Protein AF-0000000067420040 (afdb_homodimer)

Organism: Laccaria bicolor (strain S238N-H82 / ATCC MYA-4686) (NCBI:txid486041)

Structure (mmCIF, N/CA/C/O backbone):
data_AF-0000000067420040-model_v1
#
loop_
_entity.id
_entity.type
_entity.pdbx_description
1 polymer 'Acyl-CoA desaturase'
#
loop_
_atom_site.group_PDB
_atom_site.id
_atom_site.type_symbol
_atom_site.label_atom_id
_atom_site.label_alt_id
_atom_site.label_comp_id
_atom_site.label_asym_id
_atom_site.label_entity_id
_atom_site.label_seq_id
_atom_site.pdbx_PDB_ins_code
_atom_site.Cartn_x
_atom_site.Cartn_y
_atom_site.Cartn_z
_atom_site.occupancy
_atom_site.B_iso_or_equiv
_atom_site.auth_seq_id
_atom_site.auth_comp_id
_atom_site.auth_asym_id
_atom_site.auth_atom_id
_atom_site.pdbx_PDB_model_num
ATOM 1 N N . MET A 1 1 ? -3.547 19.062 -28.75 1 28.44 1 MET A N 1
ATOM 2 C CA . MET A 1 1 ? -3.941 19.469 -27.406 1 28.44 1 MET A CA 1
ATOM 3 C C . MET A 1 1 ? -3.02 20.562 -26.875 1 28.44 1 MET A C 1
ATOM 5 O O . MET A 1 1 ? -1.866 20.297 -26.531 1 28.44 1 MET A O 1
ATOM 9 N N . PHE A 1 2 ? -3.064 21.875 -27.391 1 34.72 2 PHE A N 1
ATOM 10 C CA . PHE A 1 2 ? -2.135 23 -27.453 1 34.72 2 PHE A CA 1
ATOM 11 C C . PHE A 1 2 ? -1.602 23.344 -26.062 1 34.72 2 PHE A C 1
ATOM 13 O O . PHE A 1 2 ? -2.24 23.047 -25.062 1 34.72 2 PHE A O 1
ATOM 20 N N . LYS A 1 3 ? -0.269 23.812 -25.891 1 39.66 3 LYS A N 1
ATOM 21 C CA . LYS A 1 3 ? 0.611 24.219 -24.797 1 39.66 3 LYS A CA 1
ATOM 22 C C . LYS A 1 3 ? -0.073 25.219 -23.875 1 39.66 3 LYS A C 1
ATOM 24 O O . LYS A 1 3 ? -0.229 26.391 -24.234 1 39.66 3 LYS A O 1
ATOM 29 N N . LYS A 1 4 ? -1.228 24.984 -23.297 1 52.34 4 LYS A N 1
ATOM 30 C CA . LYS A 1 4 ? -1.893 25.906 -22.391 1 52.34 4 LYS A CA 1
ATOM 31 C C . LYS A 1 4 ? -0.878 26.656 -21.531 1 52.34 4 LYS A C 1
ATOM 33 O O . LYS A 1 4 ? 0.029 26.047 -20.969 1 52.34 4 LYS A O 1
ATOM 38 N N . GLY A 1 5 ? -0.633 27.938 -21.812 1 62.19 5 GLY A N 1
ATOM 39 C CA . GLY A 1 5 ? 0.411 28.797 -21.281 1 62.19 5 GLY A CA 1
ATOM 40 C C . GLY A 1 5 ? 0.529 28.734 -19.766 1 62.19 5 GLY A C 1
ATOM 41 O O . GLY A 1 5 ? -0.437 28.391 -19.078 1 62.19 5 GLY A O 1
ATOM 42 N N . LEU A 1 6 ? 1.739 28.734 -19.141 1 72.5 6 LEU A N 1
ATOM 43 C CA . LEU A 1 6 ? 2.146 28.719 -17.734 1 72.5 6 LEU A CA 1
ATOM 44 C C . LEU A 1 6 ? 1.413 29.797 -16.938 1 72.5 6 LEU A C 1
ATOM 46 O O . LEU A 1 6 ? 1.217 29.656 -15.727 1 72.5 6 LEU A O 1
ATOM 50 N N . THR A 1 7 ? 0.78 30.844 -17.578 1 76.75 7 THR A N 1
ATOM 51 C CA . THR A 1 7 ? 0.178 31.953 -16.859 1 76.75 7 THR A CA 1
ATOM 52 C C . THR A 1 7 ? -1.314 32.062 -17.156 1 76.75 7 THR A C 1
ATOM 54 O O . THR A 1 7 ? -1.956 33.062 -16.828 1 76.75 7 THR A O 1
ATOM 57 N N . GLN A 1 8 ? -1.843 31.094 -17.844 1 77.38 8 GLN A N 1
ATOM 58 C CA . GLN A 1 8 ? -3.227 31.141 -18.312 1 77.38 8 GLN A CA 1
ATOM 59 C C . GLN A 1 8 ? -4.195 31.266 -17.141 1 77.38 8 GLN A C 1
ATOM 61 O O . GLN A 1 8 ? -5.23 31.938 -17.25 1 77.38 8 GLN A O 1
ATOM 66 N N . LYS A 1 9 ? -3.879 30.859 -15.977 1 85.31 9 LYS A N 1
ATOM 67 C CA . LYS A 1 9 ? -4.82 30.812 -14.867 1 85.31 9 LYS A CA 1
ATOM 68 C C . LYS A 1 9 ? -4.527 31.922 -13.859 1 85.31 9 LYS A C 1
ATOM 70 O O . LYS A 1 9 ? -5.102 31.953 -12.766 1 85.31 9 LYS A O 1
ATOM 75 N N . PHE A 1 10 ? -3.705 32.906 -14.227 1 89.19 10 PHE A N 1
ATOM 76 C CA . PHE A 1 10 ? -3.402 34.031 -13.352 1 89.19 10 PHE A CA 1
ATOM 77 C C . PHE A 1 10 ? -4.609 34.938 -13.219 1 89.19 10 PHE A C 1
ATOM 79 O O . PHE A 1 10 ? -5.363 35.125 -14.18 1 89.19 10 PHE A O 1
ATOM 86 N N . PRO A 1 11 ? -4.719 35.531 -12.047 1 89.25 11 PRO A N 1
ATOM 87 C CA . PRO A 1 11 ? -5.738 36.562 -11.945 1 89.25 11 PRO A CA 1
ATOM 88 C C . PRO A 1 11 ? -5.328 37.875 -12.648 1 89.25 11 PRO A C 1
ATOM 90 O O . PRO A 1 11 ? -4.203 37.969 -13.148 1 89.25 11 PRO A O 1
ATOM 93 N N . GLU A 1 12 ? -6.281 38.75 -12.703 1 89.06 12 GLU A N 1
ATOM 94 C CA . GLU A 1 12 ? -5.949 40.062 -13.25 1 89.06 12 GLU A CA 1
ATOM 95 C C . GLU A 1 12 ? -4.895 40.781 -12.398 1 89.06 12 GLU A C 1
ATOM 97 O O . GLU A 1 12 ? -5.023 40.844 -11.18 1 89.06 12 GLU A O 1
ATOM 102 N N . THR A 1 13 ? -3.77 41.219 -13.047 1 89.88 13 THR A N 1
ATOM 103 C CA . THR A 1 13 ? -2.664 41.844 -12.336 1 89.88 13 THR A CA 1
ATOM 104 C C . THR A 1 13 ? -2.652 43.375 -12.586 1 89.88 13 THR A C 1
ATOM 106 O O . THR A 1 13 ? -2.926 43.812 -13.695 1 89.88 13 THR A O 1
ATOM 109 N N . ASN A 1 14 ? -2.459 44.094 -11.547 1 91.62 14 ASN A N 1
ATOM 110 C CA . ASN A 1 14 ? -2.523 45.562 -11.633 1 91.62 14 ASN A CA 1
ATOM 111 C C . ASN A 1 14 ? -1.157 46.188 -11.398 1 91.62 14 ASN A C 1
ATOM 113 O O . ASN A 1 14 ? -1.059 47.406 -11.211 1 91.62 14 ASN A O 1
ATOM 117 N N . GLY A 1 15 ? -0.144 45.375 -11.305 1 93.06 15 GLY A N 1
ATOM 118 C CA . GLY A 1 15 ? 1.18 45.938 -11.078 1 93.06 15 GLY A CA 1
ATOM 119 C C . GLY A 1 15 ? 2.172 44.938 -10.531 1 93.06 15 GLY A C 1
ATOM 120 O O . GLY A 1 15 ? 1.879 43.75 -10.477 1 93.06 15 GLY A O 1
ATOM 121 N N . ILE A 1 16 ? 3.404 45.469 -10.258 1 94 16 ILE A N 1
ATOM 122 C CA . ILE A 1 16 ? 4.492 44.656 -9.781 1 94 16 ILE A CA 1
ATOM 123 C C . ILE A 1 16 ? 4.98 45.156 -8.43 1 94 16 ILE A C 1
ATOM 125 O O . ILE A 1 16 ? 5.129 46.344 -8.227 1 94 16 ILE A O 1
ATOM 129 N N . ARG A 1 17 ? 5.121 44.219 -7.484 1 92.94 17 ARG A N 1
ATOM 130 C CA . ARG A 1 17 ? 5.707 44.562 -6.191 1 92.94 17 ARG A CA 1
ATOM 131 C C . ARG A 1 17 ? 7.23 44.531 -6.266 1 92.94 17 ARG A C 1
ATOM 133 O O . ARG A 1 17 ? 7.867 43.562 -5.902 1 92.94 17 ARG A O 1
ATOM 140 N N . TRP A 1 18 ? 7.789 45.625 -6.48 1 91.75 18 TRP A N 1
ATOM 141 C CA . TRP A 1 18 ? 9.203 45.719 -6.836 1 91.75 18 TRP A CA 1
ATOM 142 C C . TRP A 1 18 ? 10.086 45.375 -5.648 1 91.75 18 TRP A C 1
ATOM 144 O O . TRP A 1 18 ? 11.188 44.844 -5.82 1 91.75 18 TRP A O 1
ATOM 154 N N . PHE A 1 19 ? 9.656 45.719 -4.477 1 86.62 19 PHE A N 1
ATOM 155 C CA . PHE A 1 19 ? 10.422 45.312 -3.295 1 86.62 19 PHE A CA 1
ATOM 156 C C . PHE A 1 19 ? 10.617 43.812 -3.234 1 86.62 19 PHE A C 1
ATOM 158 O O . PHE A 1 19 ? 11.727 43.344 -3.027 1 86.62 19 PHE A O 1
ATOM 165 N N . ASN A 1 20 ? 9.516 43.125 -3.443 1 90.81 20 ASN A N 1
ATOM 166 C CA . ASN A 1 20 ? 9.578 41.656 -3.428 1 90.81 20 ASN A CA 1
ATOM 167 C C . ASN A 1 20 ? 10.453 41.125 -4.555 1 90.81 20 ASN A C 1
ATOM 169 O O . ASN A 1 20 ? 11.219 40.188 -4.352 1 90.81 20 ASN A O 1
ATOM 173 N N . VAL A 1 21 ? 10.398 41.75 -5.613 1 93 21 VAL A N 1
ATOM 174 C CA . VAL A 1 21 ? 11.203 41.344 -6.754 1 93 21 VAL A CA 1
ATOM 175 C C . VAL A 1 21 ? 12.688 41.5 -6.43 1 93 21 VAL A C 1
ATOM 177 O O . VAL A 1 21 ? 13.492 40.594 -6.734 1 93 21 VAL A O 1
ATOM 180 N N . ALA A 1 22 ? 12.953 42.562 -5.84 1 90.88 22 ALA A N 1
ATOM 181 C CA . ALA A 1 22 ? 14.344 42.812 -5.5 1 90.88 22 ALA A CA 1
ATOM 182 C C . ALA A 1 22 ? 14.883 41.75 -4.543 1 90.88 22 ALA A C 1
ATOM 184 O O . ALA A 1 22 ? 15.961 41.188 -4.754 1 90.88 22 ALA A O 1
ATOM 185 N N . VAL A 1 23 ? 14.156 41.469 -3.557 1 86.44 23 VAL A N 1
ATOM 186 C CA . VAL A 1 23 ? 14.578 40.5 -2.566 1 86.44 23 VAL A CA 1
ATOM 187 C C . VAL A 1 23 ? 14.727 39.125 -3.227 1 86.44 23 VAL A C 1
ATOM 189 O O . VAL A 1 23 ? 15.719 38.406 -3.004 1 86.44 23 VAL A O 1
ATOM 192 N N . LEU A 1 24 ? 13.812 38.812 -4.125 1 92.5 24 LEU A N 1
ATOM 193 C CA . LEU A 1 24 ? 13.727 37.469 -4.715 1 92.5 24 LEU A CA 1
ATOM 194 C C . LEU A 1 24 ? 14.758 37.312 -5.828 1 92.5 24 LEU A C 1
ATOM 196 O O . LEU A 1 24 ? 15.039 36.188 -6.262 1 92.5 24 LEU A O 1
ATOM 200 N N . THR A 1 25 ? 15.391 38.438 -6.23 1 93.69 25 THR A N 1
ATOM 201 C CA . THR A 1 25 ? 16.359 38.312 -7.312 1 93.69 25 THR A CA 1
ATOM 202 C C . THR A 1 25 ? 17.766 38.625 -6.805 1 93.69 25 THR A C 1
ATOM 204 O O . THR A 1 25 ? 18.734 37.969 -7.223 1 93.69 25 THR A O 1
ATOM 207 N N . LEU A 1 26 ? 17.844 39.531 -5.926 1 94.88 26 LEU A N 1
ATOM 208 C CA . LEU A 1 26 ? 19.156 39.938 -5.465 1 94.88 26 LEU A CA 1
ATOM 209 C C . LEU A 1 26 ? 19.812 38.875 -4.594 1 94.88 26 LEU A C 1
ATOM 211 O O . LEU A 1 26 ? 21 38.625 -4.715 1 94.88 26 LEU A O 1
ATOM 215 N N . THR A 1 27 ? 19.047 38.312 -3.734 1 95.62 27 THR A N 1
ATOM 216 C CA . THR A 1 27 ? 19.609 37.312 -2.826 1 95.62 27 THR A CA 1
ATOM 217 C C . THR A 1 27 ? 20.141 36.094 -3.602 1 95.62 27 THR A C 1
ATOM 219 O O . THR A 1 27 ? 21.281 35.688 -3.393 1 95.62 27 THR A O 1
ATOM 222 N N . PRO A 1 28 ? 19.375 35.562 -4.562 1 96.75 28 PRO A N 1
ATOM 223 C CA . PRO A 1 28 ? 19.922 34.469 -5.363 1 96.75 28 PRO A CA 1
ATOM 224 C C . PRO A 1 28 ? 21.125 34.906 -6.215 1 96.75 28 PRO A C 1
ATOM 226 O O . PRO A 1 28 ? 22.031 34.094 -6.461 1 96.75 28 PRO A O 1
ATOM 229 N N . ALA A 1 29 ? 21.141 36.156 -6.629 1 97.38 29 ALA A N 1
ATOM 230 C CA . ALA A 1 29 ? 22.266 36.625 -7.43 1 97.38 29 ALA A CA 1
ATOM 231 C C . ALA A 1 29 ? 23.547 36.656 -6.613 1 97.38 29 ALA A C 1
ATOM 233 O O . ALA A 1 29 ? 24.609 36.219 -7.09 1 97.38 29 ALA A O 1
ATOM 234 N N . VAL A 1 30 ? 23.406 37.156 -5.453 1 96.94 30 VAL A N 1
ATOM 235 C CA . VAL A 1 30 ? 24.562 37.188 -4.559 1 96.94 30 VAL A CA 1
ATOM 236 C C . VAL A 1 30 ? 25.016 35.781 -4.219 1 96.94 30 VAL A C 1
ATOM 238 O O . VAL A 1 30 ? 26.219 35.5 -4.164 1 96.94 30 VAL A O 1
ATOM 241 N N . ALA A 1 31 ? 24.094 34.906 -3.998 1 97 31 ALA A N 1
ATOM 242 C CA . ALA A 1 31 ? 24.391 33.5 -3.725 1 97 31 ALA A CA 1
ATOM 243 C C . ALA A 1 31 ? 25.141 32.875 -4.891 1 97 31 ALA A C 1
ATOM 245 O O . ALA A 1 31 ? 26.125 32.156 -4.691 1 97 31 ALA A O 1
ATOM 246 N N . CYS A 1 32 ? 24.719 33.156 -6.109 1 96.69 32 CYS A N 1
ATOM 247 C CA . CYS A 1 32 ? 25.359 32.594 -7.301 1 96.69 32 CYS A CA 1
ATOM 248 C C . CYS A 1 32 ? 26.781 33.125 -7.449 1 96.69 32 CYS A C 1
ATOM 250 O O . CYS A 1 32 ? 27.688 32.375 -7.816 1 96.69 32 CYS A O 1
ATOM 252 N N . TYR A 1 33 ? 26.922 34.375 -7.18 1 96.31 33 TYR A N 1
ATOM 253 C CA . TYR A 1 33 ? 28.25 34.969 -7.203 1 96.31 33 TYR A CA 1
ATOM 254 C C . TYR A 1 33 ? 29.188 34.219 -6.242 1 96.31 33 TYR A C 1
ATOM 256 O O . TYR A 1 33 ? 30.328 33.938 -6.578 1 96.31 33 TYR A O 1
ATOM 264 N N . GLY A 1 34 ? 28.719 33.938 -5.09 1 94.81 34 GLY A N 1
ATOM 265 C CA . GLY A 1 34 ? 29.516 33.188 -4.113 1 94.81 34 GLY A CA 1
ATOM 266 C C . GLY A 1 34 ? 29.844 31.781 -4.559 1 94.81 34 GLY A C 1
ATOM 267 O O . GLY A 1 34 ? 30.984 31.328 -4.406 1 94.81 34 GLY A O 1
ATOM 268 N N . LEU A 1 35 ? 28.938 31.094 -5.117 1 94.69 35 LEU A N 1
ATOM 269 C CA . LEU A 1 35 ? 29.125 29.719 -5.559 1 94.69 35 LE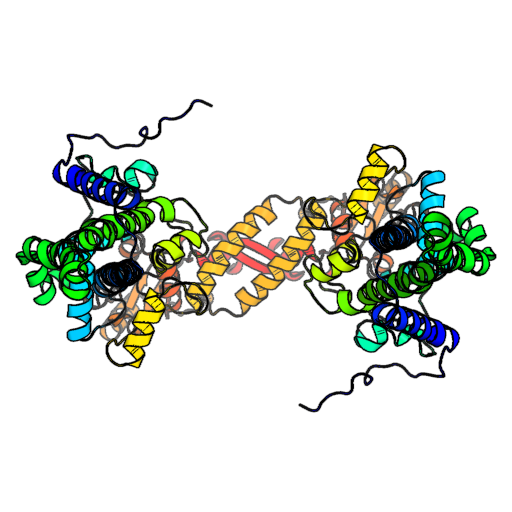U A CA 1
ATOM 270 C C . LEU A 1 35 ? 30.188 29.641 -6.66 1 94.69 35 LEU A C 1
ATOM 272 O O . LEU A 1 35 ? 30.891 28.641 -6.789 1 94.69 35 LEU A O 1
ATOM 276 N N . LEU A 1 36 ? 30.344 30.797 -7.359 1 94.19 36 LEU A N 1
ATOM 277 C CA . LEU A 1 36 ? 31.281 30.828 -8.484 1 94.19 36 LEU A CA 1
ATOM 278 C C . LEU A 1 36 ? 32.656 31.359 -8.047 1 94.19 36 LEU A C 1
ATOM 280 O O . LEU A 1 36 ? 33.656 30.969 -8.602 1 94.19 36 LEU A O 1
ATOM 284 N N . ARG A 1 37 ? 32.656 32.188 -7.008 1 93.12 37 ARG A N 1
ATOM 285 C CA . ARG A 1 37 ? 33.906 32.938 -6.797 1 93.12 37 ARG A CA 1
ATOM 286 C C . ARG A 1 37 ? 34.406 32.781 -5.363 1 93.12 37 ARG A C 1
ATOM 288 O O . ARG A 1 37 ? 35.594 32.969 -5.09 1 93.12 37 ARG A O 1
ATOM 295 N N . ALA A 1 38 ? 33.562 32.5 -4.457 1 91.62 38 ALA A N 1
ATOM 296 C CA . ALA A 1 38 ? 33.938 32.5 -3.049 1 91.62 38 ALA A CA 1
ATOM 297 C C . ALA A 1 38 ? 34.5 31.125 -2.643 1 91.62 38 ALA A C 1
ATOM 299 O O . ALA A 1 38 ? 34.031 30.094 -3.109 1 91.62 38 ALA A O 1
ATOM 300 N N . PRO A 1 39 ? 35.531 31.172 -1.836 1 92.5 39 PRO A N 1
ATOM 301 C CA . PRO A 1 39 ? 36 29.891 -1.284 1 92.5 39 PRO A CA 1
ATOM 302 C C . PRO A 1 39 ? 35 29.25 -0.344 1 92.5 39 PRO A C 1
ATOM 304 O O . PRO A 1 39 ? 34.25 29.953 0.336 1 92.5 39 PRO A O 1
ATOM 307 N N . CYS A 1 40 ? 34.938 27.984 -0.384 1 90.19 40 CYS A N 1
ATOM 308 C CA . CYS A 1 40 ? 34 27.25 0.448 1 90.19 40 CYS A CA 1
ATOM 309 C C . CYS A 1 40 ? 34.688 26.688 1.688 1 90.19 40 CYS A C 1
ATOM 311 O O . CYS A 1 40 ? 35.344 25.656 1.616 1 90.19 40 CYS A O 1
ATOM 313 N N . TYR A 1 41 ? 34.531 27.375 2.809 1 95.88 41 TYR A N 1
ATOM 314 C CA . TYR A 1 41 ? 35.094 26.906 4.082 1 95.88 41 TYR A CA 1
ATOM 315 C C . TYR A 1 41 ? 34.094 26 4.797 1 95.88 41 TYR A C 1
ATOM 317 O O . TYR A 1 41 ? 32.875 26.281 4.809 1 95.88 41 TYR A O 1
ATOM 325 N N . ARG A 1 42 ? 34.625 24.938 5.332 1 96.38 42 ARG A N 1
ATOM 326 C CA . ARG A 1 42 ? 33.781 23.984 6.055 1 96.38 42 ARG A CA 1
ATOM 327 C C . ARG A 1 42 ? 33.062 24.672 7.211 1 96.38 42 ARG A C 1
ATOM 329 O O . ARG A 1 42 ? 31.891 24.359 7.488 1 96.38 42 ARG A O 1
ATOM 336 N N . GLU A 1 43 ? 33.719 25.578 7.883 1 97.31 43 GLU A N 1
ATOM 337 C CA . GLU A 1 43 ? 33.125 26.281 9.016 1 97.31 43 GLU A CA 1
ATOM 338 C C . GLU A 1 43 ? 31.938 27.141 8.57 1 97.31 43 GLU A C 1
ATOM 340 O O . GLU A 1 43 ? 30.906 27.188 9.234 1 97.31 43 GLU A O 1
ATOM 345 N N . THR A 1 44 ? 32.125 27.75 7.41 1 97.56 44 THR A N 1
ATOM 346 C CA . THR A 1 44 ? 31.062 28.625 6.898 1 97.56 44 THR A CA 1
ATOM 347 C C . THR A 1 44 ? 29.859 27.812 6.422 1 97.56 44 THR A C 1
ATOM 349 O O . THR A 1 44 ? 28.719 28.188 6.645 1 97.56 44 THR A O 1
ATOM 352 N N . VAL A 1 45 ? 30.141 26.703 5.824 1 96.88 45 VAL A N 1
ATOM 353 C CA . VAL A 1 45 ? 29.078 25.812 5.371 1 96.88 45 VAL A CA 1
ATOM 354 C C . VAL A 1 45 ? 28.281 25.297 6.578 1 96.88 45 VAL A C 1
ATOM 356 O O . VAL A 1 45 ? 27.062 25.328 6.586 1 96.88 45 VAL A O 1
ATOM 359 N N . THR A 1 46 ? 28.984 24.844 7.551 1 97.88 46 THR A N 1
ATOM 360 C CA . THR A 1 46 ? 28.344 24.328 8.75 1 97.88 46 THR A CA 1
ATOM 361 C C . THR A 1 46 ? 27.516 25.406 9.43 1 97.88 46 THR A C 1
ATOM 363 O O . THR A 1 46 ? 26.375 25.141 9.852 1 97.88 46 THR A O 1
ATOM 366 N N . PHE A 1 47 ? 28.047 26.562 9.508 1 98.25 47 PHE A N 1
ATOM 367 C CA . PHE A 1 47 ? 27.328 27.688 10.094 1 98.25 47 PHE A CA 1
ATOM 368 C C . PHE A 1 47 ? 26.078 28.031 9.273 1 98.25 47 PHE A C 1
ATOM 370 O O . PHE A 1 47 ? 25.016 28.266 9.828 1 98.25 47 PHE A O 1
ATOM 377 N N . SER A 1 48 ? 26.219 28 7.992 1 98.06 48 SER A N 1
ATOM 378 C CA . SER A 1 48 ? 25.109 28.312 7.105 1 98.06 48 SER A CA 1
ATOM 379 C C . SER A 1 48 ? 23.984 27.297 7.246 1 98.06 48 SER A C 1
ATOM 381 O O . SER A 1 48 ? 22.797 27.656 7.281 1 98.06 48 SER A O 1
ATOM 383 N N . VAL A 1 49 ? 24.359 26.078 7.355 1 97.31 49 VAL A N 1
ATOM 384 C CA . VAL A 1 49 ? 23.375 25.016 7.523 1 97.31 49 VAL A CA 1
ATOM 385 C C . VAL A 1 49 ? 22.672 25.172 8.875 1 97.31 49 VAL A C 1
ATOM 387 O O . VAL A 1 49 ? 21.453 25.062 8.953 1 97.31 49 VAL A O 1
ATOM 390 N N . GLY A 1 50 ? 23.469 25.391 9.875 1 97.94 50 GLY A N 1
ATOM 391 C CA . GLY A 1 50 ? 22.891 25.625 11.18 1 97.94 50 GLY A CA 1
ATOM 392 C C . GLY A 1 50 ? 21.922 26.812 11.203 1 97.94 50 GLY A C 1
ATOM 393 O O . GLY A 1 50 ? 20.859 26.734 11.805 1 97.94 50 GLY A O 1
ATOM 394 N N . TYR A 1 51 ? 22.328 27.875 10.57 1 98.31 51 TYR A N 1
ATOM 395 C CA . TYR A 1 51 ? 21.484 29.062 10.531 1 98.31 51 TYR A CA 1
ATOM 396 C C . TYR A 1 51 ? 20.234 28.828 9.688 1 98.31 51 TYR A C 1
ATOM 398 O O . TYR A 1 51 ? 19.188 29.406 9.961 1 98.31 51 TYR A O 1
ATOM 406 N N . TYR A 1 52 ? 20.391 28.016 8.688 1 97.62 52 TYR A N 1
ATOM 407 C CA . TYR A 1 52 ? 19.219 27.594 7.918 1 97.62 52 TYR A CA 1
ATOM 408 C C . TYR A 1 52 ? 18.219 26.859 8.805 1 97.62 52 TYR A C 1
ATOM 410 O O . TYR A 1 52 ? 17.031 27.172 8.781 1 97.62 52 TYR A O 1
ATOM 418 N N . VAL A 1 53 ? 18.719 25.922 9.578 1 97.62 53 VAL A N 1
ATOM 419 C CA . VAL A 1 53 ? 17.875 25.141 10.477 1 97.62 53 VAL A CA 1
ATOM 420 C C . VAL A 1 53 ? 17.203 26.078 11.484 1 97.62 53 VAL A C 1
ATOM 422 O O . VAL A 1 53 ? 16 25.953 11.758 1 97.62 53 VAL A O 1
ATOM 425 N N . PHE A 1 54 ? 17.953 27 11.945 1 98.19 54 PHE A N 1
ATOM 426 C CA . PHE A 1 54 ? 17.453 28 12.875 1 98.19 54 PHE A CA 1
ATOM 427 C C . PHE A 1 54 ? 16.312 28.797 12.25 1 98.19 54 PHE A C 1
ATOM 429 O O . PHE A 1 54 ? 15.25 28.953 12.859 1 98.19 54 PHE A O 1
ATOM 436 N N . SER A 1 55 ? 16.469 29.188 11.055 1 97.94 55 SER A N 1
ATOM 437 C CA . SER A 1 55 ? 15.461 29.953 10.336 1 97.94 55 SER A CA 1
ATOM 438 C C . SER A 1 55 ? 14.211 29.125 10.07 1 97.94 55 SER A C 1
ATOM 440 O O . SER A 1 55 ? 13.094 29.578 10.32 1 97.94 55 SER A O 1
ATOM 442 N N . MET A 1 56 ? 14.453 27.938 9.672 1 97.44 56 MET A N 1
ATOM 443 C CA . MET A 1 56 ? 13.336 27.062 9.297 1 97.44 56 MET A CA 1
ATOM 444 C C . MET A 1 56 ? 12.531 26.656 10.523 1 97.44 56 MET A C 1
ATOM 446 O O . MET A 1 56 ? 11.297 26.594 10.477 1 97.44 56 MET A O 1
ATOM 450 N N . LEU A 1 57 ? 13.203 26.422 11.586 1 98 57 LEU A N 1
ATOM 451 C CA . LEU A 1 57 ? 12.484 26.109 12.82 1 98 57 LEU A CA 1
ATOM 452 C C . LEU A 1 57 ? 11.656 27.297 13.289 1 98 57 LEU A C 1
ATOM 454 O O . LEU A 1 57 ? 10.555 27.109 13.82 1 98 57 LEU A O 1
ATOM 458 N N . GLY A 1 58 ? 12.219 28.438 13.117 1 98.38 58 GLY A N 1
ATOM 459 C CA . GLY A 1 58 ? 11.453 29.625 13.445 1 98.38 58 GLY A CA 1
ATOM 460 C C . GLY A 1 58 ? 10.133 29.719 12.703 1 98.38 58 GLY A C 1
ATOM 461 O O . GLY A 1 58 ? 9.109 30.094 13.281 1 98.38 58 GLY A O 1
ATOM 462 N N . ILE A 1 59 ? 10.172 29.281 11.492 1 98 59 ILE A N 1
ATOM 463 C CA . ILE A 1 59 ? 8.969 29.328 10.672 1 98 59 ILE A CA 1
ATOM 464 C C . ILE A 1 59 ? 8.062 28.141 11.008 1 98 59 ILE A C 1
ATOM 466 O O . ILE A 1 59 ? 6.883 28.328 11.312 1 98 59 ILE A O 1
ATOM 470 N N . THR A 1 60 ? 8.617 26.938 11.008 1 97.81 60 THR A N 1
ATOM 471 C CA . THR A 1 60 ? 7.82 25.719 11.102 1 97.81 60 THR A CA 1
ATOM 472 C C . THR A 1 60 ? 7.34 25.5 12.539 1 97.81 60 THR A C 1
ATOM 474 O O . THR A 1 60 ? 6.137 25.453 12.789 1 97.81 60 THR A O 1
ATOM 477 N N . ALA A 1 61 ? 8.25 25.547 13.492 1 98.5 61 ALA A N 1
ATOM 478 C CA . ALA A 1 61 ? 7.883 25.328 14.891 1 98.5 61 ALA A CA 1
ATOM 479 C C . ALA A 1 61 ? 7.285 26.594 15.5 1 98.5 61 ALA A C 1
ATOM 481 O O . ALA A 1 61 ? 6.426 26.531 16.375 1 98.5 61 ALA A O 1
ATOM 482 N N . GLY A 1 62 ? 7.676 27.75 15.055 1 98.62 62 GLY A N 1
ATOM 483 C CA . GLY A 1 62 ? 7.23 29.016 15.617 1 98.62 62 GLY A CA 1
ATOM 484 C C . GLY A 1 62 ? 6.004 29.578 14.93 1 98.62 62 GLY A C 1
ATOM 485 O O . GLY A 1 62 ? 4.875 29.328 15.359 1 98.62 62 GLY A O 1
ATOM 486 N N . TYR A 1 63 ? 6.199 30.312 13.797 1 98.31 63 TYR A N 1
ATOM 487 C CA . TYR A 1 63 ? 5.125 31 13.094 1 98.31 63 TYR A CA 1
ATOM 488 C C . TYR A 1 63 ? 3.975 30.047 12.789 1 98.31 63 TYR A C 1
ATOM 490 O O . TYR A 1 63 ? 2.807 30.391 12.992 1 98.31 63 TYR A O 1
ATOM 498 N N . HIS A 1 64 ? 4.273 28.844 12.391 1 97.81 64 HIS A N 1
ATOM 499 C CA . HIS A 1 64 ? 3.307 27.891 11.867 1 97.81 64 HIS A CA 1
ATOM 500 C C . HIS A 1 64 ? 2.627 27.125 12.992 1 97.81 64 HIS A C 1
ATOM 502 O O . HIS A 1 64 ? 1.471 27.391 13.328 1 97.81 64 HIS A O 1
ATOM 508 N N . ARG A 1 65 ? 3.432 26.297 13.781 1 97.38 65 ARG A N 1
ATOM 509 C CA . ARG A 1 65 ? 2.834 25.359 14.727 1 97.38 65 ARG A CA 1
ATOM 510 C C . ARG A 1 65 ? 2.467 26.062 16.031 1 97.38 65 ARG A C 1
ATOM 512 O O . ARG A 1 65 ? 1.433 25.766 16.625 1 97.38 65 ARG A O 1
ATOM 519 N N . LEU A 1 66 ? 3.287 26.953 16.5 1 97.75 66 LEU A N 1
ATOM 520 C CA . LEU A 1 66 ? 3.07 27.594 17.797 1 97.75 66 LEU A CA 1
ATOM 521 C C . LEU A 1 66 ? 2.035 28.719 17.688 1 97.75 66 LEU A C 1
ATOM 523 O O . LEU A 1 66 ? 1.022 28.703 18.391 1 97.75 66 LEU A O 1
ATOM 527 N N . TRP A 1 67 ? 2.225 29.609 16.781 1 97.44 67 TRP A N 1
ATOM 528 C CA . TRP A 1 67 ? 1.412 30.828 16.828 1 97.44 67 TRP A CA 1
ATOM 529 C C . TRP A 1 67 ? 0.219 30.719 15.883 1 97.44 67 TRP A C 1
ATOM 531 O O . TRP A 1 67 ? -0.873 31.203 16.188 1 97.44 67 TRP A O 1
ATOM 541 N N . SER A 1 68 ? 0.329 30.109 14.711 1 96.06 68 SER A N 1
ATOM 542 C CA . SER A 1 68 ? -0.797 29.984 13.797 1 96.06 68 SER A CA 1
ATOM 543 C C . SER A 1 68 ? -1.779 28.922 14.266 1 96.06 68 SER A C 1
ATOM 545 O O . SER A 1 68 ? -2.986 29.156 14.328 1 96.06 68 SER A O 1
ATOM 547 N N . HIS A 1 69 ? -1.271 27.766 14.641 1 94.62 69 HIS A N 1
ATOM 548 C CA . HIS A 1 69 ? -2.162 26.641 14.922 1 94.62 69 HIS A CA 1
ATOM 549 C C . HIS A 1 69 ? -2.279 26.391 16.422 1 94.62 69 HIS A C 1
ATOM 551 O O . HIS A 1 69 ? -3.123 25.609 16.859 1 94.62 69 HIS A O 1
ATOM 557 N N . ARG A 1 70 ? -1.461 27.031 17.188 1 93.56 70 ARG A N 1
ATOM 558 C CA . ARG A 1 70 ? -1.504 26.875 18.641 1 93.56 70 ARG A CA 1
ATOM 559 C C . ARG A 1 70 ? -1.45 25.406 19.047 1 93.56 70 ARG A C 1
ATOM 561 O O . ARG A 1 70 ? -2.221 24.969 19.906 1 93.56 70 ARG A O 1
ATOM 568 N N . SER A 1 71 ? -0.581 24.734 18.438 1 95.06 71 SER A N 1
ATOM 569 C CA . SER A 1 71 ? -0.484 23.297 18.625 1 95.06 71 SER A CA 1
ATOM 570 C C . SER A 1 71 ? 0.24 22.938 19.906 1 95.06 71 SER A C 1
ATOM 572 O O . SER A 1 71 ? 0.191 21.797 20.375 1 95.06 71 SER A O 1
ATOM 574 N N . TYR A 1 72 ? 0.897 23.844 20.531 1 96.88 72 TYR A N 1
ATOM 575 C CA . TYR A 1 72 ? 1.552 23.688 21.812 1 96.88 72 TYR A CA 1
ATOM 576 C C . TYR A 1 72 ? 1.815 25.031 22.469 1 96.88 72 TYR A C 1
ATOM 578 O O . TYR A 1 72 ? 1.562 26.078 21.875 1 96.88 72 TYR A O 1
ATOM 586 N N . ASN A 1 73 ? 2.195 24.953 23.656 1 96.94 73 ASN A N 1
ATOM 587 C CA . ASN A 1 73 ? 2.646 26.125 24.391 1 96.94 73 ASN A CA 1
ATOM 588 C C . ASN A 1 73 ? 4.168 26.172 24.5 1 96.94 73 ASN A C 1
ATOM 590 O O . ASN A 1 73 ? 4.82 25.125 24.547 1 96.94 73 ASN A O 1
ATOM 594 N N . ALA A 1 74 ? 4.637 27.391 24.516 1 98.5 74 ALA A N 1
ATOM 595 C CA . ALA A 1 74 ? 6.09 27.531 24.578 1 98.5 74 ALA A CA 1
ATOM 596 C C . ALA A 1 74 ? 6.496 28.438 25.734 1 98.5 74 ALA A C 1
ATOM 598 O O . ALA A 1 74 ? 5.809 29.422 26.031 1 98.5 74 ALA A O 1
ATOM 599 N N . SER A 1 75 ? 7.629 28.094 26.344 1 98.5 75 SER A N 1
ATOM 600 C CA . SER A 1 75 ? 8.227 28.969 27.344 1 98.5 75 SER A CA 1
ATOM 601 C C . SER A 1 75 ? 8.711 30.281 26.719 1 98.5 75 SER A C 1
ATOM 603 O O . SER A 1 75 ? 8.867 30.359 25.5 1 98.5 75 SER A O 1
ATOM 605 N N . PHE A 1 76 ? 8.922 31.219 27.578 1 98.12 76 PHE A N 1
ATOM 606 C CA . PHE A 1 76 ? 9.305 32.531 27.078 1 98.12 76 PHE A CA 1
ATOM 607 C C . PHE A 1 76 ? 10.625 32.469 26.312 1 98.12 76 PHE A C 1
ATOM 609 O O . PHE A 1 76 ? 10.742 32.969 25.203 1 98.12 76 PHE A O 1
ATOM 616 N N . PRO A 1 77 ? 11.633 31.766 26.844 1 98.31 77 PRO A N 1
ATOM 617 C CA . PRO A 1 77 ? 12.883 31.672 26.094 1 98.31 77 PRO A CA 1
ATOM 618 C C . PRO A 1 77 ? 12.695 30.984 24.734 1 98.31 77 PRO A C 1
ATOM 620 O O . PRO A 1 77 ? 13.305 31.406 23.75 1 98.31 77 PRO A O 1
ATOM 623 N N . LEU A 1 78 ? 11.867 29.969 24.734 1 98.75 78 LEU A N 1
ATOM 624 C CA . LEU A 1 78 ? 11.617 29.281 23.469 1 98.75 78 LEU A CA 1
ATOM 625 C C . LEU A 1 78 ? 10.891 30.188 22.484 1 98.75 78 LEU A C 1
ATOM 627 O O . LEU A 1 78 ? 11.188 30.172 21.297 1 98.75 78 LEU A O 1
ATOM 631 N N . GLN A 1 79 ? 9.969 30.969 22.969 1 98.81 79 GLN A N 1
ATOM 632 C CA . GLN A 1 79 ? 9.258 31.922 22.109 1 98.81 79 GLN A CA 1
ATOM 633 C C . GLN A 1 79 ? 10.227 32.906 21.484 1 98.81 79 GLN A C 1
ATOM 635 O O . GLN A 1 79 ? 10.133 33.188 20.281 1 98.81 79 GLN A O 1
ATOM 640 N N . CYS A 1 80 ? 11.125 33.406 22.266 1 98.62 80 CYS A N 1
ATOM 641 C CA . CYS A 1 80 ? 12.102 34.375 21.766 1 98.62 80 CYS A CA 1
ATOM 642 C C . CYS A 1 80 ? 13 33.75 20.719 1 98.62 80 CYS A C 1
ATOM 644 O O . CYS A 1 80 ? 13.289 34.344 19.688 1 98.62 80 CYS A O 1
ATOM 646 N N . PHE A 1 81 ? 13.406 32.562 21.047 1 98.69 81 PHE A N 1
ATOM 647 C CA . PHE A 1 81 ? 14.258 31.828 20.125 1 98.69 81 PHE A CA 1
ATOM 648 C C . PHE A 1 81 ? 13.562 31.625 18.781 1 98.69 81 PHE A C 1
ATOM 650 O O . PHE A 1 81 ? 14.148 31.891 17.734 1 98.69 81 PHE A O 1
ATOM 657 N N . LEU A 1 82 ? 12.352 31.188 18.812 1 98.81 82 LEU A N 1
ATOM 658 C CA . LEU A 1 82 ? 11.594 30.891 17.594 1 98.81 82 LEU A CA 1
ATOM 659 C C . LEU A 1 82 ? 11.234 32.188 16.859 1 98.81 82 LEU A C 1
ATOM 661 O O . LEU A 1 82 ? 11.211 32.188 15.625 1 98.81 82 LEU A O 1
ATOM 665 N N . LEU A 1 83 ? 10.961 33.188 17.578 1 98.75 83 LEU A N 1
ATOM 666 C CA . LEU A 1 83 ? 10.648 34.469 16.953 1 98.75 83 LEU A CA 1
ATOM 667 C C . LEU A 1 83 ? 11.852 35 16.219 1 98.75 83 LEU A C 1
ATOM 669 O O . LEU A 1 83 ? 11.719 35.531 15.109 1 98.75 83 LEU A O 1
ATOM 673 N N . ALA A 1 84 ? 13 34.906 16.859 1 98.69 84 ALA A N 1
ATOM 674 C CA . ALA A 1 84 ? 14.234 35.344 16.219 1 98.69 84 ALA A CA 1
ATOM 675 C C . ALA A 1 84 ? 14.516 34.5 14.961 1 98.69 84 ALA A C 1
ATOM 677 O O . ALA A 1 84 ? 14.875 35.062 13.914 1 98.69 84 ALA A O 1
ATOM 678 N N . GLY A 1 85 ? 14.375 33.25 15.109 1 98.56 85 GLY A N 1
ATOM 679 C CA . GLY A 1 85 ? 14.562 32.375 13.953 1 98.56 85 GLY A CA 1
ATOM 680 C C . GLY A 1 85 ? 13.602 32.688 12.82 1 98.56 85 GLY A C 1
ATOM 681 O O . GLY A 1 85 ? 14.016 32.781 11.664 1 98.56 85 GLY A O 1
ATOM 682 N N . GLY A 1 86 ? 12.312 32.844 13.133 1 98.31 86 GLY A N 1
ATOM 683 C CA . GLY A 1 86 ? 11.32 33.219 12.133 1 98.31 86 GLY A CA 1
ATOM 684 C C . GLY A 1 86 ? 11.609 34.531 11.445 1 98.31 86 GLY A C 1
ATOM 685 O O . GLY A 1 86 ? 11.406 34.688 10.242 1 98.31 86 GLY A O 1
ATOM 686 N N . THR A 1 87 ? 12.094 35.469 12.211 1 98.5 87 THR A N 1
ATOM 687 C CA . THR A 1 87 ? 12.461 36.75 11.664 1 98.5 87 THR A CA 1
ATOM 688 C C . THR A 1 87 ? 13.609 36.625 10.672 1 98.5 87 THR A C 1
ATOM 690 O O . THR A 1 87 ? 13.641 37.312 9.656 1 98.5 87 THR A O 1
ATOM 693 N N . SER A 1 88 ? 14.469 35.75 10.961 1 98.12 88 SER A N 1
ATOM 694 C CA . SER A 1 88 ? 15.648 35.562 10.133 1 98.12 88 SER A CA 1
ATOM 695 C C . SER A 1 88 ? 15.281 34.969 8.766 1 98.12 88 SER A C 1
ATOM 697 O O . SER A 1 88 ? 16.094 35 7.836 1 98.12 88 SER A O 1
ATOM 699 N N . ALA A 1 89 ? 14.086 34.438 8.656 1 96.69 89 ALA A N 1
ATOM 700 C CA . ALA A 1 89 ? 13.641 33.875 7.395 1 96.69 89 ALA A CA 1
ATOM 701 C C . ALA A 1 89 ? 13.133 34.938 6.438 1 96.69 89 ALA A C 1
ATOM 703 O O . ALA A 1 89 ? 12.906 34.656 5.258 1 96.69 89 ALA A O 1
ATOM 704 N N . VAL A 1 90 ? 12.875 36.125 6.883 1 95.44 90 VAL A N 1
ATOM 705 C CA . VAL A 1 90 ? 12.508 37.281 6.074 1 95.44 90 VAL A CA 1
ATOM 706 C C . VAL A 1 90 ? 11.25 36.969 5.266 1 95.44 90 VAL A C 1
ATOM 708 O O . VAL A 1 90 ? 11.227 37.156 4.047 1 95.44 90 VAL A O 1
ATOM 711 N N . GLN A 1 91 ? 10.227 36.5 5.945 1 94.44 91 GLN A N 1
ATOM 712 C CA . GLN A 1 91 ? 8.961 36.156 5.305 1 94.44 91 GLN A CA 1
ATOM 713 C C . GLN A 1 91 ? 7.816 37 5.891 1 94.44 91 GLN A C 1
ATOM 715 O O . GLN A 1 91 ? 6.656 36.562 5.859 1 94.44 91 GLN A O 1
ATOM 720 N N . GLY A 1 92 ? 8.156 38.094 6.48 1 94.81 92 GLY A N 1
ATOM 721 C CA . GLY A 1 92 ? 7.156 38.906 7.133 1 94.81 92 GLY A CA 1
ATOM 722 C C . GLY A 1 92 ? 7.098 38.719 8.633 1 94.81 92 GLY A C 1
ATOM 723 O O . GLY A 1 92 ? 7.695 37.781 9.164 1 94.81 92 GLY A O 1
ATOM 724 N N . SER A 1 93 ? 6.391 39.656 9.266 1 98 93 SER A N 1
ATOM 725 C CA . SER A 1 93 ? 6.242 39.562 10.719 1 98 93 SER A CA 1
ATOM 726 C C . SER A 1 93 ? 5.387 38.344 11.086 1 98 93 SER A C 1
ATOM 728 O O . SER A 1 93 ? 4.605 37.844 10.266 1 98 93 SER A O 1
ATOM 730 N N . CYS A 1 94 ? 5.598 37.844 12.32 1 98.56 94 CYS A N 1
ATOM 731 C CA . CYS A 1 94 ? 4.82 36.719 12.797 1 98.56 94 CYS A CA 1
ATOM 732 C C . CYS A 1 94 ? 3.328 37.031 12.766 1 98.56 94 CYS A C 1
ATOM 734 O O . CYS A 1 94 ? 2.521 36.156 12.391 1 98.56 94 CYS A O 1
ATOM 736 N N . TYR A 1 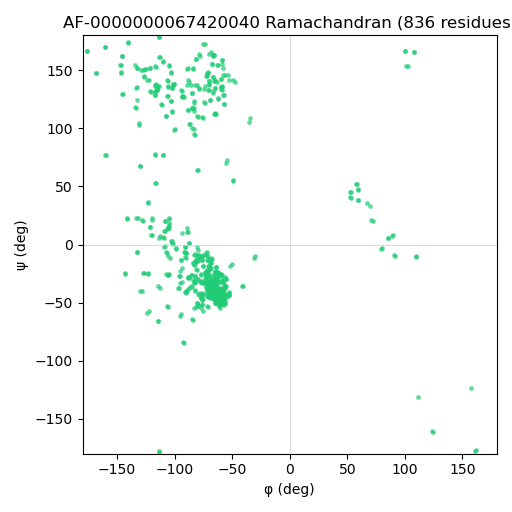95 ? 2.979 38.25 13.141 1 98.06 95 TYR A N 1
ATOM 737 C CA . TYR A 1 95 ? 1.594 38.719 13.141 1 98.06 95 TYR A CA 1
ATOM 738 C C . TYR A 1 95 ? 0.983 38.594 11.75 1 98.06 95 TYR A C 1
ATOM 740 O O . TYR A 1 95 ? -0.079 38 11.578 1 98.06 95 TYR A O 1
ATOM 748 N N . TRP A 1 96 ? 1.658 39.125 10.828 1 96.12 96 TRP A N 1
ATOM 749 C CA . TRP A 1 96 ? 1.197 39.125 9.445 1 96.12 96 TRP A CA 1
ATOM 750 C C . TRP A 1 96 ? 1.178 37.719 8.883 1 96.12 96 TRP A C 1
ATOM 752 O O . TRP A 1 96 ? 0.199 37.312 8.258 1 96.12 96 TRP A O 1
ATOM 762 N N . TRP A 1 97 ? 2.197 37 9.109 1 96.81 97 TRP A N 1
ATOM 763 C CA . TRP A 1 97 ? 2.361 35.656 8.586 1 96.81 97 TRP A CA 1
ATOM 764 C C . TRP A 1 97 ? 1.289 34.719 9.141 1 96.81 97 TRP A C 1
ATOM 766 O O . TRP A 1 97 ? 0.637 34 8.383 1 96.81 97 TRP A O 1
ATOM 776 N N . ALA A 1 98 ? 1.121 34.719 10.391 1 97.12 98 ALA A N 1
ATOM 777 C CA . ALA A 1 98 ? 0.157 33.844 11.047 1 97.12 98 ALA A CA 1
ATOM 778 C C . ALA A 1 98 ? -1.269 34.188 10.609 1 97.12 98 ALA A C 1
ATOM 780 O O . ALA A 1 98 ? -2.09 33.281 10.422 1 97.12 98 ALA A O 1
ATOM 781 N N . ARG A 1 99 ? -1.551 35.438 10.484 1 94.56 99 ARG A N 1
ATOM 782 C CA . ARG A 1 99 ? -2.865 35.812 9.992 1 94.56 99 ARG A CA 1
ATOM 783 C C . ARG A 1 99 ? -3.117 35.25 8.602 1 94.56 99 ARG A C 1
ATOM 785 O O . ARG A 1 99 ? -4.172 34.656 8.344 1 94.56 99 ARG A O 1
ATOM 792 N N . ALA A 1 100 ? -2.189 35.469 7.746 1 93.94 100 ALA A N 1
ATOM 793 C CA . ALA A 1 100 ? -2.309 34.969 6.379 1 93.94 100 ALA A CA 1
ATOM 794 C C . ALA A 1 100 ? -2.445 33.469 6.355 1 93.94 100 ALA A C 1
ATOM 796 O O . ALA A 1 100 ? -3.23 32.906 5.574 1 93.94 100 ALA A O 1
ATOM 797 N N . HIS A 1 101 ? -1.707 32.812 7.184 1 94.94 101 HIS A N 1
ATOM 798 C CA . HIS A 1 101 ? -1.732 31.344 7.227 1 94.94 101 HIS A CA 1
ATOM 799 C C . HIS A 1 101 ? -3.078 30.828 7.727 1 94.94 101 HIS A C 1
ATOM 801 O O . HIS A 1 101 ? -3.639 29.891 7.16 1 94.94 101 HIS A O 1
ATOM 807 N N . ARG A 1 102 ? -3.578 31.438 8.789 1 92 102 ARG A N 1
ATOM 808 C CA . ARG A 1 102 ? -4.898 31.062 9.289 1 92 102 ARG A CA 1
ATOM 809 C C . ARG A 1 102 ? -5.969 31.281 8.227 1 92 102 ARG A C 1
ATOM 811 O O . ARG A 1 102 ? -6.867 30.438 8.07 1 92 102 ARG A O 1
ATOM 818 N N . SER A 1 103 ? -5.859 32.375 7.531 1 91.5 103 SER A N 1
ATOM 819 C CA . SER A 1 103 ? -6.781 32.656 6.434 1 91.5 103 SER A CA 1
ATOM 820 C C . SER A 1 103 ? -6.68 31.578 5.352 1 91.5 103 SER A C 1
ATOM 822 O O . SER A 1 103 ? -7.699 31.094 4.844 1 91.5 103 SER A O 1
ATOM 824 N N . HIS A 1 104 ? -5.5 31.219 5.012 1 91.69 104 HIS A N 1
ATOM 825 C CA . HIS A 1 104 ? -5.266 30.172 4.02 1 91.69 104 HIS A CA 1
ATOM 826 C C . HIS A 1 104 ? -5.949 28.859 4.422 1 91.69 104 HIS A C 1
ATOM 828 O O . HIS A 1 104 ? -6.602 28.219 3.594 1 91.69 104 HIS A O 1
ATOM 834 N N . HIS A 1 105 ? -5.828 28.453 5.613 1 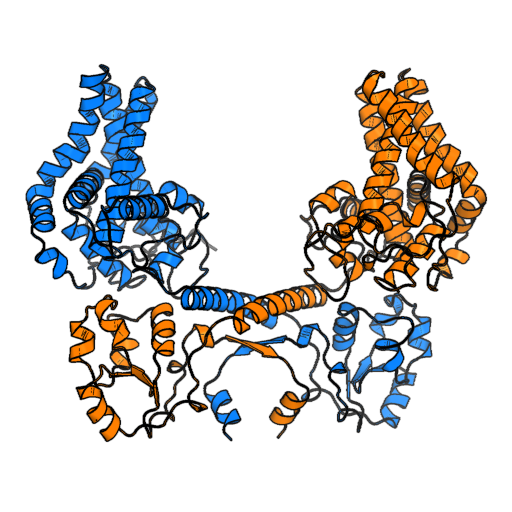90.56 105 HIS A N 1
ATOM 835 C CA . HIS A 1 105 ? -6.438 27.219 6.086 1 90.56 105 HIS A CA 1
ATOM 836 C C . HIS A 1 105 ? -7.957 27.297 6.023 1 90.56 105 HIS A C 1
ATOM 838 O O . HIS A 1 105 ? -8.617 26.297 5.73 1 90.56 105 HIS A O 1
ATOM 844 N N . ARG A 1 106 ? -8.422 28.453 6.273 1 85.94 106 ARG A N 1
ATOM 845 C CA . ARG A 1 106 ? -9.875 28.641 6.301 1 85.94 106 ARG A CA 1
ATOM 846 C C . ARG A 1 106 ? -10.445 28.688 4.887 1 85.94 106 ARG A C 1
ATOM 848 O O . ARG A 1 106 ? -11.562 28.219 4.645 1 85.94 106 ARG A O 1
ATOM 855 N N . HIS A 1 107 ? -9.664 29.219 3.988 1 89.06 107 HIS A N 1
ATOM 856 C CA . HIS A 1 107 ? -10.203 29.484 2.66 1 89.06 107 HIS A CA 1
ATOM 857 C C . HIS A 1 107 ? -9.391 28.781 1.582 1 89.06 107 HIS A C 1
ATOM 859 O O . HIS A 1 107 ? -9.219 29.297 0.481 1 89.06 107 HIS A O 1
ATOM 865 N N . THR A 1 108 ? -8.945 27.594 1.947 1 88.94 108 THR A N 1
ATOM 866 C CA . THR A 1 108 ? -8.094 26.828 1.037 1 88.94 108 THR A CA 1
ATOM 867 C C . THR A 1 108 ? -8.805 26.594 -0.293 1 88.94 108 THR A C 1
ATOM 869 O O . THR A 1 108 ? -9.977 26.203 -0.319 1 88.94 108 THR A O 1
ATOM 872 N N . ASP A 1 109 ? -8.195 26.891 -1.435 1 88.94 109 ASP A N 1
ATOM 873 C CA . ASP A 1 109 ? -8.617 26.594 -2.801 1 88.94 109 ASP A CA 1
ATOM 874 C C . ASP A 1 109 ? -9.805 27.469 -3.207 1 88.94 109 ASP A C 1
ATOM 876 O O . ASP A 1 109 ? -10.625 27.062 -4.031 1 88.94 109 ASP A O 1
ATOM 880 N N . THR A 1 110 ? -10.016 28.578 -2.523 1 88.12 110 THR A N 1
ATOM 881 C CA . THR A 1 110 ? -11.031 29.562 -2.908 1 88.12 110 THR A CA 1
ATOM 882 C C . THR A 1 110 ? -10.383 30.875 -3.33 1 88.12 110 THR A C 1
ATOM 884 O O . THR A 1 110 ? -9.172 31.047 -3.209 1 88.12 110 THR A O 1
ATOM 887 N N . ASP A 1 111 ? -11.164 31.797 -3.715 1 88.38 111 ASP A N 1
ATOM 888 C CA . ASP A 1 111 ? -10.656 33.062 -4.184 1 88.38 111 ASP A CA 1
ATOM 889 C C . ASP A 1 111 ? -10.227 33.969 -3.012 1 88.38 111 ASP A C 1
ATOM 891 O O . ASP A 1 111 ? -9.547 34.969 -3.205 1 88.38 111 ASP A O 1
ATOM 895 N N . LEU A 1 112 ? -10.57 33.562 -1.863 1 90.06 112 LEU A N 1
ATOM 896 C CA . LEU A 1 112 ? -10.172 34.312 -0.681 1 90.06 112 LEU A CA 1
ATOM 897 C C . LEU A 1 112 ? -8.797 33.875 -0.19 1 90.06 112 LEU A C 1
ATOM 899 O O . LEU A 1 112 ? -8.32 34.344 0.841 1 90.06 112 LEU A O 1
ATOM 903 N N . ASP A 1 113 ? -8.234 32.938 -0.94 1 89.38 113 ASP A N 1
ATOM 904 C CA . ASP A 1 113 ? -6.852 32.531 -0.742 1 89.38 113 ASP A CA 1
ATOM 905 C C . ASP A 1 113 ? -5.949 33.031 -1.855 1 89.38 113 ASP A C 1
ATOM 907 O O . ASP A 1 113 ? -6.027 32.594 -2.996 1 89.38 113 ASP A O 1
ATOM 911 N N . PRO A 1 114 ? -5.129 33.938 -1.529 1 88.06 114 PRO A N 1
ATOM 912 C CA . PRO A 1 114 ? -4.305 34.562 -2.566 1 88.06 114 PRO A CA 1
ATOM 913 C C . PRO A 1 114 ? -3.438 33.562 -3.316 1 88.06 114 PRO A C 1
ATOM 915 O O . PRO A 1 114 ? -3.018 33.812 -4.445 1 88.06 114 PRO A O 1
ATOM 918 N N . TYR A 1 115 ? -3.102 32.5 -2.742 1 87.75 115 TYR A N 1
ATOM 919 C CA . TYR A 1 115 ? -2.33 31.5 -3.449 1 87.75 115 TYR A CA 1
ATOM 920 C C . TYR A 1 115 ? -3.125 30.203 -3.58 1 87.75 115 TYR A C 1
ATOM 922 O O . TYR A 1 115 ? -2.623 29.125 -3.262 1 87.75 115 TYR A O 1
ATOM 930 N N . ASN A 1 116 ? -4.242 30.391 -4.074 1 88.5 116 ASN A N 1
ATOM 931 C CA . ASN A 1 116 ? -5.125 29.312 -4.516 1 88.5 116 ASN A CA 1
ATOM 932 C C . ASN A 1 116 ? -4.449 28.422 -5.562 1 88.5 116 ASN A C 1
ATOM 934 O O . ASN A 1 116 ? -4.105 28.891 -6.648 1 88.5 116 ASN A O 1
ATOM 938 N N . SER A 1 117 ? -4.352 27.172 -5.242 1 88.81 117 SER A N 1
ATOM 939 C CA . SER A 1 117 ? -3.59 26.25 -6.078 1 88.81 117 SER A CA 1
ATOM 940 C C . SER A 1 117 ? -4.219 26.109 -7.461 1 88.81 117 SER A C 1
ATOM 942 O O . SER A 1 117 ? -3.547 25.719 -8.422 1 88.81 117 SER A O 1
ATOM 944 N N . ASN A 1 118 ? -5.445 26.453 -7.574 1 89.5 118 ASN A N 1
ATOM 945 C CA . ASN A 1 118 ? -6.133 26.359 -8.859 1 89.5 118 ASN A CA 1
ATOM 946 C C . ASN A 1 118 ? -5.582 27.359 -9.867 1 89.5 118 ASN A C 1
ATOM 948 O O . ASN A 1 118 ? -5.852 27.266 -11.062 1 89.5 118 ASN A O 1
ATOM 952 N N . ARG A 1 119 ? -4.816 28.25 -9.383 1 91 119 ARG A N 1
ATOM 953 C CA . ARG A 1 119 ? -4.281 29.297 -10.258 1 91 119 ARG A CA 1
ATOM 954 C C . ARG A 1 119 ? -2.941 28.875 -10.852 1 91 119 ARG A C 1
ATOM 956 O O . ARG A 1 119 ? -2.312 29.641 -11.586 1 91 119 ARG A O 1
ATOM 963 N N . GLY A 1 120 ? -2.51 27.75 -10.469 1 89.56 120 GLY A N 1
ATOM 964 C CA . GLY A 1 120 ? -1.34 27.188 -11.125 1 89.56 120 GLY A CA 1
ATOM 965 C C . GLY A 1 120 ? -0.098 27.219 -10.258 1 89.56 120 GLY A C 1
ATOM 966 O O . GLY A 1 120 ? -0.009 28 -9.32 1 89.56 120 GLY A O 1
ATOM 967 N N . LEU A 1 121 ? 0.9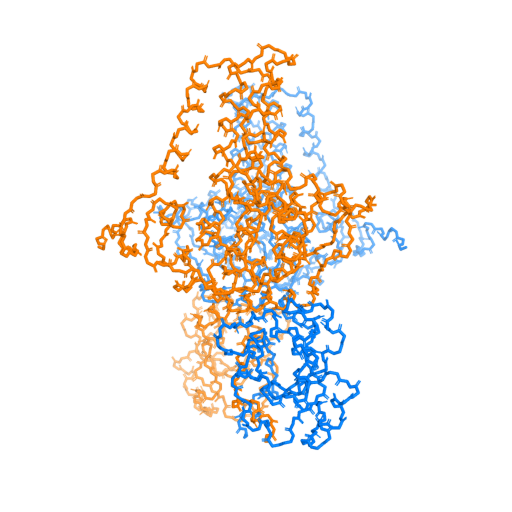01 26.469 -10.688 1 90.62 121 LEU A N 1
ATOM 968 C CA . LEU A 1 121 ? 2.121 26.25 -9.914 1 90.62 121 LEU A CA 1
ATOM 969 C C . LEU A 1 121 ? 2.963 27.516 -9.859 1 90.62 121 LEU A C 1
ATOM 971 O O . LEU A 1 121 ? 3.48 27.875 -8.797 1 90.62 121 LEU A O 1
ATOM 975 N N . LEU A 1 122 ? 3.074 28.203 -10.898 1 91.94 122 LEU A N 1
ATOM 976 C CA . LEU A 1 122 ? 3.92 29.391 -10.945 1 91.94 122 LEU A CA 1
ATOM 977 C C . LEU A 1 122 ? 3.32 30.516 -10.117 1 91.94 122 LEU A C 1
ATOM 979 O O . LEU A 1 122 ? 4.043 31.234 -9.422 1 91.94 122 LEU A O 1
ATOM 983 N N . TRP A 1 123 ? 2.062 30.688 -10.203 1 92.62 123 TRP A N 1
ATOM 984 C CA . TRP A 1 123 ? 1.402 31.719 -9.406 1 92.62 123 TRP A CA 1
ATOM 985 C C . TRP A 1 123 ? 1.608 31.469 -7.914 1 92.62 123 TRP A C 1
ATOM 987 O O . TRP A 1 123 ? 2.02 32.375 -7.18 1 92.62 123 TRP A O 1
ATOM 997 N N . THR A 1 124 ? 1.359 30.219 -7.543 1 93.25 124 THR A N 1
ATOM 998 C CA . THR A 1 124 ? 1.408 29.906 -6.117 1 93.25 124 THR A CA 1
ATOM 999 C C . THR A 1 124 ? 2.85 29.906 -5.617 1 93.25 124 THR A C 1
ATOM 1001 O O . THR A 1 124 ? 3.105 30.172 -4.441 1 93.25 124 THR A O 1
ATOM 1004 N N . HIS A 1 125 ? 3.725 29.625 -6.496 1 92.88 125 HIS A N 1
ATOM 1005 C CA . HIS A 1 125 ? 5.121 29.578 -6.078 1 92.88 125 HIS A CA 1
ATOM 1006 C C . HIS A 1 125 ? 5.688 30.984 -5.918 1 92.88 125 HIS A C 1
ATOM 1008 O O . HIS A 1 125 ? 6.348 31.281 -4.918 1 92.88 125 HIS A O 1
ATOM 1014 N N . ILE A 1 126 ? 5.422 31.875 -6.914 1 91.94 126 ILE A N 1
ATOM 1015 C CA . ILE A 1 126 ? 6.094 33.156 -6.848 1 91.94 126 ILE A CA 1
ATOM 1016 C C . ILE A 1 126 ? 5.148 34.281 -7.332 1 91.94 126 ILE A C 1
ATOM 1018 O O . ILE A 1 126 ? 5.277 35.438 -6.93 1 91.94 126 ILE A O 1
ATOM 1022 N N . GLY A 1 127 ? 4.184 34 -8.141 1 91.5 127 GLY A N 1
ATOM 1023 C CA . GLY A 1 127 ? 3.344 34.969 -8.797 1 91.5 127 GLY A CA 1
ATOM 1024 C C . GLY A 1 127 ? 2.57 35.844 -7.824 1 91.5 127 GLY A C 1
ATOM 1025 O O . GLY A 1 127 ? 2.488 37.062 -8 1 91.5 127 GLY A O 1
ATOM 1026 N N . TRP A 1 128 ? 2.004 35.219 -6.805 1 91.69 128 TRP A N 1
ATOM 1027 C CA . TRP A 1 128 ? 1.181 35.938 -5.852 1 91.69 128 TRP A CA 1
ATOM 1028 C C . TRP A 1 128 ? 2.016 36.969 -5.082 1 91.69 128 TRP A C 1
ATOM 1030 O O . TRP A 1 128 ? 1.486 37.969 -4.57 1 91.69 128 TRP A O 1
ATOM 1040 N N . MET A 1 129 ? 3.312 36.75 -5.004 1 91.19 129 MET A N 1
ATOM 1041 C CA . MET A 1 129 ? 4.195 37.656 -4.266 1 91.19 129 MET A CA 1
ATOM 1042 C C . MET A 1 129 ? 4.699 38.781 -5.164 1 91.19 129 MET A C 1
ATOM 1044 O O . MET A 1 129 ? 4.969 39.875 -4.688 1 91.19 129 MET A O 1
ATOM 1048 N N . VAL A 1 130 ? 4.805 38.562 -6.402 1 92.75 130 VAL A N 1
ATOM 1049 C CA . VAL A 1 130 ? 5.441 39.469 -7.336 1 92.75 130 VAL A CA 1
ATOM 1050 C C . VAL A 1 130 ? 4.398 40.438 -7.918 1 92.75 130 VAL A C 1
ATOM 1052 O O . VAL A 1 130 ? 4.641 41.625 -8.023 1 92.75 130 VAL A O 1
ATOM 1055 N N . PHE A 1 131 ? 3.229 39.906 -8.219 1 92.81 131 PHE A N 1
ATOM 1056 C CA . PHE A 1 131 ? 2.229 40.719 -8.938 1 92.81 131 PHE A CA 1
ATOM 1057 C C . PHE A 1 131 ? 1.177 41.25 -7.977 1 92.81 131 PHE A C 1
ATOM 1059 O O . PHE A 1 131 ? 0.748 40.531 -7.059 1 92.81 131 PHE A O 1
ATOM 1066 N N . LYS A 1 132 ? 0.865 42.469 -8.219 1 92.56 132 LYS A N 1
ATOM 1067 C CA . LYS A 1 132 ? -0.277 43.031 -7.516 1 92.56 132 LYS A CA 1
ATOM 1068 C C . LYS A 1 132 ? -1.593 42.594 -8.148 1 92.56 132 LYS A C 1
ATOM 1070 O O . LYS A 1 132 ? -1.704 42.531 -9.375 1 92.56 132 LYS A O 1
ATOM 1075 N N . SER A 1 133 ? -2.473 42.219 -7.312 1 89.88 133 SER A N 1
ATOM 1076 C CA . SER A 1 133 ? -3.791 41.812 -7.789 1 89.88 133 SER A CA 1
ATOM 1077 C C . SER A 1 133 ? -4.891 42.312 -6.855 1 89.88 133 SER A C 1
ATOM 1079 O O . SER A 1 133 ? -4.609 42.906 -5.812 1 89.88 133 SER A O 1
ATOM 1081 N N . ASN A 1 134 ? -6.129 42.094 -7.289 1 88.62 134 ASN A N 1
ATOM 1082 C CA . ASN A 1 134 ? -7.27 42.5 -6.473 1 88.62 134 ASN A CA 1
ATOM 1083 C C . ASN A 1 134 ? -7.688 41.406 -5.508 1 88.62 134 ASN A C 1
ATOM 1085 O O . ASN A 1 134 ? -8.719 41.5 -4.844 1 88.62 134 ASN A O 1
ATOM 1089 N N . LEU A 1 135 ? -6.82 40.438 -5.449 1 88.56 135 LEU A N 1
ATOM 1090 C CA . LEU A 1 135 ? -7.133 39.344 -4.539 1 88.56 135 LEU A CA 1
ATOM 1091 C C . LEU A 1 135 ? -6.93 39.781 -3.088 1 88.56 135 LEU A C 1
ATOM 1093 O O . LEU A 1 135 ? -5.977 40.469 -2.771 1 88.56 135 LEU A O 1
ATOM 1097 N N . ARG A 1 136 ? -7.934 39.375 -2.303 1 87.69 136 ARG A N 1
ATOM 1098 C CA . ARG A 1 136 ? -7.84 39.656 -0.876 1 87.69 136 ARG A CA 1
ATOM 1099 C C . ARG A 1 136 ? -7.961 38.375 -0.043 1 87.69 136 ARG A C 1
ATOM 1101 O O . ARG A 1 136 ? -8.734 37.5 -0.381 1 87.69 136 ARG A O 1
ATOM 1108 N N . SER A 1 137 ? -7.148 38.406 0.996 1 89.75 137 SER A N 1
ATOM 1109 C CA . SER A 1 137 ? -7.23 37.312 1.934 1 89.75 137 SER A CA 1
ATOM 1110 C C . SER A 1 137 ? -8.523 37.344 2.74 1 89.75 137 SER A C 1
ATOM 1112 O O . SER A 1 137 ? -8.969 38.438 3.139 1 89.75 137 SER A O 1
ATOM 1114 N N . GLY A 1 138 ? -9.078 36.25 2.961 1 88.75 138 GLY A N 1
ATOM 1115 C CA . GLY A 1 138 ? -10.281 36.156 3.768 1 88.75 138 GLY A CA 1
ATOM 1116 C C . GLY A 1 138 ? -10.039 36.438 5.234 1 88.75 138 GLY A C 1
ATOM 1117 O O . GLY A 1 138 ? -8.891 36.531 5.68 1 88.75 138 GLY A O 1
ATOM 1118 N N . PRO A 1 139 ? -11.109 36.688 5.902 1 86.81 139 PRO A N 1
ATOM 1119 C CA . PRO A 1 139 ? -10.969 37 7.328 1 86.81 139 PRO A CA 1
ATOM 1120 C C . PRO A 1 139 ? -10.57 35.75 8.148 1 86.81 139 PRO A C 1
ATOM 1122 O O . PRO A 1 139 ? -10.875 34.625 7.777 1 86.81 139 PRO A O 1
ATOM 1125 N N . ALA A 1 140 ? -9.828 36 9.18 1 85.25 140 ALA A N 1
ATOM 1126 C CA . ALA A 1 140 ? -9.438 35 10.164 1 85.25 140 ALA A CA 1
ATOM 1127 C C . ALA A 1 140 ? -9.328 35.594 11.555 1 85.25 140 ALA A C 1
ATOM 1129 O O . ALA A 1 140 ? -8.984 36.781 11.695 1 85.25 140 ALA A O 1
ATOM 1130 N N . ASP A 1 141 ? -9.633 34.781 12.516 1 84 141 ASP A N 1
ATOM 1131 C CA . ASP A 1 141 ? -9.516 35.281 13.883 1 84 141 ASP A CA 1
ATOM 1132 C C . ASP A 1 141 ? -8.055 35.375 14.312 1 84 141 ASP A C 1
ATOM 1134 O O . ASP A 1 141 ? -7.328 34.375 14.305 1 84 141 ASP A O 1
ATOM 1138 N N . ILE A 1 142 ? -7.648 36.594 14.711 1 90.06 142 ILE A N 1
ATOM 1139 C CA . ILE A 1 142 ? -6.266 36.812 15.117 1 90.06 142 ILE A CA 1
ATOM 1140 C C . ILE A 1 142 ? -6.227 37.562 16.422 1 90.06 142 ILE A C 1
ATOM 1142 O O . ILE A 1 142 ? -5.289 38.344 16.688 1 90.06 142 ILE A O 1
ATOM 1146 N N . SER A 1 143 ? -7.273 37.5 17.172 1 89 143 SER A N 1
ATOM 1147 C CA . SER A 1 143 ? -7.383 38.25 18.422 1 89 143 SER A CA 1
ATOM 1148 C C . SER A 1 143 ? -6.262 37.906 19.391 1 89 143 SER A C 1
ATOM 1150 O O . SER A 1 143 ? -5.715 38.781 20.062 1 89 143 SER A O 1
ATOM 1152 N N . ASP A 1 144 ? -5.949 36.688 19.438 1 90.38 144 ASP A N 1
ATOM 1153 C CA . ASP A 1 144 ? -4.883 36.25 20.344 1 90.38 144 ASP A CA 1
ATOM 1154 C C . ASP A 1 144 ? -3.547 36.875 19.953 1 90.38 144 ASP A C 1
ATOM 1156 O O . ASP A 1 144 ? -2.77 37.281 20.812 1 90.38 144 ASP A O 1
ATOM 1160 N N . LEU A 1 145 ? -3.258 37 18.688 1 95.62 145 LEU A N 1
ATOM 1161 C CA . LEU A 1 145 ? -2.014 37.594 18.188 1 95.62 145 LEU A CA 1
ATOM 1162 C C . LEU A 1 145 ? -1.978 39.094 18.438 1 95.62 145 LEU A C 1
ATOM 1164 O O . LEU A 1 145 ? -0.927 39.625 18.781 1 95.62 145 LEU A O 1
ATOM 1168 N N . ARG A 1 146 ? -3.129 39.656 18.281 1 94.81 146 ARG A N 1
ATOM 1169 C CA . ARG A 1 146 ? -3.248 41.125 18.484 1 94.81 146 ARG A CA 1
ATOM 1170 C C . ARG A 1 146 ? -2.969 41.5 19.938 1 94.81 146 ARG A C 1
ATOM 1172 O O . ARG A 1 146 ? -2.422 42.562 20.219 1 94.81 146 ARG A O 1
ATOM 1179 N N . HIS A 1 147 ? -3.271 40.594 20.812 1 95.06 147 HIS A N 1
ATOM 1180 C CA . HIS A 1 147 ? -3.156 40.906 22.234 1 95.06 147 HIS A CA 1
ATOM 1181 C C . HIS A 1 147 ? -1.844 40.375 22.797 1 95.06 147 HIS A C 1
ATOM 1183 O O . HIS A 1 147 ? -1.549 40.594 23.984 1 95.06 147 HIS A O 1
ATOM 1189 N N . ASP A 1 148 ? -1.073 39.719 22.125 1 96.62 148 ASP A N 1
ATOM 1190 C CA . ASP A 1 148 ? 0.215 39.188 22.578 1 96.62 148 ASP A CA 1
ATOM 1191 C C . ASP A 1 148 ? 1.303 40.25 22.469 1 96.62 148 ASP A C 1
ATOM 1193 O O . ASP A 1 148 ? 1.68 40.656 21.375 1 96.62 148 ASP A O 1
ATOM 1197 N N . PRO A 1 149 ? 1.829 40.656 23.531 1 97.69 149 PRO A N 1
ATOM 1198 C CA . PRO A 1 149 ? 2.777 41.781 23.5 1 97.69 149 PRO A CA 1
ATOM 1199 C C . PRO A 1 149 ? 4.074 41.438 22.766 1 97.69 149 PRO A C 1
ATOM 1201 O O . PRO A 1 149 ? 4.668 42.281 22.125 1 97.69 149 PRO A O 1
ATOM 1204 N N . LEU A 1 150 ? 4.52 40.219 22.922 1 98.12 150 LEU A N 1
ATOM 1205 C CA . LEU A 1 150 ? 5.754 39.844 22.25 1 98.12 150 LEU A CA 1
ATOM 1206 C C . LEU A 1 150 ? 5.582 39.875 20.734 1 98.12 150 LEU A C 1
ATOM 1208 O O . LEU A 1 150 ? 6.457 40.375 20.016 1 98.12 150 LEU A O 1
ATOM 1212 N N . ILE A 1 151 ? 4.516 39.344 20.234 1 98.38 151 ILE A N 1
ATOM 1213 C CA . ILE A 1 151 ? 4.219 39.312 18.812 1 98.38 151 ILE A CA 1
ATOM 1214 C C . ILE A 1 151 ? 4.059 40.75 18.281 1 98.38 151 ILE A C 1
ATOM 1216 O O . ILE A 1 151 ? 4.562 41.062 17.203 1 98.38 151 ILE A O 1
ATOM 1220 N N . GLN A 1 152 ? 3.406 41.562 19.062 1 98.31 152 GLN A N 1
ATOM 1221 C CA . GLN A 1 152 ? 3.211 42.938 18.641 1 98.31 152 GLN A CA 1
ATOM 1222 C C . GLN A 1 152 ? 4.531 43.719 18.625 1 98.31 152 GLN A C 1
ATOM 1224 O O . GLN A 1 152 ? 4.754 44.562 17.75 1 98.31 152 GLN A O 1
ATOM 1229 N N . TRP A 1 153 ? 5.301 43.438 19.578 1 98.62 153 TRP A N 1
ATOM 1230 C CA . TRP A 1 153 ? 6.625 44.031 19.609 1 98.62 153 TRP A CA 1
ATOM 1231 C C . TRP A 1 153 ? 7.418 43.688 18.359 1 98.62 153 TRP A C 1
ATOM 1233 O O . TRP A 1 153 ? 8 44.531 17.703 1 98.62 153 TRP A O 1
ATOM 1243 N N . GLN A 1 154 ? 7.48 42.438 18.047 1 98.56 154 GLN A N 1
ATOM 1244 C CA . GLN A 1 154 ? 8.203 42 16.859 1 98.56 154 GLN A CA 1
ATOM 1245 C C . GLN A 1 154 ? 7.613 42.594 15.594 1 98.56 154 GLN A C 1
ATOM 1247 O O . GLN A 1 154 ? 8.352 43 14.688 1 98.56 154 GLN A O 1
ATOM 1252 N N . HIS A 1 155 ? 6.324 42.719 15.5 1 98.5 155 HIS A N 1
ATOM 1253 C CA . HIS A 1 155 ? 5.645 43.281 14.352 1 98.5 155 HIS A CA 1
ATOM 1254 C C . HIS A 1 155 ? 6.035 44.75 14.164 1 98.5 155 HIS A C 1
ATOM 1256 O O . HIS A 1 155 ? 6.336 45.188 13.047 1 98.5 155 HIS A O 1
ATOM 1262 N N . ARG A 1 156 ? 6.086 45.469 15.234 1 98.25 156 ARG A N 1
ATOM 1263 C CA . ARG A 1 156 ? 6.406 46.875 15.188 1 98.25 156 ARG A CA 1
ATOM 1264 C C . ARG A 1 156 ? 7.855 47.094 14.766 1 98.25 156 ARG A C 1
ATOM 1266 O O . ARG A 1 156 ? 8.164 48.094 14.086 1 98.25 156 ARG A O 1
ATOM 1273 N N . HIS A 1 157 ? 8.688 46.219 15.172 1 98.5 157 HIS A N 1
ATOM 1274 C CA . HIS A 1 157 ? 10.109 46.406 14.93 1 98.5 157 HIS A CA 1
ATOM 1275 C C . HIS A 1 157 ? 10.617 45.438 13.875 1 98.5 157 HIS A C 1
ATOM 1277 O O . HIS A 1 157 ? 11.812 45.094 13.844 1 98.5 157 HIS A O 1
ATOM 1283 N N . TYR A 1 158 ? 9.742 44.938 13.117 1 97.88 158 TYR A N 1
ATOM 1284 C CA . TYR A 1 158 ? 10.07 43.844 12.219 1 97.88 158 TYR A CA 1
ATOM 1285 C C . TYR A 1 158 ? 11.234 44.188 11.305 1 97.88 158 TYR A C 1
ATOM 1287 O O . TYR A 1 158 ? 12.18 43.406 11.156 1 97.88 158 TYR A O 1
ATOM 1295 N N . PHE A 1 159 ? 11.305 45.375 10.688 1 96.56 159 PHE A N 1
ATOM 1296 C CA . PHE A 1 159 ? 12.297 45.688 9.68 1 96.56 159 PHE A CA 1
ATOM 1297 C C . PHE A 1 159 ? 13.68 45.844 10.297 1 96.56 159 PHE A C 1
ATOM 1299 O O . PHE A 1 159 ? 14.688 45.469 9.688 1 96.56 159 PHE A O 1
ATOM 1306 N N . VAL A 1 160 ? 13.703 46.312 11.508 1 98.06 160 VAL A N 1
ATOM 1307 C CA . VAL A 1 160 ? 14.984 46.406 12.219 1 98.06 160 VAL A CA 1
ATOM 1308 C C . VAL A 1 160 ? 15.461 45 12.578 1 98.06 160 VAL A C 1
ATOM 1310 O O . VAL A 1 160 ? 16.625 44.656 12.383 1 98.06 160 VAL A O 1
ATOM 1313 N N . LEU A 1 161 ? 14.57 44.219 13.078 1 98.31 161 LEU A N 1
ATOM 1314 C CA . LEU A 1 161 ? 14.906 42.875 13.508 1 98.31 161 LEU A CA 1
ATOM 1315 C C . LEU A 1 161 ? 15.312 42.031 12.32 1 98.31 161 LEU A C 1
ATOM 1317 O O . LEU A 1 161 ? 16.219 41.188 12.422 1 98.31 161 LEU A O 1
ATOM 1321 N N . LEU A 1 162 ? 14.586 42.188 11.172 1 97.06 162 LEU A N 1
ATOM 1322 C CA . LEU A 1 162 ? 14.938 41.406 9.984 1 97.06 162 LEU A CA 1
ATOM 1323 C C . LEU A 1 162 ? 16.344 41.75 9.5 1 97.06 162 LEU A C 1
ATOM 1325 O O . LEU A 1 162 ? 17.062 40.875 9.016 1 97.06 162 LEU A O 1
ATOM 1329 N N . ALA A 1 163 ? 16.703 43.031 9.602 1 97.19 163 ALA A N 1
ATOM 1330 C CA . ALA A 1 163 ? 18.047 43.469 9.227 1 97.19 163 ALA A CA 1
ATOM 1331 C C . ALA A 1 163 ? 19.094 42.781 10.109 1 97.19 163 ALA A C 1
ATOM 1333 O O . ALA A 1 163 ? 20.125 42.312 9.625 1 97.19 163 ALA A O 1
ATOM 1334 N N . ILE A 1 164 ? 18.812 42.656 11.336 1 98.25 164 ILE A N 1
ATOM 1335 C CA . ILE A 1 164 ? 19.75 42.094 12.297 1 98.25 164 ILE A CA 1
ATOM 1336 C C . ILE A 1 164 ? 19.828 40.594 12.125 1 98.25 164 ILE A C 1
ATOM 1338 O O . ILE A 1 164 ? 20.906 40.031 11.82 1 98.25 164 ILE A O 1
ATOM 1342 N N . PHE A 1 165 ? 18.734 39.906 12.219 1 98.56 165 PHE A N 1
ATOM 1343 C CA . PHE A 1 165 ? 18.719 38.438 12.266 1 98.56 165 PHE A CA 1
ATOM 1344 C C . PHE A 1 165 ? 18.812 37.844 10.859 1 98.56 165 PHE A C 1
ATOM 1346 O O . PHE A 1 165 ? 19.344 36.781 10.664 1 98.56 165 PHE A O 1
ATOM 1353 N N . GLY A 1 166 ? 18.234 38.562 9.859 1 97.69 166 GLY A N 1
ATOM 1354 C CA . GLY A 1 166 ? 18.156 38.031 8.508 1 97.69 166 GLY A CA 1
ATOM 1355 C C . GLY A 1 166 ? 19.391 38.344 7.672 1 97.69 166 GLY A C 1
ATOM 1356 O O . GLY A 1 166 ? 19.75 37.562 6.789 1 97.69 166 GLY A O 1
ATOM 1357 N N . ILE A 1 167 ? 20.047 39.469 7.977 1 96.94 167 ILE A N 1
ATOM 1358 C CA . ILE A 1 167 ? 21.109 39.906 7.074 1 96.94 167 ILE A CA 1
ATOM 1359 C C . ILE A 1 167 ? 22.406 40.031 7.844 1 96.94 167 ILE A C 1
ATOM 1361 O O . ILE A 1 167 ? 23.359 39.281 7.617 1 96.94 167 ILE A O 1
ATOM 1365 N N . VAL A 1 168 ? 22.469 40.812 8.883 1 98.19 168 VAL A N 1
ATOM 1366 C CA . VAL A 1 168 ? 23.719 41.25 9.508 1 98.19 168 VAL A CA 1
ATOM 1367 C C . VAL A 1 168 ? 24.359 40.094 10.242 1 98.19 168 VAL A C 1
ATOM 1369 O O . VAL A 1 168 ? 25.516 39.75 9.992 1 98.19 168 VAL A O 1
ATOM 1372 N N . LEU A 1 169 ? 23.703 39.438 11.07 1 98.38 169 LEU A N 1
ATOM 1373 C CA . LEU A 1 169 ? 24.297 38.375 11.891 1 98.38 169 LEU A CA 1
ATOM 1374 C C . LEU A 1 169 ? 24.844 37.281 11.016 1 98.38 169 LEU A C 1
ATOM 1376 O O . LEU A 1 169 ? 26.016 36.906 11.141 1 98.38 169 LEU A O 1
ATOM 1380 N N . PRO A 1 170 ? 24.031 36.719 10.125 1 98.25 170 PRO A N 1
ATOM 1381 C CA . PRO A 1 170 ? 24.594 35.656 9.312 1 98.25 170 PRO A CA 1
ATOM 1382 C C . PRO A 1 170 ? 25.734 36.125 8.414 1 98.25 170 PRO A C 1
ATOM 1384 O O . PRO A 1 170 ? 26.656 35.375 8.109 1 98.25 170 PRO A O 1
ATOM 1387 N N . ALA A 1 171 ? 25.75 37.375 8.031 1 97.56 171 ALA A N 1
ATOM 1388 C CA . ALA A 1 171 ? 26.781 37.906 7.137 1 97.56 171 ALA A CA 1
ATOM 1389 C C . ALA A 1 171 ? 28.094 38.156 7.883 1 97.56 171 ALA A C 1
ATOM 1391 O O . ALA A 1 171 ? 29.172 37.938 7.324 1 97.56 171 ALA A O 1
ATOM 1392 N N . VAL A 1 172 ? 28.078 38.5 9.148 1 98 172 VAL A N 1
ATOM 1393 C CA . VAL A 1 172 ? 29.281 39.031 9.781 1 98 172 VAL A CA 1
ATOM 1394 C C . VAL A 1 172 ? 29.891 37.969 10.688 1 98 172 VAL A C 1
ATOM 1396 O O . VAL A 1 172 ? 31.094 38 10.953 1 98 172 VAL A O 1
ATOM 1399 N N . ILE A 1 173 ? 29.172 37.094 11.18 1 98.19 173 ILE A N 1
ATOM 1400 C CA . ILE A 1 173 ? 29.688 36.156 12.164 1 98.19 173 ILE A CA 1
ATOM 1401 C C . ILE A 1 173 ? 30.812 35.312 11.555 1 98.19 173 ILE A C 1
ATOM 1403 O O . ILE A 1 173 ? 31.891 35.188 12.156 1 98.19 173 ILE A O 1
ATOM 1407 N N . PRO A 1 174 ? 30.625 34.688 10.367 1 97.88 174 PRO A N 1
ATOM 1408 C CA . PRO A 1 174 ? 31.766 34 9.789 1 97.88 174 PRO A CA 1
ATOM 1409 C C . PRO A 1 174 ? 33 34.875 9.609 1 97.88 174 PRO A C 1
ATOM 1411 O O . PRO A 1 174 ? 34.125 34.438 9.781 1 97.88 174 PRO A O 1
ATOM 1414 N N . GLY A 1 175 ? 32.844 36.156 9.281 1 96.75 175 GLY A N 1
ATOM 1415 C CA . GLY A 1 175 ? 33.938 37.094 9.156 1 96.75 175 GLY A CA 1
ATOM 1416 C C . GLY A 1 175 ? 34.656 37.344 10.469 1 96.75 175 GLY A C 1
ATOM 1417 O O . GLY A 1 175 ? 35.906 37.281 10.531 1 96.75 175 GLY A O 1
ATOM 1418 N N . PHE A 1 176 ? 33.938 37.531 11.516 1 97.69 176 PHE A N 1
ATOM 1419 C CA . PHE A 1 176 ? 34.5 37.844 12.828 1 97.69 176 PHE A CA 1
ATOM 1420 C C . PHE A 1 176 ? 35.125 36.594 13.453 1 97.69 176 PHE A C 1
ATOM 1422 O O . PHE A 1 176 ? 36.156 36.688 14.141 1 97.69 176 PHE A O 1
ATOM 1429 N N . MET A 1 177 ? 34.562 35.438 13.18 1 97.44 177 MET A N 1
ATOM 1430 C CA . MET A 1 177 ? 35 34.25 13.898 1 97.44 177 MET A CA 1
ATOM 1431 C C . MET A 1 177 ? 36.156 33.562 13.18 1 97.44 177 MET A C 1
ATOM 1433 O O . MET A 1 177 ? 37.094 33.094 13.82 1 97.44 177 MET A O 1
ATOM 1437 N N . TRP A 1 178 ? 36.219 33.438 11.781 1 96.38 178 TRP A N 1
ATOM 1438 C CA . TRP A 1 178 ? 37.312 32.75 11.109 1 96.38 178 TRP A CA 1
ATOM 1439 C C . TRP A 1 178 ? 37.719 33.469 9.82 1 96.38 178 TRP A C 1
ATOM 1441 O O . TRP A 1 178 ? 38.188 32.844 8.875 1 96.38 178 TRP A O 1
ATOM 1451 N N . ASP A 1 179 ? 37.406 34.812 9.68 1 96.44 179 ASP A N 1
ATOM 1452 C CA . ASP A 1 179 ? 37.906 35.75 8.672 1 96.44 179 ASP A CA 1
ATOM 1453 C C . ASP A 1 179 ? 37.344 35.406 7.293 1 96.44 179 ASP A C 1
ATOM 1455 O O . ASP A 1 179 ? 38.062 35.5 6.289 1 96.44 179 ASP A O 1
ATOM 1459 N N . ASP A 1 180 ? 36.125 34.906 7.215 1 97.19 180 ASP A N 1
ATOM 1460 C CA . ASP A 1 180 ? 35.469 34.625 5.945 1 97.19 180 ASP A CA 1
ATOM 1461 C C . ASP A 1 180 ? 34.312 35.594 5.699 1 97.19 180 ASP A C 1
ATOM 1463 O O . ASP A 1 180 ? 33.156 35.219 5.797 1 97.19 180 ASP A O 1
ATOM 1467 N N . TRP A 1 181 ? 34.625 36.812 5.305 1 96.5 181 TRP A N 1
ATOM 1468 C CA . TRP A 1 181 ? 33.656 37.844 5.078 1 96.5 181 TRP A CA 1
ATOM 1469 C C . TRP A 1 181 ? 32.844 37.562 3.824 1 96.5 181 TRP A C 1
ATOM 1471 O O . TRP A 1 181 ? 31.609 37.75 3.822 1 96.5 181 TRP A O 1
ATOM 1481 N N . LEU A 1 182 ? 33.5 37.062 2.836 1 96.81 182 LEU A N 1
ATOM 1482 C CA . LEU A 1 182 ? 32.812 36.781 1.581 1 96.81 182 LEU A CA 1
ATOM 1483 C C . LEU A 1 182 ? 31.844 35.625 1.739 1 96.81 182 LEU A C 1
ATOM 1485 O O . LEU A 1 182 ? 30.719 35.656 1.227 1 96.81 182 LEU A O 1
ATOM 1489 N N . GLY A 1 183 ? 32.312 34.594 2.412 1 96.62 183 GLY A N 1
ATOM 1490 C CA . GLY A 1 183 ? 31.453 33.438 2.666 1 96.62 183 GLY A CA 1
ATOM 1491 C C . GLY A 1 183 ? 30.25 33.781 3.523 1 96.62 183 GLY A C 1
ATOM 1492 O O . GLY A 1 183 ? 29.172 33.219 3.314 1 96.62 183 GLY A O 1
ATOM 1493 N N . GLY A 1 184 ? 30.438 34.656 4.477 1 97.75 184 GLY A N 1
ATOM 1494 C CA . GLY A 1 184 ? 29.328 35.094 5.289 1 97.75 184 GLY A CA 1
ATOM 1495 C C . GLY A 1 184 ? 28.234 35.781 4.48 1 97.75 184 GLY A C 1
ATOM 1496 O O . GLY A 1 184 ? 27.047 35.469 4.656 1 97.75 184 GLY A O 1
ATOM 1497 N N . ILE A 1 185 ? 28.609 36.562 3.559 1 97.75 185 ILE A N 1
ATOM 1498 C CA . ILE A 1 185 ? 27.656 37.312 2.75 1 97.75 185 ILE A CA 1
ATOM 1499 C C . ILE A 1 185 ? 27.031 36.406 1.699 1 97.75 185 ILE A C 1
ATOM 1501 O O . ILE A 1 185 ? 25.812 36.344 1.555 1 97.75 185 ILE A O 1
ATOM 1505 N N . CYS A 1 186 ? 27.812 35.562 1.082 1 97.81 186 CYS A N 1
ATOM 1506 C CA . CYS A 1 186 ? 27.344 34.781 -0.072 1 97.81 186 CYS A CA 1
ATOM 1507 C C . CYS A 1 186 ? 26.641 33.531 0.364 1 97.81 186 CYS A C 1
ATOM 1509 O O . CYS A 1 186 ? 25.656 33.094 -0.269 1 97.81 186 CYS A O 1
ATOM 1511 N N . PHE A 1 187 ? 27.094 32.906 1.424 1 97.75 187 PHE A N 1
ATOM 1512 C CA . PHE A 1 187 ? 26.547 31.609 1.786 1 97.75 187 PHE A CA 1
ATOM 1513 C C . PHE A 1 187 ? 25.625 31.719 2.998 1 97.75 187 PHE A C 1
ATOM 1515 O O . PHE A 1 187 ? 24.438 31.406 2.912 1 97.75 187 PHE A O 1
ATOM 1522 N N . ALA A 1 188 ? 26.062 32.281 4.105 1 98.19 188 ALA A N 1
ATOM 1523 C CA . ALA A 1 188 ? 25.297 32.312 5.352 1 98.19 188 ALA A CA 1
ATOM 1524 C C . ALA A 1 188 ? 24.125 33.281 5.262 1 98.19 188 ALA A C 1
ATOM 1526 O O . ALA A 1 188 ? 23.078 33.062 5.863 1 98.19 188 ALA A O 1
ATOM 1527 N N . PHE A 1 189 ? 24.297 34.312 4.504 1 98 189 PHE A N 1
ATOM 1528 C CA . PHE A 1 189 ? 23.203 35.25 4.293 1 98 189 PHE A CA 1
ATOM 1529 C C . PHE A 1 189 ? 22.422 34.906 3.025 1 98 189 PHE A C 1
ATOM 1531 O O . PHE A 1 189 ? 21.281 34.438 3.098 1 98 189 PHE A O 1
ATOM 1538 N N . ALA A 1 190 ? 23.047 34.906 1.92 1 97.62 190 ALA A N 1
ATOM 1539 C CA . ALA A 1 190 ? 22.328 34.938 0.649 1 97.62 190 ALA A CA 1
ATOM 1540 C C . ALA A 1 190 ? 21.875 33.531 0.251 1 97.62 190 ALA A C 1
ATOM 1542 O O . ALA A 1 190 ? 20.688 33.312 -0.003 1 97.62 190 ALA A O 1
ATOM 1543 N N . LEU A 1 191 ? 22.75 32.625 0.197 1 97.62 191 LEU A N 1
ATOM 1544 C CA . LEU A 1 191 ? 22.391 31.281 -0.241 1 97.62 191 LEU A CA 1
ATOM 1545 C C . LEU A 1 191 ? 21.406 30.641 0.726 1 97.62 191 LEU A C 1
ATOM 1547 O O . LEU A 1 191 ? 20.406 30.062 0.301 1 97.62 191 LEU A O 1
ATOM 1551 N N . ARG A 1 192 ? 21.75 30.703 1.998 1 97.25 192 ARG A N 1
ATOM 1552 C CA . ARG A 1 192 ? 20.859 30.156 3.012 1 97.25 192 ARG A CA 1
ATOM 1553 C C . ARG A 1 192 ? 19.469 30.75 2.893 1 97.25 192 ARG A C 1
ATOM 1555 O O . ARG A 1 192 ? 18.469 30.031 2.953 1 97.25 192 ARG A O 1
ATOM 1562 N N . LEU A 1 193 ? 19.359 32 2.697 1 97.06 193 LEU A N 1
ATOM 1563 C CA . LEU A 1 193 ? 18.062 32.688 2.596 1 97.06 193 LEU A CA 1
ATOM 1564 C C . LEU A 1 193 ? 17.328 32.281 1.32 1 97.06 193 LEU A C 1
ATOM 1566 O O . LEU A 1 193 ? 16.125 32.062 1.336 1 97.06 193 LEU A O 1
ATOM 1570 N N . THR A 1 194 ? 18.078 32.156 0.283 1 97.12 194 THR A N 1
ATOM 1571 C CA . THR A 1 194 ? 17.5 31.719 -0.983 1 97.12 194 THR A CA 1
ATOM 1572 C C . THR A 1 194 ? 16.891 30.328 -0.85 1 97.12 194 THR A C 1
ATOM 1574 O O . THR A 1 194 ? 15.75 30.094 -1.254 1 97.12 194 THR A O 1
ATOM 1577 N N . ILE A 1 195 ? 17.609 29.469 -0.243 1 96.06 195 ILE A N 1
ATOM 1578 C CA . ILE A 1 195 ? 17.125 28.109 -0.071 1 96.06 195 ILE A CA 1
ATOM 1579 C C . ILE A 1 195 ? 15.922 28.094 0.868 1 96.06 195 ILE A C 1
ATOM 1581 O O . ILE A 1 195 ? 14.945 27.375 0.621 1 96.06 195 ILE A O 1
ATOM 1585 N N . ALA A 1 196 ? 16.016 28.859 1.884 1 95.31 196 ALA A N 1
ATOM 1586 C CA . ALA A 1 196 ? 14.906 28.938 2.828 1 95.31 196 ALA A CA 1
ATOM 1587 C C . ALA A 1 196 ? 13.641 29.438 2.146 1 95.31 196 ALA A C 1
ATOM 1589 O O . ALA A 1 196 ? 12.555 28.891 2.344 1 95.31 196 ALA A O 1
ATOM 1590 N N . HIS A 1 197 ? 13.773 30.453 1.346 1 95.81 197 HIS A N 1
ATOM 1591 C CA . HIS A 1 197 ? 12.633 31.016 0.636 1 95.81 197 HIS A CA 1
ATOM 1592 C C . HIS A 1 197 ? 12 30 -0.295 1 95.81 197 HIS A C 1
ATOM 1594 O O . HIS A 1 197 ? 10.805 29.719 -0.197 1 95.81 197 HIS A O 1
ATOM 1600 N N . HIS A 1 198 ? 12.734 29.422 -1.075 1 93.94 198 HIS A N 1
ATOM 1601 C CA . HIS A 1 198 ? 12.172 28.531 -2.084 1 93.94 198 HIS A CA 1
ATOM 1602 C C . HIS A 1 198 ? 11.68 27.234 -1.454 1 93.94 198 HIS A C 1
ATOM 1604 O O . HIS A 1 198 ? 10.734 26.609 -1.954 1 93.94 198 HIS A O 1
ATOM 1610 N N . SER A 1 199 ? 12.266 26.812 -0.375 1 93.5 199 SER A N 1
ATOM 1611 C CA . SER A 1 199 ? 11.727 25.672 0.362 1 93.5 199 SER A CA 1
ATOM 1612 C C . SER A 1 199 ? 10.336 25.984 0.905 1 93.5 199 SER A C 1
ATOM 1614 O O . SER A 1 199 ? 9.406 25.188 0.731 1 93.5 199 SER A O 1
ATOM 1616 N N . THR A 1 200 ? 10.211 27.109 1.466 1 92 200 THR A N 1
ATOM 1617 C CA . THR A 1 200 ? 8.93 27.484 2.045 1 92 200 THR A CA 1
ATOM 1618 C C . THR A 1 200 ? 7.898 27.75 0.95 1 92 200 THR A C 1
ATOM 1620 O O . THR A 1 200 ? 6.719 27.438 1.107 1 92 200 THR A O 1
ATOM 1623 N N . PHE A 1 201 ? 8.367 28.328 -0.172 1 92.62 201 PHE A N 1
ATOM 1624 C CA . PHE A 1 201 ? 7.469 28.594 -1.288 1 92.62 201 PHE A CA 1
ATOM 1625 C C . PHE A 1 201 ? 6.91 27.297 -1.864 1 92.62 201 PHE A C 1
ATOM 1627 O O . PHE A 1 201 ? 5.781 27.266 -2.357 1 92.62 201 PHE A O 1
ATOM 1634 N N . CYS A 1 202 ? 7.676 26.281 -1.746 1 91 202 CYS A N 1
ATOM 1635 C CA . CYS A 1 202 ? 7.238 24.969 -2.236 1 91 202 CYS A CA 1
ATOM 1636 C C . CYS A 1 202 ? 6.039 24.469 -1.447 1 91 202 CYS A C 1
ATOM 1638 O O . CYS A 1 202 ? 5.234 23.688 -1.962 1 91 202 CYS A O 1
ATOM 1640 N N . ILE A 1 203 ? 5.887 24.938 -0.289 1 90.38 203 ILE A N 1
ATOM 1641 C CA . ILE A 1 203 ? 4.75 24.531 0.528 1 90.38 203 ILE A CA 1
ATOM 1642 C C . ILE A 1 203 ? 3.455 25.062 -0.086 1 90.38 203 ILE A C 1
ATOM 1644 O O . ILE A 1 203 ? 2.43 24.375 -0.081 1 90.38 203 ILE A O 1
ATOM 1648 N N . ASN A 1 204 ? 3.555 26.234 -0.673 1 90.25 204 ASN A N 1
ATOM 1649 C CA . ASN A 1 204 ? 2.389 26.844 -1.303 1 90.25 204 ASN A CA 1
ATOM 1650 C C . ASN A 1 204 ? 2.139 26.266 -2.695 1 90.25 204 ASN A C 1
ATOM 1652 O O . ASN A 1 204 ? 1.022 26.344 -3.211 1 90.25 204 ASN A O 1
ATOM 1656 N N . SER A 1 205 ? 3.135 25.719 -3.25 1 92 205 SER A N 1
ATOM 1657 C CA . SER A 1 205 ? 3.025 25.312 -4.648 1 92 205 SER A CA 1
ATOM 1658 C C . SER A 1 205 ? 3.102 23.797 -4.789 1 92 205 SER A C 1
ATOM 1660 O O . SER A 1 205 ? 2.07 23.125 -4.836 1 92 205 SER A O 1
ATOM 1662 N N . VAL A 1 206 ? 4.234 23.281 -4.473 1 90.19 206 VAL A N 1
ATOM 1663 C CA . VAL A 1 206 ? 4.5 21.859 -4.719 1 90.19 206 VAL A CA 1
ATOM 1664 C C . VAL A 1 206 ? 3.66 21 -3.773 1 90.19 206 VAL A C 1
ATOM 1666 O O . VAL A 1 206 ? 3.094 19.984 -4.18 1 90.19 206 VAL A O 1
ATOM 1669 N N . ALA A 1 207 ? 3.492 21.422 -2.596 1 91.56 207 ALA A N 1
ATOM 1670 C CA . ALA A 1 207 ? 2.775 20.656 -1.585 1 91.56 207 ALA A CA 1
ATOM 1671 C C . ALA A 1 207 ? 1.278 20.625 -1.878 1 91.56 207 ALA A C 1
ATOM 1673 O O . ALA A 1 207 ? 0.533 19.859 -1.253 1 91.56 207 ALA A O 1
ATOM 1674 N N . HIS A 1 208 ? 0.865 21.391 -2.801 1 92.56 208 HIS A N 1
ATOM 1675 C CA . HIS A 1 208 ? -0.531 21.375 -3.221 1 92.56 208 HIS A CA 1
ATOM 1676 C C . HIS A 1 208 ? -0.687 20.75 -4.605 1 92.56 208 HIS A C 1
ATOM 1678 O O . HIS A 1 208 ? -1.772 20.797 -5.188 1 92.56 208 HIS A O 1
ATOM 1684 N N . TRP A 1 209 ? 0.353 20.266 -5.09 1 89 209 TRP A N 1
ATOM 1685 C CA . TRP A 1 209 ? 0.32 19.797 -6.473 1 89 209 TRP A CA 1
ATOM 1686 C C . TRP A 1 209 ? 0.853 18.375 -6.582 1 89 209 TRP A C 1
ATOM 1688 O O . TRP A 1 209 ? 0.254 17.531 -7.254 1 89 209 TRP A O 1
ATOM 1698 N N . LEU A 1 210 ? 1.832 18.141 -5.875 1 90.38 210 LEU A N 1
ATOM 1699 C CA . LEU A 1 210 ? 2.533 16.859 -6.027 1 90.38 210 LEU A CA 1
ATOM 1700 C C . LEU A 1 210 ? 2.41 16.016 -4.762 1 90.38 210 LEU A C 1
ATOM 1702 O O . LEU A 1 210 ? 2.625 16.516 -3.654 1 90.38 210 LEU A O 1
ATOM 1706 N N . GLY A 1 211 ? 2.061 14.719 -4.984 1 94.19 211 GLY A N 1
ATOM 1707 C CA . GLY A 1 211 ? 2.027 13.805 -3.854 1 94.19 211 GLY A CA 1
ATOM 1708 C C . GLY A 1 211 ? 0.691 13.109 -3.688 1 94.19 211 GLY A C 1
ATOM 1709 O O . GLY A 1 211 ? -0.079 12.992 -4.645 1 94.19 211 GLY A O 1
ATOM 1710 N N . SER A 1 212 ? 0.469 12.562 -2.447 1 95.19 212 SER A N 1
ATOM 1711 C CA . SER A 1 212 ? -0.735 11.781 -2.186 1 95.19 212 SER A CA 1
ATOM 1712 C C . SER A 1 212 ? -1.652 12.492 -1.196 1 95.19 212 SER A C 1
ATOM 1714 O O . SER A 1 212 ? -1.241 13.445 -0.541 1 95.19 212 SER A O 1
ATOM 1716 N N . ALA A 1 213 ? -2.904 12.07 -1.194 1 95.25 213 ALA A N 1
ATOM 1717 C CA . ALA A 1 213 ? -3.914 12.555 -0.259 1 95.25 213 ALA A CA 1
ATOM 1718 C C . ALA A 1 213 ? -4.422 11.43 0.638 1 95.25 213 ALA A C 1
ATOM 1720 O O . ALA A 1 213 ? -5.555 10.969 0.489 1 95.25 213 ALA A O 1
ATOM 1721 N N . PRO A 1 214 ? -3.66 11.062 1.619 1 95.06 214 PRO A N 1
ATOM 1722 C CA . PRO A 1 214 ? -3.951 9.852 2.391 1 95.06 214 PRO A CA 1
ATOM 1723 C C . PRO A 1 214 ? -5.098 10.047 3.381 1 95.06 214 PRO A C 1
ATOM 1725 O O . PRO A 1 214 ? -5.645 9.07 3.895 1 95.06 214 PRO A O 1
ATOM 1728 N N . TYR A 1 215 ? -5.559 11.25 3.682 1 94.19 215 TYR A N 1
ATOM 1729 C CA . TYR A 1 215 ? -6.531 11.414 4.758 1 94.19 215 TYR A CA 1
ATOM 1730 C C . TYR A 1 215 ? -7.793 12.102 4.25 1 94.19 215 TYR A C 1
ATOM 1732 O O . TYR A 1 215 ? -8.844 12.039 4.895 1 94.19 215 TYR A O 1
ATOM 1740 N N . ASP A 1 216 ? -7.59 12.867 3.158 1 91.31 216 ASP A N 1
ATOM 1741 C CA . ASP A 1 216 ? -8.719 13.586 2.566 1 91.31 216 ASP A CA 1
ATOM 1742 C C . ASP A 1 216 ? -8.352 14.148 1.197 1 91.31 216 ASP A C 1
ATOM 1744 O O . ASP A 1 216 ? -7.207 14.539 0.966 1 91.31 216 ASP A O 1
ATOM 1748 N N . ASP A 1 217 ? -9.359 14.188 0.344 1 91.44 217 ASP A N 1
ATOM 1749 C CA . ASP A 1 217 ? -9.031 14.695 -0.985 1 91.44 217 ASP A CA 1
ATOM 1750 C C . ASP A 1 217 ? -9.984 15.812 -1.396 1 91.44 217 ASP A C 1
ATOM 1752 O O . ASP A 1 217 ? -10.18 16.062 -2.586 1 91.44 217 ASP A O 1
ATOM 1756 N N . VAL A 1 218 ? -10.609 16.406 -0.411 1 88.44 218 VAL A N 1
ATOM 1757 C CA . VAL A 1 218 ? -11.531 17.516 -0.687 1 88.44 218 VAL A CA 1
ATOM 1758 C C . VAL A 1 218 ? -10.75 18.703 -1.229 1 88.44 218 VAL A C 1
ATOM 1760 O O . VAL A 1 218 ? -11.211 19.391 -2.148 1 88.44 218 VAL A O 1
ATOM 1763 N N . HIS A 1 219 ? -9.562 18.953 -0.587 1 89.88 219 HIS A N 1
ATOM 1764 C CA . HIS A 1 219 ? -8.727 20.078 -1.001 1 89.88 219 HIS A CA 1
ATOM 1765 C C . HIS A 1 219 ? -7.41 19.594 -1.595 1 89.88 219 HIS A C 1
ATOM 1767 O O . HIS A 1 219 ? -7.164 18.391 -1.671 1 89.88 219 HIS A O 1
ATOM 1773 N N . SER A 1 220 ? -6.594 20.5 -1.956 1 92.19 220 SER A N 1
ATOM 1774 C CA . SER A 1 220 ? -5.473 20.188 -2.84 1 92.19 220 SER A CA 1
ATOM 1775 C C . SER A 1 220 ? -4.234 19.781 -2.047 1 92.19 220 SER A C 1
ATOM 1777 O O . SER A 1 220 ? -3.252 19.312 -2.621 1 92.19 220 SER A O 1
ATOM 1779 N N . PRO A 1 221 ? -4.176 19.953 -0.755 1 93.19 221 PRO A N 1
ATOM 1780 C CA . PRO A 1 221 ? -2.943 19.609 -0.05 1 93.19 221 PRO A CA 1
ATOM 1781 C C . PRO A 1 221 ? -2.57 18.125 -0.224 1 93.19 221 PRO A C 1
ATOM 1783 O O . PRO A 1 221 ? -3.449 17.266 -0.255 1 93.19 221 PRO A O 1
ATOM 1786 N N . ARG A 1 222 ? -1.235 17.984 -0.337 1 95.31 222 ARG A N 1
ATOM 1787 C CA . ARG A 1 222 ? -0.723 16.656 -0.609 1 95.31 222 ARG A CA 1
ATOM 1788 C C . ARG A 1 222 ? 0.44 16.312 0.316 1 95.31 222 ARG A C 1
ATOM 1790 O O . ARG A 1 222 ? 1.098 17.203 0.851 1 95.31 222 ARG A O 1
ATOM 1797 N N . ASP A 1 223 ? 0.578 15.023 0.565 1 95.12 223 ASP A N 1
ATOM 1798 C CA . ASP A 1 223 ? 1.774 14.539 1.246 1 95.12 223 ASP A CA 1
ATOM 1799 C C . ASP A 1 223 ? 2.838 14.102 0.242 1 95.12 223 ASP A C 1
ATOM 1801 O O . ASP A 1 223 ? 2.543 13.359 -0.696 1 95.12 223 ASP A O 1
ATOM 1805 N N . HIS A 1 224 ? 3.977 14.625 0.418 1 94.19 224 HIS A N 1
ATOM 1806 C CA . HIS A 1 224 ? 5.082 14.281 -0.468 1 94.19 224 HIS A CA 1
ATOM 1807 C C . HIS A 1 224 ? 6.406 14.258 0.288 1 94.19 224 HIS A C 1
ATOM 1809 O O . HIS A 1 224 ? 6.785 15.25 0.92 1 94.19 224 HIS A O 1
ATOM 1815 N N . PHE A 1 225 ? 7.191 13.195 0.16 1 92.31 225 PHE A N 1
ATOM 1816 C CA . PHE A 1 225 ? 8.359 12.945 0.994 1 92.31 225 PHE A CA 1
ATOM 1817 C C . PHE A 1 225 ? 9.484 13.922 0.665 1 92.31 225 PHE A C 1
ATOM 1819 O O . PHE A 1 225 ? 10.117 14.477 1.565 1 92.31 225 PHE A O 1
ATOM 1826 N N . LEU A 1 226 ? 9.781 14.18 -0.552 1 88.88 226 LEU A N 1
ATOM 1827 C CA . LEU A 1 226 ? 10.867 15.07 -0.945 1 88.88 226 LEU A CA 1
ATOM 1828 C C . LEU A 1 226 ? 10.594 16.5 -0.486 1 88.88 226 LEU A C 1
ATOM 1830 O O . LEU A 1 226 ? 11.516 17.203 -0.062 1 88.88 226 LEU A O 1
ATOM 1834 N N . SER A 1 227 ? 9.328 16.844 -0.588 1 90.25 227 SER A N 1
ATOM 1835 C CA . SER A 1 227 ? 8.961 18.172 -0.079 1 90.25 227 SER A CA 1
ATOM 1836 C C . SER A 1 227 ? 9.148 18.25 1.432 1 90.25 227 SER A C 1
ATOM 1838 O O . SER A 1 227 ? 9.5 19.312 1.964 1 90.25 227 SER A O 1
ATOM 1840 N N . ALA A 1 228 ? 8.93 17.094 2.094 1 93.25 228 ALA A N 1
ATOM 1841 C CA . ALA A 1 228 ? 9.117 17.062 3.541 1 93.25 228 ALA A CA 1
ATOM 1842 C C . ALA A 1 228 ? 10.578 17.281 3.912 1 93.25 228 ALA A C 1
ATOM 1844 O O . ALA A 1 228 ? 10.883 17.953 4.902 1 93.25 228 ALA A O 1
ATOM 1845 N N . ILE A 1 229 ? 11.414 16.828 3.096 1 90.88 229 ILE A N 1
ATOM 1846 C CA . ILE A 1 229 ? 12.844 16.969 3.348 1 90.88 229 ILE A CA 1
ATOM 1847 C C . ILE A 1 229 ? 13.242 18.438 3.223 1 90.88 229 ILE A C 1
ATOM 1849 O O . ILE A 1 229 ? 13.93 18.984 4.094 1 90.88 229 ILE A O 1
ATOM 1853 N N . LEU A 1 230 ? 12.773 19.078 2.289 1 86.06 230 LEU A N 1
ATOM 1854 C CA . LEU A 1 230 ? 13.172 20.453 1.998 1 86.06 230 LEU A CA 1
ATOM 1855 C C . LEU A 1 230 ? 12.539 21.422 2.988 1 86.06 230 LEU A C 1
ATOM 1857 O O . LEU A 1 230 ? 13.031 22.547 3.178 1 86.06 230 LEU A O 1
ATOM 1861 N N . THR A 1 231 ? 11.531 20.969 3.633 1 92.25 231 THR A N 1
ATOM 1862 C CA . THR A 1 231 ? 10.773 21.906 4.449 1 92.25 231 THR A CA 1
ATOM 1863 C C . THR A 1 231 ? 10.758 21.469 5.91 1 92.25 231 THR A C 1
ATOM 1865 O O . THR A 1 231 ? 9.891 21.891 6.68 1 92.25 231 THR A O 1
ATOM 1868 N N . MET A 1 232 ? 11.594 20.594 6.25 1 94.31 232 MET A N 1
ATOM 1869 C CA . MET A 1 232 ? 11.719 20.125 7.625 1 94.31 232 MET A CA 1
ATOM 1870 C C . MET A 1 232 ? 10.406 19.516 8.117 1 94.31 232 MET A C 1
ATOM 1872 O O . MET A 1 232 ? 9.984 19.781 9.242 1 94.31 232 MET A O 1
ATOM 1876 N N . GLY A 1 233 ? 9.68 18.766 7.199 1 94.31 233 GLY A N 1
ATOM 1877 C CA . GLY A 1 233 ? 8.516 18 7.59 1 94.31 233 GLY A CA 1
ATOM 1878 C C . GLY A 1 233 ? 7.215 18.562 7.066 1 94.31 233 GLY A C 1
ATOM 1879 O O . GLY A 1 233 ? 6.176 17.906 7.102 1 94.31 233 GLY A O 1
ATOM 1880 N N . GLU A 1 234 ? 7.207 19.766 6.508 1 94.81 234 GLU A N 1
ATOM 1881 C CA . GLU A 1 234 ? 5.984 20.438 6.09 1 94.81 234 GLU A CA 1
ATOM 1882 C C . GLU A 1 234 ? 5.391 19.781 4.844 1 94.81 234 GLU A C 1
ATOM 1884 O O . GLU A 1 234 ? 4.262 20.094 4.453 1 94.81 234 GLU A O 1
ATOM 1889 N N . GLY A 1 235 ? 6.125 18.844 4.297 1 94.5 235 GLY A N 1
ATOM 1890 C CA . GLY A 1 235 ? 5.656 18.156 3.111 1 94.5 235 GLY A CA 1
ATOM 1891 C C . GLY A 1 235 ? 4.496 17.219 3.393 1 94.5 235 GLY A C 1
ATOM 1892 O O . GLY A 1 235 ? 3.822 16.75 2.467 1 94.5 235 GLY A O 1
ATOM 1893 N N . TYR A 1 236 ? 4.305 16.859 4.656 1 95.94 236 TYR A N 1
ATOM 1894 C CA . TYR A 1 236 ? 3.1 16.141 5.047 1 95.94 236 TYR A CA 1
ATOM 1895 C C . TYR A 1 236 ? 1.924 17.109 5.211 1 95.94 236 TYR A C 1
ATOM 1897 O O . TYR A 1 236 ? 1.34 17.203 6.293 1 95.94 236 TYR A O 1
ATOM 1905 N N . HIS A 1 237 ? 1.648 17.641 4.062 1 96.06 237 HIS A N 1
ATOM 1906 C CA . HIS A 1 237 ? 0.781 18.812 4.023 1 96.06 237 HIS A CA 1
ATOM 1907 C C . HIS A 1 237 ? -0.689 18.422 4.047 1 96.06 237 HIS A C 1
ATOM 1909 O O . HIS A 1 237 ? -1.526 19.141 4.586 1 96.06 237 HIS A O 1
ATOM 1915 N N . ASN A 1 238 ? -1.022 17.234 3.488 1 95.75 238 ASN A N 1
ATOM 1916 C CA . ASN A 1 238 ? -2.383 16.719 3.568 1 95.75 238 ASN A CA 1
ATOM 1917 C C . ASN A 1 238 ? -2.795 16.438 5.012 1 95.75 238 ASN A C 1
ATOM 1919 O O . ASN A 1 238 ? -3.885 16.828 5.438 1 95.75 238 ASN A O 1
ATOM 1923 N N . PHE A 1 239 ? -1.913 15.812 5.73 1 95.12 239 PHE A N 1
ATOM 1924 C CA . PHE A 1 239 ? -2.166 15.57 7.148 1 95.12 239 PHE A CA 1
ATOM 1925 C C . PHE A 1 239 ? -2.383 16.891 7.891 1 95.12 239 PHE A C 1
ATOM 1927 O O . PHE A 1 239 ? -3.35 17.031 8.641 1 95.12 239 PHE A O 1
ATOM 1934 N N . HIS A 1 240 ? -1.507 17.766 7.613 1 94.5 240 HIS A N 1
ATOM 1935 C CA . HIS A 1 240 ? -1.53 19.047 8.328 1 94.5 240 HIS A CA 1
ATOM 1936 C C . HIS A 1 240 ? -2.842 19.781 8.102 1 94.5 240 HIS A C 1
ATOM 1938 O O . HIS A 1 240 ? -3.428 20.328 9.039 1 94.5 240 HIS A O 1
ATOM 1944 N N . HIS A 1 241 ? -3.277 19.812 6.926 1 92.5 241 HIS A N 1
ATOM 1945 C CA . HIS A 1 241 ? -4.512 20.531 6.629 1 92.5 241 HIS A CA 1
ATOM 1946 C C . HIS A 1 241 ? -5.719 19.828 7.25 1 92.5 241 HIS A C 1
ATOM 1948 O O . HIS A 1 241 ? -6.695 20.484 7.617 1 92.5 241 HIS A O 1
ATOM 1954 N N . GLN A 1 242 ? -5.617 18.516 7.383 1 90.69 242 GLN A N 1
ATOM 1955 C CA . GLN A 1 242 ? -6.73 17.766 7.957 1 90.69 242 GLN A CA 1
ATOM 1956 C C . GLN A 1 242 ? -6.699 17.812 9.484 1 90.69 242 GLN A C 1
ATOM 1958 O O . GLN A 1 242 ? -7.75 17.812 10.125 1 90.69 242 GLN A O 1
ATOM 1963 N N . PHE A 1 243 ? -5.488 17.875 10 1 90.81 243 PHE A N 1
ATOM 1964 C CA . PHE A 1 243 ? -5.305 17.859 11.445 1 90.81 243 PHE A CA 1
ATOM 1965 C C . PHE A 1 243 ? -4.395 19 11.891 1 90.81 243 PHE A C 1
ATOM 1967 O O . PHE A 1 243 ? -3.355 18.766 12.516 1 90.81 243 PHE A O 1
ATOM 1974 N N . PRO A 1 244 ? -4.891 20.234 11.75 1 90.12 244 PRO A N 1
ATOM 1975 C CA . PRO A 1 244 ? -3.998 21.375 11.914 1 90.12 244 PRO A CA 1
ATOM 1976 C C . PRO A 1 244 ? -3.582 21.609 13.367 1 90.12 244 PRO A C 1
ATOM 1978 O O . PRO A 1 244 ? -2.537 22.219 13.625 1 90.12 244 PRO A O 1
ATOM 1981 N N . MET A 1 245 ? -4.301 21.156 14.273 1 89.62 245 MET A N 1
ATOM 1982 C CA . MET A 1 245 ? -3.969 21.406 15.672 1 89.62 245 MET A CA 1
ATOM 1983 C C . MET A 1 245 ? -2.918 20.422 16.172 1 89.62 245 MET A C 1
ATOM 1985 O O . MET A 1 245 ? -2.367 20.594 17.25 1 89.62 245 MET A O 1
ATOM 1989 N N . ASP A 1 246 ? -2.773 19.359 15.422 1 94.12 246 ASP A N 1
ATOM 1990 C CA . ASP A 1 246 ? -1.733 18.406 15.781 1 94.12 246 ASP A CA 1
ATOM 1991 C C . ASP A 1 246 ? -0.343 19.016 15.602 1 94.12 246 ASP A C 1
ATOM 1993 O O . ASP A 1 246 ? -0.05 19.625 14.57 1 94.12 246 ASP A O 1
ATOM 1997 N N . TYR A 1 247 ? 0.514 18.875 16.609 1 96.75 247 TYR A N 1
ATOM 1998 C CA . TYR A 1 247 ? 1.837 19.484 16.484 1 96.75 247 TYR A CA 1
ATOM 1999 C C . TYR A 1 247 ? 2.689 18.719 15.469 1 96.75 247 TYR A C 1
ATOM 2001 O O . TYR A 1 247 ? 3.703 19.219 14.992 1 96.75 247 TYR A O 1
ATOM 2009 N N . ARG A 1 248 ? 2.219 17.453 15.07 1 94.94 248 ARG A N 1
ATOM 2010 C CA . ARG A 1 248 ? 2.924 16.609 14.109 1 94.94 248 ARG A CA 1
ATOM 2011 C C . ARG A 1 248 ? 2.4 16.844 12.695 1 94.94 248 ARG A C 1
ATOM 2013 O O . ARG A 1 248 ? 1.188 16.875 12.477 1 94.94 248 ARG A O 1
ATOM 2020 N N . ASN A 1 249 ? 3.289 17.016 11.828 1 94.25 249 ASN A N 1
ATOM 2021 C CA . ASN A 1 249 ? 2.885 16.938 10.43 1 94.25 249 ASN A CA 1
ATOM 2022 C C . ASN A 1 249 ? 2.945 15.516 9.898 1 94.25 249 ASN A C 1
ATOM 2024 O O . ASN A 1 249 ? 2.117 15.117 9.078 1 94.25 249 ASN A O 1
ATOM 2028 N N . ALA A 1 250 ? 3.947 14.828 10.344 1 93.69 250 ALA A N 1
ATOM 2029 C CA . ALA A 1 250 ? 4.043 13.398 10.062 1 93.69 250 ALA A CA 1
ATOM 2030 C C . ALA A 1 250 ? 3.639 12.562 11.273 1 93.69 250 ALA A C 1
ATOM 2032 O O . ALA A 1 250 ? 4.359 12.523 12.273 1 93.69 250 ALA A O 1
ATOM 2033 N N . PHE A 1 251 ? 2.559 11.867 11.094 1 89.56 251 PHE A N 1
ATOM 2034 C CA . PHE A 1 251 ? 1.869 11.203 12.195 1 89.56 251 PHE A CA 1
ATOM 2035 C C . PHE A 1 251 ? 2.736 10.102 12.789 1 89.56 251 PHE A C 1
ATOM 2037 O O . PHE A 1 251 ? 2.812 9.961 14.016 1 89.56 251 PHE A O 1
ATOM 2044 N N . HIS A 1 252 ? 3.48 9.398 12.047 1 91.25 252 HIS A N 1
ATOM 2045 C CA . HIS A 1 252 ? 4.262 8.273 12.555 1 91.25 252 HIS A CA 1
ATOM 2046 C C . HIS A 1 252 ? 5.637 8.734 13.031 1 91.25 252 HIS A C 1
ATOM 2048 O O . HIS A 1 252 ? 6.215 9.664 12.461 1 91.25 252 HIS A O 1
ATOM 2054 N N . TRP A 1 253 ? 6.148 8.047 13.969 1 89.56 253 TRP A N 1
ATOM 2055 C CA . TRP A 1 253 ? 7.383 8.461 14.625 1 89.56 253 TRP A CA 1
ATOM 2056 C C . TRP A 1 253 ? 8.562 8.414 13.656 1 89.56 253 TRP A C 1
ATOM 2058 O O . TRP A 1 253 ? 9.5 9.203 13.773 1 89.56 253 TRP A O 1
ATOM 2068 N N . TYR A 1 254 ? 8.469 7.559 12.625 1 90.69 254 TYR A N 1
ATOM 2069 C CA . TYR A 1 254 ? 9.617 7.336 11.758 1 90.69 254 TYR A CA 1
ATOM 2070 C C . TYR A 1 254 ? 9.555 8.234 10.531 1 90.69 254 TYR A C 1
ATOM 2072 O O . TYR A 1 254 ? 10.531 8.336 9.773 1 90.69 254 TYR A O 1
ATOM 2080 N N . GLN A 1 255 ? 8.477 8.812 10.305 1 93.75 255 GLN A N 1
ATOM 2081 C CA . GLN A 1 255 ? 8.359 9.719 9.164 1 93.75 255 GLN A CA 1
ATOM 2082 C C . GLN A 1 255 ? 9.172 10.992 9.391 1 93.75 255 GLN A C 1
ATOM 2084 O O . GLN A 1 255 ? 9.203 11.531 10.5 1 93.75 255 GLN A O 1
ATOM 2089 N N . TYR A 1 256 ? 9.844 11.438 8.414 1 95.5 256 TYR A N 1
ATOM 2090 C CA . TYR A 1 256 ? 10.742 12.578 8.492 1 95.5 256 TYR A CA 1
ATOM 2091 C C . TYR A 1 256 ? 9.977 13.867 8.797 1 95.5 256 TYR A C 1
ATOM 2093 O O . TYR A 1 256 ? 9.211 14.344 7.957 1 95.5 256 TYR A O 1
ATOM 2101 N N . ASP A 1 257 ? 10.188 14.422 9.938 1 96.69 257 ASP A N 1
ATOM 2102 C CA . ASP A 1 257 ? 9.617 15.672 10.445 1 96.69 257 ASP A CA 1
ATOM 2103 C C . ASP A 1 257 ? 10.453 16.234 11.586 1 96.69 257 ASP A C 1
ATOM 2105 O O . ASP A 1 257 ? 10.062 16.156 12.75 1 96.69 257 ASP A O 1
ATOM 2109 N N . PRO A 1 258 ? 11.586 16.844 11.211 1 97.06 258 PRO A N 1
ATOM 2110 C CA . PRO A 1 258 ? 12.484 17.375 12.242 1 97.06 258 PRO A CA 1
ATOM 2111 C C . PRO A 1 258 ? 11.805 18.391 13.148 1 97.06 258 PRO A C 1
ATOM 2113 O O . PRO A 1 258 ? 12.164 18.516 14.32 1 97.06 258 PRO A O 1
ATOM 2116 N N . THR A 1 259 ? 10.883 19.094 12.641 1 97.88 259 THR A N 1
ATOM 2117 C CA . THR A 1 259 ? 10.164 20.062 13.469 1 97.88 259 THR A CA 1
ATOM 2118 C C . THR A 1 259 ? 9.391 19.359 14.578 1 97.88 259 THR A C 1
ATOM 2120 O O . THR A 1 259 ? 9.414 19.797 15.734 1 97.88 259 THR A O 1
ATOM 2123 N N . LYS A 1 260 ? 8.727 18.25 14.18 1 97.69 260 LYS A N 1
ATOM 2124 C CA . LYS A 1 260 ? 8.047 17.438 15.188 1 97.69 260 LYS A CA 1
ATOM 2125 C C . LYS A 1 260 ? 9.016 16.969 16.266 1 97.69 260 LYS A C 1
ATOM 2127 O O . LYS A 1 260 ? 8.703 17 17.453 1 97.69 260 LYS A O 1
ATOM 2132 N N . TRP A 1 261 ? 10.133 16.547 15.891 1 97.75 261 TRP A N 1
ATOM 2133 C CA . TRP A 1 261 ? 11.117 16.031 16.828 1 97.75 261 TRP A CA 1
ATOM 2134 C C . TRP A 1 261 ? 11.648 17.156 17.719 1 97.75 261 TRP A C 1
ATOM 2136 O O . TRP A 1 261 ? 11.891 16.953 18.906 1 97.75 261 TRP A O 1
ATOM 2146 N N . PHE A 1 262 ? 11.844 18.344 17.188 1 98.25 262 PHE A N 1
ATOM 2147 C CA . PHE A 1 262 ? 12.297 19.5 17.938 1 98.25 262 PHE A CA 1
ATOM 2148 C C . PHE A 1 262 ? 11.281 19.875 19.016 1 98.25 262 PHE A C 1
ATOM 2150 O O . PHE A 1 262 ? 11.641 20.078 20.188 1 98.25 262 PHE A O 1
ATOM 2157 N N . ILE A 1 263 ? 10.008 19.938 18.625 1 98.38 263 ILE A N 1
ATOM 2158 C CA . ILE A 1 263 ? 8.953 20.312 19.562 1 98.38 263 ILE A CA 1
ATOM 2159 C C . ILE A 1 263 ? 8.852 19.266 20.672 1 98.38 263 ILE A C 1
ATOM 2161 O O . ILE A 1 263 ? 8.734 19.609 21.844 1 98.38 263 ILE A O 1
ATOM 2165 N N . ALA A 1 264 ? 8.883 18 20.281 1 97.81 264 ALA A N 1
ATOM 2166 C CA . ALA A 1 264 ? 8.828 16.906 21.266 1 97.81 264 ALA A CA 1
ATOM 2167 C C . ALA A 1 264 ? 9.984 17.016 22.25 1 97.81 264 ALA A C 1
ATOM 2169 O O . ALA A 1 264 ? 9.797 16.812 23.453 1 97.81 264 ALA A O 1
ATOM 2170 N N . LEU A 1 265 ? 11.117 17.297 21.719 1 98.12 265 LEU A N 1
ATOM 2171 C CA . LEU A 1 265 ? 12.289 17.453 22.578 1 98.12 265 LEU A CA 1
ATOM 2172 C C . LEU A 1 265 ? 12.109 18.625 23.547 1 98.12 265 LEU A C 1
ATOM 2174 O O . LEU A 1 265 ? 12.445 18.516 24.719 1 98.12 265 LEU A O 1
ATOM 2178 N N . CYS A 1 266 ? 11.672 19.719 23.031 1 98.69 266 CYS A N 1
ATOM 2179 C CA . CYS A 1 266 ? 11.398 20.859 23.906 1 98.69 266 CYS A CA 1
ATOM 2180 C C . CYS A 1 266 ? 10.383 20.5 24.969 1 98.69 266 CYS A C 1
ATOM 2182 O O . CYS A 1 266 ? 10.461 20.984 26.109 1 98.69 266 CYS A O 1
ATOM 2184 N N . GLY A 1 267 ? 9.383 19.672 24.547 1 98.38 267 GLY A N 1
ATOM 2185 C CA . GLY A 1 267 ? 8.43 19.172 25.531 1 98.38 267 GLY A CA 1
ATOM 2186 C C . GLY A 1 267 ? 9.086 18.359 26.641 1 98.38 267 GLY A C 1
ATOM 2187 O O . GLY A 1 267 ? 8.781 18.547 27.812 1 98.38 267 GLY A O 1
ATOM 2188 N N . MET A 1 268 ? 9.984 17.547 26.312 1 97.94 268 MET A N 1
ATOM 2189 C CA . MET A 1 268 ? 10.695 16.703 27.266 1 97.94 268 MET A CA 1
ATOM 2190 C C . MET A 1 268 ? 11.555 17.547 28.203 1 97.94 268 MET A C 1
ATOM 2192 O O . MET A 1 268 ? 11.727 17.188 29.375 1 97.94 268 MET A O 1
ATOM 2196 N N . LEU A 1 269 ? 12 18.672 27.688 1 98.19 269 LEU A N 1
ATOM 2197 C CA . LEU A 1 269 ? 12.914 19.516 28.453 1 98.19 269 LEU A CA 1
ATOM 2198 C C . LEU A 1 269 ? 12.133 20.547 29.266 1 98.19 269 LEU A C 1
ATOM 2200 O O . LEU A 1 269 ? 12.727 21.312 30.031 1 98.19 269 LEU A O 1
ATOM 2204 N N . GLY A 1 270 ? 10.844 20.578 29.031 1 97.94 270 GLY A N 1
ATOM 2205 C CA . GLY A 1 270 ? 10.008 21.484 29.797 1 97.94 270 GLY A CA 1
ATOM 2206 C C . GLY A 1 270 ? 9.883 22.859 29.156 1 97.94 270 GLY A C 1
ATOM 2207 O O . GLY A 1 270 ? 9.281 23.766 29.734 1 97.94 270 GLY A O 1
ATOM 2208 N N . LEU A 1 271 ? 10.375 23.016 27.984 1 98.62 271 LEU A N 1
ATOM 2209 C CA . LEU A 1 271 ? 10.312 24.281 27.266 1 98.62 271 LEU A CA 1
ATOM 2210 C C . LEU A 1 271 ? 8.984 24.422 26.516 1 98.62 271 LEU A C 1
ATOM 2212 O O . LEU A 1 271 ? 8.578 25.531 26.172 1 98.62 271 LEU A O 1
ATOM 2216 N N . ALA A 1 272 ? 8.383 23.375 26.172 1 98.44 272 ALA A N 1
ATOM 2217 C CA . ALA A 1 272 ? 7.066 23.328 25.562 1 98.44 272 ALA A CA 1
ATOM 2218 C C . ALA A 1 272 ? 6.102 22.5 26.391 1 98.44 272 ALA A C 1
ATOM 2220 O O . ALA A 1 272 ? 6.523 21.609 27.125 1 98.44 272 ALA A O 1
ATOM 2221 N N . SER A 1 273 ? 4.816 22.812 26.312 1 97.81 273 SER A N 1
ATOM 2222 C CA . SER A 1 273 ? 3.799 22.062 27.047 1 97.81 273 SER A CA 1
ATOM 2223 C C . SER A 1 273 ? 2.5 21.969 26.25 1 97.81 273 SER A C 1
ATOM 2225 O O . SER A 1 273 ? 2.342 22.641 25.234 1 97.81 273 SER A O 1
ATOM 2227 N N . HIS A 1 274 ? 1.653 21.031 26.625 1 94.81 274 HIS A N 1
ATOM 2228 C CA . HIS A 1 274 ? 0.341 20.844 26.031 1 94.81 274 HIS A CA 1
ATOM 2229 C C . HIS A 1 274 ? 0.462 20.562 24.531 1 94.81 274 HIS A C 1
ATOM 2231 O O . HIS A 1 274 ? -0.195 21.203 23.719 1 94.81 274 HIS A O 1
ATOM 2237 N N . LEU A 1 275 ? 1.349 19.656 24.266 1 96.5 275 LEU A N 1
ATOM 2238 C CA . LEU A 1 275 ? 1.463 19.234 22.875 1 96.5 275 LEU A CA 1
ATOM 2239 C C . LEU A 1 275 ? 0.184 18.531 22.406 1 96.5 275 LEU A C 1
ATOM 2241 O O . LEU A 1 275 ? -0.116 17.422 22.844 1 96.5 275 LEU A O 1
ATOM 2245 N N . ARG A 1 276 ? -0.493 19.172 21.516 1 93.69 276 ARG A N 1
ATOM 2246 C CA . ARG A 1 276 ? -1.786 18.672 21.062 1 93.69 276 ARG A CA 1
ATOM 2247 C C . ARG A 1 276 ? -1.612 17.578 20.016 1 93.69 276 ARG A C 1
ATOM 2249 O O . ARG A 1 276 ? -0.733 17.672 19.156 1 93.69 276 ARG A O 1
ATOM 2256 N N . VAL A 1 277 ? -2.406 16.547 20.156 1 92.56 277 VAL A N 1
ATOM 2257 C CA . VAL A 1 277 ? -2.426 15.445 19.188 1 92.56 277 VAL A CA 1
ATOM 2258 C C . VAL A 1 277 ? -3.869 15.102 18.828 1 92.56 277 VAL A C 1
ATOM 2260 O O . VAL A 1 277 ? -4.754 15.102 19.688 1 92.56 277 VAL A O 1
ATOM 2263 N N . PHE A 1 278 ? -4.102 14.938 17.594 1 91.62 278 PHE A N 1
ATOM 2264 C CA . PHE A 1 278 ? -5.406 14.453 17.172 1 91.62 278 PHE A CA 1
ATOM 2265 C C . PHE A 1 278 ? -5.586 12.984 17.516 1 91.62 278 PHE A C 1
ATOM 2267 O O . PHE A 1 278 ? -4.633 12.203 17.438 1 91.62 278 PHE A O 1
ATOM 2274 N N . PRO A 1 279 ? -6.793 12.609 17.859 1 91.62 279 PRO A N 1
ATOM 2275 C CA . PRO A 1 279 ? -7.004 11.203 18.234 1 91.62 279 PRO A CA 1
ATOM 2276 C C . PRO A 1 279 ? -6.641 10.234 17.125 1 91.62 279 PRO A C 1
ATOM 2278 O O . PRO A 1 279 ? -7.047 10.43 15.969 1 91.62 279 PRO A O 1
ATOM 2281 N N . ARG A 1 280 ? -5.949 9.188 17.5 1 93.5 280 ARG A N 1
ATOM 2282 C CA . ARG A 1 280 ? -5.473 8.195 16.547 1 93.5 280 ARG A CA 1
ATOM 2283 C C . ARG A 1 280 ? -6.641 7.543 15.812 1 93.5 280 ARG A C 1
ATOM 2285 O O . ARG A 1 280 ? -6.535 7.234 14.617 1 93.5 280 ARG A O 1
ATOM 2292 N N . ASN A 1 281 ? -7.691 7.301 16.5 1 94.88 281 ASN A N 1
ATOM 2293 C CA . ASN A 1 281 ? -8.867 6.672 15.906 1 94.88 281 ASN A CA 1
ATOM 2294 C C . ASN A 1 281 ? -9.391 7.469 14.719 1 94.88 281 ASN A C 1
ATOM 2296 O O . ASN A 1 281 ? -9.719 6.898 13.672 1 94.88 281 ASN A O 1
ATOM 2300 N N . GLU A 1 282 ? -9.453 8.781 14.867 1 92.38 282 GLU A N 1
ATOM 2301 C CA . GLU A 1 282 ? -9.977 9.633 13.805 1 92.38 282 GLU A CA 1
ATOM 2302 C C . GLU A 1 282 ? -9.008 9.727 12.641 1 92.38 282 GLU A C 1
ATOM 2304 O O . GLU A 1 282 ? -9.422 9.82 11.484 1 92.38 282 GLU A O 1
ATOM 2309 N N . ILE A 1 283 ? -7.762 9.766 12.969 1 93.88 283 ILE A N 1
ATOM 2310 C CA . ILE A 1 283 ? -6.75 9.758 11.914 1 93.88 283 ILE A CA 1
ATOM 2311 C C . ILE A 1 283 ? -6.875 8.484 11.086 1 93.88 283 ILE A C 1
ATOM 2313 O O . ILE A 1 283 ? -6.887 8.539 9.852 1 93.88 283 ILE A O 1
ATOM 2317 N N . ALA A 1 284 ? -7.02 7.367 11.758 1 94.88 284 ALA A N 1
ATOM 2318 C CA . ALA A 1 284 ? -7.141 6.074 11.086 1 94.88 284 ALA A CA 1
ATOM 2319 C C . ALA A 1 284 ? -8.414 6.012 10.242 1 94.88 284 ALA A C 1
ATOM 2321 O O . ALA A 1 284 ? -8.422 5.402 9.172 1 94.88 284 ALA A O 1
ATOM 2322 N N . LYS A 1 285 ? -9.477 6.605 10.727 1 94.44 285 LYS A N 1
ATOM 2323 C CA . LYS A 1 285 ? -10.719 6.648 9.969 1 94.44 285 LYS A CA 1
ATOM 2324 C C . LYS A 1 285 ? -10.539 7.406 8.656 1 94.44 285 LYS A C 1
ATOM 2326 O O . LYS A 1 285 ? -11.047 6.988 7.613 1 94.44 285 LYS A O 1
ATOM 2331 N N . GLY A 1 286 ? -9.867 8.516 8.805 1 93.75 286 GLY A N 1
ATOM 2332 C CA . GLY A 1 286 ? -9.586 9.258 7.59 1 93.75 286 GLY A CA 1
ATOM 2333 C C . GLY A 1 286 ? -8.781 8.469 6.578 1 93.75 286 GLY A C 1
ATOM 2334 O O . GLY A 1 286 ? -9.102 8.469 5.387 1 93.75 286 GLY A O 1
ATOM 2335 N N . ALA A 1 287 ? -7.734 7.832 7.059 1 95.56 287 ALA A N 1
ATOM 2336 C CA . ALA A 1 287 ? -6.895 7.012 6.188 1 95.56 287 ALA A CA 1
ATOM 2337 C C . ALA A 1 287 ? -7.703 5.887 5.547 1 95.56 287 ALA A C 1
ATOM 2339 O O . ALA A 1 287 ? -7.578 5.629 4.348 1 95.56 287 ALA A O 1
ATOM 2340 N N . LEU A 1 288 ? -8.523 5.191 6.352 1 96.56 288 LEU A N 1
ATOM 2341 C CA . LEU A 1 288 ? -9.359 4.102 5.855 1 96.56 288 LEU A CA 1
ATOM 2342 C C . LEU A 1 288 ? -10.305 4.594 4.77 1 96.56 288 LEU A C 1
ATOM 2344 O O . LEU A 1 288 ? -10.453 3.949 3.73 1 96.56 288 LEU A O 1
ATOM 2348 N N . ALA A 1 289 ? -10.914 5.73 4.996 1 94.94 289 ALA A N 1
ATOM 2349 C CA . ALA A 1 289 ? -11.859 6.285 4.035 1 94.94 289 ALA A CA 1
ATOM 2350 C C . ALA A 1 289 ? -11.203 6.492 2.674 1 94.94 289 ALA A C 1
ATOM 2352 O O . ALA A 1 289 ? -11.789 6.16 1.64 1 94.94 289 ALA A O 1
ATOM 2353 N N . MET A 1 290 ? -10.031 7.074 2.738 1 96.5 290 MET A N 1
ATOM 2354 C CA . MET A 1 290 ? -9.336 7.336 1.485 1 96.5 290 MET A CA 1
ATOM 2355 C C . MET A 1 290 ? -8.953 6.031 0.79 1 96.5 290 MET A C 1
ATOM 2357 O O . MET A 1 290 ? -9.016 5.938 -0.437 1 96.5 290 MET A O 1
ATOM 2361 N N . GLN A 1 291 ? -8.57 5.016 1.53 1 97.06 291 GLN A N 1
ATOM 2362 C CA . GLN A 1 291 ? -8.242 3.717 0.953 1 97.06 291 GLN A CA 1
ATOM 2363 C C . GLN A 1 291 ? -9.477 3.061 0.344 1 97.06 291 GLN A C 1
ATOM 2365 O O . GLN A 1 291 ? -9.406 2.465 -0.733 1 97.06 291 GLN A O 1
ATOM 2370 N N . LEU A 1 292 ? -10.578 3.115 1.037 1 97.12 292 LEU A N 1
ATOM 2371 C CA . LEU A 1 292 ? -11.82 2.545 0.528 1 97.12 292 LEU A CA 1
ATOM 2372 C C . LEU A 1 292 ? -12.25 3.238 -0.759 1 97.12 292 LEU A C 1
ATOM 2374 O O . LEU A 1 292 ? -12.758 2.592 -1.68 1 97.12 292 LEU A O 1
ATOM 2378 N N . LYS A 1 293 ? -12.102 4.508 -0.77 1 95.56 293 LYS A N 1
ATOM 2379 C CA . LYS A 1 293 ? -12.438 5.246 -1.981 1 95.56 293 LYS A CA 1
ATOM 2380 C C . LYS A 1 293 ? -11.648 4.734 -3.18 1 95.56 293 LYS A C 1
ATOM 2382 O O . LYS A 1 293 ? -12.203 4.52 -4.258 1 95.56 293 LYS A O 1
ATOM 2387 N N . LYS A 1 294 ? -10.383 4.57 -2.992 1 96.5 294 LYS A N 1
ATOM 2388 C CA . LYS A 1 294 ? -9.516 4.055 -4.051 1 96.5 294 LYS A CA 1
ATOM 2389 C C . LYS A 1 294 ? -9.945 2.652 -4.477 1 96.5 294 LYS A C 1
ATOM 2391 O O . LYS A 1 294 ? -10.055 2.367 -5.672 1 96.5 294 LYS A O 1
ATOM 2396 N N . LEU A 1 295 ? -10.141 1.8 -3.531 1 97.31 295 LEU A N 1
ATOM 2397 C CA . LEU A 1 295 ? -10.492 0.416 -3.826 1 97.31 295 LEU A CA 1
ATOM 2398 C C . LEU A 1 295 ? -11.898 0.331 -4.422 1 97.31 295 LEU A C 1
ATOM 2400 O O . LEU A 1 295 ? -12.195 -0.583 -5.191 1 97.31 295 LEU A O 1
ATOM 2404 N N . LYS A 1 296 ? -12.797 1.271 -4.016 1 96.81 296 LYS A N 1
ATOM 2405 C CA . LYS A 1 296 ? -14.133 1.316 -4.609 1 96.81 296 LYS A CA 1
ATOM 2406 C C . LYS A 1 296 ? -14.055 1.547 -6.113 1 96.81 296 LYS A C 1
ATOM 2408 O O . LYS A 1 296 ? -14.805 0.938 -6.879 1 96.81 296 LYS A O 1
ATOM 2413 N N . LYS A 1 297 ? -13.18 2.436 -6.512 1 96.81 297 LYS A N 1
ATOM 2414 C CA . LYS A 1 297 ? -12.977 2.664 -7.941 1 96.81 297 LYS A CA 1
ATOM 2415 C C . LYS A 1 297 ? -12.547 1.381 -8.648 1 96.81 297 LYS A C 1
ATOM 2417 O O . LYS A 1 297 ? -13.039 1.073 -9.734 1 96.81 297 LYS A O 1
ATOM 2422 N N . ILE A 1 298 ? -11.656 0.615 -8.016 1 96.56 298 ILE A N 1
ATOM 2423 C CA . ILE A 1 298 ? -11.211 -0.663 -8.562 1 96.56 298 ILE A CA 1
ATOM 2424 C C . ILE A 1 298 ? -12.383 -1.64 -8.609 1 96.56 298 ILE A C 1
ATOM 2426 O O . ILE A 1 298 ? -12.641 -2.26 -9.648 1 96.56 298 ILE A O 1
ATOM 2430 N N . GLN A 1 299 ? -13.039 -1.757 -7.531 1 96.81 299 GLN A N 1
ATOM 2431 C CA . GLN A 1 299 ? -14.195 -2.639 -7.441 1 96.81 299 GLN A CA 1
ATOM 2432 C C . GLN A 1 299 ? -15.203 -2.344 -8.555 1 96.81 299 GLN A C 1
ATOM 2434 O O . GLN A 1 299 ? -15.711 -3.264 -9.195 1 96.81 299 GLN A O 1
ATOM 2439 N N . ASP A 1 300 ? -15.445 -1.041 -8.781 1 96.44 300 ASP A N 1
ATOM 2440 C CA . ASP A 1 300 ? -16.453 -0.631 -9.758 1 96.44 300 ASP A CA 1
ATOM 2441 C C . ASP A 1 300 ? -15.953 -0.859 -11.188 1 96.44 300 ASP A C 1
ATOM 2443 O O . ASP A 1 300 ? -16.766 -0.958 -12.117 1 96.44 300 ASP A O 1
ATOM 2447 N N . SER A 1 301 ? -14.703 -0.892 -11.406 1 96.81 301 SER A N 1
ATOM 2448 C CA . SER A 1 301 ? -14.133 -1.056 -12.742 1 96.81 301 SER A CA 1
ATOM 2449 C C . SER A 1 301 ? -14.07 -2.527 -13.141 1 96.81 301 SER A C 1
ATOM 2451 O O . SER A 1 301 ? -13.875 -2.85 -14.312 1 96.81 301 SER A O 1
ATOM 2453 N N . LEU A 1 302 ? -14.195 -3.477 -12.227 1 96.12 302 LEU A N 1
ATOM 2454 C CA . LEU A 1 302 ? -14.094 -4.906 -12.492 1 96.12 302 LEU A CA 1
ATOM 2455 C C . LEU A 1 302 ? -15.43 -5.465 -12.977 1 96.12 302 LEU A C 1
ATOM 2457 O O . LEU A 1 302 ? -16.484 -4.898 -12.688 1 96.12 302 LEU A O 1
ATOM 2461 N N . ALA A 1 303 ? -15.359 -6.5 -13.758 1 95.31 303 ALA A N 1
ATOM 2462 C CA . ALA A 1 303 ? -16.547 -7.242 -14.156 1 95.31 303 ALA A CA 1
ATOM 2463 C C . ALA A 1 303 ? -16.922 -8.289 -13.109 1 95.31 303 ALA A C 1
ATOM 2465 O O . ALA A 1 303 ? -16.047 -9.023 -12.625 1 95.31 303 ALA A O 1
ATOM 2466 N N . TRP A 1 304 ? -18.141 -8.336 -12.695 1 93.12 304 TRP A N 1
ATOM 2467 C CA . TRP A 1 304 ? -18.625 -9.266 -11.68 1 93.12 304 TRP A CA 1
ATOM 2468 C C . TRP A 1 304 ? -19.672 -10.211 -12.273 1 93.12 304 TRP A C 1
ATOM 2470 O O . TRP A 1 304 ? -20.281 -9.898 -13.297 1 93.12 304 TRP A O 1
ATOM 2480 N N . PRO A 1 305 ? -19.797 -11.414 -11.68 1 91.44 305 PRO A N 1
ATOM 2481 C CA . PRO A 1 305 ? -20.812 -12.352 -12.18 1 91.44 305 PRO A CA 1
ATOM 2482 C C . PRO A 1 305 ? -22.234 -11.82 -12.008 1 91.44 305 PRO A C 1
ATOM 2484 O O . PRO A 1 305 ? -22.484 -10.984 -11.141 1 91.44 305 PRO A O 1
ATOM 2487 N N . GLU A 1 306 ? -23.047 -12.359 -12.891 1 86.62 306 GLU A N 1
ATOM 2488 C CA . GLU A 1 306 ? -24.469 -12.016 -12.773 1 86.62 306 GLU A CA 1
ATOM 2489 C C . GLU A 1 306 ? -25.062 -12.547 -11.469 1 86.62 306 GLU A C 1
ATOM 2491 O O . GLU A 1 306 ? -24.734 -13.656 -11.039 1 86.62 306 GLU A O 1
ATOM 2496 N N . THR A 1 307 ? -25.906 -11.734 -10.891 1 82.56 307 THR A N 1
ATOM 2497 C CA . THR A 1 307 ? -26.578 -12.148 -9.656 1 82.56 307 THR A CA 1
ATOM 2498 C C . THR A 1 307 ? -27.766 -13.039 -9.969 1 82.56 307 THR A C 1
ATOM 2500 O O . THR A 1 307 ? -28.234 -13.086 -11.102 1 82.56 307 THR A O 1
ATOM 2503 N N . SER A 1 308 ? -28.156 -13.773 -8.977 1 82.25 308 SER A N 1
ATOM 2504 C CA . SER A 1 308 ? -29.281 -14.703 -9.141 1 82.25 308 SER A CA 1
ATOM 2505 C C . SER A 1 308 ? -30.516 -13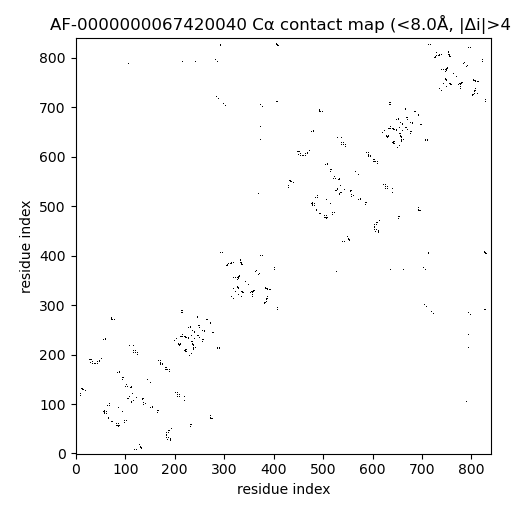.977 -9.648 1 82.25 308 SER A C 1
ATOM 2507 O O . SER A 1 308 ? -31.312 -14.555 -10.406 1 82.25 308 SER A O 1
ATOM 2509 N N . GLU A 1 309 ? -30.609 -12.688 -9.281 1 81.56 309 GLU A N 1
ATOM 2510 C CA . GLU A 1 309 ? -31.781 -11.906 -9.664 1 81.56 309 GLU A CA 1
ATOM 2511 C C . GLU A 1 309 ? -31.781 -11.617 -11.164 1 81.56 309 GLU A C 1
ATOM 2513 O O . GLU A 1 309 ? -32.844 -11.453 -11.758 1 81.56 309 GLU A O 1
ATOM 2518 N N . ASN A 1 310 ? -30.688 -11.641 -11.75 1 87.56 310 ASN A N 1
ATOM 2519 C CA . ASN A 1 310 ? -30.578 -11.273 -13.156 1 87.56 310 ASN A CA 1
ATOM 2520 C C . ASN A 1 310 ? -30.453 -12.5 -14.055 1 87.56 310 ASN A C 1
ATOM 2522 O O . ASN A 1 310 ? -30.312 -12.375 -15.273 1 87.56 310 ASN A O 1
ATOM 2526 N N . LEU A 1 311 ? -30.516 -13.695 -13.477 1 90.62 311 LEU A N 1
ATOM 2527 C CA . LEU A 1 311 ? -30.359 -14.93 -14.242 1 90.62 311 LEU A CA 1
ATOM 2528 C C . LEU A 1 311 ? -31.703 -15.633 -14.414 1 90.62 311 LEU A C 1
ATOM 2530 O O . LEU A 1 311 ? -32.562 -15.594 -13.523 1 90.62 311 LEU A O 1
ATOM 2534 N N . PRO A 1 312 ? -31.906 -16.188 -15.578 1 92.94 312 PRO A N 1
ATOM 2535 C CA . PRO A 1 312 ? -33.125 -16.953 -15.773 1 92.94 312 PRO A CA 1
ATOM 2536 C C . PRO A 1 312 ? -33.219 -18.188 -14.875 1 92.94 312 PRO A C 1
ATOM 2538 O O . PRO A 1 312 ? -32.188 -18.844 -14.633 1 92.94 312 PRO A O 1
ATOM 2541 N N . VAL A 1 313 ? -34.375 -18.453 -14.367 1 92.25 313 VAL A N 1
ATOM 2542 C CA . VAL A 1 313 ? -34.625 -19.672 -13.617 1 92.25 313 VAL A CA 1
ATOM 2543 C C . VAL A 1 313 ? -34.938 -20.828 -14.586 1 92.25 313 VAL A C 1
ATOM 2545 O O . VAL A 1 313 ? -35.812 -20.719 -15.438 1 92.25 313 VAL A O 1
ATOM 2548 N N . VAL A 1 314 ? -34.188 -21.828 -14.516 1 94.38 314 VAL A N 1
ATOM 2549 C CA . VAL A 1 314 ? -34.219 -22.922 -15.477 1 94.38 314 VAL A CA 1
ATOM 2550 C C . VAL A 1 314 ? -34.656 -24.219 -14.789 1 94.38 314 VAL A C 1
ATOM 2552 O O . VAL A 1 314 ? -34.219 -24.531 -13.695 1 94.38 314 VAL A O 1
ATOM 2555 N N . THR A 1 315 ? -35.562 -25.016 -15.406 1 94.31 315 THR A N 1
ATOM 2556 C CA . THR A 1 315 ? -36 -26.297 -14.859 1 94.31 315 THR A CA 1
ATOM 2557 C C . THR A 1 315 ? -34.938 -27.375 -15.117 1 94.31 315 THR A C 1
ATOM 2559 O O . THR A 1 315 ? -34.062 -27.203 -15.977 1 94.31 315 THR A O 1
ATOM 2562 N N . TRP A 1 316 ? -35.031 -28.453 -14.391 1 94.56 316 TRP A N 1
ATOM 2563 C CA . TRP A 1 316 ? -34.125 -29.578 -14.562 1 94.56 316 TRP A CA 1
ATOM 2564 C C . TRP A 1 316 ? -34.188 -30.125 -15.984 1 94.56 316 TRP A C 1
ATOM 2566 O O . TRP A 1 316 ? -33.156 -30.438 -16.594 1 94.56 316 TRP A O 1
ATOM 2576 N N . GLU A 1 317 ? -35.406 -30.219 -16.516 1 95 317 GLU A N 1
ATOM 2577 C CA . GLU A 1 317 ? -35.625 -30.75 -17.859 1 95 317 GLU A CA 1
ATOM 2578 C C . GLU A 1 317 ? -34.938 -29.875 -18.906 1 95 317 GLU A C 1
ATOM 2580 O O . GLU A 1 317 ? -34.281 -30.391 -19.812 1 95 317 GLU A O 1
ATOM 2585 N N . THR A 1 318 ? -35.094 -28.625 -18.766 1 95.62 318 THR A N 1
ATOM 2586 C CA . THR A 1 318 ? -34.5 -27.703 -19.703 1 95.62 318 THR A CA 1
ATOM 2587 C C . THR A 1 318 ? -32.969 -27.75 -19.594 1 95.62 318 THR A C 1
ATOM 2589 O O . THR A 1 318 ? -32.25 -27.719 -20.609 1 95.62 318 THR A O 1
ATOM 2592 N N . PHE A 1 319 ? -32.5 -27.781 -18.375 1 95.75 319 PHE A N 1
ATOM 2593 C CA . PHE A 1 319 ? -31.078 -27.906 -18.109 1 95.75 319 PHE A CA 1
ATOM 2594 C C . PHE A 1 319 ? -30.5 -29.141 -18.828 1 95.75 319 PHE A C 1
ATOM 2596 O O . PHE A 1 319 ? -29.484 -29.047 -19.5 1 95.75 319 PHE A O 1
ATOM 2603 N N . GLN A 1 320 ? -31.234 -30.266 -18.75 1 96 320 GLN A N 1
ATOM 2604 C CA . GLN A 1 320 ? -30.797 -31.516 -19.375 1 96 320 GLN A CA 1
ATOM 2605 C C . GLN A 1 320 ? -30.828 -31.406 -20.891 1 96 320 GLN A C 1
ATOM 2607 O O . GLN A 1 320 ? -29.906 -31.875 -21.578 1 96 320 GLN A O 1
ATOM 2612 N N . ARG A 1 321 ? -31.797 -30.812 -21.375 1 96.25 321 ARG A N 1
ATOM 2613 C CA . ARG A 1 321 ? -31.938 -30.672 -22.812 1 96.25 321 ARG A CA 1
ATOM 2614 C C . ARG A 1 321 ? -30.812 -29.828 -23.406 1 96.25 321 ARG A C 1
ATOM 2616 O O . ARG A 1 321 ? -30.188 -30.203 -24.391 1 96.25 321 ARG A O 1
ATOM 2623 N N . GLU A 1 322 ? -30.562 -28.766 -22.797 1 95.81 322 GLU A N 1
ATOM 2624 C CA . GLU A 1 322 ? -29.562 -27.828 -23.297 1 95.81 322 GLU A CA 1
ATOM 2625 C C . GLU A 1 322 ? -28.156 -28.375 -23.125 1 95.81 322 GLU A C 1
ATOM 2627 O O . GLU A 1 322 ? -27.234 -28 -23.844 1 95.81 322 GLU A O 1
ATOM 2632 N N . SER A 1 323 ? -27.984 -29.234 -22.156 1 96.06 323 SER A N 1
ATOM 2633 C CA . SER A 1 323 ? -26.672 -29.797 -21.859 1 96.06 323 SER A CA 1
ATOM 2634 C C . SER A 1 323 ? -26.234 -30.75 -22.969 1 96.06 323 SER A C 1
ATOM 2636 O O . SER A 1 323 ? -25.078 -31.172 -23 1 96.06 323 SER A O 1
ATOM 2638 N N . LYS A 1 324 ? -27.141 -31.125 -23.859 1 94.19 324 LYS A N 1
ATOM 2639 C CA . LYS A 1 324 ? -26.812 -32 -24.969 1 94.19 324 LYS A CA 1
ATOM 2640 C C . LYS A 1 324 ? -26.078 -31.234 -26.078 1 94.19 324 LYS A C 1
ATOM 2642 O O . LYS A 1 324 ? -25.281 -31.812 -26.812 1 94.19 324 LYS A O 1
ATOM 2647 N N . SER A 1 325 ? -26.297 -29.953 -26.172 1 93.38 325 SER A N 1
ATOM 2648 C CA . SER A 1 325 ? -25.688 -29.141 -27.234 1 93.38 325 SER A CA 1
ATOM 2649 C C . SER A 1 325 ? -24.562 -28.281 -26.688 1 93.38 325 SER A C 1
ATOM 2651 O O . SER A 1 325 ? -23.672 -27.859 -27.438 1 93.38 325 SER A O 1
ATOM 2653 N N . ARG A 1 326 ? -24.672 -27.984 -25.422 1 95 326 ARG A N 1
ATOM 2654 C CA . ARG A 1 326 ? -23.672 -27.188 -24.734 1 95 326 ARG A CA 1
ATOM 2655 C C . ARG A 1 326 ? -23.156 -27.906 -23.5 1 95 326 ARG A C 1
ATOM 2657 O O . ARG A 1 326 ? -23.844 -28.766 -22.938 1 95 326 ARG A O 1
ATOM 2664 N N . THR A 1 327 ? -21.922 -27.625 -23.141 1 97.06 327 THR A N 1
ATOM 2665 C CA . THR A 1 327 ? -21.406 -28.203 -21.906 1 97.06 327 THR A CA 1
ATOM 2666 C C . THR A 1 327 ? -21.797 -27.344 -20.703 1 97.06 327 THR A C 1
ATOM 2668 O O . THR A 1 327 ? -21.188 -26.312 -20.438 1 97.06 327 THR A O 1
ATOM 2671 N N . LEU A 1 328 ? -22.797 -27.781 -20.031 1 97.38 328 LEU A N 1
ATOM 2672 C CA . LEU A 1 328 ? -23.344 -27.078 -18.859 1 97.38 328 LEU A CA 1
ATOM 2673 C C . LEU A 1 328 ? -23.141 -27.891 -17.594 1 97.38 328 LEU A C 1
ATOM 2675 O O . LEU A 1 328 ? -23.328 -29.109 -17.594 1 97.38 328 LEU A O 1
ATOM 2679 N N . ILE A 1 329 ? -22.719 -27.234 -16.562 1 95.19 329 ILE A N 1
ATOM 2680 C CA . ILE A 1 329 ? -22.578 -27.906 -15.289 1 95.19 329 ILE A CA 1
ATOM 2681 C C . ILE A 1 329 ? -23.328 -27.125 -14.203 1 95.19 329 ILE A C 1
ATOM 2683 O O . ILE A 1 329 ? -23.516 -25.922 -14.328 1 95.19 329 ILE A O 1
ATOM 2687 N N . LEU A 1 330 ? -23.797 -27.859 -13.234 1 93.25 330 LEU A N 1
ATOM 2688 C CA . LEU A 1 330 ? -24.484 -27.266 -12.094 1 93.25 330 LEU A CA 1
ATOM 2689 C C . LEU A 1 330 ? -23.578 -27.219 -10.867 1 93.25 330 LEU A C 1
ATOM 2691 O O . LEU A 1 330 ? -22.984 -28.234 -10.5 1 93.25 330 LEU A O 1
ATOM 2695 N N . VAL A 1 331 ? -23.406 -26.031 -10.352 1 90.56 331 VAL A N 1
ATOM 2696 C CA . VAL A 1 331 ? -22.625 -25.875 -9.125 1 90.56 331 VAL A CA 1
ATOM 2697 C C . VAL A 1 331 ? -23.359 -24.953 -8.148 1 90.56 331 VAL A C 1
ATOM 2699 O O . VAL A 1 331 ? -23.562 -23.781 -8.438 1 90.56 331 VAL A O 1
ATOM 2702 N N . SER A 1 332 ? -23.75 -25.453 -6.973 1 87.69 332 SER A N 1
ATOM 2703 C CA . SER A 1 332 ? -24.391 -24.703 -5.898 1 87.69 332 SER A CA 1
ATOM 2704 C C . SER A 1 332 ? -25.609 -23.953 -6.41 1 87.69 332 SER A C 1
ATOM 2706 O O . SER A 1 332 ? -25.781 -22.766 -6.121 1 87.69 332 SER A O 1
ATOM 2708 N N . GLY A 1 333 ? -26.344 -24.578 -7.25 1 88.94 333 GLY A N 1
ATOM 2709 C CA . GLY A 1 333 ? -27.625 -24.031 -7.688 1 88.94 333 GLY A CA 1
ATOM 2710 C C . GLY A 1 333 ? -27.516 -23.188 -8.938 1 88.94 333 GLY A C 1
ATOM 2711 O O . GLY A 1 333 ? -28.516 -22.844 -9.555 1 88.94 333 GLY A O 1
ATOM 2712 N N . PHE A 1 334 ? -26.312 -22.875 -9.367 1 91.75 334 PHE A N 1
ATOM 2713 C CA . PHE A 1 334 ? -26.094 -22.078 -10.57 1 91.75 334 PHE A CA 1
ATOM 2714 C C . PHE A 1 334 ? -25.703 -22.953 -11.742 1 91.75 334 PHE A C 1
ATOM 2716 O O . PHE A 1 334 ? -24.922 -23.906 -11.578 1 91.75 334 PHE A O 1
ATOM 2723 N N . ILE A 1 335 ? -26.266 -22.656 -12.852 1 94.62 335 ILE A N 1
ATOM 2724 C CA . ILE A 1 335 ? -25.891 -23.328 -14.094 1 94.62 335 ILE A CA 1
ATOM 2725 C C . ILE A 1 335 ? -24.781 -22.531 -14.797 1 94.62 335 ILE A C 1
ATOM 2727 O O . ILE A 1 335 ? -24.922 -21.328 -15.008 1 94.62 335 ILE A O 1
ATOM 2731 N N . HIS A 1 336 ? -23.688 -23.219 -15.125 1 95.81 336 HIS A N 1
ATOM 2732 C CA . HIS A 1 336 ? -22.547 -22.578 -15.766 1 95.81 336 HIS A CA 1
ATOM 2733 C C . HIS A 1 336 ? -22.297 -23.141 -17.156 1 95.81 336 HIS A C 1
ATOM 2735 O O . HIS A 1 336 ? -22.297 -24.359 -17.344 1 95.81 336 HIS A O 1
ATOM 2741 N N . ASP A 1 337 ? -22.188 -22.297 -18.125 1 97.25 337 ASP A N 1
ATOM 2742 C CA . ASP A 1 337 ? -21.781 -22.703 -19.469 1 97.25 337 ASP A CA 1
ATOM 2743 C C . ASP A 1 337 ? -20.266 -22.703 -19.594 1 97.25 337 ASP A C 1
ATOM 2745 O O . ASP A 1 337 ? -19.641 -21.641 -19.734 1 97.25 337 ASP A O 1
ATOM 2749 N N . VAL A 1 338 ? -19.656 -23.906 -19.578 1 96 338 VAL A N 1
ATOM 2750 C CA . VAL A 1 338 ? -18.203 -24 -19.578 1 96 338 VAL A CA 1
ATOM 2751 C C . VAL A 1 338 ? -17.703 -24.422 -20.969 1 96 338 VAL A C 1
ATOM 2753 O O . VAL A 1 338 ? -16.609 -24.953 -21.109 1 96 338 VAL A O 1
ATOM 2756 N N . SER A 1 339 ? -18.469 -24.219 -22 1 95 339 SER A N 1
ATOM 2757 C CA . SER A 1 339 ? -18.141 -24.641 -23.359 1 95 339 SER A CA 1
ATOM 2758 C C . SER A 1 339 ? -16.844 -24 -23.844 1 95 339 SER A C 1
ATOM 2760 O O . SER A 1 339 ? -16.016 -24.656 -24.469 1 95 339 SER A O 1
ATOM 2762 N N . SER A 1 340 ? -16.703 -22.766 -23.531 1 91.31 340 SER A N 1
ATOM 2763 C CA . SER A 1 340 ? -15.547 -22.031 -24.016 1 91.31 340 SER A CA 1
ATOM 2764 C C . SER A 1 340 ? -14.312 -22.328 -23.172 1 91.31 340 SER A C 1
ATOM 2766 O O . SER A 1 340 ? -13.195 -21.938 -23.547 1 91.31 340 SER A O 1
ATOM 2768 N N . PHE A 1 341 ? -14.531 -23.031 -22.062 1 91.31 341 PHE A N 1
ATOM 2769 C CA . PHE A 1 341 ? -13.445 -23.281 -21.109 1 91.31 341 PHE A CA 1
ATOM 2770 C C . PHE A 1 341 ? -12.898 -24.688 -21.266 1 91.31 341 PHE A C 1
ATOM 2772 O O . PHE A 1 341 ? -11.93 -25.062 -20.594 1 91.31 341 PHE A O 1
ATOM 2779 N N . LEU A 1 342 ? -13.391 -25.438 -22.141 1 89.31 342 LEU A N 1
ATOM 2780 C CA . LEU A 1 342 ? -13.078 -26.859 -22.266 1 89.31 342 LEU A CA 1
ATOM 2781 C C . LEU A 1 342 ? -11.594 -27.078 -22.516 1 89.31 342 LEU A C 1
ATOM 2783 O O . LEU A 1 342 ? -10.961 -27.891 -21.859 1 89.31 342 LEU A O 1
ATOM 2787 N N . ASP A 1 343 ? -11.047 -26.312 -23.344 1 82.31 343 ASP A N 1
ATOM 2788 C CA . ASP A 1 343 ? -9.656 -26.531 -23.766 1 82.31 343 ASP A CA 1
ATOM 2789 C C . ASP A 1 343 ? -8.688 -25.922 -22.75 1 82.31 343 ASP A C 1
ATOM 2791 O O . ASP A 1 343 ? -7.484 -26.188 -22.797 1 82.31 343 ASP A O 1
ATOM 2795 N N . HIS A 1 344 ? -9.234 -25.188 -21.828 1 83.19 344 HIS A N 1
ATOM 2796 C CA . HIS A 1 344 ? -8.375 -24.484 -20.875 1 83.19 344 HIS A CA 1
ATOM 2797 C C . HIS A 1 344 ? -8.422 -25.125 -19.5 1 83.19 344 HIS A C 1
ATOM 2799 O O . HIS A 1 344 ? -7.676 -24.75 -18.594 1 83.19 344 HIS A O 1
ATOM 2805 N N . HIS A 1 345 ? -9.289 -26.062 -19.328 1 85.19 345 HIS A N 1
ATOM 2806 C CA . HIS A 1 345 ? -9.43 -26.703 -18.016 1 85.19 345 HIS A CA 1
ATOM 2807 C C . HIS A 1 345 ? -8.203 -27.547 -17.688 1 85.19 345 HIS A C 1
ATOM 2809 O O . HIS A 1 345 ? -7.832 -28.438 -18.453 1 85.19 345 HIS A O 1
ATOM 2815 N N . PRO A 1 346 ? -7.598 -27.312 -16.625 1 74.62 346 PRO A N 1
ATOM 2816 C CA . PRO A 1 346 ? -6.391 -28.047 -16.234 1 74.62 346 PRO A CA 1
ATOM 2817 C C . PRO A 1 346 ? -6.629 -29.547 -16.125 1 74.62 346 PRO A C 1
ATOM 2819 O O . PRO A 1 346 ? -5.715 -30.344 -16.375 1 74.62 346 PRO A O 1
ATOM 2822 N N . GLY A 1 347 ? -7.855 -29.969 -15.742 1 73.94 347 GLY A N 1
ATOM 2823 C CA . GLY A 1 347 ? -8.164 -31.391 -15.594 1 73.94 347 GLY A CA 1
ATOM 2824 C C . GLY A 1 347 ? -8.469 -32.062 -16.922 1 73.94 347 GLY A C 1
ATOM 2825 O O . GLY A 1 347 ? -8.664 -33.281 -16.953 1 73.94 347 GLY A O 1
ATOM 2826 N N . GLY A 1 348 ? -8.461 -31.281 -17.984 1 77.12 348 GLY A N 1
ATOM 2827 C CA . GLY A 1 348 ? -8.727 -31.859 -19.297 1 77.12 348 GLY A CA 1
ATOM 2828 C C . GLY A 1 348 ? -10.141 -31.609 -19.781 1 77.12 348 GLY A C 1
ATOM 2829 O O . GLY A 1 348 ? -11.07 -31.516 -18.984 1 77.12 348 GLY A O 1
ATOM 2830 N N . ARG A 1 349 ? -10.25 -31.609 -21.062 1 84.69 349 ARG A N 1
ATOM 2831 C CA . ARG A 1 349 ? -11.539 -31.375 -21.719 1 84.69 349 ARG A CA 1
ATOM 2832 C C . ARG A 1 349 ? -12.531 -32.469 -21.391 1 84.69 349 ARG A C 1
ATOM 2834 O O . ARG A 1 349 ? -13.711 -32.219 -21.156 1 84.69 349 ARG A O 1
ATOM 2841 N N . SER A 1 350 ? -11.984 -33.688 -21.344 1 84.81 350 SER A N 1
ATOM 2842 C CA . SER A 1 350 ? -12.844 -34.844 -21.219 1 84.81 350 SER A CA 1
ATOM 2843 C C . SER A 1 350 ? -13.594 -34.812 -19.891 1 84.81 350 SER A C 1
ATOM 2845 O O . SER A 1 350 ? -14.758 -35.25 -19.828 1 84.81 350 SER A O 1
ATOM 2847 N N . HIS A 1 351 ? -13.031 -34.281 -18.859 1 84.88 351 HIS A N 1
ATOM 2848 C CA . HIS A 1 351 ? -13.664 -34.25 -17.547 1 84.88 351 HIS A CA 1
ATOM 2849 C C . HIS A 1 351 ? -14.906 -33.344 -17.562 1 84.88 351 HIS A C 1
ATOM 2851 O O . HIS A 1 351 ? -15.906 -33.656 -16.906 1 84.88 351 HIS A O 1
ATOM 2857 N N . LEU A 1 352 ? -14.844 -32.344 -18.281 1 88.69 352 LEU A N 1
ATOM 2858 C CA . LEU A 1 352 ? -15.969 -31.406 -18.344 1 88.69 352 LEU A CA 1
ATOM 2859 C C . LEU A 1 352 ? -17.062 -31.938 -19.25 1 88.69 352 LEU A C 1
ATOM 2861 O O . LEU A 1 352 ? -18.25 -31.875 -18.922 1 88.69 352 LEU A O 1
ATOM 2865 N N . GLU A 1 353 ? -16.578 -32.469 -20.375 1 91.19 353 GLU A N 1
ATOM 2866 C CA . GLU A 1 353 ? -17.547 -32.969 -21.359 1 91.19 353 GLU A CA 1
ATOM 2867 C C . GLU A 1 353 ? -18.344 -34.156 -20.781 1 91.19 353 GLU A C 1
ATOM 2869 O O . GLU A 1 353 ? -19.562 -34.219 -20.969 1 91.19 353 GLU A O 1
ATOM 2874 N N . THR A 1 354 ? -17.656 -35 -20.078 1 91.38 354 THR A N 1
ATOM 2875 C CA . THR A 1 354 ? -18.297 -36.188 -19.531 1 91.38 354 THR A CA 1
ATOM 2876 C C . THR A 1 354 ? -19.266 -35.844 -18.422 1 91.38 354 THR A C 1
ATOM 2878 O O . THR A 1 354 ? -20.203 -36.594 -18.141 1 91.38 354 THR A O 1
ATOM 2881 N N . ASN A 1 355 ? -19.125 -34.719 -17.844 1 92.5 355 ASN A N 1
ATOM 2882 C CA . ASN A 1 355 ? -19.938 -34.344 -16.688 1 92.5 355 ASN A CA 1
ATOM 2883 C C . ASN A 1 355 ? -20.938 -33.25 -17.031 1 92.5 355 ASN A C 1
ATOM 2885 O O . ASN A 1 355 ? -21.531 -32.625 -16.141 1 92.5 355 ASN A O 1
ATOM 2889 N N . SER A 1 356 ? -21.047 -33.031 -18.312 1 95.62 356 SER A N 1
ATOM 2890 C CA . SER A 1 356 ? -22.078 -32.094 -18.734 1 95.62 356 SER A CA 1
ATOM 2891 C C . SER A 1 356 ? -23.469 -32.531 -18.281 1 95.62 356 SER A C 1
ATOM 2893 O O . SER A 1 356 ? -23.797 -33.719 -18.344 1 95.62 356 SER A O 1
ATOM 2895 N N . GLY A 1 357 ? -24.266 -31.594 -17.766 1 95.81 357 GLY A N 1
ATOM 2896 C CA . GLY A 1 357 ? -25.641 -31.875 -17.344 1 95.81 357 GLY A CA 1
ATOM 2897 C C . GLY A 1 357 ? -25.719 -32.406 -15.93 1 95.81 357 GLY A C 1
ATOM 2898 O O . GLY A 1 357 ? -26.797 -32.812 -15.484 1 95.81 357 GLY A O 1
ATOM 2899 N N . LYS A 1 358 ? -24.609 -32.438 -15.234 1 94.94 358 LYS A N 1
ATOM 2900 C CA . LYS A 1 358 ? -24.594 -33 -13.891 1 94.94 358 LYS A CA 1
ATOM 2901 C C . LYS A 1 358 ? -24.391 -31.922 -12.836 1 94.94 358 LYS A C 1
ATOM 2903 O O . LYS A 1 358 ? -23.953 -30.828 -13.148 1 94.94 358 LYS A O 1
ATOM 2908 N N . ASP A 1 359 ? -24.828 -32.25 -11.617 1 91.38 359 ASP A N 1
ATOM 2909 C CA . ASP A 1 359 ? -24.516 -31.422 -10.461 1 91.38 359 ASP A CA 1
ATOM 2910 C C . ASP A 1 359 ? -23.094 -31.703 -9.945 1 91.38 359 ASP A C 1
ATOM 2912 O O . ASP A 1 359 ? -22.844 -32.781 -9.367 1 91.38 359 ASP A O 1
ATOM 2916 N N . MET A 1 360 ? -22.328 -30.766 -10.164 1 89.69 360 MET A N 1
ATOM 2917 C CA . MET A 1 360 ? -20.922 -30.969 -9.852 1 89.69 360 MET A CA 1
ATOM 2918 C C . MET A 1 360 ? -20.531 -30.234 -8.57 1 89.69 360 MET A C 1
ATOM 2920 O O . MET A 1 360 ? -19.344 -29.969 -8.328 1 89.69 360 MET A O 1
ATOM 2924 N N . THR A 1 361 ? -21.422 -29.844 -7.734 1 87.06 361 THR A N 1
ATOM 2925 C CA . THR A 1 361 ? -21.188 -29.062 -6.523 1 87.06 361 THR A CA 1
ATOM 2926 C C . THR A 1 361 ? -20.188 -29.766 -5.613 1 87.06 361 THR A C 1
ATOM 2928 O O . THR A 1 361 ? -19.188 -29.188 -5.199 1 87.06 361 THR A O 1
ATOM 2931 N N . ALA A 1 362 ? -20.375 -30.953 -5.344 1 83.25 362 ALA A N 1
ATOM 2932 C CA . ALA A 1 362 ? -19.516 -31.719 -4.434 1 83.25 362 ALA A CA 1
ATOM 2933 C C . ALA A 1 362 ? -18.094 -31.828 -4.992 1 83.25 362 ALA A C 1
ATOM 2935 O O . ALA A 1 362 ? -17.109 -31.672 -4.262 1 83.25 362 ALA A O 1
ATOM 2936 N N . SER A 1 363 ? -18.062 -32.094 -6.301 1 81.88 363 SER A N 1
ATOM 2937 C CA . SER A 1 363 ? -16.75 -32.25 -6.941 1 81.88 363 SER A CA 1
ATOM 2938 C C . SER A 1 363 ? -15.984 -30.922 -6.957 1 81.88 363 SER A C 1
ATOM 2940 O O . SER A 1 363 ? -14.75 -30.922 -6.883 1 81.88 363 SER A O 1
ATOM 2942 N N . PHE A 1 364 ? -16.734 -29.922 -7.094 1 84.69 364 PHE A N 1
ATOM 2943 C CA . PHE A 1 364 ? -16.094 -28.625 -7.199 1 84.69 364 PHE A CA 1
ATOM 2944 C C . PHE A 1 364 ? -15.594 -28.156 -5.836 1 84.69 364 PHE A C 1
ATOM 2946 O O . PHE A 1 364 ? -14.57 -27.469 -5.746 1 84.69 364 PHE A O 1
ATOM 2953 N N . PHE A 1 365 ? -16.406 -28.312 -4.672 1 77.25 365 PHE A N 1
ATOM 2954 C CA . PHE A 1 365 ? -16.031 -27.844 -3.338 1 77.25 365 PHE A CA 1
ATOM 2955 C C . PHE A 1 365 ? -15.352 -28.969 -2.553 1 77.25 365 PHE A C 1
ATOM 2957 O O . PHE A 1 365 ? -14.852 -28.734 -1.45 1 77.25 365 PHE A O 1
ATOM 2964 N N . GLY A 1 366 ? -15.609 -30.172 -3.021 1 66.5 366 GLY A N 1
ATOM 2965 C CA . GLY A 1 366 ? -15.289 -31.266 -2.113 1 66.5 366 GLY A CA 1
ATOM 2966 C C . GLY A 1 366 ? -14.555 -32.406 -2.789 1 66.5 366 GLY A C 1
ATOM 2967 O O . GLY A 1 366 ? -14.406 -32.438 -4.012 1 66.5 366 GLY A O 1
ATOM 2968 N N . GLY A 1 367 ? -13.734 -33.219 -2.027 1 53.31 367 GLY A N 1
ATOM 2969 C CA . GLY A 1 367 ? -13.008 -34.469 -2.125 1 53.31 367 GLY A CA 1
ATOM 2970 C C . GLY A 1 367 ? -11.5 -34.281 -2.129 1 53.31 367 GLY A C 1
ATOM 2971 O O . GLY A 1 367 ? -10.953 -33.594 -1.265 1 53.31 367 GLY A O 1
ATOM 2972 N N . LEU A 1 368 ? -11.141 -35 -3.148 1 49.19 368 LEU A N 1
ATOM 2973 C CA . LEU A 1 368 ? -9.695 -35.094 -3.26 1 49.19 368 LEU A CA 1
ATOM 2974 C C . LEU A 1 368 ? -9.086 -33.781 -3.736 1 49.19 368 LEU A C 1
ATOM 2976 O O . LEU A 1 368 ? -7.969 -33.438 -3.344 1 49.19 368 LEU A O 1
ATOM 2980 N N . TYR A 1 369 ? -10.008 -32.875 -4.551 1 57.5 369 TYR A N 1
ATOM 2981 C CA . TYR A 1 369 ? -9.469 -31.656 -5.145 1 57.5 369 TYR A CA 1
ATOM 2982 C C . TYR A 1 369 ? -10.359 -30.469 -4.832 1 57.5 369 TYR A C 1
ATOM 2984 O O . TYR A 1 369 ? -11.547 -30.469 -5.152 1 57.5 369 TYR A O 1
ATOM 2992 N N . SER A 1 370 ? -9.93 -29.547 -3.861 1 71.12 370 SER A N 1
ATOM 2993 C CA . SER A 1 370 ? -10.656 -28.297 -3.703 1 71.12 370 SER A CA 1
ATOM 2994 C C . SER A 1 370 ? -10.102 -27.219 -4.629 1 71.12 370 SER A C 1
ATOM 2996 O O . SER A 1 370 ? -8.898 -26.953 -4.633 1 71.12 370 SER A O 1
ATOM 2998 N N . HIS A 1 371 ? -11.023 -26.797 -5.602 1 82.75 371 HIS A N 1
ATOM 2999 C CA . HIS A 1 371 ? -10.641 -25.75 -6.527 1 82.75 371 HIS A CA 1
ATOM 3000 C C . HIS A 1 371 ? -10.242 -24.469 -5.785 1 82.75 371 HIS A C 1
ATOM 3002 O O . HIS A 1 371 ? -10.734 -24.219 -4.68 1 82.75 371 HIS A O 1
ATOM 3008 N N . SER A 1 372 ? -9.305 -23.781 -6.348 1 84.69 372 SER A N 1
ATOM 3009 C CA . SER A 1 372 ? -8.828 -22.531 -5.773 1 84.69 372 SER A CA 1
ATOM 3010 C C . SER A 1 372 ? -9.914 -21.469 -5.82 1 84.69 372 SER A C 1
ATOM 3012 O O . SER A 1 372 ? -10.906 -21.609 -6.539 1 84.69 372 SER A O 1
ATOM 3014 N N . ASN A 1 373 ? -9.734 -20.438 -5.031 1 87.25 373 ASN A N 1
ATOM 3015 C CA . ASN A 1 373 ? -10.648 -19.312 -5.07 1 87.25 373 ASN A CA 1
ATOM 3016 C C . ASN A 1 373 ? -10.656 -18.641 -6.445 1 87.25 373 ASN A C 1
ATOM 3018 O O . ASN A 1 373 ? -11.695 -18.156 -6.895 1 87.25 373 ASN A O 1
ATOM 3022 N N . ALA A 1 374 ? -9.555 -18.688 -7.051 1 88.31 374 ALA A N 1
ATOM 3023 C CA . ALA A 1 374 ? -9.484 -18.125 -8.398 1 88.31 374 ALA A CA 1
ATOM 3024 C C . ALA A 1 374 ? -10.375 -18.906 -9.367 1 88.31 374 ALA A C 1
ATOM 3026 O O . ALA A 1 374 ? -11.055 -18.312 -10.211 1 88.31 374 ALA A O 1
ATOM 3027 N N . ALA A 1 375 ? -10.352 -20.188 -9.258 1 88 375 ALA A N 1
ATOM 3028 C CA . ALA A 1 375 ? -11.203 -21.031 -10.094 1 88 375 ALA A CA 1
ATOM 3029 C C . ALA A 1 375 ? -12.68 -20.781 -9.805 1 88 375 ALA A C 1
ATOM 3031 O O . ALA A 1 375 ? -13.492 -20.734 -10.727 1 88 375 ALA A O 1
ATOM 3032 N N . HIS A 1 376 ? -12.961 -20.641 -8.547 1 88.25 376 HIS A N 1
ATOM 3033 C CA . HIS A 1 376 ? -14.336 -20.312 -8.164 1 88.25 376 HIS A CA 1
ATOM 3034 C C . HIS A 1 376 ? -14.781 -19 -8.773 1 88.25 376 HIS A C 1
ATOM 3036 O O . HIS A 1 376 ? -15.898 -18.891 -9.289 1 88.25 376 HIS A O 1
ATOM 3042 N N . ASN A 1 377 ? -13.922 -18.062 -8.711 1 89.94 377 ASN A N 1
ATOM 3043 C CA . ASN A 1 377 ? -14.219 -16.75 -9.281 1 89.94 377 ASN A CA 1
ATOM 3044 C C . ASN A 1 377 ? -14.438 -16.828 -10.789 1 89.94 377 ASN A C 1
ATOM 3046 O O . ASN A 1 377 ? -15.383 -16.25 -11.32 1 89.94 377 ASN A O 1
ATOM 3050 N N . LEU A 1 378 ? -13.594 -17.562 -11.414 1 91.12 378 LEU A N 1
ATOM 3051 C CA . LEU A 1 378 ? -13.695 -17.719 -12.859 1 91.12 378 LEU A CA 1
ATOM 3052 C C . LEU A 1 378 ? -14.992 -18.422 -13.242 1 91.12 378 LEU A C 1
ATOM 3054 O O . LEU A 1 378 ? -15.688 -18 -14.164 1 91.12 378 LEU A O 1
ATOM 3058 N N . LEU A 1 379 ? -15.336 -19.438 -12.523 1 91.88 379 LEU A N 1
ATOM 3059 C CA . LEU A 1 379 ? -16.547 -20.203 -12.797 1 91.88 379 LEU A CA 1
ATOM 3060 C C . LEU A 1 379 ? -17.781 -19.312 -12.656 1 91.88 379 LEU A C 1
ATOM 3062 O O . LEU A 1 379 ? -18.719 -19.406 -13.461 1 91.88 379 LEU A O 1
ATOM 3066 N N . SER A 1 380 ? -17.734 -18.484 -11.664 1 91.94 380 SER A N 1
ATOM 3067 C CA . SER A 1 380 ? -18.875 -17.625 -11.398 1 91.94 380 SER A CA 1
ATOM 3068 C C . SER A 1 380 ? -19.156 -16.703 -12.578 1 91.94 380 SER A C 1
ATOM 3070 O O . SER A 1 380 ? -20.297 -16.281 -12.789 1 91.94 380 SER A O 1
ATOM 3072 N N . MET A 1 381 ? -18.172 -16.422 -13.352 1 93.75 381 MET A N 1
ATOM 3073 C CA . MET A 1 381 ? -18.328 -15.547 -14.508 1 93.75 381 MET A CA 1
ATOM 3074 C C . MET A 1 381 ? -19.047 -16.266 -15.648 1 93.75 381 MET A C 1
ATOM 3076 O O . MET A 1 381 ? -19.453 -15.648 -16.625 1 93.75 381 MET A O 1
ATOM 3080 N N . MET A 1 382 ? -19.234 -17.578 -15.516 1 95 382 MET A N 1
ATOM 3081 C CA . MET A 1 382 ? -19.828 -18.391 -16.578 1 95 382 MET A CA 1
ATOM 3082 C C . MET A 1 382 ? -21.266 -18.766 -16.234 1 95 382 MET A C 1
ATOM 3084 O O . MET A 1 382 ? -21.844 -19.672 -16.859 1 95 382 MET A O 1
ATOM 3088 N N . ARG A 1 383 ? -21.797 -18.125 -15.289 1 93.62 383 ARG A N 1
ATOM 3089 C CA . ARG A 1 383 ? -23.188 -18.375 -14.906 1 93.62 383 ARG A CA 1
ATOM 3090 C C . ARG A 1 383 ? -24.141 -17.984 -16.031 1 93.62 383 ARG A C 1
ATOM 3092 O O . ARG A 1 383 ? -24.031 -16.906 -16.609 1 93.62 383 ARG A O 1
ATOM 3099 N N . VAL A 1 384 ? -25.109 -18.859 -16.297 1 95.31 384 VAL A N 1
ATOM 3100 C CA . VAL A 1 384 ? -26.047 -18.562 -17.375 1 95.31 384 VAL A CA 1
ATOM 3101 C C . VAL A 1 384 ? -27.484 -18.797 -16.891 1 95.31 384 VAL A C 1
ATOM 3103 O O . VAL A 1 384 ? -28.438 -18.453 -17.594 1 95.31 384 VAL A O 1
ATOM 3106 N N . GLY A 1 385 ? -27.656 -19.328 -15.695 1 93.69 385 GLY A N 1
ATOM 3107 C CA . GLY A 1 385 ? -28.984 -19.578 -15.156 1 93.69 385 GLY A CA 1
ATOM 3108 C C . GLY A 1 385 ? -28.969 -20.109 -13.734 1 93.69 385 GLY A C 1
ATOM 3109 O O . GLY A 1 385 ? -27.891 -20.422 -13.195 1 93.69 385 GLY A O 1
ATOM 3110 N N . VAL A 1 386 ? -30.125 -20.078 -13.125 1 92.06 386 VAL A N 1
ATOM 3111 C CA . VAL A 1 386 ? -30.328 -20.656 -11.805 1 92.06 386 VAL A CA 1
ATOM 3112 C C . VAL A 1 386 ? -31.344 -21.797 -11.891 1 92.06 386 VAL A C 1
ATOM 3114 O O . VAL A 1 386 ? -32.375 -21.688 -12.562 1 92.06 386 VAL A O 1
ATOM 3117 N N . LEU A 1 387 ? -30.953 -22.906 -11.281 1 92.69 387 LEU A N 1
ATOM 3118 C CA . LEU A 1 387 ? -31.859 -24.047 -11.32 1 92.69 387 LEU A CA 1
ATOM 3119 C C . LEU A 1 387 ? -33.094 -23.812 -10.438 1 92.69 387 LEU A C 1
ATOM 3121 O O . LEU A 1 387 ? -32.938 -23.359 -9.305 1 92.69 387 LEU A O 1
ATOM 3125 N N . ALA A 1 388 ? -34.219 -24.109 -11.039 1 88.81 388 ALA A N 1
ATOM 3126 C CA . ALA A 1 388 ? -35.469 -23.984 -10.289 1 88.81 388 ALA A CA 1
ATOM 3127 C C . ALA A 1 388 ? -35.469 -24.859 -9.039 1 88.81 388 ALA A C 1
ATOM 3129 O O . ALA A 1 388 ? -35.156 -26.047 -9.109 1 88.81 388 ALA A O 1
ATOM 3130 N N . GLY A 1 389 ? -35.875 -24.281 -7.863 1 73.81 389 GLY A N 1
ATOM 3131 C CA . GLY A 1 389 ? -35.875 -25 -6.598 1 73.81 389 GLY A CA 1
ATOM 3132 C C . GLY A 1 389 ? -34.5 -25.094 -5.973 1 73.81 389 GLY A C 1
ATOM 3133 O O . GLY A 1 389 ? -34.312 -25.703 -4.922 1 73.81 389 GLY A O 1
ATOM 3134 N N . GLY A 1 390 ? -33.531 -24.656 -6.578 1 59.56 390 GLY A N 1
ATOM 3135 C CA . GLY A 1 390 ? -32.156 -24.844 -6.156 1 59.56 390 GLY A CA 1
ATOM 3136 C C . GLY A 1 390 ? -31.625 -23.703 -5.305 1 59.56 390 GLY A C 1
ATOM 3137 O O . GLY A 1 390 ? -30.656 -23.859 -4.562 1 59.56 390 GLY A O 1
ATOM 3138 N N . VAL A 1 391 ? -32.094 -22.516 -5.578 1 55.62 391 VAL A N 1
ATOM 3139 C CA . VAL A 1 391 ? -31.469 -21.312 -5.047 1 55.62 391 VAL A CA 1
ATOM 3140 C C . VAL A 1 391 ? -31.719 -21.219 -3.543 1 55.62 391 VAL A C 1
ATOM 3142 O O . VAL A 1 391 ? -31.062 -20.453 -2.842 1 55.62 391 VAL A O 1
ATOM 3145 N N . GLU A 1 392 ? -32.844 -21.828 -3.146 1 49.66 392 GLU A N 1
ATOM 3146 C CA . GLU A 1 392 ? -33.094 -21.719 -1.718 1 49.66 392 GLU A CA 1
ATOM 3147 C C . GLU A 1 392 ? -31.938 -22.219 -0.887 1 49.66 392 GLU A C 1
ATOM 3149 O O . GLU A 1 392 ? -31.75 -21.812 0.263 1 49.66 392 GLU A O 1
ATOM 3154 N N . ALA A 1 393 ? -31.266 -23.094 -1.369 1 47.47 393 ALA A N 1
ATOM 3155 C CA . ALA A 1 393 ? -30.125 -23.625 -0.645 1 47.47 393 ALA A CA 1
ATOM 3156 C C . ALA A 1 393 ? -28.859 -22.828 -0.958 1 47.47 393 ALA A C 1
ATOM 3158 O O . ALA A 1 393 ? -27.75 -23.375 -0.925 1 47.47 393 ALA A O 1
ATOM 3159 N N . VAL A 1 394 ? -29.062 -21.75 -1.521 1 52 394 VAL A N 1
ATOM 3160 C CA . VAL A 1 394 ? -27.906 -20.922 -1.844 1 52 394 VAL A CA 1
ATOM 3161 C C . VAL A 1 394 ? -27.078 -20.672 -0.584 1 52 394 VAL A C 1
ATOM 3163 O O . VAL A 1 394 ? -27.484 -19.922 0.3 1 52 394 VAL A O 1
ATOM 3166 N N . SER A 1 395 ? -26.422 -21.672 -0.176 1 56.31 395 SER A N 1
ATOM 3167 C CA . SER A 1 395 ? -25.469 -21.766 0.925 1 56.31 395 SER A CA 1
ATOM 3168 C C . SER A 1 395 ? -24.312 -20.781 0.727 1 56.31 395 SER A C 1
ATOM 3170 O O . SER A 1 395 ? -24.188 -20.172 -0.336 1 56.31 395 SER A O 1
ATOM 3172 N N . HIS A 1 396 ? -23.703 -20.328 1.771 1 59.84 396 HIS A N 1
ATOM 3173 C CA . HIS A 1 396 ? -22.453 -19.578 1.824 1 59.84 396 HIS A CA 1
ATOM 3174 C C . HIS A 1 396 ? -21.531 -19.969 0.668 1 59.84 396 HIS A C 1
ATOM 3176 O O . HIS A 1 396 ? -20.703 -19.156 0.244 1 59.84 396 HIS A O 1
ATOM 3182 N N . LEU A 1 397 ? -21.906 -21.016 -0.018 1 62.88 397 LEU A N 1
ATOM 3183 C CA . LEU A 1 397 ? -21.047 -21.531 -1.081 1 62.88 397 LEU A CA 1
ATOM 3184 C C . LEU A 1 397 ? -21.406 -20.891 -2.422 1 62.88 397 LEU A C 1
ATOM 3186 O O . LEU A 1 397 ? -20.641 -20.984 -3.383 1 62.88 397 LEU A O 1
ATOM 3190 N N . SER A 1 398 ? -22.5 -20.109 -2.398 1 66.5 398 SER A N 1
ATOM 3191 C CA . SER A 1 398 ? -22.969 -19.562 -3.666 1 66.5 398 SER A CA 1
ATOM 3192 C C . SER A 1 398 ? -22.156 -18.312 -4.043 1 66.5 398 SER A C 1
ATOM 3194 O O . SER A 1 398 ? -22.141 -17.922 -5.211 1 66.5 398 SER A O 1
ATOM 3196 N N . PHE A 1 399 ? -21.422 -17.828 -3.027 1 78.25 399 PHE A N 1
ATOM 3197 C CA . PHE A 1 399 ? -20.641 -16.656 -3.346 1 78.25 399 PHE A CA 1
ATOM 3198 C C . PHE A 1 399 ? -19.141 -16.969 -3.338 1 78.25 399 PHE A C 1
ATOM 3200 O O . PHE A 1 399 ? -18.609 -17.453 -2.34 1 78.25 399 PHE A O 1
ATOM 3207 N N . PRO A 1 400 ? -18.656 -16.719 -4.473 1 82.44 400 PRO A N 1
ATOM 3208 C CA . PRO A 1 400 ? -17.203 -16.891 -4.469 1 82.44 400 PRO A CA 1
ATOM 3209 C C . PRO A 1 400 ? -16.5 -16 -3.451 1 82.44 400 PRO A C 1
ATOM 3211 O O . PRO A 1 400 ? -17.078 -15.016 -2.984 1 82.44 400 PRO A O 1
ATOM 3214 N N . ALA A 1 401 ? -15.312 -16.344 -3.068 1 79.12 401 ALA A N 1
ATOM 3215 C CA . ALA A 1 401 ? -14.547 -15.664 -2.025 1 79.12 401 ALA A CA 1
ATOM 3216 C C . ALA A 1 401 ? -14.352 -14.18 -2.357 1 79.12 401 ALA A C 1
ATOM 3218 O O . ALA A 1 401 ? -14.375 -13.336 -1.464 1 79.12 401 ALA A O 1
ATOM 3219 N N . SER A 1 402 ? -14.242 -13.875 -3.639 1 85.94 402 SER A N 1
ATOM 3220 C CA . SER A 1 402 ? -13.992 -12.5 -4.055 1 85.94 402 SER A CA 1
ATOM 3221 C C . SER A 1 402 ? -15.203 -11.617 -3.787 1 85.94 402 SER A C 1
ATOM 3223 O O . SER A 1 402 ? -15.094 -10.391 -3.791 1 85.94 402 SER A O 1
ATOM 3225 N N . GLN A 1 403 ? -16.281 -12.242 -3.525 1 85.19 403 GLN A N 1
ATOM 3226 C CA . GLN A 1 403 ? -17.5 -11.461 -3.365 1 85.19 403 GLN A CA 1
ATOM 3227 C C . GLN A 1 403 ? -17.953 -11.43 -1.904 1 85.19 403 GLN A C 1
ATOM 3229 O O . GLN A 1 403 ? -18.953 -10.797 -1.568 1 85.19 403 GLN A O 1
ATOM 3234 N N . HIS A 1 404 ? -17.234 -12.109 -1.084 1 87.62 404 HIS A N 1
ATOM 3235 C CA . HIS A 1 404 ? -17.609 -12.164 0.322 1 87.62 404 HIS A CA 1
ATOM 3236 C C . HIS A 1 404 ? -17.594 -10.773 0.953 1 87.62 404 HIS A C 1
ATOM 3238 O O . HIS A 1 404 ? -18.469 -10.453 1.762 1 87.62 404 HIS A O 1
ATOM 3244 N N . LEU A 1 405 ? -16.625 -10.008 0.584 1 92.75 405 LEU A N 1
ATOM 3245 C CA . LEU A 1 405 ? -16.516 -8.633 1.058 1 92.75 405 LEU A CA 1
ATOM 3246 C C . LEU A 1 405 ? -16.641 -7.645 -0.1 1 92.75 405 LEU A C 1
ATOM 3248 O O . LEU A 1 405 ? -16.156 -7.914 -1.203 1 92.75 405 LEU A O 1
ATOM 3252 N N . PHE A 1 406 ? -17.297 -6.652 0.051 1 94.12 406 PHE A N 1
ATOM 3253 C CA . PHE A 1 406 ? -17.406 -5.605 -0.956 1 94.12 406 PHE A CA 1
ATOM 3254 C C . PHE A 1 406 ? -17.562 -4.238 -0.3 1 94.12 406 PHE A C 1
ATOM 3256 O O . PHE A 1 406 ? -17.922 -4.145 0.875 1 94.12 406 PHE A O 1
ATOM 3263 N N . ILE A 1 407 ? -17.172 -3.213 -0.976 1 95.44 407 ILE A N 1
ATOM 3264 C CA . ILE A 1 407 ? -17.312 -1.851 -0.475 1 95.44 407 ILE A CA 1
ATOM 3265 C C . ILE A 1 407 ? -18.703 -1.321 -0.798 1 95.44 407 ILE A C 1
ATOM 3267 O O . ILE A 1 407 ? -19.078 -1.215 -1.969 1 95.44 407 ILE A O 1
ATOM 3271 N N . ALA A 1 408 ? -19.406 -1.037 0.196 1 92.81 408 ALA A N 1
ATOM 3272 C CA . ALA A 1 408 ? -20.766 -0.514 0.056 1 92.81 408 ALA A CA 1
ATOM 3273 C C . ALA A 1 408 ? -20.812 0.982 0.351 1 92.81 408 ALA A C 1
ATOM 3275 O O . ALA A 1 408 ? -19.906 1.52 1.002 1 92.81 408 ALA A O 1
ATOM 3276 N N . GLN A 1 409 ? -21.797 1.681 -0.241 1 89.69 409 GLN A N 1
ATOM 3277 C CA . GLN A 1 409 ? -22.031 3.1 -0 1 89.69 409 GLN A CA 1
ATOM 3278 C C . GLN A 1 409 ? -23.266 3.311 0.876 1 89.69 409 GLN A C 1
ATOM 3280 O O . GLN A 1 409 ? -24.312 2.693 0.65 1 89.69 409 GLN A O 1
ATOM 3285 N N . ARG A 1 410 ? -23.047 4.078 1.929 1 82.25 410 ARG A N 1
ATOM 3286 C CA . ARG A 1 410 ? -24.188 4.391 2.793 1 82.25 410 ARG A CA 1
ATOM 3287 C C . ARG A 1 410 ? -25.078 5.441 2.154 1 82.25 410 ARG A C 1
ATOM 3289 O O . ARG A 1 410 ? -24.609 6.48 1.694 1 82.25 410 ARG A O 1
ATOM 3296 N N . THR A 1 411 ? -26.297 5.047 1.704 1 68.25 411 THR A N 1
ATOM 3297 C CA . THR A 1 411 ? -27.266 5.992 1.169 1 68.25 411 THR A CA 1
ATOM 3298 C C . THR A 1 411 ? -28.359 6.289 2.197 1 68.25 411 THR A C 1
ATOM 3300 O O . THR A 1 411 ? -28.672 5.441 3.031 1 68.25 411 THR A O 1
ATOM 3303 N N . PRO A 1 412 ? -28.688 7.578 2.344 1 59.16 412 PRO A N 1
ATOM 3304 C CA . PRO A 1 412 ? -29.797 7.898 3.25 1 59.16 412 PRO A CA 1
ATOM 3305 C C . PRO A 1 412 ? -30.969 6.922 3.119 1 59.16 412 PRO A C 1
ATOM 3307 O O . PRO A 1 412 ? -31.609 6.582 4.117 1 59.16 412 PRO A O 1
ATOM 3310 N N . GLN A 1 413 ? -31.266 6.43 1.941 1 49.88 413 GLN A N 1
ATOM 3311 C CA . GLN A 1 413 ? -32.375 5.527 1.705 1 49.88 413 GLN A CA 1
ATOM 3312 C C . GLN A 1 413 ? -32.125 4.145 2.289 1 49.88 413 GLN A C 1
ATOM 3314 O O . GLN A 1 413 ? -33.031 3.488 2.803 1 49.88 413 GLN A O 1
ATOM 3319 N N . ALA A 1 414 ? -30.984 3.775 2.238 1 46.91 414 ALA A N 1
ATOM 3320 C CA . ALA A 1 414 ? -30.656 2.426 2.686 1 46.91 414 ALA A CA 1
ATOM 3321 C C . ALA A 1 414 ? -30.844 2.287 4.195 1 46.91 414 ALA A C 1
ATOM 3323 O O . ALA A 1 414 ? -31.203 1.215 4.688 1 46.91 414 ALA A O 1
ATOM 3324 N N . GLU A 1 415 ? -30.516 3.205 4.938 1 46.56 415 GLU A N 1
ATOM 3325 C CA . GLU A 1 415 ? -30.75 3.209 6.379 1 46.56 415 GLU A CA 1
ATOM 3326 C C . GLU A 1 415 ? -32.25 3.215 6.699 1 46.56 415 GLU A C 1
ATOM 3328 O O . GLU A 1 415 ? -32.656 2.652 7.711 1 46.56 415 GLU A O 1
ATOM 3333 N N . LEU A 1 416 ? -32.969 3.797 5.805 1 43.22 416 LEU A N 1
ATOM 3334 C CA . LEU A 1 416 ? -34.406 3.744 6.02 1 43.22 416 LEU A CA 1
ATOM 3335 C C . LEU A 1 416 ? -34.938 2.334 5.797 1 43.22 416 LEU A C 1
ATOM 3337 O O . LEU A 1 416 ? -35.906 1.916 6.449 1 43.22 416 LEU A O 1
ATOM 3341 N N . MET A 1 417 ? -34.344 1.68 4.891 1 36.25 417 MET A N 1
ATOM 3342 C CA . MET A 1 417 ? -34.844 0.344 4.609 1 36.25 417 MET A CA 1
ATOM 3343 C C . MET A 1 417 ? -34.5 -0.626 5.73 1 36.25 417 MET A C 1
ATOM 3345 O O . MET A 1 417 ? -35.062 -1.719 5.816 1 36.25 417 MET A O 1
ATOM 3349 N N . VAL A 1 418 ? -33.5 -0.494 6.355 1 33.25 418 VAL A N 1
ATOM 3350 C CA . VAL A 1 418 ? -33.219 -1.367 7.492 1 33.25 418 VAL A CA 1
ATOM 3351 C C . VAL A 1 418 ? -34.188 -1.067 8.625 1 33.25 418 VAL A C 1
ATOM 3353 O O . VAL A 1 418 ? -34.312 -1.85 9.578 1 33.25 418 VAL A O 1
ATOM 3356 N N . ARG A 1 419 ? -34.844 0.045 8.734 1 34.78 419 ARG A N 1
ATOM 3357 C CA . ARG A 1 419 ? -35.844 0.328 9.766 1 34.78 419 ARG A CA 1
ATOM 3358 C C . ARG A 1 419 ? -37.188 -0.247 9.391 1 34.78 419 ARG A C 1
ATOM 3360 O O . ARG A 1 419 ? -38.062 -0.432 10.25 1 34.78 419 ARG A O 1
ATOM 3367 N N . SER A 1 420 ? -37.406 -0.37 8.109 1 29.27 420 SER A N 1
ATOM 3368 C CA . SER A 1 420 ? -38.75 -0.893 7.875 1 29.27 420 SER A CA 1
ATOM 3369 C C . SER A 1 420 ? -38.781 -2.418 7.883 1 29.27 420 SER A C 1
ATOM 3371 O O . SER A 1 420 ? -37.844 -3.051 7.363 1 29.27 420 SER A O 1
ATOM 3373 N N . MET B 1 1 ? 7.879 -18.438 27.516 1 29.09 1 MET B N 1
ATOM 3374 C CA . MET B 1 1 ? 7.352 -18.984 26.266 1 29.09 1 MET B CA 1
ATOM 3375 C C . MET B 1 1 ? 8.391 -19.844 25.562 1 29.09 1 MET B C 1
ATOM 3377 O O . MET B 1 1 ? 9.367 -19.328 25.016 1 29.09 1 MET B O 1
ATOM 3381 N N . PHE B 1 2 ? 8.734 -21.125 26.109 1 34.59 2 PHE B N 1
ATOM 3382 C CA . PHE B 1 2 ? 9.883 -22 25.969 1 34.59 2 PHE B CA 1
ATOM 3383 C C . PHE B 1 2 ? 10.172 -22.266 24.484 1 34.59 2 PHE B C 1
ATOM 3385 O O . PHE B 1 2 ? 9.281 -22.156 23.656 1 34.59 2 PHE B O 1
ATOM 3392 N N . LYS B 1 3 ? 11.539 -22.344 24.031 1 39.84 3 LYS B N 1
ATOM 3393 C CA . LYS B 1 3 ? 12.242 -22.531 22.766 1 39.84 3 LYS B CA 1
ATOM 3394 C C . LYS B 1 3 ? 11.688 -23.734 22 1 39.84 3 LYS B C 1
ATOM 3396 O O . LYS B 1 3 ? 11.961 -24.875 22.344 1 39.84 3 LYS B O 1
ATOM 3401 N N . LYS B 1 4 ? 10.391 -23.859 21.688 1 53.66 4 LYS B N 1
ATOM 3402 C CA . LYS B 1 4 ? 9.812 -24.969 20.938 1 53.66 4 LYS B CA 1
ATOM 3403 C C . LYS B 1 4 ? 10.789 -25.469 19.875 1 53.66 4 LYS B C 1
ATOM 3405 O O . LYS B 1 4 ? 11.359 -24.672 19.125 1 53.66 4 LYS B O 1
ATOM 3410 N N . GLY B 1 5 ? 11.367 -26.641 20.062 1 62.44 5 GLY B N 1
ATOM 3411 C CA . GLY B 1 5 ? 12.453 -27.234 19.297 1 62.44 5 GLY B CA 1
ATOM 3412 C C . GLY B 1 5 ? 12.219 -27.188 17.797 1 62.44 5 GLY B C 1
ATOM 3413 O O . GLY B 1 5 ? 11.078 -27.109 17.344 1 62.44 5 GLY B O 1
ATOM 3414 N N . LEU B 1 6 ? 13.234 -26.938 16.906 1 72.44 6 LEU B N 1
ATOM 3415 C CA . LEU B 1 6 ? 13.312 -26.859 15.461 1 72.44 6 LEU B CA 1
ATOM 3416 C C . LEU B 1 6 ? 12.719 -28.094 14.805 1 72.44 6 LEU B C 1
ATOM 3418 O O . LEU B 1 6 ? 12.227 -28.047 13.68 1 72.44 6 LEU B O 1
ATOM 3422 N N . THR B 1 7 ? 12.539 -29.25 15.531 1 76.81 7 THR B N 1
ATOM 3423 C CA . THR B 1 7 ? 12.102 -30.5 14.93 1 76.81 7 THR B CA 1
ATOM 3424 C C . THR B 1 7 ? 10.789 -30.969 15.547 1 76.81 7 THR B C 1
ATOM 3426 O O . THR B 1 7 ? 10.375 -32.125 15.344 1 76.81 7 THR B O 1
ATOM 3429 N N . GLN B 1 8 ? 10.195 -30.172 16.344 1 77.56 8 GLN B N 1
ATOM 3430 C CA . GLN B 1 8 ? 9.008 -30.562 17.109 1 77.56 8 GLN B CA 1
ATOM 3431 C C . GLN B 1 8 ? 7.871 -30.969 16.172 1 77.56 8 GLN B C 1
ATOM 3433 O O . GLN B 1 8 ? 7.094 -31.859 16.484 1 77.56 8 GLN B O 1
ATOM 3438 N N . LYS B 1 9 ? 7.797 -30.516 14.992 1 85.56 9 LYS B N 1
ATOM 3439 C CA . LYS B 1 9 ? 6.656 -30.75 14.117 1 85.56 9 LYS B CA 1
ATOM 3440 C C . LYS B 1 9 ? 6.992 -31.766 13.031 1 85.56 9 LYS B C 1
ATOM 3442 O O . LYS B 1 9 ? 6.215 -31.969 12.102 1 85.56 9 LYS B O 1
ATOM 3447 N N . PHE B 1 10 ? 8.094 -32.5 13.195 1 89.12 10 PHE B N 1
ATOM 3448 C CA . PHE B 1 10 ? 8.477 -33.531 12.242 1 89.12 10 PHE B CA 1
ATOM 3449 C C . PHE B 1 10 ? 7.547 -34.719 12.352 1 89.12 10 PHE B C 1
ATOM 3451 O O . PHE B 1 10 ? 7.098 -35.062 13.445 1 89.12 10 PHE B O 1
ATOM 3458 N N . PRO B 1 11 ? 7.332 -35.344 11.219 1 89.25 11 PRO B N 1
ATOM 3459 C CA . PRO B 1 11 ? 6.613 -36.625 11.312 1 89.25 11 PRO B CA 1
ATOM 3460 C C . PRO B 1 11 ? 7.48 -37.75 11.875 1 89.25 11 PRO B C 1
ATOM 3462 O O . PRO B 1 11 ? 8.672 -37.562 12.109 1 89.25 11 PRO B O 1
ATOM 3465 N N . GLU B 1 12 ? 6.812 -38.844 12.102 1 89.19 12 GLU B N 1
ATOM 3466 C CA . GLU B 1 12 ? 7.578 -40.031 12.523 1 89.19 12 GLU B CA 1
ATOM 3467 C C . GLU B 1 12 ? 8.562 -40.469 11.445 1 89.19 12 GLU B C 1
ATOM 3469 O O . GLU B 1 12 ? 8.188 -40.594 10.273 1 89.19 12 GLU B O 1
ATOM 3474 N N . THR B 1 13 ? 9.883 -40.594 11.805 1 90.06 13 THR B N 1
ATOM 3475 C CA . THR B 1 13 ? 10.922 -40.938 10.844 1 90.06 13 THR B CA 1
ATOM 3476 C C . THR B 1 13 ? 11.375 -42.375 11.039 1 90.06 13 THR B C 1
ATOM 3478 O O . THR B 1 13 ? 11.477 -42.875 12.172 1 90.06 13 THR B O 1
ATOM 3481 N N . ASN B 1 14 ? 11.531 -43.062 9.953 1 91.62 14 ASN B N 1
ATOM 3482 C CA . ASN B 1 14 ? 11.859 -44.469 10.008 1 91.62 14 ASN B CA 1
ATOM 3483 C C . ASN B 1 14 ? 13.258 -44.75 9.469 1 91.62 14 ASN B C 1
ATOM 3485 O O . ASN B 1 14 ? 13.633 -45.906 9.25 1 91.62 14 ASN B O 1
ATOM 3489 N N . GLY B 1 15 ? 13.977 -43.719 9.164 1 93.12 15 GLY B N 1
ATOM 3490 C CA . GLY B 1 15 ? 15.32 -43.938 8.641 1 93.12 15 GLY B CA 1
ATOM 3491 C C . GLY B 1 15 ? 15.875 -42.719 7.918 1 93.12 15 GLY B C 1
ATOM 3492 O O . GLY B 1 15 ? 15.281 -41.625 7.969 1 93.12 15 GLY B O 1
ATOM 3493 N N . ILE B 1 16 ? 17.109 -42.938 7.359 1 94 16 ILE B N 1
ATOM 3494 C CA . ILE B 1 16 ? 17.812 -41.875 6.676 1 94 16 ILE B CA 1
ATOM 3495 C C . ILE B 1 16 ? 18.094 -42.281 5.227 1 94 16 ILE B C 1
ATOM 3497 O O . ILE B 1 16 ? 18.5 -43.406 4.961 1 94 16 ILE B O 1
ATOM 3501 N N . ARG B 1 17 ? 17.781 -41.375 4.316 1 92.88 17 ARG B N 1
ATOM 3502 C CA . ARG B 1 17 ? 18.125 -41.562 2.91 1 92.88 17 ARG B CA 1
ATOM 3503 C C . ARG B 1 17 ? 19.562 -41.156 2.641 1 92.88 17 ARG B C 1
ATOM 3505 O O . ARG B 1 17 ? 19.828 -40.062 2.176 1 92.88 17 ARG B O 1
ATOM 3512 N N . TRP B 1 18 ? 20.422 -42.062 2.686 1 91.62 18 TRP B N 1
ATOM 3513 C CA . TRP B 1 18 ? 21.844 -41.812 2.713 1 91.62 18 TRP B CA 1
ATOM 3514 C C . TRP B 1 18 ? 22.328 -41.281 1.366 1 91.62 18 TRP B C 1
ATOM 3516 O O . TRP B 1 18 ? 23.266 -40.469 1.305 1 91.62 18 TRP B O 1
ATOM 3526 N N . PHE B 1 19 ? 21.734 -41.719 0.308 1 86.44 19 PHE B N 1
ATOM 3527 C CA . PHE B 1 19 ? 22.094 -41.188 -1.001 1 86.44 19 PHE B CA 1
ATOM 3528 C C . PHE B 1 19 ? 21.875 -39.688 -1.054 1 86.44 19 PHE B C 1
ATOM 3530 O O . PHE B 1 19 ? 22.766 -38.938 -1.486 1 86.44 19 PHE B O 1
ATOM 3537 N N . ASN B 1 20 ? 20.719 -39.312 -0.581 1 90.69 20 ASN B N 1
ATOM 3538 C CA . ASN B 1 20 ? 20.406 -37.875 -0.56 1 90.69 20 ASN B CA 1
ATOM 3539 C C . ASN B 1 20 ? 21.344 -37.094 0.354 1 90.69 20 ASN B C 1
ATOM 3541 O O . ASN B 1 20 ? 21.781 -36 0.016 1 90.69 20 ASN B O 1
ATOM 3545 N N . VAL B 1 21 ? 21.703 -37.688 1.38 1 92.88 21 VAL B N 1
ATOM 3546 C CA . VAL B 1 21 ? 22.609 -37.031 2.328 1 92.88 21 VAL B CA 1
ATOM 3547 C C . VAL B 1 21 ? 23.969 -36.844 1.675 1 92.88 21 VAL B C 1
ATOM 3549 O O . VAL B 1 21 ? 24.578 -35.781 1.821 1 92.88 21 VAL B O 1
ATOM 3552 N N . ALA B 1 22 ? 24.344 -37.812 1.008 1 90.75 22 ALA B N 1
ATOM 3553 C CA . ALA B 1 22 ? 25.656 -37.719 0.354 1 90.75 22 ALA B CA 1
ATOM 3554 C C . ALA B 1 22 ? 25.672 -36.562 -0.665 1 90.75 22 ALA B C 1
ATOM 3556 O O . ALA B 1 22 ? 26.594 -35.75 -0.681 1 90.75 22 ALA B O 1
ATOM 3557 N N . VAL B 1 23 ? 24.688 -36.531 -1.452 1 86.25 23 VAL B N 1
ATOM 3558 C CA . VAL B 1 23 ? 24.625 -35.5 -2.482 1 86.25 23 VAL B CA 1
ATOM 3559 C C . VAL B 1 23 ? 24.562 -34.125 -1.83 1 86.25 23 VAL B C 1
ATOM 3561 O O . VAL B 1 23 ? 25.266 -33.188 -2.248 1 86.25 23 VAL B O 1
ATOM 3564 N N . LEU B 1 24 ? 23.812 -34.031 -0.742 1 92.44 24 LEU B N 1
ATOM 3565 C CA . LEU B 1 24 ? 23.531 -32.75 -0.108 1 92.44 24 LEU B CA 1
ATOM 3566 C C . LEU B 1 24 ? 24.703 -32.281 0.751 1 92.44 24 LEU B C 1
ATOM 3568 O O . LEU B 1 24 ? 24.781 -31.125 1.144 1 92.44 24 LEU B O 1
ATOM 3572 N N . THR B 1 25 ? 25.672 -33.188 0.975 1 93.56 25 THR B N 1
ATOM 3573 C CA . THR B 1 25 ? 26.812 -32.812 1.815 1 93.56 25 THR B CA 1
ATOM 3574 C C . THR B 1 25 ? 28.094 -32.75 0.998 1 93.56 25 THR B C 1
ATOM 3576 O O . THR B 1 25 ? 28.922 -31.859 1.207 1 93.56 25 THR B O 1
ATOM 3579 N N . LEU B 1 26 ? 28.203 -33.625 0.098 1 94.88 26 LEU B N 1
ATOM 3580 C CA . LEU B 1 26 ? 29.453 -33.719 -0.655 1 94.88 26 LEU B CA 1
ATOM 3581 C C . LEU B 1 26 ? 29.594 -32.531 -1.611 1 94.88 26 LEU B C 1
ATOM 3583 O O . LEU B 1 26 ? 30.672 -31.969 -1.745 1 94.88 26 LEU B O 1
ATOM 3587 N N . THR B 1 27 ? 28.547 -32.219 -2.266 1 95.56 27 THR B N 1
ATOM 3588 C CA . THR B 1 27 ? 28.625 -31.125 -3.244 1 95.56 27 THR B CA 1
ATOM 3589 C C . THR B 1 27 ? 28.984 -29.812 -2.568 1 95.56 27 THR B C 1
ATOM 3591 O O . THR B 1 27 ? 29.906 -29.109 -3.002 1 95.56 27 THR B O 1
ATOM 3594 N N . PRO B 1 28 ? 28.344 -29.453 -1.442 1 96.75 28 PRO B N 1
ATOM 3595 C CA . PRO B 1 28 ? 28.75 -28.234 -0.75 1 96.75 28 PRO B CA 1
ATOM 3596 C C . PRO B 1 28 ? 30.172 -28.328 -0.2 1 96.75 28 PRO B C 1
ATOM 3598 O O . PRO B 1 28 ? 30.891 -27.312 -0.139 1 96.75 28 PRO B O 1
ATOM 3601 N N . ALA B 1 29 ? 30.609 -29.5 0.158 1 97.31 29 ALA B N 1
ATOM 3602 C CA . ALA B 1 29 ? 31.969 -29.656 0.676 1 97.31 29 ALA B CA 1
ATOM 3603 C C . ALA B 1 29 ? 33 -29.375 -0.406 1 97.31 29 ALA B C 1
ATOM 3605 O O . ALA B 1 29 ? 34 -28.672 -0.163 1 97.31 29 ALA B O 1
ATOM 3606 N N . VAL B 1 30 ? 32.75 -29.922 -1.524 1 96.88 30 VAL B N 1
ATOM 3607 C CA . VAL B 1 30 ? 33.656 -29.703 -2.652 1 96.88 30 VAL B CA 1
ATOM 3608 C C . VAL B 1 30 ? 33.625 -28.219 -3.039 1 96.88 30 VAL B C 1
ATOM 3610 O O . VAL B 1 30 ? 34.688 -27.641 -3.344 1 96.88 30 VAL B O 1
ATOM 3613 N N . ALA B 1 31 ? 32.5 -27.641 -3.025 1 96.94 31 ALA B N 1
ATOM 3614 C CA . ALA B 1 31 ? 32.344 -26.219 -3.318 1 96.94 31 ALA B CA 1
ATOM 3615 C C . ALA B 1 31 ? 33.156 -25.375 -2.326 1 96.94 31 ALA B C 1
ATOM 3617 O O . ALA B 1 31 ? 33.844 -24.438 -2.721 1 96.94 31 ALA B O 1
ATOM 3618 N N . CYS B 1 32 ? 33.094 -25.719 -1.054 1 96.62 32 CYS B N 1
ATOM 3619 C CA . CYS B 1 32 ? 33.812 -24.984 -0.02 1 96.62 32 CYS B CA 1
ATOM 3620 C C . CYS B 1 32 ? 35.344 -25.125 -0.207 1 96.62 32 CYS B C 1
ATOM 3622 O O . CYS B 1 32 ? 36.062 -24.156 -0.034 1 96.62 32 CYS B O 1
ATOM 3624 N N . TYR B 1 33 ? 35.719 -26.312 -0.541 1 96.19 33 TYR B N 1
ATOM 3625 C CA . TYR B 1 33 ? 37.125 -26.531 -0.831 1 96.19 33 TYR B CA 1
ATOM 3626 C C . TYR B 1 33 ? 37.594 -25.609 -1.954 1 96.19 33 TYR B C 1
ATOM 3628 O O . TYR B 1 33 ? 38.688 -25.031 -1.872 1 96.19 33 TYR B O 1
ATOM 3636 N N . GLY B 1 34 ? 36.812 -25.469 -2.953 1 94.69 34 GLY B N 1
ATOM 3637 C CA . GLY B 1 34 ? 37.156 -24.578 -4.062 1 94.69 34 GLY B CA 1
ATOM 3638 C C . GLY B 1 34 ? 37.219 -23.125 -3.664 1 94.69 34 GLY B C 1
ATOM 3639 O O . GLY B 1 34 ? 38.156 -22.406 -4.055 1 94.69 34 GLY B O 1
ATOM 3640 N N . LEU B 1 35 ? 36.312 -22.672 -2.898 1 94.62 35 LEU B N 1
ATOM 3641 C CA . LEU B 1 35 ? 36.25 -21.281 -2.473 1 94.62 35 LEU B CA 1
ATOM 3642 C C . LEU B 1 35 ? 37.469 -20.922 -1.631 1 94.62 35 LEU B C 1
ATOM 3644 O O . LEU B 1 35 ? 37.906 -19.766 -1.642 1 94.62 35 LEU B O 1
ATOM 3648 N N . LEU B 1 36 ? 38.094 -21.969 -1.021 1 94.12 36 LEU B N 1
ATOM 3649 C CA . LEU B 1 36 ? 39.219 -21.719 -0.135 1 94.12 36 LEU B CA 1
ATOM 3650 C C . LEU B 1 36 ? 40.531 -21.891 -0.879 1 94.12 36 LEU B C 1
ATOM 3652 O O . LEU B 1 36 ? 41.531 -21.25 -0.548 1 94.12 36 LEU B O 1
ATOM 3656 N N . ARG B 1 37 ? 40.531 -22.734 -1.922 1 92.88 37 ARG B N 1
ATOM 3657 C CA . ARG B 1 37 ? 41.844 -23.141 -2.428 1 92.88 37 ARG B CA 1
ATOM 3658 C C . ARG B 1 37 ? 41.969 -22.891 -3.93 1 92.88 37 ARG B C 1
ATOM 3660 O O . ARG B 1 37 ? 43.062 -22.781 -4.469 1 92.88 37 ARG B O 1
ATOM 3667 N N . ALA B 1 38 ? 40.875 -22.844 -4.617 1 91.38 38 ALA B N 1
ATOM 3668 C CA . ALA B 1 38 ? 40.938 -22.781 -6.078 1 91.38 38 ALA B CA 1
ATOM 3669 C C . ALA B 1 38 ? 41.031 -21.344 -6.562 1 91.38 38 ALA B C 1
ATOM 3671 O O . ALA B 1 38 ? 40.406 -20.438 -5.969 1 91.38 38 ALA B O 1
ATOM 3672 N N . PRO B 1 39 ? 41.812 -21.141 -7.582 1 92.25 39 PRO B N 1
ATOM 3673 C CA . PRO B 1 39 ? 41.812 -19.797 -8.188 1 92.25 39 PRO B CA 1
ATOM 3674 C C . PRO B 1 39 ? 40.469 -19.469 -8.859 1 92.25 39 PRO B C 1
ATOM 3676 O O . PRO B 1 39 ? 39.812 -20.359 -9.367 1 92.25 39 PRO B O 1
ATOM 3679 N N . CYS B 1 40 ? 40.125 -18.25 -8.758 1 90.06 40 CYS B N 1
ATOM 3680 C CA . CYS B 1 40 ? 38.844 -17.812 -9.336 1 90.06 40 CYS B CA 1
ATOM 3681 C C . CYS B 1 40 ? 39.062 -17.125 -10.68 1 90.06 40 CYS B C 1
ATOM 3683 O O . CYS B 1 40 ? 39.5 -15.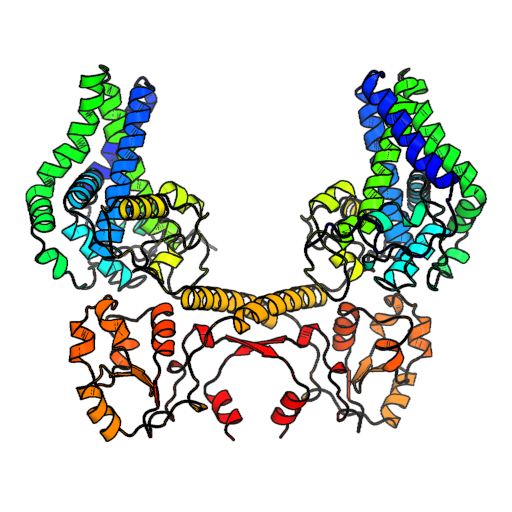977 -10.727 1 90.06 40 CYS B O 1
ATOM 3685 N N . TYR B 1 41 ? 38.875 -17.859 -11.758 1 95.88 41 TYR B N 1
ATOM 3686 C CA . TYR B 1 41 ? 38.969 -17.312 -13.109 1 95.88 41 TYR B CA 1
ATOM 3687 C C . TYR B 1 41 ? 37.625 -16.703 -13.555 1 95.88 41 TYR B C 1
ATOM 3689 O O . TYR B 1 41 ? 36.562 -17.281 -13.312 1 95.88 41 TYR B O 1
ATOM 3697 N N . ARG B 1 42 ? 37.75 -15.57 -14.164 1 96.38 42 ARG B N 1
ATOM 3698 C CA . ARG B 1 42 ? 36.562 -14.891 -14.648 1 96.38 42 ARG B CA 1
ATOM 3699 C C . ARG B 1 42 ? 35.781 -15.766 -15.633 1 96.38 42 ARG B C 1
ATOM 3701 O O . ARG B 1 42 ? 34.562 -15.773 -15.633 1 96.38 42 ARG B O 1
ATOM 3708 N N . GLU B 1 43 ? 36.5 -16.484 -16.453 1 97.31 43 GLU B N 1
ATOM 3709 C CA . GLU B 1 43 ? 35.875 -17.359 -17.453 1 97.31 43 GLU B CA 1
ATOM 3710 C C . GLU B 1 43 ? 35.094 -18.484 -16.781 1 97.31 43 GLU B C 1
ATOM 3712 O O . GLU B 1 43 ? 33.969 -18.797 -17.203 1 97.31 43 GLU B O 1
ATOM 3717 N N . THR B 1 44 ? 35.656 -19 -15.711 1 97.56 44 THR B N 1
ATOM 3718 C CA . THR B 1 44 ? 35 -20.094 -15 1 97.56 44 THR B CA 1
ATOM 3719 C C . THR B 1 44 ? 33.781 -19.594 -14.25 1 97.56 44 THR B C 1
ATOM 3721 O O . THR B 1 44 ? 32.75 -20.266 -14.219 1 97.56 44 THR B O 1
ATOM 3724 N N . VAL B 1 45 ? 33.875 -18.422 -13.688 1 96.81 45 VAL B N 1
ATOM 3725 C CA . VAL B 1 45 ? 32.75 -17.844 -12.984 1 96.81 45 VAL B CA 1
ATOM 3726 C C . VAL B 1 45 ? 31.609 -17.562 -13.969 1 96.81 45 VAL B C 1
ATOM 3728 O O . VAL B 1 45 ? 30.469 -17.922 -13.703 1 96.81 45 VAL B O 1
ATOM 3731 N N . THR B 1 46 ? 31.938 -16.984 -15.07 1 97.88 46 THR B N 1
ATOM 3732 C CA . THR B 1 46 ? 30.938 -16.688 -16.078 1 97.88 46 THR B CA 1
ATOM 3733 C C . THR B 1 46 ? 30.266 -17.953 -16.578 1 97.88 46 THR B C 1
ATOM 3735 O O . THR B 1 46 ? 29.047 -18.016 -16.719 1 97.88 46 THR B O 1
ATOM 3738 N N . PHE B 1 47 ? 31.062 -18.953 -16.812 1 98.25 47 PHE B N 1
ATOM 3739 C CA . PHE B 1 47 ? 30.547 -20.234 -17.25 1 98.25 47 PHE B CA 1
ATOM 3740 C C . PHE B 1 47 ? 29.641 -20.859 -16.188 1 98.25 47 PHE B C 1
ATOM 3742 O O . PHE B 1 47 ? 28.578 -21.375 -16.5 1 98.25 47 PHE B O 1
ATOM 3749 N N . SER B 1 48 ? 30.062 -20.75 -14.977 1 98.06 48 SER B N 1
ATOM 3750 C CA . SER B 1 48 ? 29.281 -21.328 -13.875 1 98.06 48 SER B CA 1
ATOM 3751 C C . SER B 1 48 ? 27.938 -20.625 -13.727 1 98.06 48 SER B C 1
ATOM 3753 O O . SER B 1 48 ? 26.922 -21.281 -13.508 1 98.06 48 SER B O 1
ATOM 3755 N N . VAL B 1 49 ? 27.953 -19.359 -13.883 1 97.25 49 VAL B N 1
ATOM 3756 C CA . VAL B 1 49 ? 26.719 -18.578 -13.789 1 97.25 49 VAL B CA 1
ATOM 3757 C C . VAL B 1 49 ? 25.797 -18.953 -14.953 1 97.25 49 VAL B C 1
ATOM 3759 O O . VAL B 1 49 ? 24.594 -19.156 -14.758 1 97.25 49 VAL B O 1
ATOM 3762 N N . GLY B 1 50 ? 26.391 -19 -16.109 1 97.94 50 GLY B N 1
ATOM 3763 C CA . GLY B 1 50 ? 25.594 -19.422 -17.266 1 97.94 50 GLY B CA 1
ATOM 3764 C C . GLY B 1 50 ? 24.984 -20.797 -17.109 1 97.94 50 GLY B C 1
ATOM 3765 O O . GLY B 1 50 ? 23.828 -21.016 -17.453 1 97.94 50 GLY B O 1
ATOM 3766 N N . TYR B 1 51 ? 25.781 -21.703 -16.609 1 98.25 51 TYR B N 1
ATOM 3767 C CA . TYR B 1 51 ? 25.297 -23.078 -16.422 1 98.25 51 TYR B CA 1
ATOM 3768 C C . TYR B 1 51 ? 24.25 -23.141 -15.32 1 98.25 51 TYR B C 1
ATOM 3770 O O . TYR B 1 51 ? 23.344 -23.969 -15.359 1 98.25 51 TYR B O 1
ATOM 3778 N N . TYR B 1 52 ? 24.422 -22.281 -14.352 1 97.62 52 TYR B N 1
ATOM 3779 C CA . TYR B 1 52 ? 23.391 -22.141 -13.328 1 97.62 52 TYR B CA 1
ATOM 3780 C C . TYR B 1 52 ? 22.062 -21.719 -13.945 1 97.62 52 TYR B C 1
ATOM 3782 O O . TYR B 1 52 ? 21.016 -22.328 -13.664 1 97.62 52 TYR B O 1
ATOM 3790 N N . VAL B 1 53 ? 22.109 -20.703 -14.781 1 97.56 53 VAL B N 1
ATOM 3791 C CA . VAL B 1 53 ? 20.906 -20.203 -15.438 1 97.56 53 VAL B CA 1
ATOM 3792 C C . VAL B 1 53 ? 20.297 -21.297 -16.297 1 97.56 53 VAL B C 1
ATOM 3794 O O . VAL B 1 53 ? 19.078 -21.484 -16.297 1 97.56 53 VAL B O 1
ATOM 3797 N N . PHE B 1 54 ? 21.141 -22 -16.938 1 98.19 54 PHE B N 1
ATOM 3798 C CA . PHE B 1 54 ? 20.703 -23.125 -17.766 1 98.19 54 PHE B CA 1
ATOM 3799 C C . PHE B 1 54 ? 19.984 -24.172 -16.938 1 98.19 54 PHE B C 1
ATOM 3801 O O . PHE B 1 54 ? 18.875 -24.609 -17.281 1 98.19 54 PHE B O 1
ATOM 3808 N N . SER B 1 55 ? 20.5 -24.469 -15.812 1 97.94 55 SER B N 1
ATOM 3809 C CA . SER B 1 55 ? 19.906 -25.453 -14.914 1 97.94 55 SER B CA 1
ATOM 3810 C C . SER B 1 55 ? 18.578 -24.969 -14.352 1 97.94 55 SER B C 1
ATOM 3812 O O . SER B 1 55 ? 17.578 -25.688 -14.359 1 97.94 55 SER B O 1
ATOM 3814 N N . MET B 1 56 ? 18.594 -23.75 -13.984 1 97.38 56 MET B N 1
ATOM 3815 C CA . MET B 1 56 ? 17.406 -23.188 -13.344 1 97.38 56 MET B CA 1
ATOM 3816 C C . MET B 1 56 ? 16.266 -23.031 -14.352 1 97.38 56 MET B C 1
ATOM 3818 O O . MET B 1 56 ? 15.102 -23.297 -14.023 1 97.38 56 MET B O 1
ATOM 3822 N N . LEU B 1 57 ? 16.594 -22.656 -15.516 1 98 57 LEU B N 1
ATOM 3823 C CA . LEU B 1 57 ? 15.57 -22.562 -16.547 1 98 57 LEU B CA 1
ATOM 3824 C C . LEU B 1 57 ? 14.984 -23.938 -16.859 1 98 57 LEU B C 1
ATOM 3826 O O . LEU B 1 57 ? 13.789 -24.062 -17.125 1 98 57 LEU B O 1
ATOM 3830 N N . GLY B 1 58 ? 15.844 -24.906 -16.859 1 98.38 58 GLY B N 1
ATOM 3831 C CA . GLY B 1 58 ? 15.352 -26.266 -17.047 1 98.38 58 GLY B CA 1
ATOM 3832 C C . GLY B 1 58 ? 14.297 -26.656 -16.031 1 98.38 58 GLY B C 1
ATOM 3833 O O . GLY B 1 58 ? 13.305 -27.297 -16.375 1 98.38 58 GLY B O 1
ATOM 3834 N N . ILE B 1 59 ? 14.5 -26.203 -14.844 1 98 59 ILE B N 1
ATOM 3835 C CA . ILE B 1 59 ? 13.562 -26.531 -13.773 1 98 59 ILE B CA 1
ATOM 3836 C C . ILE B 1 59 ? 12.336 -25.625 -13.859 1 98 59 ILE B C 1
ATOM 3838 O O . ILE B 1 59 ? 11.203 -26.109 -13.891 1 98 59 ILE B O 1
ATOM 3842 N N . THR B 1 60 ? 12.547 -24.312 -13.953 1 97.81 60 THR B N 1
ATOM 3843 C CA . THR B 1 60 ? 11.461 -23.344 -13.836 1 97.81 60 THR B CA 1
ATOM 3844 C C . THR B 1 60 ? 10.641 -23.297 -15.117 1 97.81 60 THR B C 1
ATOM 3846 O O . THR B 1 60 ? 9.438 -23.578 -15.094 1 97.81 60 THR B O 1
ATOM 3849 N N . ALA B 1 61 ? 11.289 -23.125 -16.25 1 98.56 61 ALA B N 1
ATOM 3850 C CA . ALA B 1 61 ? 10.57 -23.062 -17.531 1 98.56 61 ALA B CA 1
ATOM 3851 C C . ALA B 1 61 ? 10.203 -24.453 -18.031 1 98.56 61 ALA B C 1
ATOM 3853 O O . ALA B 1 61 ? 9.172 -24.625 -18.688 1 98.56 61 ALA B O 1
ATOM 3854 N N . GLY B 1 62 ? 10.953 -25.438 -17.719 1 98.62 62 GLY B N 1
ATOM 3855 C CA . GLY B 1 62 ? 10.734 -26.797 -18.203 1 98.62 62 GLY B CA 1
ATOM 3856 C C . GLY B 1 62 ? 9.883 -27.641 -17.266 1 98.62 62 GLY B C 1
ATOM 3857 O O . GLY B 1 62 ? 8.656 -27.688 -17.422 1 98.62 62 GLY B O 1
ATOM 3858 N N . TYR B 1 63 ? 10.508 -28.25 -16.234 1 98.38 63 TYR B N 1
ATOM 3859 C CA . TYR B 1 63 ? 9.828 -29.172 -15.336 1 98.38 63 TYR B CA 1
ATOM 3860 C C . TYR B 1 63 ? 8.57 -28.547 -14.758 1 98.38 63 TYR B C 1
ATOM 3862 O O . TYR B 1 63 ? 7.512 -29.172 -14.703 1 98.38 63 TYR B O 1
ATOM 3870 N N . HIS B 1 64 ? 8.633 -27.312 -14.391 1 97.81 64 HIS B N 1
ATOM 3871 C CA . HIS B 1 64 ? 7.594 -26.609 -13.633 1 97.81 64 HIS B CA 1
ATOM 3872 C C . HIS B 1 64 ? 6.508 -26.078 -14.562 1 97.81 64 HIS B C 1
ATOM 3874 O O . HIS B 1 64 ? 5.418 -26.641 -14.641 1 97.81 64 HIS B O 1
ATOM 3880 N N . ARG B 1 65 ? 6.871 -25.094 -15.477 1 97.44 65 ARG B N 1
ATOM 3881 C CA . ARG B 1 65 ? 5.859 -24.359 -16.234 1 97.44 65 ARG B CA 1
ATOM 3882 C C . ARG B 1 65 ? 5.406 -25.172 -17.453 1 97.44 65 ARG B C 1
ATOM 3884 O O . ARG B 1 65 ? 4.223 -25.172 -17.797 1 97.44 65 ARG B O 1
ATOM 3891 N N . LEU B 1 66 ? 6.305 -25.844 -18.125 1 97.81 66 LEU B N 1
ATOM 3892 C CA . LEU B 1 66 ? 5.977 -26.547 -19.344 1 97.81 66 LEU B CA 1
ATOM 3893 C C . LEU B 1 66 ? 5.312 -27.891 -19.047 1 97.81 66 LEU B C 1
ATOM 3895 O O . LEU B 1 66 ? 4.199 -28.141 -19.516 1 97.81 66 LEU B O 1
ATOM 3899 N N . TRP B 1 67 ? 5.918 -28.688 -18.25 1 97.5 67 TRP B N 1
ATOM 3900 C CA . TRP B 1 67 ? 5.457 -30.078 -18.141 1 97.5 67 TRP B CA 1
ATOM 3901 C C . TRP B 1 67 ? 4.516 -30.25 -16.953 1 97.5 67 TRP B C 1
ATOM 3903 O O . TRP B 1 67 ? 3.545 -31 -17.031 1 97.5 67 TRP B O 1
ATOM 3913 N N . SER B 1 68 ? 4.723 -29.594 -15.828 1 96.12 68 SER B N 1
ATOM 3914 C CA . SER B 1 68 ? 3.834 -29.734 -14.672 1 96.12 68 SER B CA 1
ATOM 3915 C C . SER B 1 68 ? 2.535 -28.969 -14.883 1 96.12 68 SER B C 1
ATOM 3917 O O . SER B 1 68 ? 1.446 -29.516 -14.688 1 96.12 68 SER B O 1
ATOM 3919 N N . HIS B 1 69 ? 2.631 -27.734 -15.312 1 94.75 69 HIS B N 1
ATOM 3920 C CA . HIS B 1 69 ? 1.443 -26.875 -15.359 1 94.75 69 HIS B CA 1
ATOM 3921 C C . HIS B 1 69 ? 0.937 -26.719 -16.781 1 94.75 69 HIS B C 1
ATOM 3923 O O . HIS B 1 69 ? -0.157 -26.188 -17 1 94.75 69 HIS B O 1
ATOM 3929 N N . ARG B 1 70 ? 1.704 -27.141 -17.734 1 93.69 70 ARG B N 1
ATOM 3930 C CA . ARG B 1 70 ? 1.304 -27.062 -19.125 1 93.69 70 ARG B CA 1
ATOM 3931 C C . ARG B 1 70 ? 0.887 -25.641 -19.5 1 93.69 70 ARG B C 1
ATOM 3933 O O . ARG B 1 70 ? -0.14 -25.438 -20.141 1 93.69 70 ARG B O 1
ATOM 3940 N N . SER B 1 71 ? 1.671 -24.75 -19.078 1 95.19 71 SER B N 1
ATOM 3941 C CA . SER B 1 71 ? 1.354 -23.328 -19.234 1 95.19 71 SER B CA 1
ATOM 3942 C C . SER B 1 71 ? 1.661 -22.844 -20.641 1 95.19 71 SER B C 1
ATOM 3944 O O . SER B 1 71 ? 1.222 -21.766 -21.047 1 95.19 71 SER B O 1
ATOM 3946 N N . TYR B 1 72 ? 2.367 -23.562 -21.406 1 96.94 72 TYR B N 1
ATOM 3947 C CA . TYR B 1 72 ? 2.656 -23.281 -22.812 1 96.94 72 TYR B CA 1
ATOM 3948 C C . TYR B 1 72 ? 3.104 -24.531 -23.547 1 96.94 72 TYR B C 1
ATOM 3950 O O . TYR B 1 72 ? 3.264 -25.594 -22.938 1 96.94 72 TYR B O 1
ATOM 3958 N N . ASN B 1 73 ? 3.178 -24.391 -24.797 1 97 73 ASN B N 1
ATOM 3959 C CA . ASN B 1 73 ? 3.74 -25.438 -25.641 1 97 73 ASN B CA 1
ATOM 3960 C C . ASN B 1 73 ? 5.156 -25.094 -26.094 1 97 73 ASN B C 1
ATOM 3962 O O . ASN B 1 73 ? 5.492 -23.922 -26.25 1 97 73 ASN B O 1
ATOM 3966 N N . ALA B 1 74 ? 5.902 -26.141 -26.25 1 98.5 74 ALA B N 1
ATOM 3967 C CA . ALA B 1 74 ? 7.289 -25.906 -26.641 1 98.5 74 ALA B CA 1
ATOM 3968 C C . ALA B 1 74 ? 7.648 -26.719 -27.891 1 98.5 74 ALA B C 1
ATOM 3970 O O . ALA B 1 74 ? 7.188 -27.859 -28.047 1 98.5 74 ALA B O 1
ATOM 3971 N N . SER B 1 75 ? 8.484 -26.109 -28.734 1 98.56 75 SER B N 1
ATOM 3972 C CA . SER B 1 75 ? 9.055 -26.844 -29.859 1 98.56 75 SER B CA 1
ATOM 3973 C C . SER B 1 75 ? 9.984 -27.953 -29.391 1 98.56 75 SER B C 1
ATOM 3975 O O . SER B 1 75 ? 10.422 -27.953 -28.234 1 98.56 75 SER B O 1
ATOM 3977 N N . PHE B 1 76 ? 10.234 -28.844 -30.297 1 98.12 76 PHE B N 1
ATOM 3978 C CA . PHE B 1 76 ? 11.039 -30 -29.922 1 98.12 76 PHE B CA 1
ATOM 3979 C C . PHE B 1 76 ? 12.43 -29.562 -29.484 1 98.12 76 PHE B C 1
ATOM 3981 O O . PHE B 1 76 ? 12.922 -30.016 -28.438 1 98.12 76 PHE B O 1
ATOM 3988 N N . PRO B 1 77 ? 13.078 -28.656 -30.219 1 98.31 77 PRO B N 1
ATOM 3989 C CA . PRO B 1 77 ? 14.391 -28.219 -29.75 1 98.31 77 PRO B CA 1
ATOM 3990 C C . PRO B 1 77 ? 14.344 -27.578 -28.359 1 98.31 77 PRO B C 1
ATOM 3992 O O . PRO B 1 77 ? 15.25 -27.781 -27.547 1 98.31 77 PRO B O 1
ATOM 3995 N N . LEU B 1 78 ? 13.305 -26.797 -28.141 1 98.75 78 LEU B N 1
ATOM 3996 C CA . LEU B 1 78 ? 13.172 -26.156 -26.844 1 98.75 78 LEU B CA 1
ATOM 3997 C C . LEU B 1 78 ? 12.945 -27.203 -25.75 1 98.75 78 LEU B C 1
ATOM 3999 O O . LEU B 1 78 ? 13.492 -27.078 -24.641 1 98.75 78 LEU B O 1
ATOM 4003 N N . GLN B 1 79 ? 12.172 -28.203 -26.031 1 98.81 79 GLN B N 1
ATOM 4004 C CA . GLN B 1 79 ? 11.938 -29.281 -25.078 1 98.81 79 GLN B CA 1
ATOM 4005 C C . GLN B 1 79 ? 13.242 -29.969 -24.703 1 98.81 79 GLN B C 1
ATOM 4007 O O . GLN B 1 79 ? 13.492 -30.234 -23.531 1 98.81 79 GLN B O 1
ATOM 4012 N N . CYS B 1 80 ? 14.031 -30.234 -25.688 1 98.62 80 CYS B N 1
ATOM 4013 C CA . CYS B 1 80 ? 15.305 -30.906 -25.453 1 98.62 80 CYS B CA 1
ATOM 4014 C C . CYS B 1 80 ? 16.234 -30.031 -24.609 1 98.62 80 CYS B C 1
ATOM 4016 O O . CYS B 1 80 ? 16.891 -30.531 -23.688 1 98.62 80 CYS B O 1
ATOM 4018 N N . PHE B 1 81 ? 16.234 -28.812 -24.984 1 98.69 81 PHE B N 1
ATOM 4019 C CA . PHE B 1 81 ? 17.062 -27.859 -24.25 1 98.69 81 PHE B CA 1
ATOM 4020 C C . PHE B 1 81 ? 16.656 -27.812 -22.781 1 98.69 81 PHE B C 1
ATOM 4022 O O . PHE B 1 81 ? 17.516 -27.891 -21.891 1 98.69 81 PHE B O 1
ATOM 4029 N N . LEU B 1 82 ? 15.398 -27.688 -22.516 1 98.88 82 LEU B N 1
ATOM 4030 C CA . LEU B 1 82 ? 14.883 -27.562 -21.156 1 98.88 82 LEU B CA 1
ATOM 4031 C C . LEU B 1 82 ? 15.031 -28.859 -20.391 1 98.88 82 LEU B C 1
ATOM 4033 O O . LEU B 1 82 ? 15.297 -28.859 -19.188 1 98.88 82 LEU B O 1
ATOM 4037 N N . LEU B 1 83 ? 14.875 -29.922 -21.078 1 98.75 83 LEU B N 1
ATOM 4038 C CA . LEU B 1 83 ? 15.039 -31.219 -20.438 1 98.75 83 LEU B CA 1
ATOM 4039 C C . LEU B 1 83 ? 16.484 -31.438 -20 1 98.75 83 LEU B C 1
ATOM 4041 O O . LEU B 1 83 ? 16.734 -31.938 -18.906 1 98.75 83 LEU B O 1
ATOM 4045 N N . ALA B 1 84 ? 17.391 -31.047 -20.875 1 98.75 84 ALA B N 1
ATOM 4046 C CA . ALA B 1 84 ? 18.812 -31.141 -20.547 1 98.75 84 ALA B CA 1
ATOM 4047 C C . ALA B 1 84 ? 19.141 -30.234 -19.359 1 98.75 84 ALA B C 1
ATOM 4049 O O . ALA B 1 84 ? 19.844 -30.656 -18.438 1 98.75 84 ALA B O 1
ATOM 4050 N N . GLY B 1 85 ? 18.656 -29.047 -19.422 1 98.62 85 GLY B N 1
ATOM 4051 C CA . GLY B 1 85 ? 18.859 -28.141 -18.312 1 98.62 85 GLY B CA 1
ATOM 4052 C C . GLY B 1 85 ? 18.297 -28.656 -17 1 98.62 85 GLY B C 1
ATOM 4053 O O . GLY B 1 85 ? 18.969 -28.594 -15.977 1 98.62 85 GLY B O 1
ATOM 4054 N N . GLY B 1 86 ? 17.047 -29.156 -17.031 1 98.38 86 GLY B N 1
ATOM 4055 C CA . GLY B 1 86 ? 16.438 -29.719 -15.844 1 98.38 86 GLY B CA 1
ATOM 4056 C C . GLY B 1 86 ? 17.203 -30.906 -15.281 1 98.38 86 GLY B C 1
ATOM 4057 O O . GLY B 1 86 ? 17.312 -31.062 -14.062 1 98.38 86 GLY B O 1
ATOM 4058 N N . THR B 1 87 ? 17.719 -31.688 -16.172 1 98.5 87 THR B N 1
ATOM 4059 C CA . THR B 1 87 ? 18.516 -32.844 -15.758 1 98.5 87 THR B CA 1
ATOM 4060 C C . THR B 1 87 ? 19.781 -32.375 -15.039 1 98.5 87 THR B C 1
ATOM 4062 O O . THR B 1 87 ? 20.219 -33.031 -14.07 1 98.5 87 THR B O 1
ATOM 4065 N N . SER B 1 88 ? 20.297 -31.328 -15.492 1 98.12 88 SER B N 1
ATOM 4066 C CA . SER B 1 88 ? 21.562 -30.812 -14.938 1 98.12 88 SER B CA 1
ATOM 4067 C C . SER B 1 88 ? 21.375 -30.312 -13.508 1 98.12 88 SER B C 1
ATOM 4069 O O . SER B 1 88 ? 22.344 -30.125 -12.781 1 98.12 88 SER B O 1
ATOM 4071 N N . ALA B 1 89 ? 20.141 -30.109 -13.109 1 96.69 89 ALA B N 1
ATOM 4072 C CA . ALA B 1 89 ? 19.859 -29.625 -11.766 1 96.69 89 ALA B CA 1
ATOM 4073 C C . ALA B 1 89 ? 19.859 -30.766 -10.75 1 96.69 89 ALA B C 1
ATOM 4075 O O . ALA B 1 89 ? 19.859 -30.516 -9.539 1 96.69 89 ALA B O 1
ATOM 4076 N N . VAL B 1 90 ? 19.812 -31.984 -11.172 1 95.44 90 VAL B N 1
ATOM 4077 C CA . VAL B 1 90 ? 19.953 -33.188 -10.336 1 95.44 90 VAL B CA 1
ATOM 4078 C C . VAL B 1 90 ? 18.875 -33.156 -9.258 1 95.44 90 VAL B C 1
ATOM 4080 O O . VAL B 1 90 ? 19.172 -33.344 -8.07 1 95.44 90 VAL B O 1
ATOM 4083 N N . GLN B 1 91 ? 17.625 -32.969 -9.672 1 94.56 91 GLN B N 1
ATOM 4084 C CA . GLN B 1 91 ? 16.5 -32.969 -8.75 1 94.56 91 GLN B CA 1
ATOM 4085 C C . GLN B 1 91 ? 15.5 -34.062 -9.094 1 94.56 91 GLN B C 1
ATOM 4087 O O . GLN B 1 91 ? 14.305 -33.969 -8.789 1 94.56 91 GLN B O 1
ATOM 4092 N N . GLY B 1 92 ? 15.953 -35.062 -9.781 1 94.81 92 GLY B N 1
ATOM 4093 C CA . GLY B 1 92 ? 15.078 -36.125 -10.219 1 94.81 92 GLY B CA 1
ATOM 4094 C C . GLY B 1 92 ? 14.641 -36 -11.664 1 94.81 92 GLY B C 1
ATOM 4095 O O . GLY B 1 92 ? 14.852 -34.969 -12.281 1 94.81 92 GLY B O 1
ATOM 4096 N N . SER B 1 93 ? 14.078 -37.125 -12.156 1 98 93 SER B N 1
ATOM 4097 C CA . SER B 1 93 ? 13.586 -37.094 -13.531 1 98 93 SER B CA 1
ATOM 4098 C C . SER B 1 93 ? 12.391 -36.156 -13.664 1 98 93 SER B C 1
ATOM 4100 O O . SER B 1 93 ? 11.719 -35.844 -12.68 1 98 93 SER B O 1
ATOM 4102 N N . CYS B 1 94 ? 12.195 -35.656 -14.898 1 98.56 94 CYS B N 1
ATOM 4103 C CA . CYS B 1 94 ? 11.062 -34.781 -15.156 1 98.56 94 CYS B CA 1
ATOM 4104 C C . CYS B 1 94 ? 9.75 -35.469 -14.797 1 98.56 94 CYS B C 1
ATOM 4106 O O . CYS B 1 94 ? 8.852 -34.812 -14.234 1 98.56 94 CYS B O 1
ATOM 4108 N N . TYR B 1 95 ? 9.648 -36.75 -15.133 1 98.06 95 TYR B N 1
ATOM 4109 C CA . TYR B 1 95 ? 8.461 -37.531 -14.836 1 98.06 95 TYR B CA 1
ATOM 4110 C C . TYR B 1 95 ? 8.172 -37.562 -13.344 1 98.06 95 TYR B C 1
ATOM 4112 O O . TYR B 1 95 ? 7.059 -37.219 -12.914 1 98.06 95 TYR B O 1
ATOM 4120 N N . TRP B 1 96 ? 9.141 -37.875 -12.609 1 96.12 96 TRP B N 1
ATOM 4121 C CA . TRP B 1 96 ? 9.016 -37.938 -11.156 1 96.12 96 TRP B CA 1
ATOM 4122 C C . TRP B 1 96 ? 8.758 -36.562 -10.555 1 96.12 96 TRP B C 1
ATOM 4124 O O . TRP B 1 96 ? 7.875 -36.406 -9.711 1 96.12 96 TRP B O 1
ATOM 4134 N N . TRP B 1 97 ? 9.492 -35.625 -10.984 1 96.81 97 TRP B N 1
ATOM 4135 C CA . TRP B 1 97 ? 9.422 -34.25 -10.469 1 96.81 97 TRP B CA 1
ATOM 4136 C C . TRP B 1 97 ? 8.047 -33.656 -10.742 1 96.81 97 TRP B C 1
ATOM 4138 O O . TRP B 1 97 ? 7.422 -33.094 -9.836 1 96.81 97 TRP B O 1
ATOM 4148 N N . ALA B 1 98 ? 7.613 -33.75 -11.93 1 97.12 98 ALA B N 1
ATOM 4149 C CA . ALA B 1 98 ? 6.336 -33.156 -12.328 1 97.12 98 ALA B CA 1
ATOM 4150 C C . ALA B 1 98 ? 5.176 -33.812 -11.586 1 97.12 98 ALA B C 1
ATOM 4152 O O . ALA B 1 98 ? 4.211 -33.156 -11.203 1 97.12 98 ALA B O 1
ATOM 4153 N N . ARG B 1 99 ? 5.258 -35.094 -11.445 1 94.62 99 ARG B N 1
ATOM 4154 C CA . ARG B 1 99 ? 4.23 -35.812 -10.672 1 94.62 99 ARG B CA 1
ATOM 4155 C C . ARG B 1 99 ? 4.16 -35.281 -9.25 1 94.62 99 ARG B C 1
ATOM 4157 O O . ARG B 1 99 ? 3.076 -34.969 -8.75 1 94.62 99 ARG B O 1
ATOM 4164 N N . ALA B 1 100 ? 5.277 -35.219 -8.633 1 94 100 ALA B N 1
ATOM 4165 C CA . ALA B 1 100 ? 5.344 -34.719 -7.258 1 94 100 ALA B CA 1
ATOM 4166 C C . ALA B 1 100 ? 4.836 -33.281 -7.16 1 94 100 ALA B C 1
ATOM 4168 O O . ALA B 1 100 ? 4.133 -32.938 -6.207 1 94 100 ALA B O 1
ATOM 4169 N N . HIS B 1 101 ? 5.18 -32.5 -8.109 1 95 101 HIS B N 1
ATOM 4170 C CA . HIS B 1 101 ? 4.773 -31.094 -8.102 1 95 101 HIS B CA 1
ATOM 4171 C C . HIS B 1 101 ? 3.266 -30.953 -8.273 1 95 101 HIS B C 1
ATOM 4173 O O . HIS B 1 101 ? 2.625 -30.172 -7.566 1 95 101 HIS B O 1
ATOM 4179 N N . ARG B 1 102 ? 2.713 -31.703 -9.211 1 92.19 102 ARG B N 1
ATOM 4180 C CA . ARG B 1 102 ? 1.267 -31.688 -9.398 1 92.19 102 ARG B CA 1
ATOM 4181 C C . ARG B 1 102 ? 0.549 -32.156 -8.133 1 92.19 102 ARG B C 1
ATOM 4183 O O . ARG B 1 102 ? -0.469 -31.562 -7.75 1 92.19 102 ARG B O 1
ATOM 4190 N N . SER B 1 103 ? 1.09 -33.156 -7.512 1 91.62 103 SER B N 1
ATOM 4191 C CA . SER B 1 103 ? 0.535 -33.625 -6.242 1 91.62 103 SER B CA 1
ATOM 4192 C C . SER B 1 103 ? 0.599 -32.531 -5.18 1 91.62 103 SER B C 1
ATOM 4194 O O . SER B 1 103 ? -0.371 -32.312 -4.449 1 91.62 103 SER B O 1
ATOM 4196 N N . HIS B 1 104 ? 1.691 -31.875 -5.102 1 91.81 104 HIS B N 1
ATOM 4197 C CA . HIS B 1 104 ? 1.865 -30.781 -4.152 1 91.81 104 HIS B CA 1
ATOM 4198 C C . HIS B 1 104 ? 0.8 -29.703 -4.352 1 91.81 104 HIS B C 1
ATOM 4200 O O . HIS B 1 104 ? 0.203 -29.234 -3.381 1 91.81 104 HIS B O 1
ATOM 4206 N N . HIS B 1 105 ? 0.541 -29.312 -5.527 1 90.75 105 HIS B N 1
ATOM 4207 C CA . HIS B 1 105 ? -0.452 -28.281 -5.816 1 90.75 105 HIS B CA 1
ATOM 4208 C C . HIS B 1 105 ? -1.852 -28.734 -5.422 1 90.75 105 HIS B C 1
ATOM 4210 O O . HIS B 1 105 ? -2.666 -27.938 -4.961 1 90.75 105 HIS B O 1
ATOM 4216 N N . ARG B 1 106 ? -2.047 -29.984 -5.582 1 86.12 106 ARG B N 1
ATOM 4217 C CA . ARG B 1 106 ? -3.369 -30.531 -5.289 1 86.12 106 ARG B CA 1
ATOM 4218 C C . ARG B 1 106 ? -3.58 -30.688 -3.787 1 86.12 106 ARG B C 1
ATOM 4220 O O . ARG B 1 106 ? -4.695 -30.531 -3.289 1 86.12 106 ARG B O 1
ATOM 4227 N N . HIS B 1 107 ? -2.52 -30.969 -3.1 1 89.19 107 HIS B N 1
ATOM 4228 C CA . HIS B 1 107 ? -2.658 -31.328 -1.692 1 89.19 107 HIS B CA 1
ATOM 4229 C C . HIS B 1 107 ? -1.835 -30.406 -0.804 1 89.19 107 HIS B C 1
ATOM 4231 O O . HIS B 1 107 ? -1.288 -30.844 0.213 1 89.19 107 HIS B O 1
ATOM 4237 N N . THR B 1 108 ? -1.8 -29.156 -1.225 1 89.06 108 THR B N 1
ATOM 4238 C CA . THR B 1 108 ? -0.994 -28.172 -0.509 1 89.06 108 THR B CA 1
ATOM 4239 C C . THR B 1 108 ? -1.415 -28.094 0.956 1 89.06 108 THR B C 1
ATOM 4241 O O . THR B 1 108 ? -2.607 -28.031 1.262 1 89.06 108 THR B O 1
ATOM 4244 N N . ASP B 1 109 ? -0.503 -28.188 1.91 1 89.19 109 ASP B N 1
ATOM 4245 C CA . ASP B 1 109 ? -0.665 -27.984 3.346 1 89.19 109 ASP B CA 1
ATOM 4246 C C . ASP B 1 109 ? -1.47 -29.109 3.982 1 89.19 109 ASP B C 1
ATOM 4248 O O . ASP B 1 109 ? -2.164 -28.891 4.977 1 89.19 109 ASP B O 1
ATOM 4252 N N . THR B 1 110 ? -1.543 -30.266 3.336 1 88.25 110 THR B N 1
ATOM 4253 C CA . THR B 1 110 ? -2.16 -31.453 3.908 1 88.25 110 THR B CA 1
ATOM 4254 C C . THR B 1 110 ? -1.119 -32.531 4.137 1 88.25 110 THR B C 1
ATOM 4256 O O . THR B 1 110 ? 0.038 -32.406 3.736 1 88.25 110 THR B O 1
ATOM 4259 N N . ASP B 1 111 ? -1.525 -33.625 4.672 1 88.5 111 ASP B N 1
ATOM 4260 C CA . ASP B 1 111 ? -0.611 -34.719 4.973 1 88.5 111 ASP B CA 1
ATOM 4261 C C . ASP B 1 111 ? -0.252 -35.5 3.709 1 88.5 111 ASP B C 1
ATOM 4263 O O . ASP B 1 111 ? 0.686 -36.281 3.713 1 88.5 111 ASP B O 1
ATOM 4267 N N . LEU B 1 112 ? -0.94 -35.219 2.672 1 90.12 112 LEU B N 1
ATOM 4268 C CA . LEU B 1 112 ? -0.639 -35.875 1.406 1 90.12 112 LEU B CA 1
ATOM 4269 C C . LEU B 1 112 ? 0.428 -35.125 0.634 1 90.12 112 LEU B C 1
ATOM 4271 O O . LEU B 1 112 ? 0.768 -35.5 -0.494 1 90.12 112 LEU B O 1
ATOM 4275 N N . ASP B 1 113 ? 0.887 -34.062 1.27 1 89.38 113 ASP B N 1
ATOM 4276 C CA . ASP B 1 113 ? 2.035 -33.312 0.78 1 89.38 113 ASP B CA 1
ATOM 4277 C C . ASP B 1 113 ? 3.266 -33.562 1.65 1 89.38 113 ASP B C 1
ATOM 4279 O O . ASP B 1 113 ? 3.324 -33.094 2.795 1 89.38 113 ASP B O 1
ATOM 4283 N N . PRO B 1 114 ? 4.195 -34.219 1.121 1 88.12 114 PRO B N 1
ATOM 4284 C CA . PRO B 1 114 ? 5.363 -34.594 1.931 1 88.12 114 PRO B CA 1
ATOM 4285 C C . PRO B 1 114 ? 6.086 -33.375 2.5 1 88.12 114 PRO B C 1
ATOM 4287 O O . PRO B 1 114 ? 6.805 -33.469 3.498 1 88.12 114 PRO B O 1
ATOM 4290 N N . TYR B 1 115 ? 6.008 -32.281 1.887 1 87.75 115 TYR B N 1
ATOM 4291 C CA . TYR B 1 115 ? 6.629 -31.094 2.436 1 87.75 115 TYR B CA 1
ATOM 4292 C C . TYR B 1 115 ? 5.578 -30.031 2.779 1 87.75 115 TYR B C 1
ATOM 4294 O O . TYR B 1 115 ? 5.699 -28.875 2.389 1 87.75 115 TYR B O 1
ATOM 4302 N N . ASN B 1 116 ? 4.684 -30.484 3.512 1 88.62 116 ASN B N 1
ATOM 4303 C CA . ASN B 1 116 ? 3.678 -29.656 4.172 1 88.62 116 ASN B CA 1
ATOM 4304 C C . ASN B 1 116 ? 4.32 -28.594 5.062 1 88.62 116 ASN B C 1
ATOM 4306 O O . ASN B 1 116 ? 5.016 -28.922 6.023 1 88.62 116 ASN B O 1
ATOM 4310 N N . SER B 1 117 ? 4.02 -27.375 4.758 1 89.06 117 SER B N 1
ATOM 4311 C CA . SER B 1 117 ? 4.688 -26.25 5.426 1 89.06 117 SER B CA 1
ATOM 4312 C C . SER B 1 117 ? 4.371 -26.234 6.918 1 89.06 117 SER B C 1
ATOM 4314 O O . SER B 1 117 ? 5.117 -25.656 7.711 1 89.06 117 SER B O 1
ATOM 4316 N N . ASN B 1 118 ? 3.332 -26.891 7.305 1 89.75 118 ASN B N 1
ATOM 4317 C CA . ASN B 1 118 ? 2.949 -26.938 8.711 1 89.75 118 ASN B CA 1
ATOM 4318 C C . ASN B 1 118 ? 3.953 -27.734 9.539 1 89.75 118 ASN B C 1
ATOM 4320 O O . ASN B 1 118 ? 3.939 -27.672 10.773 1 89.75 118 ASN B O 1
ATOM 4324 N N . ARG B 1 119 ? 4.793 -28.406 8.875 1 91.12 119 ARG B N 1
ATOM 4325 C CA . ARG B 1 119 ? 5.754 -29.25 9.578 1 91.12 119 ARG B CA 1
ATOM 4326 C C . ARG B 1 119 ? 7.043 -28.484 9.867 1 91.12 119 ARG B C 1
ATOM 4328 O O . ARG B 1 119 ? 7.992 -29.047 10.422 1 91.12 119 ARG B O 1
ATOM 4335 N N . GLY B 1 120 ? 7.078 -27.297 9.43 1 89.62 120 GLY B N 1
ATOM 4336 C CA . GLY B 1 120 ? 8.18 -26.438 9.82 1 89.62 120 GLY B CA 1
ATOM 4337 C C . GLY B 1 120 ? 9.164 -26.172 8.695 1 89.62 120 GLY B C 1
ATOM 4338 O O . GLY B 1 120 ? 9.242 -26.938 7.738 1 89.62 120 GLY B O 1
ATOM 4339 N N . LEU B 1 121 ? 10 -25.188 8.906 1 90.75 121 LEU B N 1
ATOM 4340 C CA . LEU B 1 121 ? 10.922 -24.688 7.887 1 90.75 121 LEU B CA 1
ATOM 4341 C C . LEU B 1 121 ? 12.023 -25.703 7.605 1 90.75 121 LEU B C 1
ATOM 4343 O O . LEU B 1 121 ? 12.359 -25.938 6.445 1 90.75 121 LEU B O 1
ATOM 4347 N N . LEU B 1 122 ? 12.531 -26.297 8.578 1 92 122 LEU B N 1
ATOM 4348 C CA . LEU B 1 122 ? 13.641 -27.234 8.406 1 92 122 LEU B CA 1
ATOM 4349 C C . LEU B 1 122 ? 13.18 -28.5 7.695 1 92 122 LEU B C 1
ATOM 4351 O O . LEU B 1 122 ? 13.891 -29.031 6.84 1 92 122 LEU B O 1
ATOM 4355 N N . TRP B 1 123 ? 12.062 -28.984 8.062 1 92.69 123 TRP B N 1
ATOM 4356 C CA . TRP B 1 123 ? 11.523 -30.172 7.398 1 92.69 123 TRP B CA 1
ATOM 4357 C C . TRP B 1 123 ? 11.32 -29.922 5.91 1 92.69 123 TRP B C 1
ATOM 4359 O O . TRP B 1 123 ? 11.766 -30.703 5.074 1 92.69 123 TRP B O 1
ATOM 4369 N N . THR B 1 124 ? 10.688 -28.797 5.641 1 93.31 124 THR B N 1
ATOM 4370 C CA . THR B 1 124 ? 10.336 -28.516 4.25 1 93.31 124 THR B CA 1
ATOM 4371 C C . THR B 1 124 ? 11.578 -28.156 3.439 1 93.31 124 THR B C 1
ATOM 4373 O O . THR B 1 124 ? 11.625 -28.391 2.23 1 93.31 124 THR B O 1
ATOM 4376 N N . HIS B 1 125 ? 12.523 -27.641 4.109 1 92.94 125 HIS B N 1
ATOM 4377 C CA . HIS B 1 125 ? 13.734 -27.266 3.387 1 92.94 125 HIS B CA 1
ATOM 4378 C C . HIS B 1 125 ? 14.594 -28.484 3.062 1 92.94 125 HIS B C 1
ATOM 4380 O O . HIS B 1 125 ? 15.07 -28.625 1.935 1 92.94 125 HIS B O 1
ATOM 4386 N N . ILE B 1 126 ? 14.797 -29.375 4.062 1 92.12 126 ILE B N 1
ATOM 4387 C CA . ILE B 1 126 ? 15.742 -30.453 3.814 1 92.12 126 ILE B CA 1
ATOM 4388 C C . ILE B 1 126 ? 15.25 -31.734 4.469 1 92.12 126 ILE B C 1
ATOM 4390 O O . ILE B 1 126 ? 15.57 -32.844 4.012 1 92.12 126 ILE B O 1
ATOM 4394 N N . GLY B 1 127 ? 14.445 -31.688 5.48 1 91.56 127 GLY B N 1
ATOM 4395 C CA . GLY B 1 127 ? 14.055 -32.844 6.281 1 91.56 127 GLY B CA 1
ATOM 4396 C C . GLY B 1 127 ? 13.328 -33.906 5.48 1 91.56 127 GLY B C 1
ATOM 4397 O O . GLY B 1 127 ? 13.602 -35.094 5.637 1 91.56 127 GLY B O 1
ATOM 4398 N N . TRP B 1 128 ? 12.406 -33.469 4.629 1 91.69 128 TRP B N 1
ATOM 4399 C CA . TRP B 1 128 ? 11.602 -34.406 3.865 1 91.69 128 TRP B CA 1
ATOM 4400 C C . TRP B 1 128 ? 12.477 -35.219 2.9 1 91.69 128 TRP B C 1
ATOM 4402 O O . TRP B 1 128 ? 12.109 -36.312 2.49 1 91.69 128 TRP B O 1
ATOM 4412 N N . MET B 1 129 ? 13.633 -34.688 2.533 1 91.19 129 MET B N 1
ATOM 4413 C CA . MET B 1 129 ? 14.523 -35.344 1.591 1 91.19 129 MET B CA 1
ATOM 4414 C C . MET B 1 129 ? 15.484 -36.281 2.32 1 91.19 129 MET B C 1
ATOM 4416 O O . MET B 1 129 ? 15.914 -37.312 1.764 1 91.19 129 MET B O 1
ATOM 4420 N N . VAL B 1 130 ? 15.812 -36 3.521 1 92.62 130 VAL B N 1
ATOM 4421 C CA . VAL B 1 130 ? 16.859 -36.688 4.266 1 92.62 130 VAL B CA 1
ATOM 4422 C C . VAL B 1 130 ? 16.234 -37.875 5.023 1 92.62 130 VAL B C 1
ATOM 4424 O O . VAL B 1 130 ? 16.797 -38.969 5.027 1 92.62 130 VAL B O 1
ATOM 4427 N N . PHE B 1 131 ? 15.07 -37.656 5.594 1 92.81 131 PHE B N 1
ATOM 4428 C CA . PHE B 1 131 ? 14.484 -38.656 6.484 1 92.81 131 PHE B CA 1
ATOM 4429 C C . PHE B 1 131 ? 13.422 -39.469 5.762 1 92.81 131 PHE B C 1
ATOM 4431 O O . PHE B 1 131 ? 12.633 -38.938 4.984 1 92.81 131 PHE B O 1
ATOM 4438 N N . LYS B 1 132 ? 13.492 -40.719 6.039 1 92.62 132 LYS B N 1
ATOM 4439 C CA . LYS B 1 132 ? 12.406 -41.594 5.59 1 92.62 132 LYS B CA 1
ATOM 4440 C C . LYS B 1 132 ? 11.195 -41.469 6.516 1 92.62 132 LYS B C 1
ATOM 4442 O O . LYS B 1 132 ? 11.352 -41.406 7.738 1 92.62 132 LYS B O 1
ATOM 4447 N N . SER B 1 133 ? 10.078 -41.344 5.91 1 89.94 133 SER B N 1
ATOM 4448 C CA . SER B 1 133 ? 8.844 -41.281 6.684 1 89.94 133 SER B CA 1
ATOM 4449 C C . SER B 1 133 ? 7.723 -42.062 6.004 1 89.94 133 SER B C 1
ATOM 4451 O O . SER B 1 133 ? 7.906 -42.594 4.91 1 89.94 133 SER B O 1
ATOM 4453 N N . ASN B 1 134 ? 6.605 -42.156 6.703 1 88.69 134 ASN B N 1
ATOM 4454 C CA . ASN B 1 134 ? 5.453 -42.875 6.156 1 88.69 134 ASN B CA 1
ATOM 4455 C C . ASN B 1 134 ? 4.562 -41.938 5.344 1 88.69 134 ASN B C 1
ATOM 4457 O O . ASN B 1 134 ? 3.467 -42.312 4.926 1 88.69 134 ASN B O 1
ATOM 4461 N N . LEU B 1 135 ? 5.121 -40.781 5.125 1 88.81 135 LEU B N 1
ATOM 4462 C CA . LEU B 1 135 ? 4.348 -39.844 4.34 1 88.81 135 LEU B CA 1
ATOM 4463 C C . LEU B 1 135 ? 4.328 -40.219 2.867 1 88.81 135 LEU B C 1
ATOM 4465 O O . LEU B 1 135 ? 5.344 -40.688 2.326 1 88.81 135 LEU B O 1
ATOM 4469 N N . ARG B 1 136 ? 3.102 -40.156 2.332 1 88 136 ARG B N 1
ATOM 4470 C CA . ARG B 1 136 ? 2.949 -40.438 0.914 1 88 136 ARG B CA 1
ATOM 4471 C C . ARG B 1 136 ? 2.32 -39.281 0.165 1 88 136 ARG B C 1
ATOM 4473 O O . ARG B 1 136 ? 1.422 -38.625 0.685 1 88 136 ARG B O 1
ATOM 4480 N N . SER B 1 137 ? 2.873 -39.125 -1.031 1 90.06 137 SER B N 1
ATOM 4481 C CA . SER B 1 137 ? 2.299 -38.094 -1.893 1 90.06 137 SER B CA 1
ATOM 4482 C C . SER B 1 137 ? 0.914 -38.5 -2.389 1 90.06 137 SER B C 1
ATOM 4484 O O . SER B 1 137 ? 0.681 -39.656 -2.709 1 90.06 137 SER B O 1
ATOM 4486 N N . GLY B 1 138 ? 0.049 -37.562 -2.441 1 88.88 138 GLY B N 1
ATOM 4487 C CA . GLY B 1 138 ? -1.287 -37.812 -2.955 1 88.88 138 GLY B CA 1
ATOM 4488 C C . GLY B 1 138 ? -1.312 -38.094 -4.449 1 88.88 138 GLY B C 1
ATOM 4489 O O . GLY B 1 138 ? -0.312 -37.875 -5.141 1 88.88 138 GLY B O 1
ATOM 4490 N N . PRO B 1 139 ? -2.406 -38.594 -4.871 1 86.88 139 PRO B N 1
ATOM 4491 C CA . PRO B 1 139 ? -2.512 -38.906 -6.301 1 86.88 139 PRO B CA 1
ATOM 4492 C C . PRO B 1 139 ? -2.625 -37.656 -7.16 1 86.88 139 PRO B C 1
ATOM 4494 O O . PRO B 1 139 ? -3.119 -36.625 -6.688 1 86.88 139 PRO B O 1
ATOM 4497 N N . ALA B 1 140 ? -2.102 -37.719 -8.336 1 85.56 140 ALA B N 1
ATOM 4498 C CA . ALA B 1 140 ? -2.209 -36.656 -9.359 1 85.56 140 ALA B CA 1
ATOM 4499 C C . ALA B 1 140 ? -2.26 -37.281 -10.758 1 85.56 140 ALA B C 1
ATOM 4501 O O . ALA B 1 140 ? -1.676 -38.344 -11 1 85.56 140 ALA B O 1
ATOM 4502 N N . ASP B 1 141 ? -2.967 -36.594 -11.594 1 84.31 141 ASP B N 1
ATOM 4503 C CA . ASP B 1 141 ? -3.043 -37.062 -12.969 1 84.31 141 ASP B CA 1
ATOM 4504 C C . ASP B 1 141 ? -1.735 -36.812 -13.711 1 84.31 141 ASP B C 1
ATOM 4506 O O . ASP B 1 141 ? -1.305 -35.656 -13.836 1 84.31 141 ASP B O 1
ATOM 4510 N N . ILE B 1 142 ? -1.141 -37.875 -14.227 1 90.12 142 ILE B N 1
ATOM 4511 C CA . ILE B 1 142 ? 0.128 -37.75 -14.938 1 90.12 142 ILE B CA 1
ATOM 4512 C C . ILE B 1 142 ? 0.066 -38.531 -16.25 1 90.12 142 ILE B C 1
ATOM 4514 O O . ILE B 1 142 ? 1.087 -39.031 -16.734 1 90.12 142 ILE B O 1
ATOM 4518 N N . SER B 1 143 ? -1.107 -38.75 -16.734 1 89.12 143 SER B N 1
ATOM 4519 C CA . SER B 1 143 ? -1.299 -39.531 -17.938 1 89.12 143 SER B CA 1
ATOM 4520 C C . SER B 1 143 ? -0.553 -38.938 -19.125 1 89.12 143 SER B C 1
ATOM 4522 O O . SER B 1 143 ? 0.034 -39.656 -19.922 1 89.12 143 SER B O 1
ATOM 4524 N N . ASP B 1 144 ? -0.563 -37.719 -19.219 1 90.56 144 ASP B N 1
ATOM 4525 C CA . ASP B 1 144 ? 0.124 -37.031 -20.312 1 90.56 144 ASP B CA 1
ATOM 4526 C C . ASP B 1 144 ? 1.629 -37.281 -20.25 1 90.56 144 ASP B C 1
ATOM 4528 O O . ASP B 1 144 ? 2.266 -37.531 -21.281 1 90.56 144 ASP B O 1
ATOM 4532 N N . LEU B 1 145 ? 2.213 -37.312 -19.094 1 95.62 145 LEU B N 1
ATOM 4533 C CA . LEU B 1 145 ? 3.643 -37.531 -18.906 1 95.62 145 LEU B CA 1
ATOM 4534 C C . LEU B 1 145 ? 4.004 -38.969 -19.203 1 95.62 145 LEU B C 1
ATOM 4536 O O . LEU B 1 145 ? 5.055 -39.25 -19.781 1 95.62 145 LEU B O 1
ATOM 4540 N N . ARG B 1 146 ? 3.098 -39.844 -18.812 1 94.88 146 ARG B N 1
ATOM 4541 C CA . ARG B 1 146 ? 3.309 -41.25 -19.016 1 94.88 146 ARG B CA 1
ATOM 4542 C C . ARG B 1 146 ? 3.346 -41.594 -20.5 1 94.88 146 ARG B C 1
ATOM 4544 O O . ARG B 1 146 ? 4.07 -42.5 -20.922 1 94.88 146 ARG B O 1
ATOM 4551 N N . HIS B 1 147 ? 2.646 -40.844 -21.266 1 95.06 147 HIS B N 1
ATOM 4552 C CA . HIS B 1 147 ? 2.52 -41.156 -22.672 1 95.06 147 HIS B CA 1
ATOM 4553 C C . HIS B 1 147 ? 3.494 -40.312 -23.516 1 95.06 147 HIS B C 1
ATOM 4555 O O . HIS B 1 147 ? 3.566 -40.5 -24.734 1 95.06 147 HIS B O 1
ATOM 4561 N N . ASP B 1 148 ? 4.199 -39.469 -23 1 96.69 148 ASP B N 1
ATOM 4562 C CA . ASP B 1 148 ? 5.18 -38.656 -23.719 1 96.69 148 ASP B CA 1
ATOM 4563 C C . ASP B 1 148 ? 6.496 -39.406 -23.891 1 96.69 148 ASP B C 1
ATOM 4565 O O . ASP B 1 148 ? 7.199 -39.688 -22.906 1 96.69 148 ASP B O 1
ATOM 4569 N N . PRO B 1 149 ? 6.859 -39.656 -25.031 1 97.75 149 PRO B N 1
ATOM 4570 C CA . PRO B 1 149 ? 8.039 -40.5 -25.25 1 97.75 149 PRO B CA 1
ATOM 4571 C C . PRO B 1 149 ? 9.336 -39.812 -24.828 1 97.75 149 PRO B C 1
ATOM 4573 O O . PRO B 1 149 ? 10.266 -40.5 -24.344 1 97.75 149 PRO B O 1
ATOM 4576 N N . LEU B 1 150 ? 9.422 -38.562 -25.047 1 98.12 150 LEU B N 1
ATOM 4577 C CA . LEU B 1 150 ? 10.633 -37.844 -24.656 1 98.12 150 LEU B CA 1
ATOM 4578 C C . LEU B 1 150 ? 10.82 -37.875 -23.141 1 98.12 150 LEU B C 1
ATOM 4580 O O . LEU B 1 150 ? 11.922 -38.125 -22.656 1 98.12 150 LEU B O 1
ATOM 4584 N N . ILE B 1 151 ? 9.797 -37.625 -22.406 1 98.38 151 ILE B N 1
ATOM 4585 C CA . ILE B 1 151 ? 9.828 -37.625 -20.938 1 98.38 151 ILE B CA 1
ATOM 4586 C C . ILE B 1 151 ? 10.156 -39.031 -20.438 1 98.38 151 ILE B C 1
ATOM 4588 O O . ILE B 1 151 ? 10.961 -39.188 -19.516 1 98.38 151 ILE B O 1
ATOM 4592 N N . GLN B 1 152 ? 9.57 -40 -21.062 1 98.38 152 GLN B N 1
ATOM 4593 C CA . GLN B 1 152 ? 9.828 -41.375 -20.656 1 98.38 152 GLN B CA 1
ATOM 4594 C C . GLN B 1 152 ? 11.266 -41.781 -20.953 1 98.38 152 GLN B C 1
ATOM 4596 O O . GLN B 1 152 ? 11.891 -42.531 -20.188 1 98.38 152 GLN B O 1
ATOM 4601 N N . TRP B 1 153 ? 11.719 -41.344 -22.062 1 98.62 153 TRP B N 1
ATOM 4602 C CA . TRP B 1 153 ? 13.117 -41.625 -22.391 1 98.62 153 TRP B CA 1
ATOM 4603 C C . TRP B 1 153 ? 14.047 -41 -21.344 1 98.62 153 TRP B C 1
ATOM 4605 O O . TRP B 1 153 ? 14.961 -41.688 -20.859 1 98.62 153 TRP B O 1
ATOM 4615 N N . GLN B 1 154 ? 13.852 -39.781 -21.031 1 98.56 154 GLN B N 1
ATOM 4616 C CA . GLN B 1 154 ? 14.68 -39.125 -20.016 1 98.56 154 GLN B CA 1
ATOM 4617 C C . GLN B 1 154 ? 14.57 -39.844 -18.672 1 98.56 154 GLN B C 1
ATOM 4619 O O . GLN B 1 154 ? 15.57 -40.031 -17.969 1 98.56 154 GLN B O 1
ATOM 4624 N N . HIS B 1 155 ? 13.398 -40.281 -18.297 1 98.5 155 HIS B N 1
ATOM 4625 C CA . HIS B 1 155 ? 13.164 -40.969 -17.031 1 98.5 155 HIS B CA 1
ATOM 4626 C C . HIS B 1 155 ? 13.945 -42.281 -16.984 1 98.5 155 HIS B C 1
ATOM 4628 O O . HIS B 1 155 ? 14.594 -42.594 -15.969 1 98.5 155 HIS B O 1
ATOM 4634 N N . ARG B 1 156 ? 13.945 -42.969 -18.062 1 98.25 156 ARG B N 1
ATOM 4635 C CA . ARG B 1 156 ? 14.609 -44.281 -18.125 1 98.25 156 ARG B CA 1
ATOM 4636 C C . ARG B 1 156 ? 16.125 -44.125 -18.047 1 98.25 156 ARG B C 1
ATOM 4638 O O . ARG B 1 156 ? 16.812 -44.969 -17.469 1 98.25 156 ARG B O 1
ATOM 4645 N N . HIS B 1 157 ? 16.594 -43.062 -18.609 1 98.5 157 HIS B N 1
ATOM 4646 C CA . HIS B 1 157 ? 18.031 -42.875 -18.688 1 98.5 157 HIS B CA 1
ATOM 4647 C C . HIS B 1 157 ? 18.5 -41.781 -17.75 1 98.5 157 HIS B C 1
ATOM 4649 O O . HIS B 1 157 ? 19.547 -41.156 -17.969 1 98.5 157 HIS B O 1
ATOM 4655 N N . TYR B 1 158 ? 17.719 -41.5 -16.797 1 97.88 158 TYR B N 1
ATOM 4656 C CA . TYR B 1 158 ? 17.938 -40.344 -15.969 1 97.88 158 TYR B CA 1
ATOM 4657 C C . TYR B 1 158 ? 19.328 -40.344 -15.344 1 97.88 158 TYR B C 1
ATOM 4659 O O . TYR B 1 158 ? 20.047 -39.344 -15.398 1 97.88 158 TYR B O 1
ATOM 4667 N N . PHE B 1 159 ? 19.844 -41.438 -14.797 1 96.56 159 PHE B N 1
ATOM 4668 C CA . PHE B 1 159 ? 21.078 -41.469 -14.039 1 96.56 159 PHE B CA 1
ATOM 4669 C C . PHE B 1 159 ? 22.281 -41.281 -14.961 1 96.56 159 PHE B C 1
ATOM 4671 O O . PHE B 1 159 ? 23.266 -40.656 -14.578 1 96.56 159 PHE B O 1
ATOM 4678 N N . VAL B 1 160 ? 22.156 -41.781 -16.156 1 98.06 160 VAL B N 1
ATOM 4679 C CA . VAL B 1 160 ? 23.219 -41.562 -17.141 1 98.06 160 VAL B CA 1
ATOM 4680 C C . VAL B 1 160 ? 23.234 -40.094 -17.547 1 98.06 160 VAL B C 1
ATOM 4682 O O . VAL B 1 160 ? 24.297 -39.438 -17.609 1 98.06 160 VAL B O 1
ATOM 4685 N N . LEU B 1 161 ? 22.078 -39.594 -17.812 1 98.31 161 LEU B N 1
ATOM 4686 C CA . LEU B 1 161 ? 21.969 -38.219 -18.281 1 98.31 161 LEU B CA 1
ATOM 4687 C C . LEU B 1 161 ? 22.391 -37.219 -17.188 1 98.31 161 LEU B C 1
ATOM 4689 O O . LEU B 1 161 ? 23.016 -36.219 -17.469 1 98.31 161 LEU B O 1
ATOM 4693 N N . LEU B 1 162 ? 22 -37.531 -15.906 1 97.06 162 LEU B N 1
ATOM 4694 C CA . LEU B 1 162 ? 22.391 -36.656 -14.805 1 97.06 162 LEU B CA 1
ATOM 4695 C C . LEU B 1 162 ? 23.906 -36.625 -14.656 1 97.06 162 LEU B C 1
ATOM 4697 O O . LEU B 1 162 ? 24.484 -35.594 -14.32 1 97.06 162 LEU B O 1
ATOM 4701 N N . ALA B 1 163 ? 24.562 -37.781 -14.875 1 97.19 163 ALA B N 1
ATOM 4702 C CA . ALA B 1 163 ? 26.031 -37.812 -14.82 1 97.19 163 ALA B CA 1
ATOM 4703 C C . ALA B 1 163 ? 26.641 -36.938 -15.898 1 97.19 163 ALA B C 1
ATOM 4705 O O . ALA B 1 163 ? 27.594 -36.188 -15.641 1 97.19 163 ALA B O 1
ATOM 4706 N N . ILE B 1 164 ? 26.062 -36.906 -17.031 1 98.25 164 ILE B N 1
ATOM 4707 C CA . ILE B 1 164 ? 26.609 -36.156 -18.156 1 98.25 164 ILE B CA 1
ATOM 4708 C C . ILE B 1 164 ? 26.328 -34.688 -17.969 1 98.25 164 ILE B C 1
ATOM 4710 O O . ILE B 1 164 ? 27.266 -33.875 -17.891 1 98.25 164 ILE B O 1
ATOM 4714 N N . PHE B 1 165 ? 25.094 -34.312 -17.781 1 98.56 165 PHE B N 1
ATOM 4715 C CA . PHE B 1 165 ? 24.703 -32.906 -17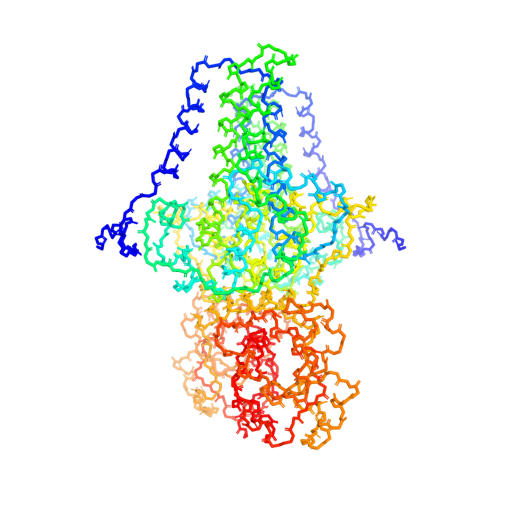.781 1 98.56 165 PHE B CA 1
ATOM 4716 C C . PHE B 1 165 ? 24.953 -32.281 -16.422 1 98.56 165 PHE B C 1
ATOM 4718 O O . PHE B 1 165 ? 25.234 -31.078 -16.328 1 98.56 165 PHE B O 1
ATOM 4725 N N . GLY B 1 166 ? 24.812 -33.062 -15.344 1 97.69 166 GLY B N 1
ATOM 4726 C CA . GLY B 1 166 ? 24.906 -32.531 -13.992 1 97.69 166 GLY B CA 1
ATOM 4727 C C . GLY B 1 166 ? 26.328 -32.5 -13.453 1 97.69 166 GLY B C 1
ATOM 4728 O O . GLY B 1 166 ? 26.672 -31.641 -12.656 1 97.69 166 GLY B O 1
ATOM 4729 N N . ILE B 1 167 ? 27.172 -33.406 -13.938 1 96.88 167 ILE B N 1
ATOM 4730 C CA . ILE B 1 167 ? 28.484 -33.562 -13.305 1 96.88 167 ILE B CA 1
ATOM 4731 C C . ILE B 1 167 ? 29.578 -33.375 -14.352 1 96.88 167 ILE B C 1
ATOM 4733 O O . ILE B 1 167 ? 30.312 -32.406 -14.32 1 96.88 167 ILE B O 1
ATOM 4737 N N . VAL B 1 168 ? 29.609 -34.156 -15.406 1 98.19 168 VAL B N 1
ATOM 4738 C CA . VAL B 1 168 ? 30.75 -34.281 -16.312 1 98.19 168 VAL B CA 1
ATOM 4739 C C . VAL B 1 168 ? 30.891 -33 -17.125 1 98.19 168 VAL B C 1
ATOM 4741 O O . VAL B 1 168 ? 31.953 -32.375 -17.141 1 98.19 168 VAL B O 1
ATOM 4744 N N . LEU B 1 169 ? 29.922 -32.562 -17.766 1 98.38 169 LEU B N 1
ATOM 4745 C CA . LEU B 1 169 ? 30.031 -31.422 -18.672 1 98.38 169 LEU B CA 1
ATOM 4746 C C . LEU B 1 169 ? 30.453 -30.172 -17.906 1 98.38 169 LEU B C 1
ATOM 4748 O O . LEU B 1 169 ? 31.438 -29.516 -18.266 1 98.38 169 LEU B O 1
ATOM 4752 N N . PRO B 1 170 ? 29.75 -29.828 -16.844 1 98.19 170 PRO B N 1
ATOM 4753 C CA . PRO B 1 170 ? 30.188 -28.625 -16.141 1 98.19 170 PRO B CA 1
ATOM 4754 C C . PRO B 1 170 ? 31.578 -28.766 -15.539 1 98.19 170 PRO B C 1
ATOM 4756 O O . PRO B 1 170 ? 32.312 -27.781 -15.414 1 98.19 170 PRO B O 1
ATOM 4759 N N . ALA B 1 171 ? 32 -29.953 -15.203 1 97.56 171 ALA B N 1
ATOM 4760 C CA . ALA B 1 171 ? 33.312 -30.172 -14.57 1 97.56 171 ALA B CA 1
ATOM 4761 C C . ALA B 1 171 ? 34.438 -30.078 -15.602 1 97.56 171 ALA B C 1
ATOM 4763 O O . ALA B 1 171 ? 35.531 -29.594 -15.297 1 97.56 171 ALA B O 1
ATOM 4764 N N . VAL B 1 172 ? 34.219 -30.469 -16.844 1 98 172 VAL B N 1
ATOM 4765 C CA . VAL B 1 172 ? 35.344 -30.703 -17.734 1 98 172 VAL B CA 1
ATOM 4766 C C . VAL B 1 172 ? 35.469 -29.547 -18.734 1 98 172 VAL B C 1
ATOM 4768 O O . VAL B 1 172 ? 36.531 -29.281 -19.266 1 98 172 VAL B O 1
ATOM 4771 N N . ILE B 1 173 ? 34.438 -28.875 -19.016 1 98.19 173 ILE B N 1
ATOM 4772 C CA . ILE B 1 173 ? 34.469 -27.859 -20.062 1 98.19 173 ILE B CA 1
ATOM 4773 C C . ILE B 1 173 ? 35.438 -26.766 -19.688 1 98.19 173 ILE B C 1
ATOM 4775 O O . ILE B 1 173 ? 36.281 -26.375 -20.516 1 98.19 173 ILE B O 1
ATOM 4779 N N . PRO B 1 174 ? 35.375 -26.188 -18.484 1 97.88 174 PRO B N 1
ATOM 4780 C CA . PRO B 1 174 ? 36.406 -25.188 -18.141 1 97.88 174 PRO B CA 1
ATOM 4781 C C . PRO B 1 174 ? 37.812 -25.734 -18.266 1 97.88 174 PRO B C 1
ATOM 4783 O O . PRO B 1 174 ? 38.719 -25 -18.672 1 97.88 174 PRO B O 1
ATOM 4786 N N . GLY B 1 175 ? 38.094 -26.969 -17.969 1 96.69 175 GLY B N 1
ATOM 4787 C CA . GLY B 1 175 ? 39.375 -27.609 -18.125 1 96.69 175 GLY B CA 1
ATOM 4788 C C . GLY B 1 175 ? 39.844 -27.688 -19.578 1 96.69 175 GLY B C 1
ATOM 4789 O O . GLY B 1 175 ? 40.969 -27.312 -19.906 1 96.69 175 GLY B O 1
ATOM 4790 N N . PHE B 1 176 ? 38.938 -28.094 -20.438 1 97.75 176 PHE B N 1
ATOM 4791 C CA . PHE B 1 176 ? 39.25 -28.281 -21.844 1 97.75 176 PHE B CA 1
ATOM 4792 C C . PHE B 1 176 ? 39.406 -26.938 -22.562 1 97.75 176 PHE B C 1
ATOM 4794 O O . PHE B 1 176 ? 40.25 -26.781 -23.453 1 97.75 176 PHE B O 1
ATOM 4801 N N . MET B 1 177 ? 38.656 -25.969 -22.125 1 97.44 177 MET B N 1
ATOM 4802 C CA . MET B 1 177 ? 38.594 -24.719 -22.891 1 97.44 177 MET B CA 1
ATOM 4803 C C . MET B 1 177 ? 39.656 -23.75 -22.422 1 97.44 177 MET B C 1
ATOM 4805 O O . MET B 1 177 ? 40.281 -23.062 -23.234 1 97.44 177 MET B O 1
ATOM 4809 N N . TRP B 1 178 ? 40 -23.562 -21.062 1 96.31 178 TRP B N 1
ATOM 4810 C CA . TRP B 1 178 ? 41 -22.594 -20.625 1 96.31 178 TRP B CA 1
ATOM 4811 C C . TRP B 1 178 ? 41.844 -23.141 -19.484 1 96.31 178 TRP B C 1
ATOM 4813 O O . TRP B 1 178 ? 42.312 -22.391 -18.641 1 96.31 178 TRP B O 1
ATOM 4823 N N . ASP B 1 179 ? 41.938 -24.516 -19.328 1 96.38 179 ASP B N 1
ATOM 4824 C CA . ASP B 1 179 ? 42.844 -25.281 -18.484 1 96.38 179 ASP B CA 1
ATOM 4825 C C . ASP B 1 179 ? 42.562 -25.047 -17 1 96.38 179 ASP B C 1
ATOM 4827 O O . ASP B 1 179 ? 43.469 -24.969 -16.188 1 96.38 179 ASP B O 1
ATOM 4831 N N . ASP B 1 180 ? 41.312 -24.875 -16.641 1 97.12 180 ASP B N 1
ATOM 4832 C CA . ASP B 1 180 ? 40.906 -24.734 -15.25 1 97.12 180 ASP B CA 1
ATOM 4833 C C . ASP B 1 180 ? 40.125 -25.969 -14.781 1 97.12 180 ASP B C 1
ATOM 4835 O O . ASP B 1 180 ? 38.906 -25.906 -14.625 1 97.12 180 ASP B O 1
ATOM 4839 N N . TRP B 1 181 ? 40.812 -27.031 -14.5 1 96.5 181 TRP B N 1
ATOM 4840 C CA . TRP B 1 181 ? 40.219 -28.297 -14.094 1 96.5 181 TRP B CA 1
ATOM 4841 C C . TRP B 1 181 ? 39.656 -28.188 -12.68 1 96.5 181 TRP B C 1
ATOM 4843 O O . TRP B 1 181 ? 38.531 -28.656 -12.406 1 96.5 181 TRP B O 1
ATOM 4853 N N . LEU B 1 182 ? 40.375 -27.516 -11.852 1 96.75 182 LEU B N 1
ATOM 4854 C CA . LEU B 1 182 ? 39.938 -27.391 -10.469 1 96.75 182 LEU B CA 1
ATOM 4855 C C . LEU B 1 182 ? 38.688 -26.5 -10.367 1 96.75 182 LEU B C 1
ATOM 4857 O O . LEU B 1 182 ? 37.75 -26.812 -9.625 1 96.75 182 LEU B O 1
ATOM 4861 N N . GLY B 1 183 ? 38.719 -25.406 -11.102 1 96.56 183 GLY B N 1
ATOM 4862 C CA . GLY B 1 183 ? 37.562 -24.516 -11.125 1 96.56 183 GLY B CA 1
ATOM 4863 C C . GLY B 1 183 ? 36.312 -25.172 -11.703 1 96.56 183 GLY B C 1
ATOM 4864 O O . GLY B 1 183 ? 35.219 -24.922 -11.242 1 96.56 183 GLY B O 1
ATOM 4865 N N . GLY B 1 184 ? 36.531 -26 -12.695 1 97.75 184 GLY B N 1
ATOM 4866 C CA . GLY B 1 184 ? 35.406 -26.75 -13.258 1 97.75 184 GLY B CA 1
ATOM 4867 C C . GLY B 1 184 ? 34.719 -27.656 -12.242 1 97.75 184 GLY B C 1
ATOM 4868 O O . GLY B 1 184 ? 33.5 -27.672 -12.141 1 97.75 184 GLY B O 1
ATOM 4869 N N . ILE B 1 185 ? 35.469 -28.297 -11.461 1 97.75 185 ILE B N 1
ATOM 4870 C CA . ILE B 1 185 ? 34.969 -29.25 -10.477 1 97.75 185 ILE B CA 1
ATOM 4871 C C . ILE B 1 185 ? 34.375 -28.5 -9.289 1 97.75 185 ILE B C 1
ATOM 4873 O O . ILE B 1 185 ? 33.25 -28.766 -8.875 1 97.75 185 ILE B O 1
ATOM 4877 N N . CYS B 1 186 ? 35.031 -27.453 -8.836 1 97.75 186 CYS B N 1
ATOM 4878 C CA . CYS B 1 186 ? 34.656 -26.797 -7.582 1 97.75 186 CYS B CA 1
ATOM 4879 C C . CYS B 1 186 ? 33.562 -25.766 -7.812 1 97.75 186 CYS B C 1
ATOM 4881 O O . CYS B 1 186 ? 32.688 -25.594 -6.965 1 97.75 186 CYS B O 1
ATOM 4883 N N . PHE B 1 187 ? 33.594 -25.094 -8.922 1 97.75 187 PHE B N 1
ATOM 4884 C CA . PHE B 1 187 ? 32.656 -23.984 -9.117 1 97.75 187 PHE B CA 1
ATOM 4885 C C . PHE B 1 187 ? 31.562 -24.359 -10.102 1 97.75 187 PHE B C 1
ATOM 4887 O O . PHE B 1 187 ? 30.391 -24.375 -9.742 1 97.75 187 PHE B O 1
ATOM 4894 N N . ALA B 1 188 ? 31.859 -24.828 -11.289 1 98.19 188 ALA B N 1
ATOM 4895 C CA . ALA B 1 188 ? 30.875 -25.094 -12.336 1 98.19 188 ALA B CA 1
ATOM 4896 C C . ALA B 1 188 ? 30.047 -26.328 -12.016 1 98.19 188 ALA B C 1
ATOM 4898 O O . ALA B 1 188 ? 28.859 -26.406 -12.367 1 98.19 188 ALA B O 1
ATOM 4899 N N . PHE B 1 189 ? 30.625 -27.25 -11.344 1 98 189 PHE B N 1
ATOM 4900 C CA . PHE B 1 189 ? 29.891 -28.438 -10.922 1 98 189 PHE B CA 1
ATOM 4901 C C . PHE B 1 189 ? 29.359 -28.266 -9.5 1 98 189 PHE B C 1
ATOM 4903 O O . PHE B 1 189 ? 28.156 -28.109 -9.305 1 98 189 PHE B O 1
ATOM 4910 N N . ALA B 1 190 ? 30.203 -28.094 -8.562 1 97.62 190 ALA B N 1
ATOM 4911 C CA . ALA B 1 190 ? 29.812 -28.25 -7.164 1 97.62 190 ALA B CA 1
ATOM 4912 C C . ALA B 1 190 ? 29.125 -27 -6.637 1 97.62 190 ALA B C 1
ATOM 4914 O O . ALA B 1 190 ? 28 -27.078 -6.113 1 97.62 190 ALA B O 1
ATOM 4915 N N . LEU B 1 191 ? 29.719 -25.891 -6.754 1 97.56 191 LEU B N 1
ATOM 4916 C CA . LEU B 1 191 ? 29.141 -24.672 -6.207 1 97.56 191 LEU B CA 1
ATOM 4917 C C . LEU B 1 191 ? 27.828 -24.328 -6.91 1 97.56 191 LEU B C 1
ATOM 4919 O O . LEU B 1 191 ? 26.828 -24.016 -6.254 1 97.56 191 LEU B O 1
ATOM 4923 N N . ARG B 1 192 ? 27.891 -24.344 -8.227 1 97.19 192 ARG B N 1
ATOM 4924 C CA . ARG B 1 192 ? 26.688 -24.078 -9 1 97.19 192 ARG B CA 1
ATOM 4925 C C . ARG B 1 192 ? 25.547 -25 -8.586 1 97.19 192 ARG B C 1
ATOM 4927 O O . ARG B 1 192 ? 24.406 -24.562 -8.406 1 97.19 192 ARG B O 1
ATOM 4934 N N . LEU B 1 193 ? 25.797 -26.234 -8.406 1 97 193 LEU B N 1
ATOM 4935 C CA . LEU B 1 193 ? 24.781 -27.219 -8.039 1 97 193 LEU B CA 1
ATOM 4936 C C . LEU B 1 193 ? 24.266 -26.969 -6.621 1 97 193 LEU B C 1
ATOM 4938 O O . LEU B 1 193 ? 23.078 -27.078 -6.359 1 97 193 LEU B O 1
ATOM 4942 N N . THR B 1 194 ? 25.188 -26.641 -5.773 1 97.06 194 THR B N 1
ATOM 4943 C CA . THR B 1 194 ? 24.812 -26.328 -4.398 1 97.06 194 THR B CA 1
ATOM 4944 C C . THR B 1 194 ? 23.859 -25.141 -4.352 1 97.06 194 THR B C 1
ATOM 4946 O O . THR B 1 194 ? 22.812 -25.203 -3.697 1 97.06 194 THR B O 1
ATOM 4949 N N . ILE B 1 195 ? 24.172 -24.141 -5.07 1 96.06 195 ILE B N 1
ATOM 4950 C CA . ILE B 1 195 ? 23.328 -22.953 -5.094 1 96.06 195 ILE B CA 1
ATOM 4951 C C . ILE B 1 195 ? 21.984 -23.266 -5.738 1 96.06 195 ILE B C 1
ATOM 4953 O O . ILE B 1 195 ? 20.938 -22.828 -5.258 1 96.06 195 ILE B O 1
ATOM 4957 N N . ALA B 1 196 ? 22.031 -24.016 -6.773 1 95.31 196 ALA B N 1
ATOM 4958 C CA . ALA B 1 196 ? 20.797 -24.406 -7.449 1 95.31 196 ALA B CA 1
ATOM 4959 C C . ALA B 1 196 ? 19.891 -25.203 -6.516 1 95.31 196 ALA B C 1
ATOM 4961 O O . ALA B 1 196 ? 18.688 -24.938 -6.453 1 95.31 196 ALA B O 1
ATOM 4962 N N . HIS B 1 197 ? 20.453 -26.109 -5.801 1 95.88 197 HIS B N 1
ATOM 4963 C CA . HIS B 1 197 ? 19.672 -26.938 -4.875 1 95.88 197 HIS B CA 1
ATOM 4964 C C . HIS B 1 197 ? 19.031 -26.078 -3.793 1 95.88 197 HIS B C 1
ATOM 4966 O O . HIS B 1 197 ? 17.812 -26.125 -3.613 1 95.88 197 HIS B O 1
ATOM 4972 N N . HIS B 1 198 ? 19.75 -25.312 -3.176 1 94 198 HIS B N 1
ATOM 4973 C CA . HIS B 1 198 ? 19.219 -24.562 -2.045 1 94 198 HIS B CA 1
ATOM 4974 C C . HIS B 1 198 ? 18.281 -23.453 -2.51 1 94 198 HIS B C 1
ATOM 4976 O O . HIS B 1 198 ? 17.344 -23.078 -1.797 1 94 198 HIS B O 1
ATOM 4982 N N . SER B 1 199 ? 18.5 -22.938 -3.682 1 93.5 199 SER B N 1
ATOM 4983 C CA . SER B 1 199 ? 17.531 -22 -4.246 1 93.5 199 SER B CA 1
ATOM 4984 C C . SER B 1 199 ? 16.172 -22.656 -4.477 1 93.5 199 SER B C 1
ATOM 4986 O O . SER B 1 199 ? 15.141 -22.125 -4.082 1 93.5 199 SER B O 1
ATOM 4988 N N . THR B 1 200 ? 16.219 -23.797 -5.027 1 92.19 200 THR B N 1
ATOM 4989 C CA . THR B 1 200 ? 14.977 -24.5 -5.316 1 92.19 200 THR B CA 1
ATOM 4990 C C . THR B 1 200 ? 14.328 -25 -4.027 1 92.19 200 THR B C 1
ATOM 4992 O O . THR B 1 200 ? 13.102 -25 -3.908 1 92.19 200 THR B O 1
ATOM 4995 N N . PHE B 1 201 ? 15.164 -25.391 -3.059 1 92.75 201 PHE B N 1
ATOM 4996 C CA . PHE B 1 201 ? 14.641 -25.859 -1.778 1 92.75 201 PHE B CA 1
ATOM 4997 C C . PHE B 1 201 ? 13.906 -24.734 -1.057 1 92.75 201 PHE B C 1
ATOM 4999 O O . PHE B 1 201 ? 12.945 -24.969 -0.326 1 92.75 201 PHE B O 1
ATOM 5006 N N . CYS B 1 202 ? 14.336 -23.531 -1.304 1 91 202 CYS B N 1
ATOM 5007 C CA . CYS B 1 202 ? 13.695 -22.375 -0.692 1 91 202 CYS B CA 1
ATOM 5008 C C . CYS B 1 202 ? 12.258 -22.219 -1.181 1 91 202 CYS B C 1
ATOM 5010 O O . CYS B 1 202 ? 11.414 -21.656 -0.479 1 91 202 CYS B O 1
ATOM 5012 N N . ILE B 1 203 ? 11.977 -22.75 -2.299 1 90.44 203 ILE B N 1
ATOM 5013 C CA . ILE B 1 203 ? 10.617 -22.672 -2.832 1 90.44 203 ILE B CA 1
ATOM 5014 C C . ILE B 1 203 ? 9.68 -23.5 -1.962 1 90.44 203 ILE B C 1
ATOM 5016 O O . ILE B 1 203 ? 8.531 -23.109 -1.728 1 90.44 203 ILE B O 1
ATOM 5020 N N . ASN B 1 204 ? 10.203 -24.578 -1.434 1 90.31 204 ASN B N 1
ATOM 5021 C CA . ASN B 1 204 ? 9.406 -25.453 -0.578 1 90.31 204 ASN B CA 1
ATOM 5022 C C . ASN B 1 204 ? 9.336 -24.922 0.853 1 90.31 204 ASN B C 1
ATOM 5024 O O . ASN B 1 204 ? 8.422 -25.266 1.603 1 90.31 204 ASN B O 1
ATOM 5028 N N . SER B 1 205 ? 10.266 -24.109 1.189 1 92.06 205 SER B N 1
ATOM 5029 C CA . SER B 1 205 ? 10.367 -23.703 2.588 1 92.06 205 SER B CA 1
ATOM 5030 C C . SER B 1 205 ? 10.078 -22.219 2.756 1 92.06 205 SER B C 1
ATOM 5032 O O . SER B 1 205 ? 8.953 -21.828 3.051 1 92.06 205 SER B O 1
ATOM 5034 N N . VAL B 1 206 ? 10.945 -21.438 2.205 1 90.31 206 VAL B N 1
ATOM 5035 C CA . VAL B 1 206 ? 10.883 -20 2.432 1 90.31 206 VAL B CA 1
ATOM 5036 C C . VAL B 1 206 ? 9.664 -19.406 1.722 1 90.31 206 VAL B C 1
ATOM 5038 O O . VAL B 1 206 ? 8.961 -18.562 2.277 1 90.31 206 VAL B O 1
ATOM 5041 N N . ALA B 1 207 ? 9.352 -19.891 0.598 1 91.62 207 ALA B N 1
ATOM 5042 C CA . ALA B 1 207 ? 8.25 -19.359 -0.203 1 91.62 207 ALA B CA 1
ATOM 5043 C C . ALA B 1 207 ? 6.902 -19.703 0.416 1 91.62 207 ALA B C 1
ATOM 5045 O O . ALA B 1 207 ? 5.863 -19.188 -0.013 1 91.62 207 ALA B O 1
ATOM 5046 N N . HIS B 1 208 ? 6.914 -20.516 1.393 1 92.69 208 HIS B N 1
ATOM 5047 C CA . HIS B 1 208 ? 5.691 -20.859 2.113 1 92.69 208 HIS B CA 1
ATOM 5048 C C . HIS B 1 208 ? 5.695 -20.266 3.516 1 92.69 208 HIS B C 1
ATOM 5050 O O . HIS B 1 208 ? 4.812 -20.562 4.324 1 92.69 208 HIS B O 1
ATOM 5056 N N . TRP B 1 209 ? 6.648 -19.5 3.77 1 89.12 209 TRP B N 1
ATOM 5057 C CA . TRP B 1 209 ? 6.805 -19.016 5.141 1 89.12 209 TRP B CA 1
ATOM 5058 C C . TRP B 1 209 ? 6.969 -17.5 5.168 1 89.12 209 TRP B C 1
ATOM 5060 O O . TRP B 1 209 ? 6.332 -16.812 5.977 1 89.12 209 TRP B O 1
ATOM 5070 N N . LEU B 1 210 ? 7.668 -17.031 4.266 1 90.62 210 LEU B N 1
ATOM 5071 C CA . LEU B 1 210 ? 8.039 -15.625 4.297 1 90.62 210 LEU B CA 1
ATOM 5072 C C . LEU B 1 210 ? 7.418 -14.875 3.121 1 90.62 210 LEU B C 1
ATOM 5074 O O . LEU B 1 210 ? 7.504 -15.328 1.977 1 90.62 210 LEU B O 1
ATOM 5078 N N . GLY B 1 211 ? 6.812 -13.688 3.451 1 94.38 211 GLY B N 1
ATOM 5079 C CA . GLY B 1 211 ? 6.293 -12.844 2.387 1 94.38 211 GLY B CA 1
ATOM 5080 C C . GLY B 1 211 ? 4.82 -12.523 2.543 1 94.38 211 GLY B C 1
ATOM 5081 O O . GLY B 1 211 ? 4.277 -12.586 3.65 1 94.38 211 GLY B O 1
ATOM 5082 N N . SER B 1 212 ? 4.191 -12.102 1.416 1 95.31 212 SER B N 1
ATOM 5083 C CA . SER B 1 212 ? 2.801 -11.664 1.452 1 95.31 212 SER B CA 1
ATOM 5084 C C . SER B 1 212 ? 1.902 -12.617 0.668 1 95.31 212 SER B C 1
ATOM 5086 O O . SER B 1 212 ? 2.391 -13.453 -0.093 1 95.31 212 SER B O 1
ATOM 5088 N N . ALA B 1 213 ? 0.62 -12.539 0.955 1 95.44 213 ALA B N 1
ATOM 5089 C CA . ALA B 1 213 ? -0.412 -13.297 0.251 1 95.44 213 ALA B CA 1
ATOM 5090 C C . ALA B 1 213 ? -1.377 -12.367 -0.476 1 95.44 213 ALA B C 1
ATOM 5092 O O . ALA B 1 213 ? -2.529 -12.211 -0.064 1 95.44 213 ALA B O 1
ATOM 5093 N N . PRO B 1 214 ? -0.977 -11.844 -1.592 1 95.19 214 PRO B N 1
ATOM 5094 C CA . PRO B 1 214 ? -1.733 -10.773 -2.242 1 95.19 214 PRO B CA 1
ATOM 5095 C C . PRO B 1 214 ? -2.982 -11.281 -2.957 1 95.19 214 PRO B C 1
ATOM 5097 O O . PRO B 1 214 ? -3.863 -10.492 -3.309 1 95.19 214 PRO B O 1
ATOM 5100 N N . TYR B 1 215 ? -3.172 -12.57 -3.186 1 94.31 215 TYR B N 1
ATOM 5101 C CA . TYR B 1 215 ? -4.285 -13.016 -4.02 1 94.31 215 TYR B CA 1
ATOM 5102 C C . TYR B 1 215 ? -5.18 -13.992 -3.264 1 94.31 215 TYR B C 1
ATOM 5104 O O . TYR B 1 215 ? -6.328 -14.219 -3.656 1 94.31 215 TYR B O 1
ATOM 5112 N N . ASP B 1 216 ? -4.547 -14.648 -2.266 1 91.5 216 ASP B N 1
ATOM 5113 C CA . ASP B 1 216 ? -5.293 -15.609 -1.459 1 91.5 216 ASP B CA 1
ATOM 5114 C C . ASP B 1 216 ? -4.5 -16.016 -0.222 1 91.5 216 ASP B C 1
ATOM 5116 O O . ASP B 1 216 ? -3.27 -16.094 -0.264 1 91.5 216 ASP B O 1
ATOM 5120 N N . ASP B 1 217 ? -5.238 -16.281 0.833 1 91.69 217 ASP B N 1
ATOM 5121 C CA . ASP B 1 217 ? -4.508 -16.656 2.041 1 91.69 217 ASP B CA 1
ATOM 5122 C C . ASP B 1 217 ? -5.027 -17.969 2.623 1 91.69 217 ASP B C 1
ATOM 5124 O O . ASP B 1 217 ? -4.879 -18.219 3.82 1 91.69 217 ASP B O 1
ATOM 5128 N N . VAL B 1 218 ? -5.691 -18.734 1.784 1 88.62 218 VAL B N 1
ATOM 5129 C CA . VAL B 1 218 ? -6.211 -20.031 2.227 1 88.62 218 VAL B CA 1
ATOM 5130 C C . VAL B 1 218 ? -5.051 -20.969 2.549 1 88.62 218 VAL B C 1
ATOM 5132 O O . VAL B 1 218 ? -5.102 -21.719 3.527 1 88.62 218 VAL B O 1
ATOM 5135 N N . HIS B 1 219 ? -4.012 -20.922 1.649 1 90.19 219 HIS B N 1
ATOM 5136 C CA . HIS B 1 219 ? -2.844 -21.781 1.834 1 90.19 219 HIS B CA 1
ATOM 5137 C C . HIS B 1 219 ? -1.598 -20.953 2.131 1 90.19 219 HIS B C 1
ATOM 5139 O O . HIS B 1 219 ? -1.66 -19.719 2.182 1 90.19 219 HIS B O 1
ATOM 5145 N N . SER B 1 220 ? -0.51 -21.609 2.27 1 92.56 220 SER B N 1
ATOM 5146 C CA . SER B 1 220 ? 0.66 -20.984 2.893 1 92.56 220 SER B CA 1
ATOM 5147 C C . SER B 1 220 ? 1.543 -20.312 1.854 1 92.56 220 SER B C 1
ATOM 5149 O O . SER B 1 220 ? 2.482 -19.594 2.207 1 92.56 220 SER B O 1
ATOM 5151 N N . PRO B 1 221 ? 1.347 -20.5 0.573 1 93.44 221 PRO B N 1
ATOM 5152 C CA . PRO B 1 221 ? 2.258 -19.859 -0.378 1 93.44 221 PRO B CA 1
ATOM 5153 C C . PRO B 1 221 ? 2.273 -18.328 -0.248 1 93.44 221 PRO B C 1
ATOM 5155 O O . PRO B 1 221 ? 1.231 -17.719 0.005 1 93.44 221 PRO B O 1
ATOM 5158 N N . ARG B 1 222 ? 3.518 -17.844 -0.43 1 95.44 222 ARG B N 1
ATOM 5159 C CA . ARG B 1 222 ? 3.721 -16.406 -0.237 1 95.44 222 ARG B CA 1
ATOM 5160 C C . ARG B 1 222 ? 4.516 -15.805 -1.391 1 95.44 222 ARG B C 1
ATOM 5162 O O . ARG B 1 222 ? 5.242 -16.516 -2.088 1 95.44 222 ARG B O 1
ATOM 5169 N N . ASP B 1 223 ? 4.266 -14.539 -1.622 1 95.25 223 ASP B N 1
ATOM 5170 C CA . ASP B 1 223 ? 5.113 -13.781 -2.539 1 95.25 223 ASP B CA 1
ATOM 5171 C C . ASP B 1 223 ? 6.223 -13.055 -1.788 1 95.25 223 ASP B C 1
ATOM 5173 O O . ASP B 1 223 ? 5.965 -12.383 -0.786 1 95.25 223 ASP B O 1
ATOM 5177 N N . HIS B 1 224 ? 7.383 -13.281 -2.236 1 94.25 224 HIS B N 1
ATOM 5178 C CA . HIS B 1 224 ? 8.531 -12.633 -1.608 1 94.25 224 HIS B CA 1
ATOM 5179 C C . HIS B 1 224 ? 9.602 -12.297 -2.637 1 94.25 224 HIS B C 1
ATOM 5181 O O . HIS B 1 224 ? 10.07 -13.18 -3.367 1 94.25 224 HIS B O 1
ATOM 5187 N N . PHE B 1 225 ? 10.094 -11.078 -2.662 1 92.44 225 PHE B N 1
ATOM 5188 C CA . PHE B 1 225 ? 10.945 -10.555 -3.723 1 92.44 225 PHE B CA 1
ATOM 5189 C C . PHE B 1 225 ? 12.328 -11.211 -3.678 1 92.44 225 PHE B C 1
ATOM 5191 O O . PHE B 1 225 ? 12.859 -11.617 -4.711 1 92.44 225 PHE B O 1
ATOM 5198 N N . LEU B 1 226 ? 12.953 -11.344 -2.551 1 88.94 226 LEU B N 1
ATOM 5199 C CA . LEU B 1 226 ? 14.289 -11.914 -2.434 1 88.94 226 LEU B CA 1
ATOM 5200 C C . LEU B 1 226 ? 14.289 -13.375 -2.861 1 88.94 226 LEU B C 1
ATOM 5202 O O . LEU B 1 226 ? 15.242 -13.836 -3.504 1 88.94 226 LEU B O 1
ATOM 5206 N N . SER B 1 227 ? 13.211 -14.039 -2.496 1 90.38 227 SER B N 1
ATOM 5207 C CA . SER B 1 227 ? 13.086 -15.422 -2.949 1 90.38 227 SER B CA 1
ATOM 5208 C C . SER B 1 227 ? 12.953 -15.492 -4.469 1 90.38 227 SER B C 1
ATOM 5210 O O . SER B 1 227 ? 13.438 -16.438 -5.098 1 90.38 227 SER B O 1
ATOM 5212 N N . ALA B 1 228 ? 12.297 -14.453 -5.023 1 93.31 228 ALA B N 1
ATOM 5213 C CA . ALA B 1 228 ? 12.141 -14.414 -6.477 1 93.31 228 ALA B CA 1
ATOM 5214 C C . ALA B 1 228 ? 13.492 -14.266 -7.168 1 93.31 228 ALA B C 1
ATOM 5216 O O . ALA B 1 228 ? 13.727 -14.867 -8.227 1 93.31 228 ALA B O 1
ATOM 5217 N N . ILE B 1 229 ? 14.352 -13.602 -6.543 1 90.88 229 ILE B N 1
ATOM 5218 C CA . ILE B 1 229 ? 15.672 -13.383 -7.113 1 90.88 229 ILE B CA 1
ATOM 5219 C C . ILE B 1 229 ? 16.453 -14.695 -7.121 1 90.88 229 ILE B C 1
ATOM 5221 O O . ILE B 1 229 ? 17.031 -15.07 -8.141 1 90.88 229 ILE B O 1
ATOM 5225 N N . LEU B 1 230 ? 16.375 -15.406 -6.117 1 85.88 230 LEU B N 1
ATOM 5226 C CA . LEU B 1 230 ? 17.156 -16.625 -5.961 1 85.88 230 LEU B CA 1
ATOM 5227 C C . LEU B 1 230 ? 16.594 -17.75 -6.816 1 85.88 230 LEU B C 1
ATOM 5229 O O . LEU B 1 230 ? 17.297 -18.703 -7.145 1 85.88 230 LEU B O 1
ATOM 5233 N N . THR B 1 231 ? 15.391 -17.594 -7.215 1 92.06 231 THR B N 1
ATOM 5234 C CA . THR B 1 231 ? 14.727 -18.719 -7.867 1 92.06 231 THR B CA 1
ATOM 5235 C C . THR B 1 231 ? 14.273 -18.328 -9.273 1 92.06 231 THR B C 1
ATOM 5237 O O . THR B 1 231 ? 13.398 -18.984 -9.852 1 92.06 231 THR B O 1
ATOM 5240 N N . MET B 1 232 ? 14.766 -17.281 -9.766 1 94.31 232 MET B N 1
ATOM 5241 C CA . MET B 1 232 ? 14.461 -16.828 -11.125 1 94.31 232 MET B CA 1
ATOM 5242 C C . MET B 1 232 ? 12.969 -16.594 -11.297 1 94.31 232 MET B C 1
ATOM 5244 O O . MET B 1 232 ? 12.383 -16.984 -12.312 1 94.31 232 MET B O 1
ATOM 5248 N N . GLY B 1 233 ? 12.297 -16.031 -10.219 1 94.38 233 GLY B N 1
ATOM 5249 C CA . GLY B 1 233 ? 10.914 -15.594 -10.32 1 94.38 233 GLY B CA 1
ATOM 5250 C C . GLY B 1 233 ? 9.953 -16.469 -9.531 1 94.38 233 GLY B C 1
ATOM 5251 O O . GLY B 1 233 ? 8.805 -16.094 -9.305 1 94.38 233 GLY B O 1
ATOM 5252 N N . GLU B 1 234 ? 10.375 -17.594 -9.023 1 94.88 234 GLU B N 1
ATOM 5253 C CA . GLU B 1 234 ? 9.484 -18.547 -8.359 1 94.88 234 GLU B CA 1
ATOM 5254 C C . GLU B 1 234 ? 9.039 -18.031 -6.992 1 94.88 234 GLU B C 1
ATOM 5256 O O . GLU B 1 234 ? 8.141 -18.609 -6.371 1 94.88 234 GLU B O 1
ATOM 5261 N N . GLY B 1 235 ? 9.625 -16.938 -6.598 1 94.62 235 GLY B N 1
ATOM 5262 C CA . GLY B 1 235 ? 9.266 -16.344 -5.316 1 94.62 235 GLY B CA 1
ATOM 5263 C C . GLY B 1 235 ? 7.879 -15.734 -5.305 1 94.62 235 GLY B C 1
ATOM 5264 O O . GLY B 1 235 ? 7.332 -15.438 -4.238 1 94.62 235 GLY B O 1
ATOM 5265 N N . TYR B 1 236 ? 7.332 -15.477 -6.488 1 96.06 236 TYR B N 1
ATOM 5266 C CA . TYR B 1 236 ? 5.922 -15.102 -6.582 1 96.06 236 TYR B CA 1
ATOM 5267 C C . TYR B 1 236 ? 5.027 -16.328 -6.516 1 96.06 236 TYR B C 1
ATOM 5269 O O . TYR B 1 236 ? 4.262 -16.609 -7.445 1 96.06 236 TYR B O 1
ATOM 5277 N N . HIS B 1 237 ? 5.156 -16.906 -5.348 1 96.19 237 HIS B N 1
ATOM 5278 C CA . HIS B 1 237 ? 4.648 -18.266 -5.156 1 96.19 237 HIS B CA 1
ATOM 5279 C C . HIS B 1 237 ? 3.156 -18.25 -4.844 1 96.19 237 HIS B C 1
ATOM 5281 O O . HIS B 1 237 ? 2.436 -19.188 -5.211 1 96.19 237 HIS B O 1
ATOM 5287 N N . ASN B 1 238 ? 2.662 -17.188 -4.18 1 95.88 238 ASN B N 1
ATOM 5288 C CA . ASN B 1 238 ? 1.229 -17.031 -3.943 1 95.88 238 ASN B CA 1
ATOM 5289 C C . ASN B 1 238 ? 0.453 -16.922 -5.25 1 95.88 238 ASN B C 1
ATOM 5291 O O . ASN B 1 238 ? -0.568 -17.578 -5.434 1 95.88 238 ASN B O 1
ATOM 5295 N N . PHE B 1 239 ? 0.964 -16.094 -6.125 1 95.38 239 PHE B N 1
ATOM 5296 C CA . PHE B 1 239 ? 0.35 -15.969 -7.441 1 95.38 239 PHE B CA 1
ATOM 5297 C C . PHE B 1 239 ? 0.318 -17.312 -8.164 1 95.38 239 PHE B C 1
ATOM 5299 O O . PHE B 1 239 ? -0.722 -17.719 -8.688 1 95.38 239 PHE B O 1
ATOM 5306 N N . HIS B 1 240 ? 1.434 -17.938 -8.109 1 94.69 240 HIS B N 1
ATOM 5307 C CA . HIS B 1 240 ? 1.578 -19.188 -8.844 1 94.69 240 HIS B CA 1
ATOM 5308 C C . HIS B 1 240 ? 0.584 -20.234 -8.352 1 94.69 240 HIS B C 1
ATOM 5310 O O . HIS B 1 240 ? -0.035 -20.938 -9.148 1 94.69 240 HIS B O 1
ATOM 5316 N N . HIS B 1 241 ? 0.436 -20.344 -7.105 1 92.69 241 HIS B N 1
ATOM 5317 C CA . HIS B 1 241 ? -0.474 -21.344 -6.566 1 92.69 241 HIS B CA 1
ATOM 5318 C C . HIS B 1 241 ? -1.925 -21 -6.887 1 92.69 241 HIS B C 1
ATOM 5320 O O . HIS B 1 241 ? -2.758 -21.891 -7.047 1 92.69 241 HIS B O 1
ATOM 5326 N N . GLN B 1 242 ? -2.207 -19.703 -6.996 1 90.94 242 GLN B N 1
ATOM 5327 C CA . GLN B 1 242 ? -3.572 -19.281 -7.285 1 90.94 242 GLN B CA 1
ATOM 5328 C C . GLN B 1 242 ? -3.869 -19.359 -8.781 1 90.94 242 GLN B C 1
ATOM 5330 O O . GLN B 1 242 ? -5 -19.641 -9.18 1 90.94 242 GLN B O 1
ATOM 5335 N N . PHE B 1 243 ? -2.828 -19.125 -9.547 1 90.88 243 PHE B N 1
ATOM 5336 C CA . PHE B 1 243 ? -2.98 -19.094 -11 1 90.88 243 PHE B CA 1
ATOM 5337 C C . PHE B 1 243 ? -1.935 -19.969 -11.672 1 90.88 243 PHE B C 1
ATOM 5339 O O . PHE B 1 243 ? -1.155 -19.5 -12.5 1 90.88 243 PHE B O 1
ATOM 5346 N N . PRO B 1 244 ? -2.051 -21.297 -11.461 1 90.38 244 PRO B N 1
ATOM 5347 C CA . PRO B 1 244 ? -0.954 -22.188 -11.844 1 90.38 244 PRO B CA 1
ATOM 5348 C C . PRO B 1 244 ? -0.829 -22.344 -13.359 1 90.38 244 PRO B C 1
ATOM 5350 O O . PRO B 1 244 ? 0.25 -22.656 -13.867 1 90.38 244 PRO B O 1
ATOM 5353 N N . MET B 1 245 ? -1.822 -22.109 -14.07 1 89.75 245 MET B N 1
ATOM 5354 C CA . MET B 1 245 ? -1.756 -22.312 -15.516 1 89.75 245 MET B CA 1
ATOM 5355 C C . MET B 1 245 ? -1.13 -21.109 -16.203 1 89.75 245 MET B C 1
ATOM 5357 O O . MET B 1 245 ? -0.812 -21.156 -17.391 1 89.75 245 MET B O 1
ATOM 5361 N N . ASP B 1 246 ? -1.104 -20.031 -15.484 1 94.31 246 ASP B N 1
ATOM 5362 C CA . ASP B 1 246 ? -0.448 -18.844 -16.031 1 94.31 246 ASP B CA 1
ATOM 5363 C C . ASP B 1 246 ? 1.054 -19.062 -16.188 1 94.31 246 ASP B C 1
ATOM 5365 O O . ASP B 1 246 ? 1.713 -19.562 -15.273 1 94.31 246 ASP B O 1
ATOM 5369 N N . TYR B 1 247 ? 1.607 -18.75 -17.359 1 96.81 247 TYR B N 1
ATOM 5370 C CA . TYR B 1 247 ? 3.033 -18.984 -17.547 1 96.81 247 TYR B CA 1
ATOM 5371 C C . TYR B 1 247 ? 3.865 -18 -16.734 1 96.81 247 TYR B C 1
ATOM 5373 O O . TYR B 1 247 ? 5.055 -18.219 -16.5 1 96.81 247 TYR B O 1
ATOM 5381 N N . ARG B 1 248 ? 3.203 -16.891 -16.188 1 94.88 248 ARG B N 1
ATOM 5382 C CA . ARG B 1 248 ? 3.867 -15.875 -15.383 1 94.88 248 ARG B CA 1
ATOM 5383 C C . ARG B 1 248 ? 3.748 -16.188 -13.891 1 94.88 248 ARG B C 1
ATOM 5385 O O . ARG B 1 248 ? 2.668 -16.547 -13.414 1 94.88 248 ARG B O 1
ATOM 5392 N N . ASN B 1 249 ? 4.824 -16.094 -13.242 1 94.38 249 ASN B N 1
ATOM 5393 C CA . ASN B 1 249 ? 4.738 -16.094 -11.789 1 94.38 249 ASN B CA 1
ATOM 5394 C C . ASN B 1 249 ? 4.547 -14.68 -11.242 1 94.38 249 ASN B C 1
ATOM 5396 O O . ASN B 1 249 ? 3.844 -14.484 -10.25 1 94.38 249 ASN B O 1
ATOM 5400 N N . ALA B 1 250 ? 5.219 -13.781 -11.883 1 93.75 250 ALA B N 1
ATOM 5401 C CA . ALA B 1 250 ? 5.008 -12.367 -11.586 1 93.75 250 ALA B CA 1
ATOM 5402 C C . ALA B 1 250 ? 4.141 -11.703 -12.656 1 93.75 250 ALA B C 1
ATOM 5404 O O . ALA B 1 250 ? 4.574 -11.523 -13.797 1 93.75 250 ALA B O 1
ATOM 5405 N N . PHE B 1 251 ? 2.969 -11.289 -12.211 1 89.75 251 PHE B N 1
ATOM 5406 C CA . PHE B 1 251 ? 1.906 -10.859 -13.117 1 89.75 251 PHE B CA 1
ATOM 5407 C C . PHE B 1 251 ? 2.307 -9.586 -13.859 1 89.75 251 PHE B C 1
ATOM 5409 O O . PHE B 1 251 ? 2.086 -9.469 -15.062 1 89.75 251 PHE B O 1
ATOM 5416 N N . HIS B 1 252 ? 2.986 -8.703 -13.258 1 91.5 252 HIS B N 1
ATOM 5417 C CA . HIS B 1 252 ? 3.322 -7.43 -13.891 1 91.5 252 HIS B CA 1
ATOM 5418 C C . HIS B 1 252 ? 4.629 -7.527 -14.672 1 91.5 252 HIS B C 1
ATOM 5420 O O . HIS B 1 252 ? 5.535 -8.266 -14.281 1 91.5 252 HIS B O 1
ATOM 5426 N N . TRP B 1 253 ? 4.727 -6.742 -15.664 1 89.5 253 TRP B N 1
ATOM 5427 C CA . TRP B 1 253 ? 5.852 -6.836 -16.594 1 89.5 253 TRP B CA 1
ATOM 5428 C C . TRP B 1 253 ? 7.156 -6.457 -15.906 1 89.5 253 TRP B C 1
ATOM 5430 O O . TRP B 1 253 ? 8.219 -6.98 -16.25 1 89.5 253 TRP B O 1
ATOM 5440 N N . TYR B 1 254 ? 7.086 -5.633 -14.852 1 90.62 254 TYR B N 1
ATOM 5441 C CA . TYR B 1 254 ? 8.297 -5.094 -14.25 1 90.62 254 TYR B CA 1
ATOM 5442 C C . TYR B 1 254 ? 8.75 -5.953 -13.078 1 90.62 254 TYR B C 1
ATOM 5444 O O . TYR B 1 254 ? 9.859 -5.777 -12.555 1 90.62 254 TYR B O 1
ATOM 5452 N N . GLN B 1 255 ? 7.93 -6.793 -12.641 1 93.81 255 GLN B N 1
ATOM 5453 C CA . GLN B 1 255 ? 8.305 -7.672 -11.539 1 93.81 255 GLN B CA 1
ATOM 5454 C C . GLN B 1 255 ? 9.344 -8.695 -11.984 1 93.81 255 GLN B C 1
ATOM 5456 O O . GLN B 1 255 ? 9.266 -9.227 -13.086 1 93.81 255 GLN B O 1
ATOM 5461 N N . TYR B 1 256 ? 10.305 -8.938 -11.195 1 95.56 256 TYR B N 1
ATOM 5462 C CA . TYR B 1 256 ? 11.43 -9.812 -11.508 1 95.56 256 TYR B CA 1
ATOM 5463 C C . TYR B 1 256 ? 10.977 -11.258 -11.68 1 95.56 256 TYR B C 1
ATOM 5465 O O . TYR B 1 256 ? 10.562 -11.898 -10.711 1 95.56 256 TYR B O 1
ATOM 5473 N N . ASP B 1 257 ? 11.062 -11.781 -12.867 1 96.69 257 ASP B N 1
ATOM 5474 C CA . ASP B 1 257 ? 10.734 -13.141 -13.273 1 96.69 257 ASP B CA 1
ATOM 5475 C C . ASP B 1 257 ? 11.414 -13.508 -14.586 1 96.69 257 ASP B C 1
ATOM 5477 O O . ASP B 1 257 ? 10.773 -13.547 -15.641 1 96.69 257 ASP B O 1
ATOM 5481 N N . PRO B 1 258 ? 12.711 -13.797 -14.492 1 97.06 258 PRO B N 1
ATOM 5482 C CA . PRO B 1 258 ? 13.461 -14.102 -15.711 1 97.06 258 PRO B CA 1
ATOM 5483 C C . PRO B 1 258 ? 12.883 -15.289 -16.484 1 97.06 258 PRO B C 1
ATOM 5485 O O . PRO B 1 258 ? 12.992 -15.352 -17.703 1 97.06 258 PRO B O 1
ATOM 5488 N N . THR B 1 259 ? 12.305 -16.188 -15.805 1 97.88 259 THR B N 1
ATOM 5489 C CA . THR B 1 259 ? 11.695 -17.328 -16.484 1 97.88 259 THR B CA 1
ATOM 5490 C C . THR B 1 259 ? 10.547 -16.875 -17.375 1 97.88 259 THR B C 1
ATOM 5492 O O . THR B 1 259 ? 10.414 -17.328 -18.516 1 97.88 259 THR B O 1
ATOM 5495 N N . LYS B 1 260 ? 9.719 -15.969 -16.797 1 97.69 260 LYS B N 1
ATOM 5496 C CA . LYS B 1 260 ? 8.648 -15.391 -17.609 1 97.69 260 LYS B CA 1
ATOM 5497 C C . LYS B 1 260 ? 9.203 -14.711 -18.859 1 97.69 260 LYS B C 1
ATOM 5499 O O . LYS B 1 260 ? 8.648 -14.859 -19.938 1 97.69 260 LYS B O 1
ATOM 5504 N N . TRP B 1 261 ? 10.219 -14.008 -18.719 1 97.75 261 TRP B N 1
ATOM 5505 C CA . TRP B 1 261 ? 10.812 -13.289 -19.844 1 97.75 261 TRP B CA 1
ATOM 5506 C C . TRP B 1 261 ? 11.398 -14.266 -20.859 1 97.75 261 TRP B C 1
ATOM 5508 O O . TRP B 1 261 ? 11.305 -14.047 -22.078 1 97.75 261 TRP B O 1
ATOM 5518 N N . PHE B 1 262 ? 12 -15.344 -20.438 1 98.25 262 PHE B N 1
ATOM 5519 C CA . PHE B 1 262 ? 12.547 -16.375 -21.297 1 98.25 262 PHE B CA 1
ATOM 5520 C C . PHE B 1 262 ? 11.453 -17.031 -22.141 1 98.25 262 PHE B C 1
ATOM 5522 O O . PHE B 1 262 ? 11.578 -17.141 -23.359 1 98.25 262 PHE B O 1
ATOM 5529 N N . ILE B 1 263 ? 10.359 -17.391 -21.469 1 98.38 263 ILE B N 1
ATOM 5530 C CA . ILE B 1 263 ? 9.258 -18.047 -22.156 1 98.38 263 ILE B CA 1
ATOM 5531 C C . ILE B 1 263 ? 8.641 -17.109 -23.172 1 98.38 263 ILE B C 1
ATOM 5533 O O . ILE B 1 263 ? 8.359 -17.5 -24.312 1 98.38 263 ILE B O 1
ATOM 5537 N N . ALA B 1 264 ? 8.438 -15.859 -22.766 1 97.81 264 ALA B N 1
ATOM 5538 C CA . ALA B 1 264 ? 7.891 -14.852 -23.672 1 97.81 264 ALA B CA 1
ATOM 5539 C C . ALA B 1 264 ? 8.781 -14.68 -24.906 1 97.81 264 ALA B C 1
ATOM 5541 O O . ALA B 1 264 ? 8.281 -14.57 -26.031 1 97.81 264 ALA B O 1
ATOM 5542 N N . LEU B 1 265 ? 10.039 -14.664 -24.656 1 98.12 265 LEU B N 1
ATOM 5543 C CA . LEU B 1 265 ? 10.992 -14.539 -25.75 1 98.12 265 LEU B CA 1
ATOM 5544 C C . LEU B 1 265 ? 10.906 -15.734 -26.688 1 98.12 265 LEU B C 1
ATOM 5546 O O . LEU B 1 265 ? 10.93 -15.578 -27.922 1 98.12 265 LEU B O 1
ATOM 5550 N N . CYS B 1 266 ? 10.883 -16.891 -26.125 1 98.69 266 CYS B N 1
ATOM 5551 C CA . CYS B 1 266 ? 10.727 -18.094 -26.938 1 98.69 266 CYS B CA 1
ATOM 5552 C C . CYS B 1 266 ? 9.43 -18.031 -27.75 1 98.69 266 CYS B C 1
ATOM 5554 O O . CYS B 1 266 ? 9.383 -18.516 -28.891 1 98.69 266 CYS B O 1
ATOM 5556 N N . GLY B 1 267 ? 8.383 -17.484 -27.094 1 98.38 267 GLY B N 1
ATOM 5557 C CA . GLY B 1 267 ? 7.145 -17.281 -27.828 1 98.38 267 GLY B CA 1
ATOM 5558 C C . GLY B 1 267 ? 7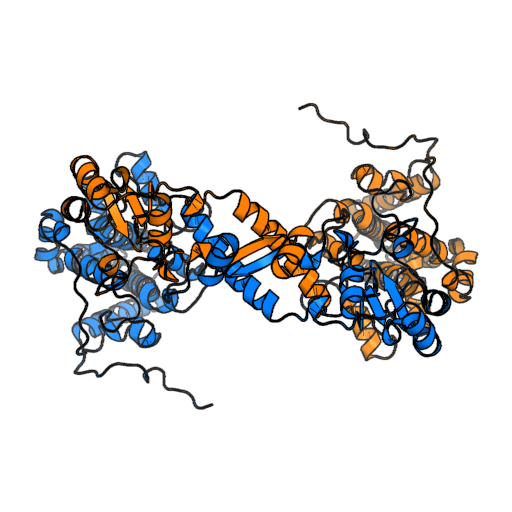.309 -16.359 -29.016 1 98.38 267 GLY B C 1
ATOM 5559 O O . GLY B 1 267 ? 6.805 -16.641 -30.109 1 98.38 267 GLY B O 1
ATOM 5560 N N . MET B 1 268 ? 8.008 -15.32 -28.891 1 97.94 268 MET B N 1
ATOM 5561 C CA . MET B 1 268 ? 8.258 -14.344 -29.938 1 97.94 268 MET B CA 1
ATOM 5562 C C . MET B 1 268 ? 9.062 -14.969 -31.078 1 97.94 268 MET B C 1
ATOM 5564 O O . MET B 1 268 ? 8.875 -14.617 -32.25 1 97.94 268 MET B O 1
ATOM 5568 N N . LEU B 1 269 ? 9.898 -15.922 -30.719 1 98.19 269 LEU B N 1
ATOM 5569 C CA . LEU B 1 269 ? 10.805 -16.531 -31.688 1 98.19 269 LEU B CA 1
ATOM 5570 C C . LEU B 1 269 ? 10.148 -17.75 -32.344 1 98.19 269 LEU B C 1
ATOM 5572 O O . LEU B 1 269 ? 10.734 -18.359 -33.25 1 98.19 269 LEU B O 1
ATOM 5576 N N . GLY B 1 270 ? 9.008 -18.094 -31.812 1 97.94 270 GLY B N 1
ATOM 5577 C CA . GLY B 1 270 ? 8.281 -19.219 -32.406 1 97.94 270 GLY B CA 1
ATOM 5578 C C . GLY B 1 270 ? 8.656 -20.547 -31.797 1 97.94 270 GLY B C 1
ATOM 5579 O O . GLY B 1 270 ? 8.195 -21.594 -32.25 1 97.94 270 GLY B O 1
ATOM 5580 N N . LEU B 1 271 ? 9.414 -20.547 -30.766 1 98.62 271 LEU B N 1
ATOM 5581 C CA . LEU B 1 271 ? 9.836 -21.766 -30.094 1 98.62 271 LEU B CA 1
ATOM 5582 C C . LEU B 1 271 ? 8.797 -22.219 -29.078 1 98.62 271 LEU B C 1
ATOM 5584 O O . LEU B 1 271 ? 8.766 -23.391 -28.688 1 98.62 271 LEU B O 1
ATOM 5588 N N . ALA B 1 272 ? 8.047 -21.359 -28.578 1 98.44 272 ALA B N 1
ATOM 5589 C CA . ALA B 1 272 ? 6.93 -21.625 -27.672 1 98.44 272 ALA B CA 1
ATOM 5590 C C . ALA B 1 272 ? 5.621 -21.094 -28.25 1 98.44 272 ALA B C 1
ATOM 5592 O O . ALA B 1 272 ? 5.625 -20.141 -29.031 1 98.44 272 ALA B O 1
ATOM 5593 N N . SER B 1 273 ? 4.512 -21.719 -27.891 1 97.81 273 SER B N 1
ATOM 5594 C CA . SER B 1 273 ? 3.201 -21.281 -28.359 1 97.81 273 SER B CA 1
ATOM 5595 C C . SER B 1 273 ? 2.133 -21.5 -27.297 1 97.81 273 SER B C 1
ATOM 5597 O O . SER B 1 273 ? 2.383 -22.172 -26.281 1 97.81 273 SER B O 1
ATOM 5599 N N . HIS B 1 274 ? 1.019 -20.828 -27.453 1 94.88 274 HIS B N 1
ATOM 5600 C CA . HIS B 1 274 ? -0.132 -20.969 -26.562 1 94.88 274 HIS B CA 1
ATOM 5601 C C . HIS B 1 274 ? 0.237 -20.609 -25.125 1 94.88 274 HIS B C 1
ATOM 5603 O O . HIS B 1 274 ? -0.04 -21.391 -24.203 1 94.88 274 HIS B O 1
ATOM 5609 N N . LEU B 1 275 ? 0.907 -19.5 -25.031 1 96.62 275 LEU B N 1
ATOM 5610 C CA . LEU B 1 275 ? 1.213 -19.016 -23.688 1 96.62 275 LEU B CA 1
ATOM 5611 C C . LEU B 1 275 ? -0.064 -18.672 -22.938 1 96.62 275 LEU B C 1
ATOM 5613 O O . LEU B 1 275 ? -0.728 -17.672 -23.25 1 96.62 275 LEU B O 1
ATOM 5617 N N . ARG B 1 276 ? -0.341 -19.438 -21.922 1 93.69 276 ARG B N 1
ATOM 5618 C CA . ARG B 1 276 ? -1.59 -19.266 -21.188 1 93.69 276 ARG B CA 1
ATOM 5619 C C . ARG B 1 276 ? -1.474 -18.141 -20.156 1 93.69 276 ARG B C 1
ATOM 5621 O O . ARG B 1 276 ? -0.431 -17.969 -19.531 1 93.69 276 ARG B O 1
ATOM 5628 N N . VAL B 1 277 ? -2.52 -17.344 -20.094 1 92.69 277 VAL B N 1
ATOM 5629 C CA . VAL B 1 277 ? -2.605 -16.266 -19.109 1 92.69 277 VAL B CA 1
ATOM 5630 C C . VAL B 1 277 ? -3.969 -16.297 -18.422 1 92.69 277 VAL B C 1
ATOM 5632 O O . VAL B 1 277 ? -4.988 -16.547 -19.062 1 92.69 277 VAL B O 1
ATOM 5635 N N . PHE B 1 278 ? -3.963 -16.156 -17.172 1 91.75 278 PHE B N 1
ATOM 5636 C CA . PHE B 1 278 ? -5.219 -16.016 -16.453 1 91.75 278 PHE B CA 1
ATOM 5637 C C . PHE B 1 278 ? -5.844 -14.648 -16.703 1 91.75 278 PHE B C 1
ATOM 5639 O O . PHE B 1 278 ? -5.133 -13.648 -16.812 1 91.75 278 PHE B O 1
ATOM 5646 N N . PRO B 1 279 ? -7.16 -14.602 -16.766 1 91.62 279 PRO B N 1
ATOM 5647 C CA . PRO B 1 279 ? -7.801 -13.312 -17.047 1 91.62 279 PRO B CA 1
ATOM 5648 C C . PRO B 1 279 ? -7.461 -12.25 -16 1 91.62 279 PRO B C 1
ATOM 5650 O O . PRO B 1 279 ? -7.539 -12.508 -14.797 1 91.62 279 PRO B O 1
ATOM 5653 N N . ARG B 1 280 ? -7.164 -11.078 -16.5 1 93.62 280 ARG B N 1
ATOM 5654 C CA . ARG B 1 280 ? -6.758 -9.961 -15.641 1 93.62 280 ARG B CA 1
ATOM 5655 C C . ARG B 1 280 ? -7.859 -9.609 -14.641 1 93.62 280 ARG B C 1
ATOM 5657 O O . ARG B 1 280 ? -7.574 -9.258 -13.5 1 93.62 280 ARG B O 1
ATOM 5664 N N . ASN B 1 281 ? -9.062 -9.664 -15.078 1 94.94 281 ASN B N 1
ATOM 5665 C CA . ASN B 1 281 ? -10.203 -9.344 -14.219 1 94.94 281 ASN B CA 1
ATOM 5666 C C . ASN B 1 281 ? -10.227 -10.211 -12.969 1 94.94 281 ASN B C 1
ATOM 5668 O O . ASN B 1 281 ? -10.445 -9.719 -11.859 1 94.94 281 ASN B O 1
ATOM 5672 N N . GLU B 1 282 ? -9.969 -11.516 -13.141 1 92.44 282 GLU B N 1
ATOM 5673 C CA . GLU B 1 282 ? -10.008 -12.438 -12.008 1 92.44 282 GLU B CA 1
ATOM 5674 C C . GLU B 1 282 ? -8.805 -12.25 -11.094 1 92.44 282 GLU B C 1
ATOM 5676 O O . GLU B 1 282 ? -8.914 -12.414 -9.875 1 92.44 282 GLU B O 1
ATOM 5681 N N . ILE B 1 283 ? -7.707 -11.969 -11.695 1 94.06 283 ILE B N 1
ATOM 5682 C CA . ILE B 1 283 ? -6.52 -11.672 -10.898 1 94.06 283 ILE B CA 1
ATOM 5683 C C . ILE B 1 283 ? -6.777 -10.453 -10.023 1 94.06 283 ILE B C 1
ATOM 5685 O O . ILE B 1 283 ? -6.5 -10.469 -8.82 1 94.06 283 ILE B O 1
ATOM 5689 N N . ALA B 1 284 ? -7.352 -9.422 -10.609 1 94.94 284 ALA B N 1
ATOM 5690 C CA . ALA B 1 284 ? -7.648 -8.188 -9.891 1 94.94 284 ALA B CA 1
ATOM 5691 C C . ALA B 1 284 ? -8.672 -8.43 -8.789 1 94.94 284 ALA B C 1
ATOM 5693 O O . ALA B 1 284 ? -8.602 -7.812 -7.723 1 94.94 284 ALA B O 1
ATOM 5694 N N . LYS B 1 285 ? -9.625 -9.289 -9.039 1 94.5 285 LYS B N 1
ATOM 5695 C CA . LYS B 1 285 ? -10.617 -9.633 -8.023 1 94.5 285 LYS B CA 1
ATOM 5696 C C . LYS B 1 285 ? -9.953 -10.281 -6.809 1 94.5 285 LYS B C 1
ATOM 5698 O O . LYS B 1 285 ? -10.312 -9.977 -5.668 1 94.5 285 LYS B O 1
ATOM 5703 N N . GLY B 1 286 ? -9.078 -11.18 -7.133 1 93.94 286 GLY B N 1
ATOM 5704 C CA . GLY B 1 286 ? -8.352 -11.797 -6.035 1 93.94 286 GLY B CA 1
ATOM 5705 C C . GLY B 1 286 ? -7.57 -10.797 -5.199 1 93.94 286 GLY B C 1
ATOM 5706 O O . GLY B 1 286 ? -7.609 -10.844 -3.969 1 93.94 286 GLY B O 1
ATOM 5707 N N . ALA B 1 287 ? -6.859 -9.922 -5.879 1 95.75 287 ALA B N 1
ATOM 5708 C CA . ALA B 1 287 ? -6.086 -8.891 -5.191 1 95.75 287 ALA B CA 1
ATOM 5709 C C . ALA B 1 287 ? -6.996 -7.992 -4.355 1 95.75 287 ALA B C 1
ATOM 5711 O O . ALA B 1 287 ? -6.676 -7.676 -3.207 1 95.75 287 ALA B O 1
ATOM 5712 N N . LEU B 1 288 ? -8.117 -7.555 -4.938 1 96.62 288 LEU B N 1
ATOM 5713 C CA . LEU B 1 288 ? -9.078 -6.703 -4.234 1 96.62 288 LEU B CA 1
ATOM 5714 C C . LEU B 1 288 ? -9.602 -7.395 -2.979 1 96.62 288 LEU B C 1
ATOM 5716 O O . LEU B 1 288 ? -9.68 -6.777 -1.914 1 96.62 288 LEU B O 1
ATOM 5720 N N . ALA B 1 289 ? -9.922 -8.664 -3.105 1 95.06 289 ALA B N 1
ATOM 5721 C CA . ALA B 1 289 ? -10.453 -9.414 -1.975 1 95.06 289 ALA B CA 1
ATOM 5722 C C . ALA B 1 289 ? -9.484 -9.406 -0.798 1 95.06 289 ALA B C 1
ATOM 5724 O O . ALA B 1 289 ? -9.891 -9.203 0.349 1 95.06 289 ALA B O 1
ATOM 5725 N N . MET B 1 290 ? -8.25 -9.656 -1.139 1 96.62 290 MET B N 1
ATOM 5726 C CA . MET B 1 290 ? -7.242 -9.695 -0.08 1 96.62 290 MET B CA 1
ATOM 5727 C C . MET B 1 290 ? -7.07 -8.32 0.553 1 96.62 290 MET B C 1
ATOM 5729 O O . MET B 1 290 ? -6.883 -8.203 1.766 1 96.62 290 MET B O 1
ATOM 5733 N N . GLN B 1 291 ? -7.137 -7.262 -0.228 1 97.06 291 GLN B N 1
ATOM 5734 C CA . GLN B 1 291 ? -7.035 -5.906 0.3 1 97.06 291 GLN B CA 1
ATOM 5735 C C . GLN B 1 291 ? -8.227 -5.57 1.186 1 97.06 291 GLN B C 1
ATOM 5737 O O . GLN B 1 291 ? -8.078 -4.941 2.234 1 97.06 291 GLN B O 1
ATOM 5742 N N . LEU B 1 292 ? -9.406 -5.926 0.757 1 97.12 292 LEU B N 1
ATOM 5743 C CA . LEU B 1 292 ? -10.602 -5.68 1.546 1 97.12 292 LEU B CA 1
ATOM 5744 C C . LEU B 1 292 ? -10.547 -6.422 2.877 1 97.12 292 LEU B C 1
ATOM 5746 O O . LEU B 1 292 ? -10.984 -5.898 3.904 1 97.12 292 LEU B O 1
ATOM 5750 N N . LYS B 1 293 ? -10.062 -7.613 2.824 1 95.62 293 LYS B N 1
ATOM 5751 C CA . LYS B 1 293 ? -9.922 -8.375 4.059 1 95.62 293 LYS B CA 1
ATOM 5752 C C . LYS B 1 293 ? -9.047 -7.641 5.066 1 95.62 293 LYS B C 1
ATOM 5754 O O . LYS B 1 293 ? -9.391 -7.547 6.246 1 95.62 293 LYS B O 1
ATOM 5759 N N . LYS B 1 294 ? -7.945 -7.152 4.602 1 96.56 294 LYS B N 1
ATOM 5760 C CA . LYS B 1 294 ? -7.031 -6.398 5.457 1 96.56 294 LYS B CA 1
ATOM 5761 C C . LYS B 1 294 ? -7.703 -5.145 6.008 1 96.56 294 LYS B C 1
ATOM 5763 O O . LYS B 1 294 ? -7.617 -4.859 7.207 1 96.56 294 LYS B O 1
ATOM 5768 N N . LEU B 1 295 ? -8.32 -4.41 5.148 1 97.31 295 LEU B N 1
ATOM 5769 C CA . LEU B 1 295 ? -8.945 -3.156 5.555 1 97.31 295 LEU B CA 1
ATOM 5770 C C . LEU B 1 295 ? -10.156 -3.42 6.449 1 97.31 295 LEU B C 1
ATOM 5772 O O . LEU B 1 295 ? -10.508 -2.592 7.289 1 97.31 295 LEU B O 1
ATOM 5776 N N . LYS B 1 296 ? -10.844 -4.57 6.227 1 96.81 296 LYS B N 1
ATOM 5777 C CA . LYS B 1 296 ? -11.961 -4.941 7.098 1 96.81 296 LYS B CA 1
ATOM 5778 C C . LYS B 1 296 ? -11.492 -5.102 8.547 1 96.81 296 LYS B C 1
ATOM 5780 O O . LYS B 1 296 ? -12.188 -4.688 9.477 1 96.81 296 LYS B O 1
ATOM 5785 N N . LYS B 1 297 ? -10.344 -5.723 8.711 1 96.81 297 LYS B N 1
ATOM 5786 C CA . LYS B 1 297 ? -9.781 -5.848 10.055 1 96.81 297 LYS B CA 1
ATOM 5787 C C . LYS B 1 297 ? -9.555 -4.477 10.688 1 96.81 297 LYS B C 1
ATOM 5789 O O . LYS B 1 297 ? -9.852 -4.273 11.867 1 96.81 297 LYS B O 1
ATOM 5794 N N . ILE B 1 298 ? -9.055 -3.523 9.898 1 96.56 298 ILE B N 1
ATOM 5795 C CA . ILE B 1 298 ? -8.844 -2.158 10.375 1 96.56 298 ILE B CA 1
ATOM 5796 C C . ILE B 1 298 ? -10.195 -1.518 10.711 1 96.56 298 ILE B C 1
ATOM 5798 O O . ILE B 1 298 ? -10.367 -0.953 11.789 1 96.56 298 ILE B O 1
ATOM 5802 N N . GLN B 1 299 ? -11.078 -1.611 9.805 1 96.81 299 GLN B N 1
ATOM 5803 C CA . GLN B 1 299 ? -12.414 -1.064 10 1 96.81 299 GLN B CA 1
ATOM 5804 C C . GLN B 1 299 ? -13.039 -1.576 11.297 1 96.81 299 GLN B C 1
ATOM 5806 O O . GLN B 1 299 ? -13.617 -0.803 12.055 1 96.81 299 GLN B O 1
ATOM 5811 N N . ASP B 1 300 ? -12.867 -2.887 11.539 1 96.44 300 ASP B N 1
ATOM 5812 C CA . ASP B 1 300 ? -13.492 -3.514 12.703 1 96.44 300 ASP B CA 1
ATOM 5813 C C . ASP B 1 300 ? -12.773 -3.119 13.992 1 96.44 300 ASP B C 1
ATOM 5815 O O . ASP B 1 300 ? -13.344 -3.205 15.078 1 96.44 300 ASP B O 1
ATOM 5819 N N . SER B 1 301 ? -11.555 -2.746 13.922 1 96.81 301 SER B N 1
ATOM 5820 C CA . SER B 1 301 ? -10.766 -2.398 15.102 1 96.81 301 SER B CA 1
ATOM 5821 C C . SER B 1 301 ? -11 -0.951 15.516 1 96.81 301 SER B C 1
ATOM 5823 O O . SER B 1 301 ? -10.641 -0.551 16.625 1 96.81 301 SER B O 1
ATOM 5825 N N . LEU B 1 302 ? -11.562 -0.099 14.68 1 96.19 302 LEU B N 1
ATOM 5826 C CA . LEU B 1 302 ? -11.781 1.317 14.953 1 96.19 302 LEU B CA 1
ATOM 5827 C C . LEU B 1 302 ? -13.07 1.525 15.742 1 96.19 302 LEU B C 1
ATOM 5829 O O . LEU B 1 302 ? -13.984 0.698 15.68 1 96.19 302 LEU B O 1
ATOM 5833 N N . ALA B 1 303 ? -13.102 2.564 16.516 1 95.31 303 ALA B N 1
ATOM 5834 C CA . ALA B 1 303 ? -14.328 2.988 17.188 1 95.31 303 ALA B CA 1
ATOM 5835 C C . ALA B 1 303 ? -15.172 3.873 16.281 1 95.31 303 ALA B C 1
ATOM 5837 O O . ALA B 1 303 ? -14.656 4.781 15.625 1 95.31 303 ALA B O 1
ATOM 5838 N N . TRP B 1 304 ? -16.422 3.596 16.141 1 93.12 304 TRP B N 1
ATOM 5839 C CA . TRP B 1 304 ? -17.344 4.344 15.297 1 93.12 304 TRP B CA 1
ATOM 5840 C C . TRP B 1 304 ? -18.438 5.004 16.125 1 93.12 304 TRP B C 1
ATOM 5842 O O . TRP B 1 304 ? -18.703 4.578 17.25 1 93.12 304 TRP B O 1
ATOM 5852 N N . PRO B 1 305 ? -18.984 6.117 15.625 1 91.44 305 PRO B N 1
ATOM 5853 C CA . PRO B 1 305 ? -20.062 6.773 16.359 1 91.44 305 PRO B CA 1
ATOM 5854 C C . PRO B 1 305 ? -21.312 5.895 16.5 1 91.44 305 PRO B C 1
ATOM 5856 O O . PRO B 1 305 ? -21.516 4.992 15.688 1 91.44 305 PRO B O 1
ATOM 5859 N N . GLU B 1 306 ? -22.031 6.223 17.547 1 86.62 306 GLU B N 1
ATOM 5860 C CA . GLU B 1 306 ? -23.297 5.52 17.734 1 86.62 306 GLU B CA 1
ATOM 5861 C C . GLU B 1 306 ? -24.281 5.84 16.625 1 86.62 306 GLU B C 1
ATOM 5863 O O . GLU B 1 306 ? -24.344 6.977 16.156 1 86.62 306 GLU B O 1
ATOM 5868 N N . THR B 1 307 ? -24.984 4.816 16.234 1 82.56 307 THR B N 1
ATOM 5869 C CA . THR B 1 307 ? -26 5 15.195 1 82.56 307 THR B CA 1
ATOM 5870 C C . THR B 1 307 ? -27.281 5.562 15.789 1 82.56 307 THR B C 1
ATOM 5872 O O . THR B 1 307 ? -27.484 5.531 17 1 82.56 307 THR B O 1
ATOM 5875 N N . SER B 1 308 ? -28.078 6.141 14.922 1 82.19 308 SER B N 1
ATOM 5876 C CA . SER B 1 308 ? -29.328 6.75 15.359 1 82.19 308 SER B CA 1
ATOM 5877 C C . SER B 1 308 ? -30.203 5.746 16.109 1 82.19 308 SER B C 1
ATOM 5879 O O . SER B 1 308 ? -30.922 6.117 17.031 1 82.19 308 SER B O 1
ATOM 5881 N N . GLU B 1 309 ? -30.016 4.461 15.742 1 81.56 309 GLU B N 1
ATOM 5882 C CA . GLU B 1 309 ? -30.828 3.418 16.359 1 81.56 309 GLU B CA 1
ATOM 5883 C C . GLU B 1 309 ? -30.422 3.184 17.812 1 81.56 309 GLU B C 1
ATOM 5885 O O . GLU B 1 309 ? -31.25 2.773 18.625 1 81.56 309 GLU B O 1
ATOM 5890 N N . ASN B 1 310 ? -29.281 3.516 18.141 1 87.56 310 ASN B N 1
ATOM 5891 C CA . ASN B 1 310 ? -28.766 3.229 19.484 1 87.56 310 ASN B CA 1
ATOM 5892 C C . ASN B 1 310 ? -28.766 4.477 20.359 1 87.56 310 ASN B C 1
ATOM 5894 O O . ASN B 1 310 ? -28.344 4.43 21.516 1 87.56 310 ASN B O 1
ATOM 5898 N N . LEU B 1 311 ? -29.266 5.602 19.844 1 90.62 311 LEU B N 1
ATOM 5899 C CA . LEU B 1 311 ? -29.266 6.852 20.594 1 90.62 311 LEU B CA 1
ATOM 5900 C C . LEU B 1 311 ? -30.656 7.195 21.078 1 90.62 311 LEU B C 1
ATOM 5902 O O . LEU B 1 311 ? -31.656 6.918 20.391 1 90.62 311 LEU B O 1
ATOM 5906 N N . PRO B 1 312 ? -30.734 7.723 22.281 1 93 312 PRO B N 1
ATOM 5907 C CA . PRO B 1 312 ? -32.062 8.148 22.766 1 93 312 PRO B CA 1
ATOM 5908 C C . PRO B 1 312 ? -32.625 9.289 21.938 1 93 312 PRO B C 1
ATOM 5910 O O . PRO B 1 312 ? -31.906 10.18 21.5 1 93 312 PRO B O 1
ATOM 5913 N N . VAL B 1 313 ? -33.938 9.227 21.719 1 92.25 313 VAL B N 1
ATOM 5914 C CA . VAL B 1 313 ? -34.656 10.328 21.078 1 92.25 313 VAL B CA 1
ATOM 5915 C C . VAL B 1 313 ? -35 11.383 22.125 1 92.25 313 VAL B C 1
ATOM 5917 O O . VAL B 1 313 ? -35.625 11.07 23.141 1 92.25 313 VAL B O 1
ATOM 5920 N N . VAL B 1 314 ? -34.594 12.555 21.922 1 94.44 314 VAL B N 1
ATOM 5921 C CA . VAL B 1 314 ? -34.688 13.625 22.891 1 94.44 314 VAL B CA 1
ATOM 5922 C C . VAL B 1 314 ? -35.594 14.734 22.359 1 94.44 314 VAL B C 1
ATOM 5924 O O . VAL B 1 314 ? -35.469 15.133 21.203 1 94.44 314 VAL B O 1
ATOM 5927 N N . THR B 1 315 ? -36.5 15.289 23.188 1 94.31 315 THR B N 1
ATOM 5928 C CA . THR B 1 315 ? -37.344 16.391 22.781 1 94.31 315 THR B CA 1
ATOM 5929 C C . THR B 1 315 ? -36.562 17.719 22.828 1 94.31 315 THR B C 1
ATOM 5931 O O . THR B 1 315 ? -35.531 17.797 23.469 1 94.31 315 THR B O 1
ATOM 5934 N N . TRP B 1 316 ? -37.125 18.719 22.172 1 94.5 316 TRP B N 1
ATOM 5935 C CA . TRP B 1 316 ? -36.5 20.047 22.156 1 94.5 316 TRP B CA 1
ATOM 5936 C C . TRP B 1 316 ? -36.406 20.594 23.578 1 94.5 316 TRP B C 1
ATOM 5938 O O . TRP B 1 316 ? -35.375 21.188 23.953 1 94.5 316 TRP B O 1
ATOM 5948 N N . GLU B 1 317 ? -37.438 20.391 24.375 1 94.94 317 GLU B N 1
ATOM 5949 C CA . GLU B 1 317 ? -37.469 20.891 25.75 1 94.94 317 GLU B CA 1
ATOM 5950 C C . GLU B 1 317 ? -36.375 20.266 26.594 1 94.94 317 GLU B C 1
ATOM 5952 O O . GLU B 1 317 ? -35.688 20.953 27.344 1 94.94 317 GLU B O 1
ATOM 5957 N N . THR B 1 318 ? -36.25 19.016 26.453 1 95.62 318 THR B N 1
ATOM 5958 C CA . THR B 1 318 ? -35.219 18.297 27.203 1 95.62 318 THR B CA 1
ATOM 5959 C C . THR B 1 318 ? -33.812 18.75 26.75 1 95.62 318 THR B C 1
ATOM 5961 O O . THR B 1 318 ? -32.938 18.922 27.578 1 95.62 318 THR B O 1
ATOM 5964 N N . PHE B 1 319 ? -33.656 18.859 25.469 1 95.69 319 PHE B N 1
ATOM 5965 C CA . PHE B 1 319 ? -32.406 19.328 24.906 1 95.69 319 PHE B CA 1
ATOM 5966 C C . PHE B 1 319 ? -32.031 20.688 25.5 1 95.69 319 PHE B C 1
ATOM 5968 O O . PHE B 1 319 ? -30.891 20.875 25.938 1 95.69 319 PHE B O 1
ATOM 5975 N N . GLN B 1 320 ? -33.031 21.594 25.625 1 95.94 320 GLN B N 1
ATOM 5976 C CA . GLN B 1 320 ? -32.781 22.922 26.172 1 95.94 320 GLN B CA 1
ATOM 5977 C C . GLN B 1 320 ? -32.469 22.859 27.656 1 95.94 320 GLN B C 1
ATOM 5979 O O . GLN B 1 320 ? -31.562 23.578 28.125 1 95.94 320 GLN B O 1
ATOM 5984 N N . ARG B 1 321 ? -33.094 22.047 28.328 1 96.25 321 ARG B N 1
ATOM 5985 C CA . ARG B 1 321 ? -32.875 21.922 29.766 1 96.25 321 ARG B CA 1
ATOM 5986 C C . ARG B 1 321 ? -31.469 21.406 30.062 1 96.25 321 ARG B C 1
ATOM 5988 O O . ARG B 1 321 ? -30.766 21.953 30.906 1 96.25 321 ARG B O 1
ATOM 5995 N N . GLU B 1 322 ? -31.109 20.422 29.391 1 95.81 322 GLU B N 1
ATOM 5996 C CA . GLU B 1 322 ? -29.812 19.797 29.625 1 95.81 322 GLU B CA 1
ATOM 5997 C C . GLU B 1 322 ? -28.672 20.688 29.156 1 95.81 322 GLU B C 1
ATOM 5999 O O . GLU B 1 322 ? -27.547 20.578 29.641 1 95.81 322 GLU B O 1
ATOM 6004 N N . SER B 1 323 ? -28.938 21.531 28.203 1 96.06 323 SER B N 1
ATOM 6005 C CA . SER B 1 323 ? -27.922 22.406 27.641 1 96.06 323 SER B CA 1
ATOM 6006 C C . SER B 1 323 ? -27.516 23.469 28.641 1 96.06 323 SER B C 1
ATOM 6008 O O . SER B 1 323 ? -26.5 24.172 28.453 1 96.06 323 SER B O 1
ATOM 6010 N N . LYS B 1 324 ? -28.25 23.625 29.703 1 94.19 324 LYS B N 1
ATOM 6011 C CA . LYS B 1 324 ? -27.922 24.594 30.75 1 94.19 324 LYS B CA 1
ATOM 6012 C C . LYS B 1 324 ? -26.797 24.078 31.641 1 94.19 324 LYS B C 1
ATOM 6014 O O . LYS B 1 324 ? -26.031 24.875 32.219 1 94.19 324 LYS B O 1
ATOM 6019 N N . SER B 1 325 ? -26.641 22.781 31.734 1 93.25 325 SER B N 1
ATOM 6020 C CA . SER B 1 325 ? -25.625 22.203 32.594 1 93.25 325 SER B CA 1
ATOM 6021 C C . SER B 1 325 ? -24.469 21.625 31.797 1 93.25 325 SER B C 1
ATOM 6023 O O . SER B 1 325 ? -23.359 21.469 32.312 1 93.25 325 SER B O 1
ATOM 6025 N N . ARG B 1 326 ? -24.766 21.266 30.594 1 94.94 326 ARG B N 1
ATOM 6026 C CA . ARG B 1 326 ? -23.781 20.734 29.672 1 94.94 326 ARG B CA 1
ATOM 6027 C C . ARG B 1 326 ? -23.75 21.531 28.375 1 94.94 326 ARG B C 1
ATOM 6029 O O . ARG B 1 326 ? -24.75 22.156 28 1 94.94 326 ARG B O 1
ATOM 6036 N N . THR B 1 327 ? -22.594 21.578 27.734 1 97.06 327 THR B N 1
ATOM 6037 C CA . THR B 1 327 ? -22.531 22.219 26.438 1 97.06 327 THR B CA 1
ATOM 6038 C C . THR B 1 327 ? -22.969 21.266 25.328 1 97.06 327 THR B C 1
ATOM 6040 O O . THR B 1 327 ? -22.188 20.406 24.906 1 97.06 327 THR B O 1
ATOM 6043 N N . LEU B 1 328 ? -24.156 21.391 24.906 1 97.31 328 LEU B N 1
ATOM 6044 C CA . LEU B 1 328 ? -24.75 20.547 23.875 1 97.31 328 LEU B CA 1
ATOM 6045 C C . LEU B 1 328 ? -25.047 21.344 22.609 1 97.31 328 LEU B C 1
ATOM 6047 O O . LEU B 1 328 ? -25.547 22.469 22.688 1 97.31 328 LEU B O 1
ATOM 6051 N N . ILE B 1 329 ? -24.719 20.766 21.5 1 95.06 329 ILE B N 1
ATOM 6052 C CA . ILE B 1 329 ? -25.062 21.422 20.25 1 95.06 329 ILE B CA 1
ATOM 6053 C C . ILE B 1 329 ? -25.797 20.438 19.328 1 95.06 329 ILE B C 1
ATOM 6055 O O . ILE B 1 329 ? -25.641 19.234 19.469 1 95.06 329 ILE B O 1
ATOM 6059 N N . LEU B 1 330 ? -26.641 21 18.516 1 93.12 330 LEU B N 1
ATOM 6060 C CA . LEU B 1 330 ? -27.391 20.219 17.547 1 93.12 330 LEU B CA 1
ATOM 6061 C C . LEU B 1 330 ? -26.797 20.375 16.141 1 93.12 330 LEU B C 1
ATOM 6063 O O . LEU B 1 330 ? -26.594 21.5 15.68 1 93.12 330 LEU B O 1
ATOM 6067 N N . VAL B 1 331 ? -26.453 19.25 15.562 1 90.44 331 VAL B N 1
ATOM 6068 C CA . VAL B 1 331 ? -25.953 19.266 14.188 1 90.44 331 VAL B CA 1
ATOM 6069 C C . VAL B 1 331 ? -26.625 18.156 13.375 1 90.44 331 VAL B C 1
ATOM 6071 O O . VAL B 1 331 ? -26.438 16.969 13.672 1 90.44 331 VAL B O 1
ATOM 6074 N N . SER B 1 332 ? -27.359 18.531 12.336 1 87.69 332 SER B N 1
ATOM 6075 C CA . SER B 1 332 ? -28.016 17.594 11.414 1 87.69 332 SER B CA 1
ATOM 6076 C C . SER B 1 332 ? -28.859 16.578 12.164 1 87.69 332 SER B C 1
ATOM 6078 O O . SER B 1 332 ? -28.781 15.375 11.891 1 87.69 332 SER B O 1
ATOM 6080 N N . GLY B 1 333 ? -29.531 17 13.148 1 88.88 333 GLY B N 1
ATOM 6081 C CA . GLY B 1 333 ? -30.484 16.172 13.852 1 88.88 333 GLY B CA 1
ATOM 6082 C C . GLY B 1 333 ? -29.891 15.414 15.023 1 88.88 333 GLY B C 1
ATOM 6083 O O . GLY B 1 333 ? -30.625 14.844 15.836 1 88.88 333 GLY B O 1
ATOM 6084 N N . PHE B 1 334 ? -28.578 15.43 15.164 1 91.62 334 PHE B N 1
ATOM 6085 C CA . PHE B 1 334 ? -27.906 14.75 16.266 1 91.62 334 PHE B CA 1
ATOM 6086 C C . PHE B 1 334 ? -27.5 15.75 17.344 1 91.62 334 PHE B C 1
ATOM 6088 O O . PHE B 1 334 ? -27.047 16.859 17.031 1 91.62 334 PHE B O 1
ATOM 6095 N N . ILE B 1 335 ? -27.703 15.336 18.547 1 94.56 335 ILE B N 1
ATOM 6096 C CA . ILE B 1 335 ? -27.234 16.125 19.688 1 94.56 335 ILE B CA 1
ATOM 6097 C C . ILE B 1 335 ? -25.844 15.656 20.109 1 94.56 335 ILE B C 1
ATOM 6099 O O . ILE B 1 335 ? -25.625 14.461 20.312 1 94.56 335 ILE B O 1
ATOM 6103 N N . HIS B 1 336 ? -24.922 16.609 20.203 1 95.75 336 HIS B N 1
ATOM 6104 C CA . HIS B 1 336 ? -23.531 16.297 20.547 1 95.75 336 HIS B CA 1
ATOM 6105 C C . HIS B 1 336 ? -23.141 16.953 21.875 1 95.75 336 HIS B C 1
ATOM 6107 O O . HIS B 1 336 ? -23.406 18.141 22.078 1 95.75 336 HIS B O 1
ATOM 6113 N N . ASP B 1 337 ? -22.609 16.188 22.766 1 97.25 337 ASP B N 1
ATOM 6114 C CA . ASP B 1 337 ? -22.031 16.734 23.984 1 97.25 337 ASP B CA 1
ATOM 6115 C C . ASP B 1 337 ? -20.562 17.125 23.781 1 97.25 337 ASP B C 1
ATOM 6117 O O . ASP B 1 337 ? -19.688 16.266 23.75 1 97.25 337 ASP B O 1
ATOM 6121 N N . VAL B 1 338 ? -20.312 18.453 23.656 1 96 338 VAL B N 1
ATOM 6122 C CA . VAL B 1 338 ? -18.969 18.906 23.344 1 96 338 VAL B CA 1
ATOM 6123 C C . VAL B 1 338 ? -18.312 19.484 24.594 1 96 338 VAL B C 1
ATOM 6125 O O . VAL B 1 338 ? -17.375 20.297 24.5 1 96 338 VAL B O 1
ATOM 6128 N N . SER B 1 339 ? -18.734 19.125 25.766 1 94.94 339 SER B N 1
ATOM 6129 C CA . SER B 1 339 ? -18.234 19.672 27.016 1 94.94 339 SER B CA 1
ATOM 6130 C C . SER B 1 339 ? -16.75 19.391 27.188 1 94.94 339 SER B C 1
ATOM 6132 O O . SER B 1 339 ? -15.992 20.266 27.625 1 94.94 339 SER B O 1
ATOM 6134 N N . SER B 1 340 ? -16.359 18.234 26.828 1 91.19 340 SER B N 1
ATOM 6135 C CA . SER B 1 340 ? -14.969 17.828 27.016 1 91.19 340 SER B CA 1
ATOM 6136 C C . SER B 1 340 ? -14.07 18.422 25.922 1 91.19 340 SER B C 1
ATOM 6138 O O . SER B 1 340 ? -12.844 18.344 26.031 1 91.19 340 SER B O 1
ATOM 6140 N N . PHE B 1 341 ? -14.719 19.016 24.922 1 91.25 341 PHE B N 1
ATOM 6141 C CA . PHE B 1 341 ? -13.977 19.5 23.75 1 91.25 341 PHE B CA 1
ATOM 6142 C C . PHE B 1 341 ? -13.789 21.016 23.812 1 91.25 341 PHE B C 1
ATOM 6144 O O . PHE B 1 341 ? -13.117 21.594 22.969 1 91.25 341 PHE B O 1
ATOM 6151 N N . LEU B 1 342 ? -14.242 21.625 24.797 1 89.12 342 LEU B N 1
ATOM 6152 C CA . LEU B 1 342 ? -14.289 23.078 24.891 1 89.12 342 LEU B CA 1
ATOM 6153 C C . LEU B 1 342 ? -12.883 23.672 24.812 1 89.12 342 LEU B C 1
ATOM 6155 O O . LEU B 1 342 ? -12.648 24.609 24.047 1 89.12 342 LEU B O 1
ATOM 6159 N N . ASP B 1 343 ? -11.984 23.109 25.484 1 81.94 343 ASP B N 1
ATOM 6160 C CA . ASP B 1 343 ? -10.648 23.688 25.578 1 81.94 343 ASP B CA 1
ATOM 6161 C C . ASP B 1 343 ? -9.797 23.312 24.359 1 81.94 343 ASP B C 1
ATOM 6163 O O . ASP B 1 343 ? -8.727 23.875 24.156 1 81.94 343 ASP B O 1
ATOM 6167 N N . HIS B 1 344 ? -10.336 22.438 23.562 1 83 344 HIS B N 1
ATOM 6168 C CA . HIS B 1 344 ? -9.562 21.953 22.422 1 83 344 HIS B CA 1
ATOM 6169 C C . HIS B 1 344 ? -10.078 22.516 21.109 1 83 344 HIS B C 1
ATOM 6171 O O . HIS B 1 344 ? -9.477 22.312 20.062 1 83 344 HIS B O 1
ATOM 6177 N N . HIS B 1 345 ? -11.164 23.203 21.156 1 84.75 345 HIS B N 1
ATOM 6178 C CA . HIS B 1 345 ? -11.75 23.75 19.938 1 84.75 345 HIS B CA 1
ATOM 6179 C C . HIS B 1 345 ? -10.891 24.859 19.359 1 84.75 345 HIS B C 1
ATOM 6181 O O . HIS B 1 345 ? -10.594 25.844 20.047 1 84.75 345 HIS B O 1
ATOM 6187 N N . PRO B 1 346 ? -10.508 24.75 18.188 1 74.31 346 PRO B N 1
ATOM 6188 C CA . PRO B 1 346 ? -9.648 25.766 17.562 1 74.31 346 PRO B CA 1
ATOM 6189 C C . PRO B 1 346 ? -10.281 27.156 17.547 1 74.31 346 PRO B C 1
ATOM 6191 O O . PRO B 1 346 ? -9.57 28.156 17.609 1 74.31 346 PRO B O 1
ATOM 6194 N N . GLY B 1 347 ? -11.625 27.234 17.453 1 73.62 347 GLY B N 1
ATOM 6195 C CA . GLY B 1 347 ? -12.312 28.5 17.422 1 73.62 347 GLY B CA 1
ATOM 6196 C C . GLY B 1 347 ? -12.477 29.141 18.781 1 73.62 347 GLY B C 1
ATOM 6197 O O . GLY B 1 347 ? -12.953 30.266 18.906 1 73.62 347 GLY B O 1
ATOM 6198 N N . GLY B 1 348 ? -12.047 28.406 19.812 1 76.81 348 GLY B N 1
ATOM 6199 C CA . GLY B 1 348 ? -12.148 28.938 21.156 1 76.81 348 GLY B CA 1
ATOM 6200 C C . GLY B 1 348 ? -13.305 28.344 21.953 1 76.81 348 GLY B C 1
ATOM 6201 O O . GLY B 1 348 ? -14.328 27.969 21.359 1 76.81 348 GLY B O 1
ATOM 6202 N N . ARG B 1 349 ? -13.125 28.359 23.219 1 84.56 349 ARG B N 1
ATOM 6203 C CA . ARG B 1 349 ? -14.125 27.828 24.125 1 84.56 349 ARG B CA 1
ATOM 6204 C C . ARG B 1 349 ? -15.414 28.625 24.062 1 84.56 349 ARG B C 1
ATOM 6206 O O . ARG B 1 349 ? -16.516 28.062 24.094 1 84.56 349 ARG B O 1
ATOM 6213 N N . SER B 1 350 ? -15.219 29.922 23.922 1 84.5 350 SER B N 1
ATOM 6214 C CA . SER B 1 350 ? -16.359 30.828 24.016 1 84.5 350 SER B CA 1
ATOM 6215 C C . SER B 1 350 ? -17.359 30.562 22.891 1 84.5 350 SER B C 1
ATOM 6217 O O . SER B 1 350 ? -18.578 30.672 23.094 1 84.5 350 SER B O 1
ATOM 6219 N N . HIS B 1 351 ? -16.922 30.156 21.75 1 84.56 351 HIS B N 1
ATOM 6220 C CA . HIS B 1 351 ? -17.797 29.906 20.609 1 84.56 351 HIS B CA 1
ATOM 6221 C C . HIS B 1 351 ? -18.719 28.734 20.875 1 84.56 351 HIS B C 1
ATOM 6223 O O . HIS B 1 351 ? -19.891 28.75 20.469 1 84.56 351 HIS B O 1
ATOM 6229 N N . LEU B 1 352 ? -18.25 27.781 21.547 1 88.62 352 LEU B N 1
ATOM 6230 C CA . LEU B 1 352 ? -19.047 26.594 21.828 1 88.62 352 LEU B CA 1
ATOM 6231 C C . LEU B 1 352 ? -20.016 26.859 22.984 1 88.62 352 LEU B C 1
ATOM 6233 O O . LEU B 1 352 ? -21.188 26.484 22.906 1 88.62 352 LEU B O 1
ATOM 6237 N N . GLU B 1 353 ? -19.453 27.531 23.984 1 91.06 353 GLU B N 1
ATOM 6238 C CA . GLU B 1 353 ? -20.266 27.797 25.156 1 91.06 353 GLU B CA 1
ATOM 6239 C C . GLU B 1 353 ? -21.453 28.719 24.828 1 91.06 353 GLU B C 1
ATOM 6241 O O . GLU B 1 353 ? -22.562 28.484 25.266 1 91.06 353 GLU B O 1
ATOM 6246 N N . THR B 1 354 ? -21.188 29.703 24.016 1 91.25 354 THR B N 1
ATOM 6247 C CA . THR B 1 354 ? -22.219 30.672 23.656 1 91.25 354 THR B CA 1
ATOM 6248 C C . THR B 1 354 ? -23.281 30.031 22.781 1 91.25 354 THR B C 1
ATOM 6250 O O . THR B 1 354 ? -24.422 30.516 22.734 1 91.25 354 THR B O 1
ATOM 6253 N N . ASN B 1 355 ? -23 28.969 22.141 1 92.38 355 ASN B N 1
ATOM 6254 C CA . ASN B 1 355 ? -23.922 28.359 21.188 1 92.38 355 ASN B CA 1
ATOM 6255 C C . ASN B 1 355 ? -24.5 27.062 21.734 1 92.38 355 ASN B C 1
ATOM 6257 O O . ASN B 1 355 ? -25.109 26.281 20.984 1 92.38 355 ASN B O 1
ATOM 6261 N N . SER B 1 356 ? -24.266 26.859 22.984 1 95.56 356 SER B N 1
ATOM 6262 C CA . SER B 1 356 ? -24.891 25.688 23.609 1 95.56 356 SER B CA 1
ATOM 6263 C C . SER B 1 356 ? -26.406 25.75 23.484 1 95.56 356 SER B C 1
ATOM 6265 O O . SER B 1 356 ? -27 26.812 23.656 1 95.56 356 SER B O 1
ATOM 6267 N N . GLY B 1 357 ? -27.031 24.625 23.141 1 95.69 357 GLY B N 1
ATOM 6268 C CA . GLY B 1 357 ? -28.484 24.531 23.047 1 95.69 357 GLY B CA 1
ATOM 6269 C C . GLY B 1 357 ? -29.016 24.984 21.703 1 95.69 357 GLY B C 1
ATOM 6270 O O . GLY B 1 357 ? -30.234 25.078 21.516 1 95.69 357 GLY B O 1
ATOM 6271 N N . LYS B 1 358 ? -28.141 25.281 20.781 1 94.75 358 LYS B N 1
ATOM 6272 C CA . LYS B 1 358 ? -28.578 25.797 19.484 1 94.75 358 LYS B CA 1
ATOM 6273 C C . LYS B 1 358 ? -28.344 24.766 18.375 1 94.75 358 LYS B C 1
ATOM 6275 O O . LYS B 1 358 ? -27.562 23.828 18.547 1 94.75 358 LYS B O 1
ATOM 6280 N N . ASP B 1 359 ? -29.109 24.938 17.297 1 91.19 359 ASP B N 1
ATOM 6281 C CA . ASP B 1 359 ? -28.859 24.188 16.078 1 91.19 359 ASP B CA 1
ATOM 6282 C C . ASP B 1 359 ? -27.719 24.812 15.266 1 91.19 359 ASP B C 1
ATOM 6284 O O . ASP B 1 359 ? -27.875 25.875 14.68 1 91.19 359 ASP B O 1
ATOM 6288 N N . MET B 1 360 ? -26.703 24.094 15.273 1 89.5 360 MET B N 1
ATOM 6289 C CA . MET B 1 360 ? -25.5 24.641 14.664 1 89.5 360 MET B CA 1
ATOM 6290 C C . MET B 1 360 ? -25.234 24 13.305 1 89.5 360 MET B C 1
ATOM 6292 O O . MET B 1 360 ? -24.109 24.047 12.797 1 89.5 360 MET B O 1
ATOM 6296 N N . THR B 1 361 ? -26.156 23.359 12.688 1 86.81 361 THR B N 1
ATOM 6297 C CA . THR B 1 361 ? -26 22.641 11.438 1 86.81 361 THR B CA 1
ATOM 6298 C C . THR B 1 361 ? -25.453 23.547 10.344 1 86.81 361 THR B C 1
ATOM 6300 O O . THR B 1 361 ? -24.453 23.219 9.703 1 86.81 361 THR B O 1
ATOM 6303 N N . ALA B 1 362 ? -25.984 24.641 10.141 1 83.06 362 ALA B N 1
ATOM 6304 C CA . ALA B 1 362 ? -25.578 25.547 9.086 1 83.06 362 ALA B CA 1
ATOM 6305 C C . ALA B 1 362 ? -24.156 26.047 9.312 1 83.06 362 ALA B C 1
ATOM 6307 O O . ALA B 1 362 ? -23.344 26.125 8.375 1 83.06 362 ALA B O 1
ATOM 6308 N N . SER B 1 363 ? -23.906 26.344 10.594 1 81.75 363 SER B N 1
ATOM 6309 C CA . SER B 1 363 ? -22.578 26.844 10.93 1 81.75 363 SER B CA 1
ATOM 6310 C C . SER B 1 363 ? -21.5 25.781 10.727 1 81.75 363 SER B C 1
ATOM 6312 O O . SER B 1 363 ? -20.359 26.094 10.375 1 81.75 363 SER B O 1
ATOM 6314 N N . PHE B 1 364 ? -21.922 24.625 11 1 84.69 364 PHE B N 1
ATOM 6315 C CA . PHE B 1 364 ? -20.953 23.547 10.922 1 84.69 364 PHE B CA 1
ATOM 6316 C C . PHE B 1 364 ? -20.672 23.188 9.469 1 84.69 364 PHE B C 1
ATOM 6318 O O . PHE B 1 364 ? -19.547 22.781 9.125 1 84.69 364 PHE B O 1
ATOM 6325 N N . PHE B 1 365 ? -21.781 23.125 8.531 1 77.19 365 PHE B N 1
ATOM 6326 C CA . PHE B 1 365 ? -21.609 22.734 7.133 1 77.19 365 PHE B CA 1
ATOM 6327 C C . PHE B 1 365 ? -21.453 23.953 6.246 1 77.19 365 PHE B C 1
ATOM 6329 O O . PHE B 1 365 ? -21.219 23.828 5.043 1 77.19 365 PHE B O 1
ATOM 6336 N N . GLY B 1 366 ? -21.953 25.156 6.727 1 60.72 366 GLY B N 1
ATOM 6337 C CA . GLY B 1 366 ? -22.281 26.234 5.801 1 60.72 366 GLY B CA 1
ATOM 6338 C C . GLY B 1 366 ? -21.734 27.578 6.227 1 60.72 366 GLY B C 1
ATOM 6339 O O . GLY B 1 366 ? -21.297 27.75 7.371 1 60.72 366 GLY B O 1
ATOM 6340 N N . GLY B 1 367 ? -20.953 28.453 5.621 1 52.75 367 GLY B N 1
ATOM 6341 C CA . GLY B 1 367 ? -20.547 29.797 5.227 1 52.75 367 GLY B CA 1
ATOM 6342 C C . GLY B 1 367 ? -19.078 29.906 4.859 1 52.75 367 GLY B C 1
ATOM 6343 O O . GLY B 1 367 ? -18.609 29.203 3.963 1 52.75 367 GLY B O 1
ATOM 6344 N N . LEU B 1 368 ? -18.656 30.766 5.602 1 49.56 368 LEU B N 1
ATOM 6345 C CA . LEU B 1 368 ? -17.297 31.219 5.359 1 49.56 368 LEU B CA 1
ATOM 6346 C C . LEU B 1 368 ? -16.281 30.156 5.758 1 49.56 368 LEU B C 1
ATOM 6348 O O . LEU B 1 368 ? -15.234 30.016 5.129 1 49.56 368 LEU B O 1
ATOM 6352 N N . TYR B 1 369 ? -16.75 29.125 6.809 1 57.69 369 TYR B N 1
ATOM 6353 C CA . TYR B 1 369 ? -15.828 28.109 7.301 1 57.69 369 TYR B CA 1
ATOM 6354 C C . TYR B 1 369 ? -16.469 26.719 7.25 1 57.69 369 TYR B C 1
ATOM 6356 O O . TYR B 1 369 ? -17.516 26.484 7.879 1 57.69 369 TYR B O 1
ATOM 6364 N N . SER B 1 370 ? -16.094 25.875 6.234 1 70.81 370 SER B N 1
ATOM 6365 C CA . SER B 1 370 ? -16.516 24.469 6.258 1 70.81 370 SER B CA 1
ATOM 6366 C C . SER B 1 370 ? -15.516 23.609 7.008 1 70.81 370 SER B C 1
ATOM 6368 O O . SER B 1 370 ? -14.312 23.641 6.711 1 70.81 370 SER B O 1
ATOM 6370 N N . HIS B 1 371 ? -16.047 23.031 8.18 1 82.56 371 HIS B N 1
ATOM 6371 C CA . HIS B 1 371 ? -15.203 22.141 8.969 1 82.56 371 HIS B CA 1
ATOM 6372 C C . HIS B 1 371 ? -14.672 20.984 8.125 1 82.56 371 HIS B C 1
ATOM 6374 O O . HIS B 1 371 ? -15.32 20.578 7.156 1 82.56 371 HIS B O 1
ATOM 6380 N N . SER B 1 372 ? -13.5 20.594 8.445 1 84.62 372 SER B N 1
ATOM 6381 C CA . SER B 1 372 ? -12.859 19.484 7.746 1 84.62 372 SER B CA 1
ATOM 6382 C C . SER B 1 372 ? -13.594 18.172 8.008 1 84.62 372 SER B C 1
ATOM 6384 O O . SER B 1 372 ? -14.406 18.078 8.93 1 84.62 372 SER B O 1
ATOM 6386 N N . ASN B 1 373 ? -13.32 17.219 7.168 1 87.19 373 ASN B N 1
ATOM 6387 C CA . ASN B 1 373 ? -13.883 15.883 7.383 1 87.19 373 ASN B CA 1
ATOM 6388 C C . ASN B 1 373 ? -13.414 15.289 8.703 1 87.19 373 ASN B C 1
ATOM 6390 O O . ASN B 1 373 ? -14.164 14.555 9.359 1 87.19 373 ASN B O 1
ATOM 6394 N N . ALA B 1 374 ? -12.266 15.625 9.062 1 88.31 374 ALA B N 1
ATOM 6395 C CA . ALA B 1 374 ? -11.75 15.148 10.344 1 88.31 374 ALA B CA 1
ATOM 6396 C C . ALA B 1 374 ? -12.57 15.695 11.5 1 88.31 374 ALA B C 1
ATOM 6398 O O . ALA B 1 374 ? -12.867 14.977 12.461 1 88.31 374 ALA B O 1
ATOM 6399 N N . ALA B 1 375 ? -12.914 16.953 11.422 1 88 375 ALA B N 1
ATOM 6400 C CA . ALA B 1 375 ? -13.742 17.578 12.445 1 88 375 ALA B CA 1
ATOM 6401 C C . ALA B 1 375 ? -15.133 16.938 12.492 1 88 375 ALA B C 1
ATOM 6403 O O . ALA B 1 375 ? -15.688 16.719 13.57 1 88 375 ALA B O 1
ATOM 6404 N N . HIS B 1 376 ? -15.641 16.688 11.328 1 88.25 376 HIS B N 1
ATOM 6405 C CA . HIS B 1 376 ? -16.938 16.016 11.25 1 88.25 376 HIS B CA 1
ATOM 6406 C C . HIS B 1 376 ? -16.875 14.633 11.906 1 88.25 376 HIS B C 1
ATOM 6408 O O . HIS B 1 376 ? -17.781 14.266 12.648 1 88.25 376 HIS B O 1
ATOM 6414 N N . ASN B 1 377 ? -15.836 13.953 11.617 1 90 377 ASN B N 1
ATOM 6415 C CA . ASN B 1 377 ? -15.648 12.633 12.211 1 90 377 ASN B CA 1
ATOM 6416 C C . ASN B 1 377 ? -15.547 12.703 13.734 1 90 377 ASN B C 1
ATOM 6418 O O . ASN B 1 377 ? -16.156 11.906 14.438 1 90 377 ASN B O 1
ATOM 6422 N N . LEU B 1 378 ? -14.797 13.641 14.172 1 91.06 378 LEU B N 1
ATOM 6423 C CA . LEU B 1 378 ? -14.609 13.805 15.609 1 91.06 378 LEU B CA 1
ATOM 6424 C C . LEU B 1 378 ? -15.922 14.164 16.297 1 91.06 378 LEU B C 1
ATOM 6426 O O . LEU B 1 378 ? -16.266 13.609 17.344 1 91.06 378 LEU B O 1
ATOM 6430 N N . LEU B 1 379 ? -16.672 15.039 15.695 1 91.94 379 LEU B N 1
ATOM 6431 C CA . LEU B 1 379 ? -17.953 15.461 16.25 1 91.94 379 LEU B CA 1
ATOM 6432 C C . LEU B 1 379 ? -18.906 14.281 16.359 1 91.94 379 LEU B C 1
ATOM 6434 O O . LEU B 1 379 ? -19.625 14.148 17.359 1 91.94 379 LEU B O 1
ATOM 6438 N N . SER B 1 380 ? -18.875 13.469 15.359 1 91.94 380 SER B N 1
ATOM 6439 C CA . SER B 1 380 ? -19.797 12.336 15.336 1 91.94 380 SER B CA 1
ATOM 6440 C C . SER B 1 380 ? -19.547 11.398 16.516 1 91.94 380 SER B C 1
ATOM 6442 O O . SER B 1 380 ? -20.453 10.703 16.969 1 91.94 380 SER B O 1
ATOM 6444 N N . MET B 1 381 ? -18.375 11.414 17.047 1 93.75 381 MET B N 1
ATOM 6445 C CA . MET B 1 381 ? -18.031 10.562 18.188 1 93.75 381 MET B CA 1
ATOM 6446 C C . MET B 1 381 ? -18.641 11.109 19.469 1 93.75 381 MET B C 1
ATOM 6448 O O . MET B 1 381 ? -18.625 10.438 20.5 1 93.75 381 MET B O 1
ATOM 6452 N N . MET B 1 382 ? -19.203 12.32 19.422 1 95 382 MET B N 1
ATOM 6453 C CA . MET B 1 382 ? -19.719 12.992 20.609 1 95 382 MET B CA 1
ATOM 6454 C C . MET B 1 382 ? -21.25 12.969 20.609 1 95 382 MET B C 1
ATOM 6456 O O . MET B 1 382 ? -21.875 13.711 21.375 1 95 382 MET B O 1
ATOM 6460 N N . ARG B 1 383 ? -21.797 12.172 19.797 1 93.56 383 ARG B N 1
ATOM 6461 C CA . ARG B 1 383 ? -23.25 12.039 19.75 1 93.56 383 ARG B CA 1
ATOM 6462 C C . ARG B 1 383 ? -23.797 11.461 21.047 1 93.56 383 ARG B C 1
ATOM 6464 O O . ARG B 1 383 ? -23.281 10.461 21.547 1 93.56 383 ARG B O 1
ATOM 6471 N N . VAL B 1 384 ? -24.875 12.07 21.547 1 95.25 384 VAL B N 1
ATOM 6472 C CA . VAL B 1 384 ? -25.438 11.57 22.797 1 95.25 384 VAL B CA 1
ATOM 6473 C C . VAL B 1 384 ? -26.953 11.414 22.656 1 95.25 384 VAL B C 1
ATOM 6475 O O . VAL B 1 384 ? -27.609 10.859 23.547 1 95.25 384 VAL B O 1
ATOM 6478 N N . GLY B 1 385 ? -27.531 11.852 21.531 1 93.62 385 GLY B N 1
ATOM 6479 C CA . GLY B 1 385 ? -28.953 11.734 21.312 1 93.62 385 GLY B CA 1
ATOM 6480 C C . GLY B 1 385 ? -29.391 12.211 19.938 1 93.62 385 GLY B C 1
ATOM 6481 O O . GLY B 1 385 ? -28.594 12.766 19.188 1 93.62 385 GLY B O 1
ATOM 6482 N N . VAL B 1 386 ? -30.625 11.867 19.609 1 91.81 386 VAL B N 1
ATOM 6483 C CA . VAL B 1 386 ? -31.266 12.336 18.375 1 91.81 386 VAL B CA 1
ATOM 6484 C C . VAL B 1 386 ? -32.469 13.18 18.719 1 91.81 386 VAL B C 1
ATOM 6486 O O . VAL B 1 386 ? -33.25 12.828 19.625 1 91.81 386 VAL B O 1
ATOM 6489 N N . LEU B 1 387 ? -32.531 14.328 18.078 1 92.62 387 LEU B N 1
ATOM 6490 C CA . LEU B 1 387 ? -33.688 15.203 18.344 1 92.62 387 LEU B CA 1
ATOM 6491 C C . LEU B 1 387 ? -34.969 14.625 17.766 1 92.62 387 LEU B C 1
ATOM 6493 O O . LEU B 1 387 ? -34.969 14.18 16.609 1 92.62 387 LEU B O 1
ATOM 6497 N N . ALA B 1 388 ? -36 14.633 18.609 1 89 388 ALA B N 1
ATOM 6498 C CA . ALA B 1 388 ? -37.281 14.164 18.156 1 89 388 ALA B CA 1
ATOM 6499 C C . ALA B 1 388 ? -37.781 14.977 16.969 1 89 388 ALA B C 1
ATOM 6501 O O . ALA B 1 388 ? -37.781 16.203 17 1 89 388 ALA B O 1
ATOM 6502 N N . GLY B 1 389 ? -38.312 14.281 15.867 1 75 389 GLY B N 1
ATOM 6503 C CA . GLY B 1 389 ? -38.781 14.938 14.648 1 75 389 GLY B CA 1
ATOM 6504 C C . GLY B 1 389 ? -37.625 15.305 13.711 1 75 389 GLY B C 1
ATOM 6505 O O . GLY B 1 389 ? -37.844 15.938 12.68 1 75 389 GLY B O 1
ATOM 6506 N N . GLY B 1 390 ? -36.438 15.078 14.086 1 60.25 390 GLY B N 1
ATOM 6507 C CA . GLY B 1 390 ? -35.25 15.531 13.375 1 60.25 390 GLY B CA 1
ATOM 6508 C C . GLY B 1 390 ? -34.688 14.477 12.438 1 60.25 390 GLY B C 1
ATOM 6509 O O . GLY B 1 390 ? -33.938 14.805 11.5 1 60.25 390 GLY B O 1
ATOM 6510 N N . VAL B 1 391 ? -34.812 13.289 12.812 1 55.34 391 VAL B N 1
ATOM 6511 C CA . VAL B 1 391 ? -34.125 12.18 12.164 1 55.34 391 VAL B CA 1
ATOM 6512 C C . VAL B 1 391 ? -34.594 12.07 10.703 1 55.34 391 VAL B C 1
ATOM 6514 O O . VAL B 1 391 ? -33.844 11.547 9.859 1 55.34 391 VAL B O 1
ATOM 6517 N N . GLU B 1 392 ? -35.812 12.484 10.492 1 49.66 392 GLU B N 1
ATOM 6518 C CA . GLU B 1 392 ? -36.312 12.367 9.133 1 49.66 392 GLU B CA 1
ATOM 6519 C C . GLU B 1 392 ? -35.5 13.188 8.156 1 49.66 392 GLU B C 1
ATOM 6521 O O . GLU B 1 392 ? -35.438 12.883 6.961 1 49.66 392 GLU B O 1
ATOM 6526 N N . ALA B 1 393 ? -34.906 14.141 8.617 1 48.91 393 ALA B N 1
ATOM 6527 C CA . ALA B 1 393 ? -34.125 15 7.742 1 48.91 393 ALA B CA 1
ATOM 6528 C C . ALA B 1 393 ? -32.656 14.555 7.707 1 48.91 393 ALA B C 1
ATOM 6530 O O . ALA B 1 393 ? -31.766 15.344 7.395 1 48.91 393 ALA B O 1
ATOM 6531 N N . VAL B 1 394 ? -32.469 13.438 8.266 1 52.84 394 VAL B N 1
ATOM 6532 C CA . VAL B 1 394 ? -31.109 12.898 8.242 1 52.84 394 VAL B CA 1
ATOM 6533 C C . VAL B 1 394 ? -30.609 12.82 6.801 1 52.84 394 VAL B C 1
ATOM 6535 O O . VAL B 1 394 ? -31.031 11.961 6.031 1 52.84 394 VAL B O 1
ATOM 6538 N N . SER B 1 395 ? -30.375 13.961 6.262 1 56.44 395 SER B N 1
ATOM 6539 C CA . SER B 1 395 ? -29.781 14.203 4.949 1 56.44 395 SER B CA 1
ATOM 6540 C C . SER B 1 395 ? -28.391 13.578 4.848 1 56.44 395 SER B C 1
ATOM 6542 O O . SER B 1 395 ? -27.859 13.078 5.836 1 56.44 395 SER B O 1
ATOM 6544 N N . HIS B 1 396 ? -27.953 13.273 3.693 1 59.84 396 HIS B N 1
ATOM 6545 C CA . HIS B 1 396 ? -26.609 12.867 3.336 1 59.84 396 HIS B CA 1
ATOM 6546 C C . HIS B 1 396 ? -25.578 13.516 4.25 1 59.84 396 HIS B C 1
ATOM 6548 O O . HIS B 1 396 ? -24.484 12.969 4.465 1 59.84 396 HIS B O 1
ATOM 6554 N N . LEU B 1 397 ? -26.031 14.477 5.016 1 62.81 397 LEU B N 1
ATOM 6555 C CA . LEU B 1 397 ? -25.125 15.234 5.867 1 62.81 397 LEU B CA 1
ATOM 6556 C C . LEU B 1 397 ? -25 14.578 7.238 1 62.81 397 LEU B C 1
ATOM 6558 O O . LEU B 1 397 ? -24.078 14.891 7.996 1 62.81 397 LEU B O 1
ATOM 6562 N N . SER B 1 398 ? -25.828 13.562 7.453 1 66.56 398 SER B N 1
ATOM 6563 C CA . SER B 1 398 ? -25.828 12.953 8.781 1 66.56 398 SER B CA 1
ATOM 6564 C C . SER B 1 398 ? -24.672 11.961 8.93 1 66.56 398 SER B C 1
ATOM 6566 O O . SER B 1 398 ? -24.281 11.625 10.047 1 66.56 398 SER B O 1
ATOM 6568 N N . PHE B 1 399 ? -24.094 11.641 7.746 1 78.25 399 PHE B N 1
ATOM 6569 C CA . PHE B 1 399 ? -22.984 10.703 7.848 1 78.25 399 PHE B CA 1
ATOM 6570 C C . PHE B 1 399 ? -21.672 11.383 7.512 1 78.25 399 PHE B C 1
ATOM 6572 O O . PHE B 1 399 ? -21.516 11.961 6.43 1 78.25 399 PHE B O 1
ATOM 6579 N N . PRO B 1 400 ? -20.891 11.312 8.5 1 82.31 400 PRO B N 1
ATOM 6580 C CA . PRO B 1 400 ? -19.562 11.859 8.18 1 82.31 400 PRO B CA 1
ATOM 6581 C C . PRO B 1 400 ? -18.906 11.141 7.008 1 82.31 400 PRO B C 1
ATOM 6583 O O . PRO B 1 400 ? -19.297 10.023 6.656 1 82.31 400 PRO B O 1
ATOM 6586 N N . ALA B 1 401 ? -17.969 11.766 6.379 1 78.81 401 ALA B N 1
ATOM 6587 C CA . ALA B 1 401 ? -17.297 11.281 5.172 1 78.81 401 ALA B CA 1
ATOM 6588 C C . ALA B 1 401 ? -16.672 9.914 5.414 1 78.81 401 ALA B C 1
ATOM 6590 O O . ALA B 1 401 ? -16.672 9.055 4.523 1 78.81 401 ALA B O 1
ATOM 6591 N N . SER B 1 402 ? -16.203 9.688 6.617 1 85.94 402 SER B N 1
ATOM 6592 C CA . SER B 1 402 ? -15.516 8.43 6.93 1 85.94 402 SER B CA 1
ATOM 6593 C C . SER B 1 402 ? -16.484 7.254 6.91 1 85.94 402 SER B C 1
ATOM 6595 O O . SER B 1 402 ? -16.062 6.098 6.852 1 85.94 402 SER B O 1
ATOM 6597 N N . GLN B 1 403 ? -17.719 7.566 6.926 1 85.06 403 GLN B N 1
ATOM 6598 C CA . GLN B 1 403 ? -18.703 6.492 7.016 1 85.06 403 GLN B CA 1
ATOM 6599 C C . GLN B 1 403 ? -19.438 6.301 5.691 1 85.06 403 GLN B C 1
ATOM 6601 O O . GLN B 1 403 ? -20.281 5.418 5.566 1 85.06 403 GLN B O 1
ATOM 6606 N N . HIS B 1 404 ? -19.109 7.113 4.746 1 87.5 404 HIS B N 1
ATOM 6607 C CA . HIS B 1 404 ? -19.797 7.023 3.463 1 87.5 404 HIS B CA 1
ATOM 6608 C C . HIS B 1 404 ? -19.562 5.668 2.809 1 87.5 404 HIS B C 1
ATOM 6610 O O . HIS B 1 404 ? -20.484 5.102 2.205 1 87.5 404 HIS B O 1
ATOM 6616 N N . LEU B 1 405 ? -18.391 5.188 2.928 1 92.81 405 LEU B N 1
ATOM 6617 C CA . LEU B 1 405 ? -18.031 3.875 2.4 1 92.81 405 LEU B CA 1
ATOM 6618 C C . LEU B 1 405 ? -17.625 2.926 3.527 1 92.81 405 LEU B C 1
ATOM 6620 O O . LEU B 1 405 ? -17 3.344 4.504 1 92.81 405 LEU B O 1
ATOM 6624 N N . PHE B 1 406 ? -18.031 1.789 3.502 1 94.06 406 PHE B N 1
ATOM 6625 C CA . PHE B 1 406 ? -17.641 0.778 4.48 1 94.06 406 PHE B CA 1
ATOM 6626 C C . PHE B 1 406 ? -17.578 -0.602 3.836 1 94.06 406 PHE B C 1
ATOM 6628 O O . PHE B 1 406 ? -18.156 -0.82 2.768 1 94.06 406 PHE B O 1
ATOM 6635 N N . ILE B 1 407 ? -16.797 -1.466 4.375 1 95.44 407 ILE B N 1
ATOM 6636 C CA . ILE B 1 407 ? -16.688 -2.832 3.879 1 95.44 407 ILE B CA 1
ATOM 6637 C C . ILE B 1 407 ? -17.781 -3.695 4.488 1 95.44 407 ILE B C 1
ATOM 6639 O O . ILE B 1 407 ? -17.844 -3.854 5.711 1 95.44 407 ILE B O 1
ATOM 6643 N N . ALA B 1 408 ? -18.594 -4.184 3.678 1 92.81 408 ALA B N 1
ATOM 6644 C CA . ALA B 1 408 ? -19.703 -5.035 4.102 1 92.81 408 ALA B CA 1
ATOM 6645 C C . ALA B 1 408 ? -19.422 -6.5 3.775 1 92.81 408 ALA B C 1
ATOM 6647 O O . ALA B 1 408 ? -18.578 -6.805 2.93 1 92.81 408 ALA B O 1
ATOM 6648 N N . GLN B 1 409 ? -20.047 -7.422 4.539 1 89.75 409 GLN B N 1
ATOM 6649 C CA . GLN B 1 409 ? -19.953 -8.859 4.312 1 89.75 409 GLN B CA 1
ATOM 6650 C C . GLN B 1 409 ? -21.25 -9.414 3.732 1 89.75 409 GLN B C 1
ATOM 6652 O O . GLN B 1 409 ? -22.344 -9.078 4.207 1 89.75 409 GLN B O 1
ATOM 6657 N N . ARG B 1 410 ? -21.094 -10.125 2.637 1 82.38 410 ARG B N 1
ATOM 6658 C CA . ARG B 1 410 ? -22.266 -10.75 2.041 1 82.38 410 ARG B CA 1
ATOM 6659 C C . ARG B 1 410 ? -22.703 -11.969 2.842 1 82.38 410 ARG B C 1
ATOM 6661 O O . ARG B 1 410 ? -21.891 -12.836 3.156 1 82.38 410 ARG B O 1
ATOM 6668 N N . THR B 1 411 ? -23.844 -11.891 3.568 1 68.88 411 THR B N 1
ATOM 6669 C CA . THR B 1 411 ? -24.406 -13.039 4.281 1 68.88 411 THR B CA 1
ATOM 6670 C C . THR B 1 411 ? -25.594 -13.625 3.518 1 68.88 411 THR B C 1
ATOM 6672 O O . THR B 1 411 ? -26.297 -12.906 2.807 1 68.88 411 THR B O 1
ATOM 6675 N N . PRO B 1 412 ? -25.625 -14.977 3.4 1 59.25 412 PRO B N 1
ATOM 6676 C CA . PRO B 1 412 ? -26.797 -15.586 2.76 1 59.25 412 PRO B CA 1
ATOM 6677 C C . PRO B 1 412 ? -28.109 -14.93 3.182 1 59.25 412 PRO B C 1
ATOM 6679 O O . PRO B 1 412 ? -29.016 -14.789 2.365 1 59.25 412 PRO B O 1
ATOM 6682 N N . GLN B 1 413 ? -28.234 -14.508 4.398 1 49.94 413 GLN B N 1
ATOM 6683 C CA . GLN B 1 413 ? -29.469 -13.906 4.902 1 49.94 413 GLN B CA 1
ATOM 6684 C C . GLN B 1 413 ? -29.672 -12.508 4.324 1 49.94 413 GLN B C 1
ATOM 6686 O O . GLN B 1 413 ? -30.812 -12.109 4.051 1 49.94 413 GLN B O 1
ATOM 6691 N N . ALA B 1 414 ? -28.703 -11.852 4.148 1 47 414 ALA B N 1
ATOM 6692 C CA . ALA B 1 414 ? -28.812 -10.469 3.695 1 47 414 ALA B CA 1
ATOM 6693 C C . ALA B 1 414 ? -29.375 -10.406 2.277 1 47 414 ALA B C 1
ATOM 6695 O O . ALA B 1 414 ? -30.094 -9.461 1.927 1 47 414 ALA B O 1
ATOM 6696 N N . GLU B 1 415 ? -29.016 -11.242 1.429 1 46.31 415 GLU B N 1
ATOM 6697 C CA . GLU B 1 415 ? -29.594 -11.305 0.086 1 46.31 415 GLU B CA 1
ATOM 6698 C C . GLU B 1 415 ? -31.078 -11.664 0.133 1 46.31 415 GLU B C 1
ATOM 6700 O O . GLU B 1 415 ? -31.844 -11.234 -0.724 1 46.31 415 GLU B O 1
ATOM 6705 N N . LEU B 1 416 ? -31.422 -12.367 1.142 1 42.75 416 LEU B N 1
ATOM 6706 C CA . LEU B 1 416 ? -32.844 -12.656 1.272 1 42.75 416 LEU B CA 1
ATOM 6707 C C . LEU B 1 416 ? -33.625 -11.406 1.679 1 42.75 416 LEU B C 1
ATOM 6709 O O . LEU B 1 416 ? -34.781 -11.227 1.283 1 42.75 416 LEU B O 1
ATOM 6713 N N . MET B 1 417 ? -33.031 -10.609 2.42 1 35.31 417 MET B N 1
ATOM 6714 C CA . MET B 1 417 ? -33.75 -9.414 2.875 1 35.31 417 MET B CA 1
ATOM 6715 C C . MET B 1 417 ? -33.875 -8.398 1.748 1 35.31 417 MET B C 1
ATOM 6717 O O . MET B 1 417 ? -34.719 -7.504 1.81 1 35.31 417 MET B O 1
ATOM 6721 N N . VAL B 1 418 ? -33.062 -8.312 0.917 1 32.84 418 VAL B N 1
ATOM 6722 C CA . VAL B 1 418 ? -33.25 -7.398 -0.205 1 32.84 418 VAL B CA 1
ATOM 6723 C C . VAL B 1 418 ? -34.375 -7.91 -1.111 1 32.84 418 VAL B C 1
ATOM 6725 O O . VAL B 1 418 ? -34.844 -7.191 -1.994 1 32.84 418 VAL B O 1
ATOM 6728 N N . ARG B 1 419 ? -34.781 -9.133 -1.127 1 33.78 419 ARG B N 1
ATOM 6729 C CA . ARG B 1 419 ? -35.906 -9.648 -1.903 1 33.78 419 ARG B CA 1
ATOM 6730 C C . ARG B 1 419 ? -37.219 -9.383 -1.191 1 33.78 419 ARG B C 1
ATOM 6732 O O . ARG B 1 419 ? -38.281 -9.461 -1.804 1 33.78 419 ARG B O 1
ATOM 6739 N N . SER B 1 420 ? -37.156 -9.289 0.119 1 28.8 420 SER B N 1
ATOM 6740 C CA . SER B 1 420 ? -38.5 -9.047 0.672 1 28.8 420 SER B CA 1
ATOM 6741 C C . SER B 1 420 ? -38.812 -7.559 0.672 1 28.8 420 SER B C 1
ATOM 6743 O O . SER B 1 420 ? -37.969 -6.727 1.002 1 28.8 420 SER B O 1
#

Nearest PDB structures (foldseek):
  6wf2-assembly2_B  TM=9.402E-01  e=3.810E-22  Mus musculus
  4zyo-assembly1_A  TM=9.135E-01  e=2.153E-22  Homo sapiens
  2i89-assembly5_B  TM=8.639E-01  e=1.489E-04  Rattus norvegicus
  3ozz-assembly1_B  TM=9.023E-01  e=3.243E-04  Bos taurus
  1ib7-assembly1_A  TM=8.239E-01  e=1.652E-04  Rattus rattus

InterPro domains:
  IPR001199 Cytochrome b5-like heme/steroid binding domain [PF00173] (316-387)
  IPR001199 Cytochrome b5-like heme/steroid binding domain [PS50255] (317-388)
  IPR001199 Cytochrome b5-like heme/steroid binding domain [SM01117] (314-388)
  IPR001522 Fatty acid desaturase type 1, conserved site [PS00476] (233-247)
  IPR005804 Fatty acid desaturase domain [PF00487] (53-260)
  IPR009160 Acyl-CoA desaturase, haem/steroid binding domain-containing [PIRSF000345] (14-399)
  IPR015876 Acyl-CoA desaturase [PR00075] (18-38)
  IPR015876 Acyl-CoA desaturase [PR00075] (41-63)
  IPR015876 Acyl-CoA desaturase [PR00075] (64-84)
  IPR015876 Acyl-CoA desaturase [PR00075] (101-130)
  IPR015876 Acyl-CoA desaturase [PR00075] (158-176)
  IPR015876 Acyl-CoA desaturase [PR00075] (190-211)
  IPR015876 Acyl-CoA desaturase [PR00075] (233-247)
  IPR015876 Acyl-CoA desaturase [PTHR11351] (12-289)
  IPR015876 Acyl-CoA desaturase [cd03505] (44-276)
  IPR018506 Cytochrome b5, heme-binding site [PS00191] (341-348)
  IPR036400 Cytochrome b5-like heme/steroid binding domain superfamily [G3DSA:3.10.120.10] (305-392)
  IPR036400 Cytochrome b5-like heme/steroid binding domain superfamily [SSF55856] (311-392)

Foldseek 3Di:
DDPCDQQNLPADFDFWDVVLVCLLPVLVVLLVVCVPDNDDDPVLQVLLVVLLVQLLLLVLVNLQQCQQQVLWFFAPVVNVSSQLSVLLLVPAASLVSSFLVQLCLVQAQHQLNLLRQSSHQVCLLPVSPTTHDPGHHDGDDNPVLVPDPVSVVCNVCSVVSSCVSNAPCQQCVCCVPVNRNSSSRNRNRRVSSNLSSNLVSCLRHVQQADADQQQDDPGRGHADQVSCVSNQHCSLVNQCSVPVSQSHSDPDPPRGHNSSVVQVVCVVVVRMGDRDHDDPVSSVVRNVVVVLVVVQVVVVVDDAFDDQVPAAADELVRQQVVLVVFQWEAAQQFIFGCRVVQPVDPVHNCVSNVQGSHHCHCVACHDPDDDDLVVVRVRRNRTHHGYPPRCVPSDVSVDRPVVPDDRDDDDPVVVVVVVD/DDPCDQQNLPADFDFWDVVLVCLLPVLVVLLVVCVPDNDDDPVLQVLLVVLLVQLLLLVLVNLQQCQQQVLWFFAPVVNVSSQLSVLQLVPAASLVSSFLVQLCLVQAQHLLNLLRQSSHQVCLLPVSPTTHDPGHHDGDDNPVLVPDPVSVVCNVCSVVSSCVSNAPCQQCVCCVPVNRNSSSRNRNRRVSSNLSSNLVSCLRHVQQADADQQQDDPGRGHADQVSCVSNQHCSLVNQCSVPVSQSHSDPDPPRGHNSSVVQVVCVVVVRMGDRDHDDPVSSVVRNVVVVLVVVQVVVVVDDAFDDQVPAAADELVRQQVVLVVFQWEAAQQFIFGCRVVQPVDPVHNCVSNVQRSHHCHCVACHDPDHDDLVVVRVRRNRTHHGYPVRVVRSPVSVDRPVPPDDRDDDDPVVVVVVVD

Solvent-accessible surface area (backbone atoms only — not comparable to full-atom values): 42749 Å² total; per-residue (Å²): 136,78,84,74,59,86,62,70,52,54,72,72,65,80,46,72,37,59,69,51,46,46,56,69,46,48,32,47,49,45,16,50,50,24,76,73,68,44,72,85,51,69,67,48,50,53,49,19,51,51,51,38,52,42,19,49,40,4,36,52,48,23,38,43,33,33,68,44,41,54,8,36,42,68,34,71,70,51,46,51,51,21,50,48,16,25,32,29,54,68,69,59,34,58,53,58,41,22,45,53,49,45,10,33,72,52,26,64,72,36,76,32,16,66,50,22,52,84,30,30,59,55,32,22,44,47,38,56,64,33,40,34,53,85,64,46,69,43,86,57,92,48,64,70,54,71,69,30,65,68,48,44,50,46,45,76,42,31,72,63,47,27,45,41,51,31,39,46,48,37,19,43,47,39,24,76,74,74,68,31,48,62,38,7,45,14,38,30,19,17,35,31,47,41,52,51,46,54,31,56,28,33,55,45,18,46,23,37,70,42,66,43,42,61,54,47,73,90,59,59,38,6,30,27,70,71,50,9,65,62,41,47,11,57,9,26,26,23,49,26,72,58,39,52,45,25,52,44,36,37,85,50,89,83,47,73,23,59,43,39,53,50,51,51,49,32,36,76,72,64,39,24,45,73,73,34,71,68,58,65,61,57,52,50,38,25,34,48,33,40,50,49,52,56,50,42,54,51,60,69,71,49,86,73,54,80,49,77,87,77,36,52,74,35,47,71,68,56,48,48,58,50,23,75,82,39,37,24,37,30,45,62,33,32,30,25,56,46,58,89,43,32,89,68,39,87,84,38,41,64,61,52,61,73,43,33,55,34,79,40,36,57,59,48,70,35,79,86,46,62,63,46,64,52,52,45,47,55,50,45,61,30,56,68,27,28,36,61,89,31,54,83,64,41,44,76,75,58,50,37,66,54,57,38,51,45,75,42,71,68,43,63,65,55,61,51,54,72,72,100,136,78,86,74,60,86,64,72,52,53,73,74,66,78,46,70,36,58,69,52,46,45,56,70,46,49,32,47,48,46,17,51,50,25,75,73,70,44,74,85,49,70,69,49,52,52,48,19,51,52,50,37,51,42,19,49,41,3,37,51,48,23,36,42,32,33,67,45,41,54,9,36,43,67,34,69,70,52,46,52,53,22,50,48,16,22,31,29,52,69,70,58,33,58,53,58,42,22,46,52,48,45,10,35,70,56,27,64,72,36,74,32,16,66,53,21,53,83,30,30,58,57,34,24,42,48,38,56,65,34,40,34,52,85,63,46,70,42,85,58,91,49,64,71,53,70,69,31,65,69,47,44,50,46,45,75,43,32,72,63,48,26,44,42,51,30,39,46,48,38,20,42,47,39,24,75,73,74,69,31,48,64,38,7,44,15,39,31,18,17,34,30,47,40,53,51,47,55,30,56,28,32,55,45,18,48,22,37,68,45,67,42,45,61,54,48,71,91,58,60,38,7,29,27,71,71,51,10,63,60,42,48,11,59,9,25,27,24,50,27,72,56,39,52,46,25,53,43,37,38,87,49,90,84,48,72,24,58,42,39,54,50,52,52,48,32,36,76,71,64,39,27,43,73,74,35,69,69,61,66,62,59,52,50,37,26,34,49,33,40,50,48,54,55,49,41,55,51,60,69,72,49,86,73,53,81,50,77,87,78,36,52,74,34,47,71,66,56,49,47,57,50,22,74,81,39,37,25,35,29,44,58,34,31,29,26,56,46,59,89,42,32,90,70,38,90,84,38,42,64,60,51,60,74,42,34,54,34,78,40,35,55,59,49,69,43,74,85,46,62,63,46,62,52,52,44,47,54,50,44,61,28,56,68,26,29,37,60,92,26,60,83,62,41,45,76,74,58,51,37,67,54,57,38,51,46,75,43,70,67,44,65,63,56,63,50,54,73,72,101

pLDDT: mean 90.35, std 12.19, range [28.44, 98.88]

Secondary structure (DSSP, 8-state):
-----TTTTPPPEEEE-HHHHHHHHHHHHHHHHHHHHS---HHHHHHHHHHHHHHHHIIIIIIIIIIIS--SEE-HHHHHHHHHHHHHTTS--HHHHHHHHHHHHHTTTSTTSTT-GGG-HHIIIIIHHHEEES--PPP---HHHHH-HHHHHHHHTHHHHHIIIIIIHHHHHHHHHHS-HHHIIIIIIIIHHHHHHHHHHHHHTGGGTSSB-SS--SSS--B-HHHHHHTTTTTBHHHHHHSTTSS-SS-STTS--HHHHHHHHHHHTTSEE------HHHHHHHHHHHHHHHHHHHHHHS--PPPGGGS-EE-HHHHHHHTTTS-EEEETTEEEE-GGGGGG-TT-HHHHHHTTTSB-HHHHHSSS----HHHHHHHHTTEEEEETTTGGG--GGGS-GGGTEEEEE--HHHHHHHH-/-----TTTTPPPEEEE-HHHHHHHHHHHHHHHHHHHHS---HHHHHHHHHHHHHHHHIIIIIIIIIIIS--SEE-HHHHHHHHHHHHHTTS--HHHHHHHHHHHHHTTTSTTSTT-GGG-HHIIIIIHHHEEES--PPP---HHHHH-HHHHHHHHTHHHHHIIIIIIHHHHHHHHHHS-HHHIIIIIIIIHHHHHHHHHHHHHTGGGTSSB-SS--SSS--B-HHHHHHTTTTTBHHHHHHSTTSS-SS-STTS--HHHHHHHHHHHTTSEE------HHHHHHHHHHHHHHHHHHHHHHS--PPPGGGS-EE-HHHHHHHTTTS-EEEETTEEEE-GGGGGG-TT-HHHHHHTTTSB-HHHHHSSS----HHHHHHHHTTEEEEETTTGGG--GGGS-GGGTEEEEE--HHHHHHTT-

Sequence (840 aa):
MFKKGLTQKFPETNGIRWFNVAVLTLTPAVACYGLLRAPCYRETVTFSVGYYVFSMLGITAGYHRLWSHRSYNASFPLQCFLLAGGTSAVQGSCYWWARAHRSHHRHTDTDLDPYNSNRGLLWTHIGWMVFKSNLRSGPADISDLRHDPLIQWQHRHYFVLLAIFGIVLPAVIPGFMWDDWLGGICFAFALRLTIAHHSTFCINSVAHWLGSAPYDDVHSPRDHFLSAILTMGEGYHNFHHQFPMDYRNAFHWYQYDPTKWFIALCGMLGLASHLRVFPRNEIAKGALAMQLKKLKKIQDSLAWPETSENLPVVTWETFQRESKSRTLILVSGFIHDVSSFLDHHPGGRSHLETNSGKDMTASFFGGLYSHSNAAHNLLSMMRVGVLAGGVEAVSHLSFPASQHLFIAQRTPQAELMVRSMFKKGLTQKFPETNGIRWFNVAVLTLTPAVACYGLLRAPCYRETVTFSVGYYVFSMLGITAGYHRLWSHRSYNASFPLQCFLLAGGTSAVQGSCYWWARAHRSHHRHTDTDLDPYNSNRGLLWTHIGWMVFKSNLRSGPADISDLRHDPLIQWQHRHYFVLLAIFGIVLPAVIPGFMWDDWLGGICFAFALRLTIAHHSTFCINSVAHWLGSAPYDDVHSPRDHFLSAILTMGEGYHNFHHQFPMDYRNAFHWYQYDPTKWFIALCGMLGLASHLRVFPRNEIAKGALAMQLKKLKKIQDSLAWPETSENLPVVTWETFQRESKSRTLILVSGFIHDVSSFLDHHPGGRSHLETNSGKDMTASFFGGLYSHSNAAHNLLSMMRVGVLAGGVEAVSHLSFPASQHLFIAQRTPQAELMVRS

Radius of gyration: 35.34 Å; Cα contacts (8 Å, |Δi|>4): 1456; chains: 2; bounding box: 82×91×65 Å